Protein AF-0000000066938566 (afdb_homodimer)

Foldseek 3Di:
DDDPDDPPDDDPDPDPPDPPPPPPPPPPPPPPPFPDWDLFAAEAELDAQPDAAPDDFFQDHPDFLLNVLLLQLVQCLLLNHAEYEYFAQADAQEQGDSCLQPADLQHRQPWDDNPNDPDSGHSGGDPVSLLVSLVSCVVSNHFYAHADNQFFHHDAPDKDKFKWFFADQLARVHTPDDIDIFIARWWHQCPGCPQPLHNDTTDLQFFQWAQAGPVVRDGGIIGTDDPQHDHHAAPQADCGSHAQLDDHHTTGDLVRPSSLVVVLSSLQVVCASSVHQAYEYEPRNNHHLLSVLVSLQSCLPRHPCRLRRAAEYEPQDQQLVVVVVSCVSSVNSYAYEWNVLLLLQLCCQVVVAQFQLCSCPSTNLVVPLQRYEYENDENQQDDPHPNHRDHDQLSSVVRLLQQQQEPSNHHYYYYNCQAAWDDDPDTDGHGPNQLSSLSSSCSQAASITDKDWASDGRFKTKMKHQADCVGQNRKIKIKMFGQAQAKDKDKDANDQVQAQFWKDFLQCPDVDIWHQHNRRITIGIDHHSHMTMMIGCPGQCSVLSSQDGRFHRGHCRDSPPPVNRHD/DDDPDDDPDDDDDDDPPPPPPPPPPPPPPPPPDFPDWDLFAAEAELDADPDAQPDDFFQDHPDFLLNVLLLQLVQCLLLNHAEYEYFAQADAQEQGDSCLQPADLQHRQPWDDNPNDPDSGHSRGDPVSLLVSLVSCVVSNHFYAHADNQFFHHDAPDKDKFKWFFADQLARVHTPDDIDIFIARWWHQPVGCPQPLHNDTTDLQFFQWAQAGPVVRDGGIIGTDDPQHDHHAAPQADCGSHAQLDDHHTTGDLVRPSSLVVVLSSLQVVCASSVHQAYEYEPRNNHHLLSVLVSLQSCLPRHPCRLRRAAEYEPQDQQLVVVVVSCVSSVNSYAYEWNVLLLLQLCCQVVVAQFQLCSCPSTNLVVPLQRYEYENDENQQDPPHPNHRDHDQLSSVVRLLQQQQEPSNHHYYYYNCQAAWDDDPDTDGHGPNQLSSLSSSCSQAASITDKDWASDGRFKTKMKHQADCVGQNRKIKIKMFGQAQAKDKDKDANDQVQAQFWKDFLQCPDVDIWHQHNRRITIGIDHHSHMTMMIGCPGQCSVLSSQDGRFHRGHPRDSPPPVSRRD

InterPro domains:
  IPR006047 Glycosyl hydrolase family 13, catalytic domain [PF00128] (69-425)
  IPR006047 Glycosyl hydrolase family 13, catalytic domain [SM00642] (41-443)
  IPR013776 Alpha-amylase, thermostable [PIRSF001021] (37-538)
  IPR013780 Glycosyl hydrolase, all-beta [G3DSA:2.60.40.1180] (449-536)
  IPR017853 Glycoside hydrolase superfamily [SSF51445] (43-425)

Radius of gyration: 36.12 Å; Cα contacts (8 Å, |Δi|>4): 2593; chains: 2; bounding box: 96×89×131 Å

Structure (mmCIF, N/CA/C/O backbone):
data_AF-0000000066938566-model_v1
#
loop_
_entity.id
_entity.type
_entity.pdbx_description
1 polymer 'Glycosyl hydrolase family 13 catalytic domain-containing protein'
#
loop_
_atom_site.group_PDB
_atom_site.id
_atom_site.type_symbol
_atom_site.label_atom_id
_atom_site.label_alt_id
_atom_site.label_comp_id
_atom_site.label_asym_id
_atom_site.label_entity_id
_atom_site.label_seq_id
_atom_site.pdbx_PDB_ins_code
_atom_site.Cartn_x
_atom_site.Cartn_y
_atom_site.Cartn_z
_atom_site.occupancy
_atom_site.B_iso_or_equiv
_atom_site.auth_seq_id
_atom_site.auth_comp_id
_atom_site.auth_asym_id
_atom_site.auth_atom_id
_atom_site.pdbx_PDB_model_num
ATOM 1 N N . MET A 1 1 ? -19.016 15.695 -62.781 1 18.14 1 MET A N 1
ATOM 2 C CA . MET A 1 1 ? -20.406 16.094 -62.531 1 18.14 1 MET A CA 1
ATOM 3 C C . MET A 1 1 ? -21.359 14.922 -62.75 1 18.14 1 MET A C 1
ATOM 5 O O . MET A 1 1 ? -22.562 15.047 -62.531 1 18.14 1 MET A O 1
ATOM 9 N N . GLN A 1 2 ? -20.906 13.992 -63.562 1 16.19 2 GLN A N 1
ATOM 10 C CA . GLN A 1 2 ? -21.812 13.352 -64.5 1 16.19 2 GLN A CA 1
ATOM 11 C C . GLN A 1 2 ? -22.828 12.453 -63.781 1 16.19 2 GLN A C 1
ATOM 13 O O . GLN A 1 2 ? -24.031 12.594 -63.969 1 16.19 2 GLN A O 1
ATOM 18 N N . ARG A 1 3 ? -22.781 11.133 -63.938 1 15.5 3 ARG A N 1
ATOM 19 C CA . ARG A 1 3 ? -23.719 10.227 -64.562 1 15.5 3 ARG A CA 1
ATOM 20 C C . ARG A 1 3 ? -24.562 9.477 -63.562 1 15.5 3 ARG A C 1
ATOM 22 O O . ARG A 1 3 ? -25.312 8.562 -63.906 1 15.5 3 ARG A O 1
ATOM 29 N N . LEU A 1 4 ? -24.156 9.523 -62.25 1 18.33 4 LEU A N 1
ATOM 30 C CA . LEU A 1 4 ? -24.5 8.328 -61.5 1 18.33 4 LEU A CA 1
ATOM 31 C C . LEU A 1 4 ? -26.016 8.172 -61.344 1 18.33 4 LEU A C 1
ATOM 33 O O . LEU A 1 4 ? -26.703 9.094 -60.906 1 18.33 4 LEU A O 1
ATOM 37 N N . SER A 1 5 ? -26.609 7.133 -62.031 1 17.62 5 SER A N 1
ATOM 38 C CA . SER A 1 5 ? -27.844 6.492 -62.469 1 17.62 5 SER A CA 1
ATOM 39 C C . SER A 1 5 ? -28.75 6.168 -61.281 1 17.62 5 SER A C 1
ATOM 41 O O . SER A 1 5 ? -28.266 5.742 -60.219 1 17.62 5 SER A O 1
ATOM 43 N N . SER A 1 6 ? -30.078 6.516 -61.188 1 19.22 6 SER A N 1
ATOM 44 C CA . SER A 1 6 ? -31.25 7.062 -60.5 1 19.22 6 SER A CA 1
ATOM 45 C C . SER A 1 6 ? -32.156 5.953 -60 1 19.22 6 SER A C 1
ATOM 47 O O . SER A 1 6 ? -33.25 6.215 -59.5 1 19.22 6 SER A O 1
ATOM 49 N N . LEU A 1 7 ? -31.781 4.578 -60.062 1 17.12 7 LEU A N 1
ATOM 50 C CA . LEU A 1 7 ? -32.844 3.645 -60.438 1 17.12 7 LEU A CA 1
ATOM 51 C C . LEU A 1 7 ? -33.812 3.414 -59.25 1 17.12 7 LEU A C 1
ATOM 53 O O . LEU A 1 7 ? -33.5 2.621 -58.375 1 17.12 7 LEU A O 1
ATOM 57 N N . VAL A 1 8 ? -34.25 4.348 -58.438 1 17.52 8 VAL A N 1
ATOM 58 C CA . VAL A 1 8 ? -34.875 4.117 -57.156 1 17.52 8 VAL A CA 1
ATOM 59 C C . VAL A 1 8 ? -36.281 3.543 -57.344 1 17.52 8 VAL A C 1
ATOM 61 O O . VAL A 1 8 ? -37.062 3.461 -56.375 1 17.52 8 VAL A O 1
ATOM 64 N N . ARG A 1 9 ? -36.594 3.115 -58.625 1 17.05 9 ARG A N 1
ATOM 65 C CA . ARG A 1 9 ? -38.031 3.42 -58.812 1 17.05 9 ARG A CA 1
ATOM 66 C C . ARG A 1 9 ? -38.875 2.65 -57.812 1 17.05 9 ARG A C 1
ATOM 68 O O . ARG A 1 9 ? -39.688 3.24 -57.094 1 17.05 9 ARG A O 1
ATOM 75 N N . THR A 1 10 ? -39.281 1.421 -58.188 1 16.59 10 THR A N 1
ATOM 76 C CA . THR A 1 10 ? -40.688 1.116 -58.469 1 16.59 10 THR A CA 1
ATOM 77 C C . THR A 1 10 ? -41.406 0.528 -57.281 1 16.59 10 THR A C 1
ATOM 79 O O . THR A 1 10 ? -42.531 0.926 -56.938 1 16.59 10 THR A O 1
ATOM 82 N N . ILE A 1 11 ? -41.125 -0.726 -56.688 1 18.97 11 ILE A N 1
ATOM 83 C CA . ILE A 1 11 ? -42.094 -1.8 -56.812 1 18.97 11 ILE A CA 1
ATOM 84 C C . ILE A 1 11 ? -43.031 -1.816 -55.625 1 18.97 11 ILE A C 1
ATOM 86 O O . ILE A 1 11 ? -42.594 -2.088 -54.5 1 18.97 11 ILE A O 1
ATOM 90 N N . SER A 1 12 ? -44.062 -0.906 -55.531 1 19.44 12 SER A N 1
ATOM 91 C CA . SER A 1 12 ? -45 -0.622 -54.438 1 19.44 12 SER A CA 1
ATOM 92 C C . SER A 1 12 ? -45.969 -1.78 -54.219 1 19.44 12 SER A C 1
ATOM 94 O O . SER A 1 12 ? -46.906 -1.669 -53.438 1 19.44 12 SER A O 1
ATOM 96 N N . GLY A 1 13 ? -45.844 -2.918 -54.969 1 20.23 13 GLY A N 1
ATOM 97 C CA . GLY A 1 13 ? -47.125 -3.578 -55.125 1 20.23 13 GLY A CA 1
ATOM 98 C C . GLY A 1 13 ? -47.719 -4.035 -53.812 1 20.23 13 GLY A C 1
ATOM 99 O O . GLY A 1 13 ? -46.969 -4.379 -52.875 1 20.23 13 GLY A O 1
ATOM 100 N N . GLY A 1 14 ? -49 -3.66 -53.5 1 21.72 14 GLY A N 1
ATOM 101 C CA . GLY A 1 14 ? -49.906 -3.627 -52.344 1 21.72 14 GLY A CA 1
ATOM 102 C C . GLY A 1 14 ? -50.344 -5.008 -51.906 1 21.72 14 GLY A C 1
ATOM 103 O O . GLY A 1 14 ? -51.219 -5.141 -51.031 1 21.72 14 GLY A O 1
ATOM 104 N N . GLY A 1 15 ? -49.844 -6.105 -52.625 1 21.19 15 GLY A N 1
ATOM 105 C CA . GLY A 1 15 ? -50.781 -7.211 -52.562 1 21.19 15 GLY A CA 1
ATOM 106 C C . GLY A 1 15 ? -51.094 -7.68 -51.156 1 21.19 15 GLY A C 1
ATOM 107 O O . GLY A 1 15 ? -50.312 -7.48 -50.25 1 21.19 15 GLY A O 1
ATOM 108 N N . SER A 1 16 ? -52.438 -7.875 -50.969 1 23.16 16 SER A N 1
ATOM 109 C CA . SER A 1 16 ? -53.25 -8.195 -49.812 1 23.16 16 SER A CA 1
ATOM 110 C C . SER A 1 16 ? -52.812 -9.508 -49.156 1 23.16 16 SER A C 1
ATOM 112 O O . SER A 1 16 ? -52.938 -10.57 -49.781 1 23.16 16 SER A O 1
ATOM 114 N N . ILE A 1 17 ? -51.562 -9.711 -48.875 1 22.05 17 ILE A N 1
ATOM 115 C CA . ILE A 1 17 ? -51.188 -11.086 -48.562 1 22.05 17 ILE A CA 1
ATOM 116 C C . ILE A 1 17 ? -52.062 -11.633 -47.438 1 22.05 17 ILE A C 1
ATOM 118 O O . ILE A 1 17 ? -52.25 -10.953 -46.438 1 22.05 17 ILE A O 1
ATOM 122 N N . THR A 1 18 ? -52.906 -12.586 -47.875 1 23.67 18 THR A N 1
ATOM 123 C CA . THR A 1 18 ? -53.812 -13.492 -47.188 1 23.67 18 THR A CA 1
ATOM 124 C C . THR A 1 18 ? -53.219 -13.992 -45.875 1 23.67 18 THR A C 1
ATOM 126 O O . THR A 1 18 ? -52 -14.156 -45.781 1 23.67 18 THR A O 1
ATOM 129 N N . GLY A 1 19 ? -54 -13.859 -44.812 1 21.31 19 GLY A N 1
ATOM 130 C CA . GLY A 1 19 ? -53.812 -14.047 -43.406 1 21.31 19 GLY A CA 1
ATOM 131 C C . GLY A 1 19 ? -53.312 -15.43 -43.031 1 21.31 19 GLY A C 1
ATOM 132 O O . GLY A 1 19 ? -54.094 -16.391 -43.031 1 21.31 19 GLY A O 1
ATOM 133 N N . LEU A 1 20 ? -52.281 -15.945 -43.844 1 22.27 20 LEU A N 1
ATOM 134 C CA . LEU A 1 20 ? -52.031 -17.328 -43.5 1 22.27 20 LEU A CA 1
ATOM 135 C C . LEU A 1 20 ? -51.844 -17.484 -42 1 22.27 20 LEU A C 1
ATOM 137 O O . LEU A 1 20 ? -50.969 -16.844 -41.406 1 22.27 20 LEU A O 1
ATOM 141 N N . GLU A 1 21 ? -52.906 -17.891 -41.406 1 24.05 21 GLU A N 1
ATOM 142 C CA . GLU A 1 21 ? -52.938 -18.297 -40 1 24.05 21 GLU A CA 1
ATOM 143 C C . GLU A 1 21 ? -51.781 -19.234 -39.656 1 24.05 21 GLU A C 1
ATOM 145 O O . GLU A 1 21 ? -51.688 -20.344 -40.219 1 24.05 21 GLU A O 1
ATOM 150 N N . VAL A 1 22 ? -50.562 -18.703 -39.688 1 22.67 22 VAL A N 1
ATOM 151 C CA . VAL A 1 22 ? -49.5 -19.641 -39.312 1 22.67 22 VAL A CA 1
ATOM 152 C C . VAL A 1 22 ? -49.906 -20.344 -38 1 22.67 22 VAL A C 1
ATOM 154 O O . VAL A 1 22 ? -50.094 -19.672 -36.969 1 22.67 22 VAL A O 1
ATOM 157 N N . ILE A 1 23 ? -50.625 -21.344 -38.156 1 25.53 23 ILE A N 1
ATOM 158 C CA . ILE A 1 23 ? -50.844 -22.25 -37.031 1 25.53 23 ILE A CA 1
ATOM 159 C C . ILE A 1 23 ? -49.5 -22.547 -36.344 1 25.53 23 ILE A C 1
ATOM 161 O O . ILE A 1 23 ? -48.625 -23.188 -36.938 1 25.53 23 ILE A O 1
ATOM 165 N N . LEU A 1 24 ? -49 -21.578 -35.656 1 23.98 24 LEU A N 1
ATOM 166 C CA . LEU A 1 24 ? -47.812 -21.859 -34.812 1 23.98 24 LEU A CA 1
ATOM 167 C C . LEU A 1 24 ? -48.031 -23.125 -34 1 23.98 24 LEU A C 1
ATOM 169 O O . LEU A 1 24 ? -48.906 -23.188 -33.156 1 23.98 24 LEU A O 1
ATOM 173 N N . SER A 1 25 ? -47.938 -24.234 -34.688 1 27.81 25 SER A N 1
ATOM 174 C CA . SER A 1 25 ? -47.844 -25.5 -33.938 1 27.81 25 SER A CA 1
ATOM 175 C C . SER A 1 25 ? -47 -25.344 -32.688 1 27.81 25 SER A C 1
ATOM 177 O O . SER A 1 25 ? -46.031 -24.562 -32.656 1 27.81 25 SER A O 1
ATOM 179 N N . GLY A 1 26 ? -47.531 -25.562 -31.5 1 28.38 26 GLY A N 1
ATOM 180 C CA . GLY A 1 26 ? -47.062 -25.641 -30.125 1 28.38 26 GLY A CA 1
ATOM 181 C C . GLY A 1 26 ? -45.75 -26.391 -30 1 28.38 26 GLY A C 1
ATOM 182 O O . GLY A 1 26 ? -45.75 -27.609 -29.828 1 28.38 26 GLY A O 1
ATOM 183 N N . SER A 1 27 ? -44.812 -26.25 -30.953 1 29.88 27 SER A N 1
ATOM 184 C CA . SER A 1 27 ? -43.594 -27.016 -30.734 1 29.88 27 SER A CA 1
ATOM 185 C C . SER A 1 27 ? -43.094 -26.844 -29.297 1 29.88 27 SER A C 1
ATOM 187 O O . SER A 1 27 ? -43.062 -25.734 -28.766 1 29.88 27 SER A O 1
ATOM 189 N N . THR A 1 28 ? -43.188 -27.859 -28.516 1 32.84 28 THR A N 1
ATOM 190 C CA . THR A 1 28 ? -42.594 -28.062 -27.203 1 32.84 28 THR A CA 1
ATOM 191 C C . THR A 1 28 ? -41.188 -27.5 -27.156 1 32.84 28 THR A C 1
ATOM 193 O O . THR A 1 28 ? -40.344 -27.891 -27.969 1 32.84 28 THR A O 1
ATOM 196 N N . SER A 1 29 ? -41.031 -26.25 -27.031 1 32.94 29 SER A N 1
ATOM 197 C CA . SER A 1 29 ? -39.75 -25.578 -26.859 1 32.94 29 SER A CA 1
ATOM 198 C C . SER A 1 29 ? -38.781 -26.453 -26.078 1 32.94 29 SER A C 1
ATOM 200 O O . SER A 1 29 ? -39.094 -26.891 -24.953 1 32.94 29 SER A O 1
ATOM 202 N N . LEU A 1 30 ? -38.125 -27.375 -26.719 1 33.88 30 LEU A N 1
ATOM 203 C CA . LEU A 1 30 ? -36.969 -28.078 -26.109 1 33.88 30 LEU A CA 1
ATOM 204 C C . LEU A 1 30 ? -36.219 -27.156 -25.156 1 33.88 30 LEU A C 1
ATOM 206 O O . LEU A 1 30 ? -35.75 -26.094 -25.547 1 33.88 30 LEU A O 1
ATOM 210 N N . GLN A 1 31 ? -36.719 -26.984 -23.969 1 36.09 31 GLN A N 1
ATOM 211 C CA . GLN A 1 31 ? -35.906 -26.359 -22.938 1 36.09 31 GLN A CA 1
ATOM 212 C C . GLN A 1 31 ? -34.438 -26.656 -23.172 1 36.09 31 GLN A C 1
ATOM 214 O O . GLN A 1 31 ? -34.062 -27.812 -23.391 1 36.09 31 GLN A O 1
ATOM 219 N N . PRO A 1 32 ? -33.688 -25.781 -23.75 1 41.12 32 PRO A N 1
ATOM 220 C CA . PRO A 1 32 ? -32.25 -26.094 -23.922 1 41.12 32 PRO A CA 1
ATOM 221 C C . PRO A 1 32 ? -31.719 -27 -22.812 1 41.12 32 PRO A C 1
ATOM 223 O O . PRO A 1 32 ? -32.188 -26.922 -21.672 1 41.12 32 PRO A O 1
ATOM 226 N N . LYS A 1 33 ? -31.391 -28.234 -23.047 1 43.91 33 LYS A N 1
ATOM 227 C CA . LYS A 1 33 ? -30.719 -29.203 -22.172 1 43.91 33 LYS A CA 1
ATOM 228 C C . LYS A 1 33 ? -29.719 -28.5 -21.25 1 43.91 33 LYS A C 1
ATOM 230 O O . LYS A 1 33 ? -28.938 -27.656 -21.703 1 43.91 33 LYS A O 1
ATOM 235 N N . ASP A 1 34 ? -30 -28.453 -19.953 1 49.94 34 ASP A N 1
ATOM 236 C CA . ASP A 1 34 ? -29.062 -27.922 -18.984 1 49.94 34 ASP A CA 1
ATOM 237 C C . ASP A 1 34 ? -27.641 -28.391 -19.266 1 49.94 34 ASP A C 1
ATOM 239 O O . ASP A 1 34 ? -27.406 -29.594 -19.484 1 49.94 34 ASP A O 1
ATOM 243 N N . PRO A 1 35 ? -26.734 -27.531 -19.734 1 55.84 35 PRO A N 1
ATOM 244 C CA . PRO A 1 35 ? -25.344 -27.969 -19.906 1 55.84 35 PRO A CA 1
ATOM 245 C C . PRO A 1 35 ? -24.828 -28.797 -18.75 1 55.84 35 PRO A C 1
ATOM 247 O O . PRO A 1 35 ? -25.375 -28.734 -17.641 1 55.84 35 PRO A O 1
ATOM 250 N N . LYS A 1 36 ? -24.078 -29.906 -19.016 1 60.06 36 LYS A N 1
ATOM 251 C CA . LYS A 1 36 ? -23.422 -30.719 -18.016 1 60.06 36 LYS A CA 1
ATOM 252 C C . LYS A 1 36 ? -22.828 -29.859 -16.891 1 60.06 36 LYS A C 1
ATOM 254 O O . LYS A 1 36 ? -22.328 -28.766 -17.141 1 60.06 36 LYS A O 1
ATOM 259 N N . PRO A 1 37 ? -23.156 -30.281 -15.664 1 65.06 37 PRO A N 1
ATOM 260 C CA . PRO A 1 37 ? -22.578 -29.531 -14.555 1 65.06 37 PRO A CA 1
ATOM 261 C C . PRO A 1 37 ? -21.062 -29.359 -14.68 1 65.06 37 PRO A C 1
ATOM 263 O O . PRO A 1 37 ? -20.375 -30.25 -15.188 1 65.06 37 PRO A O 1
ATOM 266 N N . GLU A 1 38 ? -20.641 -28.156 -14.469 1 72.5 38 GLU A N 1
ATOM 267 C CA . GLU A 1 38 ? -19.219 -27.828 -14.531 1 72.5 38 GLU A CA 1
ATOM 268 C C . GLU A 1 38 ? -18.453 -28.422 -13.344 1 72.5 38 GLU A C 1
ATOM 270 O O . GLU A 1 38 ? -19.016 -28.562 -12.258 1 72.5 38 GLU A O 1
ATOM 275 N N . ASP A 1 39 ? -17.344 -29.078 -13.633 1 83.38 39 ASP A N 1
ATOM 276 C CA . ASP A 1 39 ? -16.406 -29.422 -12.562 1 83.38 39 ASP A CA 1
ATOM 277 C C . ASP A 1 39 ? -15.516 -28.234 -12.203 1 83.38 39 ASP A C 1
ATOM 279 O O . ASP A 1 39 ? -14.469 -28.031 -12.82 1 83.38 39 ASP A O 1
ATOM 283 N N . ASN A 1 40 ? -15.961 -27.469 -11.242 1 91.88 40 ASN A N 1
ATOM 284 C CA . ASN A 1 40 ? -15.227 -26.281 -10.828 1 91.88 40 ASN A CA 1
ATOM 285 C C . ASN A 1 40 ? -13.969 -26.641 -10.055 1 91.88 40 ASN A C 1
ATOM 287 O O . ASN A 1 40 ? -14 -26.766 -8.828 1 91.88 40 ASN A O 1
ATOM 291 N N . ARG A 1 41 ? -12.883 -26.859 -10.82 1 95.56 41 ARG A N 1
ATOM 292 C CA . ARG A 1 41 ? -11.586 -27.062 -10.18 1 95.56 41 ARG A CA 1
ATOM 293 C C . ARG A 1 41 ? -11.125 -25.797 -9.461 1 95.56 41 ARG A C 1
ATOM 295 O O . ARG A 1 41 ? -11.273 -24.703 -9.984 1 95.56 41 ARG A O 1
ATOM 302 N N . THR A 1 42 ? -10.68 -25.953 -8.25 1 98.31 42 THR A N 1
ATOM 303 C CA . THR A 1 42 ? -10.109 -24.859 -7.477 1 98.31 42 THR A CA 1
ATOM 304 C C . THR A 1 42 ? -8.773 -25.266 -6.863 1 98.31 42 THR A C 1
ATOM 306 O O . THR A 1 42 ? -8.688 -26.281 -6.16 1 98.31 42 THR A O 1
ATOM 309 N N . LEU A 1 43 ? -7.723 -24.531 -7.199 1 98.81 43 LEU A N 1
ATOM 310 C CA . LEU A 1 43 ? -6.391 -24.781 -6.664 1 98.81 43 LEU A CA 1
ATOM 311 C C . LEU A 1 43 ? -6.16 -23.984 -5.379 1 98.81 43 LEU A C 1
ATOM 313 O O . LEU A 1 43 ? -6.734 -22.906 -5.203 1 98.81 43 LEU A O 1
ATOM 317 N N . PHE A 1 44 ? -5.383 -24.547 -4.484 1 98.62 44 PHE A N 1
ATOM 318 C CA . PHE A 1 44 ? -4.895 -23.859 -3.293 1 98.62 44 PHE A CA 1
ATOM 319 C C . PHE A 1 44 ? -3.371 -23.875 -3.246 1 98.62 44 PHE A C 1
ATOM 321 O O . PHE A 1 44 ? -2.758 -24.938 -3.195 1 98.62 44 PHE A O 1
ATOM 328 N N . GLN A 1 45 ? -2.762 -22.75 -3.416 1 98.75 45 GLN A N 1
ATOM 329 C CA . GLN A 1 45 ? -1.333 -22.656 -3.137 1 98.75 45 GLN A CA 1
ATOM 330 C C . GLN A 1 45 ? -1.061 -22.719 -1.636 1 98.75 45 GLN A C 1
ATOM 332 O O . GLN A 1 45 ? -1.394 -21.781 -0.906 1 98.75 45 GLN A O 1
ATOM 337 N N . ALA A 1 46 ? -0.316 -23.656 -1.195 1 98.06 46 ALA A N 1
ATOM 338 C CA . ALA A 1 46 ? -0.323 -24.016 0.221 1 98.06 46 ALA A CA 1
ATOM 339 C C . ALA A 1 46 ? 0.903 -23.453 0.935 1 98.06 46 ALA A C 1
ATOM 341 O O . ALA A 1 46 ? 1.419 -24.062 1.871 1 98.06 46 ALA A O 1
ATOM 342 N N . PHE A 1 47 ? 1.438 -22.312 0.464 1 96.81 47 PHE A N 1
ATOM 343 C CA . PHE A 1 47 ? 2.561 -21.656 1.123 1 96.81 47 PHE A CA 1
ATOM 344 C C . PHE A 1 47 ? 2.689 -20.219 0.659 1 96.81 47 PHE A C 1
ATOM 346 O O . PHE A 1 47 ? 2.08 -19.812 -0.337 1 96.81 47 PHE A O 1
ATOM 353 N N . GLU A 1 48 ? 3.336 -19.438 1.363 1 95.38 48 GLU A N 1
ATOM 354 C CA . GLU A 1 48 ? 3.795 -18.109 0.975 1 95.38 48 GLU A CA 1
ATOM 355 C C . GLU A 1 48 ? 5.281 -17.938 1.276 1 95.38 48 GLU A C 1
ATOM 357 O O . GLU A 1 48 ? 5.883 -18.75 1.972 1 95.38 48 GLU A O 1
ATOM 362 N N . TRP A 1 49 ? 5.902 -17.016 0.75 1 94.75 49 TRP A N 1
ATOM 363 C CA . TRP A 1 49 ? 7.355 -16.938 0.641 1 94.75 49 TRP A CA 1
ATOM 364 C C . TRP A 1 49 ? 8 -16.844 2.02 1 94.75 49 TRP A C 1
ATOM 366 O O . TRP A 1 49 ? 9.047 -17.453 2.262 1 94.75 49 TRP A O 1
ATOM 376 N N . TYR A 1 50 ? 7.426 -16.125 2.967 1 92.5 50 TYR A N 1
ATOM 377 C CA . TYR A 1 50 ? 8.07 -15.797 4.234 1 92.5 50 TYR A CA 1
ATOM 378 C C . TYR A 1 50 ? 7.555 -16.703 5.352 1 92.5 50 TYR A C 1
ATOM 380 O O . TYR A 1 50 ? 7.75 -16.406 6.531 1 92.5 50 TYR A O 1
ATOM 388 N N . LEU A 1 51 ? 6.879 -17.703 4.965 1 91.06 51 LEU A N 1
ATOM 389 C CA . LEU A 1 51 ? 6.383 -18.641 5.969 1 91.06 51 LEU A CA 1
ATOM 390 C C . LEU A 1 51 ? 7.535 -19.234 6.766 1 91.06 51 LEU A C 1
ATOM 392 O O . LEU A 1 51 ? 8.469 -19.797 6.191 1 91.06 51 LEU A O 1
ATOM 396 N N . PRO A 1 52 ? 7.512 -19.062 8.086 1 85.12 52 PRO A N 1
ATOM 397 C CA . PRO A 1 52 ? 8.594 -19.656 8.875 1 85.12 52 PRO A CA 1
ATOM 398 C C . PRO A 1 52 ? 8.547 -21.188 8.906 1 85.12 52 PRO A C 1
ATOM 400 O O . PRO A 1 52 ? 7.473 -21.766 8.742 1 85.12 52 PRO A O 1
ATOM 403 N N . PRO A 1 53 ? 9.734 -21.688 9.031 1 76.12 53 PRO A N 1
ATOM 404 C CA . PRO A 1 53 ? 9.734 -23.156 9.18 1 76.12 53 PRO A CA 1
ATOM 405 C C . PRO A 1 53 ? 9.031 -23.609 10.453 1 76.12 53 PRO A C 1
ATOM 407 O O . PRO A 1 53 ? 8.953 -22.859 11.43 1 76.12 53 PRO A O 1
ATOM 410 N N . SER A 1 54 ? 7.969 -24.359 10.562 1 61.34 54 SER A N 1
ATOM 411 C CA . SER A 1 54 ? 7.094 -24.797 11.648 1 61.34 54 SER A CA 1
ATOM 412 C C . SER A 1 54 ? 7.871 -24.969 12.953 1 61.34 54 SER A C 1
ATOM 414 O O . SER A 1 54 ? 7.34 -25.484 13.93 1 61.34 54 SER A O 1
ATOM 416 N N . SER A 1 55 ? 8.977 -24.484 13.211 1 47.88 55 SER A N 1
ATOM 417 C CA . SER A 1 55 ? 9.445 -24.859 14.539 1 47.88 55 SER A CA 1
ATOM 418 C C . SER A 1 55 ? 8.492 -24.359 15.625 1 47.88 55 SER A C 1
ATOM 420 O O . SER A 1 55 ? 8.18 -25.094 16.562 1 47.88 55 SER A O 1
ATOM 422 N N . SER A 1 56 ? 8.273 -23 15.805 1 41.62 56 SER A N 1
ATOM 423 C CA . SER A 1 56 ? 7.996 -22.391 17.109 1 41.62 56 SER A CA 1
ATOM 424 C C . SER A 1 56 ? 6.496 -22.266 17.344 1 41.62 56 SER A C 1
ATOM 426 O O . SER A 1 56 ? 6.027 -22.438 18.469 1 41.62 56 SER A O 1
ATOM 428 N N . ASP A 1 57 ? 5.637 -21.719 16.453 1 40.91 57 ASP A N 1
ATOM 429 C CA . ASP A 1 57 ? 4.324 -21.266 16.891 1 40.91 57 ASP A CA 1
ATOM 430 C C . ASP A 1 57 ? 3.246 -22.281 16.562 1 40.91 57 ASP A C 1
ATOM 432 O O . ASP A 1 57 ? 2.055 -21.969 16.562 1 40.91 57 ASP A O 1
ATOM 436 N N . SER A 1 58 ? 3.607 -23.375 15.93 1 42.16 58 SER A N 1
ATOM 437 C CA . SER A 1 58 ? 2.543 -24.344 15.68 1 42.16 58 SER A CA 1
ATOM 438 C C . SER A 1 58 ? 2.018 -24.938 16.984 1 42.16 58 SER A C 1
ATOM 440 O O . SER A 1 58 ? 2.758 -25.047 17.953 1 42.16 58 SER A O 1
ATOM 442 N N . ALA A 1 59 ? 0.842 -24.984 17.094 1 42.53 59 ALA A N 1
ATOM 443 C CA . ALA A 1 59 ? 0.165 -25.672 18.188 1 42.53 59 ALA A CA 1
ATOM 444 C C . ALA A 1 59 ? 0.746 -27.062 18.422 1 42.53 59 ALA A C 1
ATOM 446 O O . ALA A 1 59 ? 0.49 -27.688 19.453 1 42.53 59 ALA A O 1
ATOM 447 N N . LEU A 1 60 ? 1.271 -27.547 17.469 1 45.28 60 LEU A N 1
ATOM 448 C CA . LEU A 1 60 ? 1.89 -28.859 17.656 1 45.28 60 LEU A CA 1
ATOM 449 C C . LEU A 1 60 ? 3.404 -28.719 17.766 1 45.28 60 LEU A C 1
ATOM 451 O O . LEU A 1 60 ? 4.07 -28.312 16.812 1 45.28 60 LEU A O 1
ATOM 455 N N . PRO A 1 61 ? 3.873 -28.734 18.953 1 50.91 61 PRO A N 1
ATOM 456 C CA . PRO A 1 61 ? 5.328 -28.797 19.125 1 50.91 61 PRO A CA 1
ATOM 457 C C . PRO A 1 61 ? 6.004 -29.672 18.062 1 50.91 61 PRO A C 1
ATOM 459 O O . PRO A 1 61 ? 5.523 -30.766 17.766 1 50.91 61 PRO A O 1
ATOM 462 N N . ASN A 1 62 ? 6.879 -29.25 17.281 1 58.25 62 ASN A N 1
ATOM 463 C CA . ASN A 1 62 ? 7.719 -29.969 16.328 1 58.25 62 ASN A CA 1
ATOM 464 C C . ASN A 1 62 ? 6.953 -30.297 15.047 1 58.25 62 ASN A C 1
ATOM 466 O O . ASN A 1 62 ? 7.34 -31.219 14.312 1 58.25 62 ASN A O 1
ATOM 470 N N . ALA A 1 63 ? 5.82 -29.609 14.836 1 77.31 63 ALA A N 1
ATOM 471 C CA . ALA A 1 63 ? 5.039 -29.938 13.648 1 77.31 63 ALA A CA 1
ATOM 472 C C . ALA A 1 63 ? 5.625 -29.281 12.406 1 77.31 63 ALA A C 1
ATOM 474 O O . ALA A 1 63 ? 6.043 -28.125 12.445 1 77.31 63 ALA A O 1
ATOM 475 N N . SER A 1 64 ? 5.762 -30.188 11.375 1 88.5 64 SER A N 1
ATOM 476 C CA . SER A 1 64 ? 6.23 -29.719 10.078 1 88.5 64 SER A CA 1
ATOM 477 C C . SER A 1 64 ? 5.113 -29.031 9.312 1 88.5 64 SER A C 1
ATOM 479 O O . SER A 1 64 ? 3.951 -29.062 9.719 1 88.5 64 SER A O 1
ATOM 481 N N . HIS A 1 65 ? 5.449 -28.344 8.312 1 93.56 65 HIS A N 1
ATOM 482 C CA . HIS A 1 65 ? 4.445 -27.734 7.449 1 93.56 65 HIS A CA 1
ATOM 483 C C . HIS A 1 65 ? 3.525 -28.781 6.84 1 93.56 65 HIS A C 1
ATOM 485 O O . HIS A 1 65 ? 2.322 -28.547 6.691 1 93.56 65 HIS A O 1
ATOM 491 N N . TYR A 1 66 ? 4.031 -29.969 6.52 1 95.44 66 TYR A N 1
ATOM 492 C CA . TYR A 1 66 ? 3.223 -31.047 5.977 1 95.44 66 TYR A CA 1
ATOM 493 C C . TYR A 1 66 ? 2.184 -31.516 6.988 1 95.44 66 TYR A C 1
ATOM 495 O O . TYR A 1 66 ? 1.057 -31.859 6.621 1 95.44 66 TYR A O 1
ATOM 503 N N . ASP A 1 67 ? 2.588 -31.516 8.242 1 92.88 67 ASP A N 1
ATOM 504 C CA . ASP A 1 67 ? 1.628 -31.844 9.289 1 92.88 67 ASP A CA 1
ATOM 505 C C . ASP A 1 67 ? 0.486 -30.828 9.328 1 92.88 67 ASP A C 1
ATOM 507 O O . ASP A 1 67 ? -0.681 -31.203 9.453 1 92.88 67 ASP A O 1
ATOM 511 N N . THR A 1 68 ? 0.891 -29.609 9.211 1 91.88 68 THR A N 1
ATOM 512 C CA . THR A 1 68 ? -0.106 -28.547 9.188 1 91.88 68 THR A CA 1
ATOM 513 C C . THR A 1 68 ? -1.072 -28.734 8.016 1 91.88 68 THR A C 1
ATOM 515 O O . THR A 1 68 ? -2.287 -28.594 8.188 1 91.88 68 THR A O 1
ATOM 518 N N . LEU A 1 69 ? -0.57 -29.062 6.906 1 95.75 69 LEU A N 1
ATOM 519 C CA . LEU A 1 69 ? -1.41 -29.281 5.734 1 95.75 69 LEU A CA 1
ATOM 520 C C . LEU A 1 69 ? -2.35 -30.453 5.945 1 95.75 69 LEU A C 1
ATOM 522 O O . LEU A 1 69 ? -3.514 -30.422 5.539 1 95.75 69 LEU A O 1
ATOM 526 N N . THR A 1 70 ? -1.807 -31.453 6.562 1 95.38 70 THR A N 1
ATOM 527 C CA . THR A 1 70 ? -2.619 -32.656 6.828 1 95.38 70 THR A CA 1
ATOM 528 C C . THR A 1 70 ? -3.838 -32.281 7.672 1 95.38 70 THR A C 1
ATOM 530 O O . THR A 1 70 ? -4.949 -32.719 7.391 1 95.38 70 THR A O 1
ATOM 533 N N . VAL A 1 71 ? -3.602 -31.422 8.602 1 91.62 71 VAL A N 1
ATOM 534 C CA . VAL A 1 71 ? -4.66 -31.016 9.516 1 91.62 71 VAL A CA 1
ATOM 535 C C . VAL A 1 71 ? -5.691 -30.172 8.773 1 91.62 71 VAL A C 1
ATOM 537 O O . VAL A 1 71 ? -6.883 -30.219 9.078 1 91.62 71 VAL A O 1
ATOM 540 N N . LEU A 1 72 ? -5.309 -29.516 7.734 1 93.38 72 LEU A N 1
ATOM 541 C CA . LEU A 1 72 ? -6.168 -28.594 7.012 1 93.38 72 LEU A CA 1
ATOM 542 C C . LEU A 1 72 ? -7.012 -29.328 5.969 1 93.38 72 LEU A C 1
ATOM 544 O O . LEU A 1 72 ? -7.996 -28.781 5.465 1 93.38 72 LEU A O 1
ATOM 548 N N . LEU A 1 73 ? -6.684 -30.562 5.625 1 96.19 73 LEU A N 1
ATOM 549 C CA . LEU A 1 73 ? -7.234 -31.266 4.469 1 96.19 73 LEU A CA 1
ATOM 550 C C . LEU A 1 73 ? -8.75 -31.375 4.574 1 96.19 73 LEU A C 1
ATOM 552 O O . LEU A 1 73 ? -9.469 -31.109 3.609 1 96.19 73 LEU A O 1
ATOM 556 N N . PRO A 1 74 ? -9.305 -31.734 5.742 1 94.25 74 PRO A N 1
ATOM 557 C CA . PRO A 1 74 ? -10.766 -31.844 5.809 1 94.25 74 PRO A CA 1
ATOM 558 C C . PRO A 1 74 ? -11.461 -30.516 5.5 1 94.25 74 PRO A C 1
ATOM 560 O O . PRO A 1 74 ? -12.492 -30.516 4.816 1 94.25 74 PRO A O 1
ATOM 563 N N . HIS A 1 75 ? -10.891 -29.469 5.949 1 92 75 HIS A N 1
ATOM 564 C CA . HIS A 1 75 ? -11.469 -28.141 5.711 1 92 75 HIS A CA 1
ATOM 565 C C . HIS A 1 75 ? -11.375 -27.766 4.234 1 92 75 HIS A C 1
ATOM 567 O O . HIS A 1 75 ? -12.352 -27.281 3.656 1 92 75 HIS A O 1
ATOM 573 N N . LEU A 1 76 ? -10.242 -28 3.682 1 95.38 76 LEU A N 1
ATOM 574 C CA . LEU A 1 76 ? -10.031 -27.672 2.273 1 95.38 76 LEU A CA 1
ATOM 575 C C . LEU A 1 76 ? -10.961 -28.5 1.385 1 95.38 76 LEU A C 1
ATOM 577 O O . LEU A 1 76 ? -11.539 -27.969 0.432 1 95.38 76 LEU A O 1
ATOM 581 N N . SER A 1 77 ? -11.07 -29.734 1.712 1 94.94 77 SER A N 1
ATOM 582 C CA . SER A 1 77 ? -11.977 -30.609 0.972 1 94.94 77 SER A CA 1
ATOM 583 C C . SER A 1 77 ? -13.414 -30.125 1.073 1 94.94 77 SER A C 1
ATOM 585 O O . SER A 1 77 ? -14.125 -30.062 0.069 1 94.94 77 SER A O 1
ATOM 587 N N . ALA A 1 78 ? -13.812 -29.719 2.238 1 92.38 78 ALA A N 1
ATOM 588 C CA . ALA A 1 78 ? -15.172 -29.234 2.473 1 92.38 78 ALA A CA 1
ATOM 589 C C . ALA A 1 78 ? -15.461 -27.969 1.668 1 92.38 78 ALA A C 1
ATOM 591 O O . ALA A 1 78 ? -16.594 -27.75 1.228 1 92.38 78 ALA A O 1
ATOM 592 N N . LEU A 1 79 ? -14.477 -27.219 1.399 1 93.88 79 LEU A N 1
ATOM 593 C CA . LEU A 1 79 ? -14.633 -25.969 0.683 1 93.88 79 LEU A CA 1
ATOM 594 C C . LEU A 1 79 ? -14.602 -26.188 -0.825 1 93.88 79 LEU A C 1
ATOM 596 O O . LEU A 1 79 ? -14.898 -25.281 -1.599 1 93.88 79 LEU A O 1
ATOM 600 N N . GLY A 1 80 ? -14.211 -27.375 -1.246 1 94.06 80 GLY A N 1
ATOM 601 C CA . GLY A 1 80 ? -14.227 -27.672 -2.668 1 94.06 80 GLY A CA 1
ATOM 602 C C . GLY A 1 80 ? -12.875 -27.531 -3.33 1 94.06 80 GLY A C 1
ATOM 603 O O . GLY A 1 80 ? -12.773 -27.484 -4.559 1 94.06 80 GLY A O 1
ATOM 604 N N . ILE A 1 81 ? -11.844 -27.469 -2.559 1 97.44 81 ILE A N 1
ATOM 605 C CA . ILE A 1 81 ? -10.5 -27.453 -3.125 1 97.44 81 ILE A CA 1
ATOM 606 C C . ILE A 1 81 ? -10.211 -28.797 -3.793 1 97.44 81 ILE A C 1
ATOM 608 O O . ILE A 1 81 ? -10.359 -29.859 -3.17 1 97.44 81 ILE A O 1
ATOM 612 N N . SER A 1 82 ? -9.812 -28.703 -5.039 1 97.75 82 SER A N 1
ATOM 613 C CA . SER A 1 82 ? -9.586 -29.922 -5.797 1 97.75 82 SER A CA 1
ATOM 614 C C . SER A 1 82 ? -8.102 -30.266 -5.867 1 97.75 82 SER A C 1
ATOM 616 O O . SER A 1 82 ? -7.73 -31.438 -5.992 1 97.75 82 SER A O 1
ATOM 618 N N . HIS A 1 83 ? -7.273 -29.25 -5.898 1 98.5 83 HIS A N 1
ATOM 619 C CA . HIS A 1 83 ? -5.828 -29.422 -6.004 1 98.5 83 HIS A CA 1
ATOM 620 C C . HIS A 1 83 ? -5.102 -28.562 -4.969 1 98.5 83 HIS A C 1
ATOM 622 O O . HIS A 1 83 ? -5.504 -27.438 -4.695 1 98.5 83 HIS A O 1
ATOM 628 N N . ILE A 1 84 ? -4.039 -29.125 -4.414 1 98.81 84 ILE A N 1
ATOM 629 C CA . ILE A 1 84 ? -3.162 -28.375 -3.514 1 98.81 84 ILE A CA 1
ATOM 630 C C . ILE A 1 84 ? -1.759 -28.297 -4.109 1 98.81 84 ILE A C 1
ATOM 632 O O . ILE A 1 84 ? -1.129 -29.328 -4.367 1 98.81 84 ILE A O 1
ATOM 636 N N . TRP A 1 85 ? -1.314 -27.125 -4.375 1 98.88 85 TRP A N 1
ATOM 637 C CA . TRP A 1 85 ? 0.044 -26.844 -4.832 1 98.88 85 TRP A CA 1
ATOM 638 C C . TRP A 1 85 ? 0.986 -26.656 -3.648 1 98.88 85 TRP A C 1
ATOM 640 O O . TRP A 1 85 ? 0.907 -25.641 -2.943 1 98.88 85 TRP A O 1
ATOM 650 N N . ILE A 1 86 ? 1.879 -27.594 -3.416 1 98.62 86 ILE A N 1
ATOM 651 C CA . ILE A 1 86 ? 2.793 -27.516 -2.279 1 98.62 86 ILE A CA 1
ATOM 652 C C . ILE A 1 86 ? 4.121 -26.906 -2.725 1 98.62 86 ILE A C 1
ATOM 654 O O . ILE A 1 86 ? 4.422 -26.875 -3.92 1 98.62 86 ILE A O 1
ATOM 658 N N . PRO A 1 87 ? 4.852 -26.406 -1.797 1 97.88 87 PRO A N 1
ATOM 659 C CA . PRO A 1 87 ? 6.156 -25.844 -2.172 1 97.88 87 PRO A CA 1
ATOM 660 C C . PRO A 1 87 ? 7.148 -26.922 -2.611 1 97.88 87 PRO A C 1
ATOM 662 O O . PRO A 1 87 ? 6.902 -28.109 -2.406 1 97.88 87 PRO A O 1
ATOM 665 N N . PRO A 1 88 ? 8.25 -26.5 -3.271 1 98.19 88 PRO A N 1
ATOM 666 C CA . PRO A 1 88 ? 9.25 -27.516 -3.629 1 98.19 88 PRO A CA 1
ATOM 667 C C . PRO A 1 88 ? 9.75 -28.312 -2.42 1 98.19 88 PRO A C 1
ATOM 669 O O . PRO A 1 88 ? 10.25 -27.719 -1.458 1 98.19 88 PRO A O 1
ATOM 672 N N . GLY A 1 89 ? 9.672 -29.594 -2.525 1 96.69 89 GLY A N 1
ATOM 673 C CA . GLY A 1 89 ? 9.938 -30.422 -1.359 1 96.69 89 GLY A CA 1
ATOM 674 C C . GLY A 1 89 ? 11.242 -31.188 -1.452 1 96.69 89 GLY A C 1
ATOM 675 O O . GLY A 1 89 ? 11.555 -32 -0.59 1 96.69 89 GLY A O 1
ATOM 676 N N . CYS A 1 90 ? 11.984 -30.953 -2.473 1 96.75 90 CYS A N 1
ATOM 677 C CA . CYS A 1 90 ? 13.289 -31.594 -2.609 1 96.75 90 CYS A CA 1
ATOM 678 C C . CYS A 1 90 ? 14.359 -30.812 -1.854 1 96.75 90 CYS A C 1
ATOM 680 O O . CYS A 1 90 ? 14.188 -29.641 -1.562 1 96.75 90 CYS A O 1
ATOM 682 N N . LYS A 1 91 ? 15.477 -31.531 -1.603 1 95.12 91 LYS A N 1
ATOM 683 C CA . LYS A 1 91 ? 16.578 -30.922 -0.87 1 95.12 91 LYS A CA 1
ATOM 684 C C . LYS A 1 91 ? 17.125 -29.703 -1.602 1 95.12 91 LYS A C 1
ATOM 686 O O . LYS A 1 91 ? 17.422 -29.766 -2.797 1 95.12 91 LYS A O 1
ATOM 691 N N . ALA A 1 92 ? 17.141 -28.578 -0.822 1 94.56 92 ALA A N 1
ATOM 692 C CA . ALA A 1 92 ? 17.609 -27.297 -1.369 1 94.56 92 ALA A CA 1
ATOM 693 C C . ALA A 1 92 ? 18.938 -26.891 -0.765 1 94.56 92 ALA A C 1
ATOM 695 O O . ALA A 1 92 ? 19.719 -27.75 -0.327 1 94.56 92 ALA A O 1
ATOM 696 N N . THR A 1 93 ? 19.281 -25.578 -0.804 1 93.31 93 THR A N 1
ATOM 697 C CA . THR A 1 93 ? 20.594 -25.078 -0.363 1 93.31 93 THR A CA 1
ATOM 698 C C . THR A 1 93 ? 20.719 -25.203 1.153 1 93.31 93 THR A C 1
ATOM 700 O O . THR A 1 93 ? 21.828 -25.344 1.674 1 93.31 93 THR A O 1
ATOM 703 N N . SER A 1 94 ? 19.625 -25 1.835 1 88.31 94 SER A N 1
ATOM 704 C CA . SER A 1 94 ? 19.594 -25.078 3.291 1 88.31 94 SER A CA 1
ATOM 705 C C . SER A 1 94 ? 18.188 -25.344 3.803 1 88.31 94 SER A C 1
ATOM 707 O O . SER A 1 94 ? 17.234 -25.375 3.021 1 88.31 94 SER A O 1
ATOM 709 N N . MET A 1 95 ? 18.062 -25.531 5.043 1 85.94 95 MET A N 1
ATOM 710 C CA . MET A 1 95 ? 16.766 -25.781 5.672 1 85.94 95 MET A CA 1
ATOM 711 C C . MET A 1 95 ? 15.922 -24.5 5.691 1 85.94 95 MET A C 1
ATOM 713 O O . MET A 1 95 ? 14.742 -24.547 6.023 1 85.94 95 MET A O 1
ATOM 717 N N . HIS A 1 96 ? 16.469 -23.375 5.316 1 86.56 96 HIS A N 1
ATOM 718 C CA . HIS A 1 96 ? 15.75 -22.109 5.297 1 86.56 96 HIS A CA 1
ATOM 719 C C . HIS A 1 96 ? 15.328 -21.75 3.881 1 86.56 96 HIS A C 1
ATOM 721 O O . HIS A 1 96 ? 14.57 -20.781 3.682 1 86.56 96 HIS A O 1
ATOM 727 N N . ASP A 1 97 ? 15.82 -22.547 2.984 1 92.12 97 ASP A N 1
ATOM 728 C CA . ASP A 1 97 ? 15.523 -22.312 1.576 1 92.12 97 ASP A CA 1
ATOM 729 C C . ASP A 1 97 ? 14.117 -22.797 1.229 1 92.12 97 ASP A C 1
ATOM 731 O O . ASP A 1 97 ? 13.719 -23.891 1.612 1 92.12 97 ASP A O 1
ATOM 735 N N . ASN A 1 98 ? 13.367 -22.016 0.514 1 95.19 98 ASN A N 1
ATOM 736 C CA . ASN A 1 98 ? 11.992 -22.359 0.14 1 95.19 98 ASN A CA 1
ATOM 737 C C . ASN A 1 98 ? 11.961 -23.5 -0.874 1 95.19 98 ASN A C 1
ATOM 739 O O . ASN A 1 98 ? 10.891 -24 -1.218 1 95.19 98 ASN A O 1
ATOM 743 N N . GLY A 1 99 ? 13.031 -23.906 -1.331 1 96.56 99 GLY A N 1
ATOM 744 C CA . GLY A 1 99 ? 13.102 -25.078 -2.201 1 96.56 99 GLY A CA 1
ATOM 745 C C . GLY A 1 99 ? 13.516 -24.734 -3.621 1 96.56 99 GLY A C 1
ATOM 746 O O . GLY A 1 99 ? 13.812 -25.625 -4.418 1 96.56 99 GLY A O 1
ATOM 747 N N . TYR A 1 100 ? 13.688 -23.469 -3.898 1 97.12 100 TYR A N 1
ATOM 748 C CA . TYR A 1 100 ? 13.945 -23.062 -5.277 1 97.12 100 TYR A CA 1
ATOM 749 C C . TYR A 1 100 ? 15.438 -23.062 -5.582 1 97.12 100 TYR A C 1
ATOM 751 O O . TYR A 1 100 ? 15.844 -23.031 -6.746 1 97.12 100 TYR A O 1
ATOM 759 N N . GLY A 1 101 ? 16.234 -23.062 -4.551 1 97.06 101 GLY A N 1
ATOM 760 C CA . GLY A 1 101 ? 17.641 -23.438 -4.723 1 97.06 101 GLY A CA 1
ATOM 761 C C . GLY A 1 101 ? 17.859 -24.938 -4.711 1 97.06 101 GLY A C 1
ATOM 762 O O . GLY A 1 101 ? 18.5 -25.469 -3.799 1 97.06 101 GLY A O 1
ATOM 763 N N . ILE A 1 102 ? 17.484 -25.547 -5.734 1 97.31 102 ILE A N 1
ATOM 764 C CA . ILE A 1 102 ? 17.359 -27 -5.773 1 97.31 102 ILE A CA 1
ATOM 765 C C . ILE A 1 102 ? 18.734 -27.641 -5.855 1 97.31 102 ILE A C 1
ATOM 767 O O . ILE A 1 102 ? 19.516 -27.328 -6.754 1 97.31 102 ILE A O 1
ATOM 771 N N . TYR A 1 103 ? 19.047 -28.5 -4.91 1 96.5 103 TYR A N 1
ATOM 772 C CA . TYR A 1 103 ? 20.297 -29.25 -4.863 1 96.5 103 TYR A CA 1
ATOM 773 C C . TYR A 1 103 ? 20.109 -30.656 -5.441 1 96.5 103 TYR A C 1
ATOM 775 O O . TYR A 1 103 ? 20.75 -31 -6.441 1 96.5 103 TYR A O 1
ATOM 783 N N . ASP A 1 104 ? 19.188 -31.375 -4.902 1 97.06 104 ASP A N 1
ATOM 784 C CA . ASP A 1 104 ? 19 -32.781 -5.262 1 97.06 104 ASP A CA 1
ATOM 785 C C . ASP A 1 104 ? 17.516 -33.125 -5.434 1 97.06 104 ASP A C 1
ATOM 787 O O . ASP A 1 104 ? 16.781 -33.219 -4.453 1 97.06 104 ASP A O 1
ATOM 791 N N . LEU A 1 105 ? 17.094 -33.438 -6.68 1 97.94 105 LEU A N 1
ATOM 792 C CA . LEU A 1 105 ? 15.711 -33.75 -7 1 97.94 105 LEU A CA 1
ATOM 793 C C . LEU A 1 105 ? 15.273 -35.031 -6.32 1 97.94 105 LEU A C 1
ATOM 795 O O . LEU A 1 105 ? 14.086 -35.219 -6.035 1 97.94 105 LEU A O 1
ATOM 799 N N . TRP A 1 106 ? 16.188 -35.875 -6.039 1 97.94 106 TRP A N 1
ATOM 800 C CA . TRP A 1 106 ? 15.875 -37.219 -5.586 1 97.94 106 TRP A CA 1
ATOM 801 C C . TRP A 1 106 ? 15.844 -37.281 -4.062 1 97.94 106 TRP A C 1
ATOM 803 O O . TRP A 1 106 ? 15.617 -38.375 -3.488 1 97.94 106 TRP A O 1
ATOM 813 N N . ASP A 1 107 ? 16.078 -36.188 -3.408 1 96.56 107 ASP A N 1
ATOM 814 C CA . ASP A 1 107 ? 16.125 -36.156 -1.948 1 96.56 107 ASP A CA 1
ATOM 815 C C . ASP A 1 107 ? 14.953 -35.344 -1.392 1 96.56 107 ASP A C 1
ATOM 817 O O . ASP A 1 107 ? 14.914 -34.125 -1.549 1 96.56 107 ASP A O 1
ATOM 821 N N . LEU A 1 108 ? 14.109 -36.031 -0.692 1 96.5 108 LEU A N 1
ATOM 822 C CA . LEU A 1 108 ? 12.945 -35.375 -0.093 1 96.5 108 LEU A CA 1
ATOM 823 C C . LEU A 1 108 ? 13.188 -35.094 1.385 1 96.5 108 LEU A C 1
ATOM 825 O O . LEU A 1 108 ? 12.242 -35.062 2.178 1 96.5 108 LEU A O 1
ATOM 829 N N . GLY A 1 109 ? 14.422 -34.938 1.723 1 91.81 109 GLY A N 1
ATOM 830 C CA . GLY A 1 109 ? 14.805 -34.656 3.1 1 91.81 109 GLY A CA 1
ATOM 831 C C . GLY A 1 109 ? 15.211 -35.906 3.859 1 91.81 109 GLY A C 1
ATOM 832 O O . GLY A 1 109 ? 15.211 -35.906 5.09 1 91.81 109 GLY A O 1
ATOM 833 N N . GLU A 1 110 ? 15.578 -36.906 3.154 1 92.44 110 GLU A N 1
ATOM 834 C CA . GLU A 1 110 ? 15.906 -38.219 3.76 1 92.44 110 GLU A CA 1
ATOM 835 C C . GLU A 1 110 ? 17.375 -38.281 4.141 1 92.44 110 GLU A C 1
ATOM 837 O O . GLU A 1 110 ? 17.75 -39 5.074 1 92.44 110 GLU A O 1
ATOM 842 N N . PHE A 1 111 ? 18.156 -37.562 3.467 1 91.75 111 PHE A N 1
ATOM 843 C CA . PHE A 1 111 ? 19.594 -37.75 3.598 1 91.75 111 PHE A CA 1
ATOM 844 C C . PHE A 1 111 ? 20.25 -36.531 4.195 1 91.75 111 PHE A C 1
ATOM 846 O O . PHE A 1 111 ? 19.797 -35.406 3.969 1 91.75 111 PHE A O 1
ATOM 853 N N . ASP A 1 112 ? 21.297 -36.719 4.961 1 83.88 112 ASP A N 1
ATOM 854 C CA . ASP A 1 112 ? 22.062 -35.625 5.531 1 83.88 112 ASP A CA 1
ATOM 855 C C . ASP A 1 112 ? 23.016 -35.031 4.492 1 83.88 112 ASP A C 1
ATOM 857 O O . ASP A 1 112 ? 24.078 -35.594 4.207 1 83.88 112 ASP A O 1
ATOM 861 N N . ALA A 1 113 ? 22.453 -34.125 3.912 1 76.5 113 ALA A N 1
ATOM 862 C CA . ALA A 1 113 ? 23.25 -33.406 2.924 1 76.5 113 ALA A CA 1
ATOM 863 C C . ALA A 1 113 ? 23.438 -31.938 3.334 1 76.5 113 ALA A C 1
ATOM 865 O O . ALA A 1 113 ? 22.625 -31.391 4.086 1 76.5 113 ALA A O 1
ATOM 866 N N . LYS A 1 114 ? 24.719 -31.219 2.971 1 68.38 114 LYS A N 1
ATOM 867 C CA . LYS A 1 114 ? 24.969 -29.781 3.047 1 68.38 114 LYS A CA 1
ATOM 868 C C . LYS A 1 114 ? 25.078 -29.328 4.496 1 68.38 114 LYS A C 1
ATOM 870 O O . LYS A 1 114 ? 24.938 -28.125 4.781 1 68.38 114 LYS A O 1
ATOM 875 N N . LYS A 1 115 ? 25.516 -30.219 5.32 1 57.88 115 LYS A N 1
ATOM 876 C CA . LYS A 1 115 ? 25.844 -29.969 6.723 1 57.88 115 LYS A CA 1
ATOM 877 C C . LYS A 1 115 ? 24.719 -29.188 7.41 1 57.88 115 LYS A C 1
ATOM 879 O O . LYS A 1 115 ? 24.984 -28.281 8.195 1 57.88 115 LYS A O 1
ATOM 884 N N . ASN A 1 116 ? 23.672 -29.141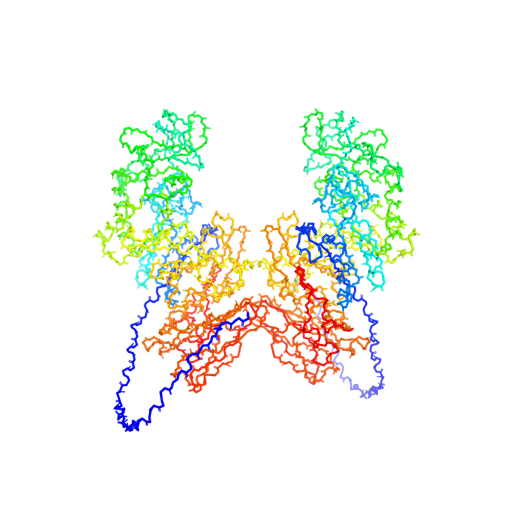 6.809 1 54.97 116 ASN A N 1
ATOM 885 C CA . ASN A 1 116 ? 22.641 -28.312 7.414 1 54.97 116 ASN A CA 1
ATOM 886 C C . ASN A 1 116 ? 22.234 -28.844 8.789 1 54.97 116 ASN A C 1
ATOM 888 O O . ASN A 1 116 ? 21.328 -28.297 9.422 1 54.97 116 ASN A O 1
ATOM 892 N N . GLY A 1 117 ? 23.266 -29.812 9.328 1 53.03 117 GLY A N 1
ATOM 893 C CA . GLY A 1 117 ? 23.016 -30.328 10.664 1 53.03 117 GLY A CA 1
ATOM 894 C C . GLY A 1 117 ? 21.781 -31.219 10.742 1 53.03 117 GLY A C 1
ATOM 895 O O . GLY A 1 117 ? 21.047 -31.328 9.773 1 53.03 117 GLY A O 1
ATOM 896 N N . LYS A 1 118 ? 21.609 -32.125 11.758 1 55.25 118 LYS A N 1
ATOM 897 C CA . LYS A 1 118 ? 20.406 -32.875 12.148 1 55.25 118 LYS A CA 1
ATOM 898 C C . LYS A 1 118 ? 19.281 -31.922 12.555 1 55.25 118 LYS A C 1
ATOM 900 O O . LYS A 1 118 ? 19.531 -30.906 13.211 1 55.25 118 LYS A O 1
ATOM 905 N N . PRO A 1 119 ? 18.141 -32.062 11.875 1 60.16 119 PRO A N 1
ATOM 906 C CA . PRO A 1 119 ? 17.469 -33.094 11.07 1 60.16 119 PRO A CA 1
ATOM 907 C C . PRO A 1 119 ? 17.656 -32.875 9.57 1 60.16 119 PRO A C 1
ATOM 909 O O . PRO A 1 119 ? 17.844 -31.734 9.117 1 60.16 119 PRO A O 1
ATOM 912 N N . SER A 1 120 ? 17.641 -34.031 8.742 1 81.19 120 SER A N 1
ATOM 913 C CA . SER A 1 120 ? 17.844 -34.125 7.305 1 81.19 120 SER A CA 1
ATOM 914 C C . SER A 1 120 ? 16.641 -33.594 6.531 1 81.19 120 SER A C 1
ATOM 916 O O . SER A 1 120 ? 16.625 -33.656 5.301 1 81.19 120 SER A O 1
ATOM 918 N N . ARG A 1 121 ? 15.812 -32.969 7.184 1 87 121 ARG A N 1
ATOM 919 C CA . ARG A 1 121 ? 14.539 -32.562 6.582 1 87 121 ARG A CA 1
ATOM 920 C C . ARG A 1 121 ? 14.703 -31.328 5.719 1 87 121 ARG A C 1
ATOM 922 O O . ARG A 1 121 ? 15.727 -30.641 5.781 1 87 121 ARG A O 1
ATOM 929 N N . THR A 1 122 ? 13.727 -31.125 4.871 1 92.75 122 THR A N 1
ATOM 930 C CA . THR A 1 122 ? 13.641 -29.859 4.145 1 92.75 122 THR A CA 1
ATOM 931 C C . THR A 1 122 ? 12.984 -28.781 5 1 92.75 122 THR A C 1
ATOM 933 O O . THR A 1 122 ? 12.578 -29.047 6.133 1 92.75 122 THR A O 1
ATOM 936 N N . LYS A 1 123 ? 12.883 -27.578 4.473 1 91.56 123 LYS A N 1
ATOM 937 C CA . LYS A 1 123 ? 12.211 -26.484 5.184 1 91.56 123 LYS A CA 1
ATOM 938 C C . LYS A 1 123 ? 10.797 -26.891 5.586 1 91.56 123 LYS A C 1
ATOM 940 O O . LYS A 1 123 ? 10.297 -26.453 6.633 1 91.56 123 LYS A O 1
ATOM 945 N N . TRP A 1 124 ? 10.227 -27.781 4.875 1 94.62 124 TRP A N 1
ATOM 946 C CA . TRP A 1 124 ? 8.781 -28 4.957 1 94.62 124 TRP A CA 1
ATOM 947 C C . TRP A 1 124 ? 8.469 -29.25 5.773 1 94.62 124 TRP A C 1
ATOM 949 O O . TRP A 1 124 ? 7.328 -29.453 6.195 1 94.62 124 TRP A O 1
ATOM 959 N N . GLY A 1 125 ? 9.492 -30.109 5.953 1 92.06 125 GLY A N 1
ATOM 960 C CA . GLY A 1 125 ? 9.258 -31.281 6.797 1 92.06 125 GLY A CA 1
ATOM 961 C C . GLY A 1 125 ? 10.008 -32.5 6.332 1 92.06 125 GLY A C 1
ATOM 962 O O . GLY A 1 125 ? 10.859 -32.438 5.445 1 92.06 125 GLY A O 1
ATOM 963 N N . HIS A 1 126 ? 9.68 -33.625 7.035 1 91.12 126 HIS A N 1
ATOM 964 C CA . HIS A 1 126 ? 10.281 -34.938 6.734 1 91.12 126 HIS A CA 1
ATOM 965 C C . HIS A 1 126 ? 9.547 -35.625 5.605 1 91.12 126 HIS A C 1
ATOM 967 O O . HIS A 1 126 ? 8.367 -35.344 5.355 1 91.12 126 HIS A O 1
ATOM 973 N N . LYS A 1 127 ? 10.297 -36.562 4.961 1 95.12 127 LYS A N 1
ATOM 974 C CA . LYS A 1 127 ? 9.703 -37.375 3.898 1 95.12 127 LYS A CA 1
ATOM 975 C C . LYS A 1 127 ? 8.469 -38.094 4.398 1 95.12 127 LYS A C 1
ATOM 977 O O . LYS A 1 127 ? 7.461 -38.188 3.695 1 95.12 127 LYS A O 1
ATOM 982 N N . GLU A 1 128 ? 8.492 -38.562 5.602 1 95.31 128 GLU A N 1
ATOM 983 C CA . GLU A 1 128 ? 7.391 -39.344 6.152 1 95.31 128 GLU A CA 1
ATOM 984 C C . GLU A 1 128 ? 6.129 -38.5 6.293 1 95.31 128 GLU A C 1
ATOM 986 O O . GLU A 1 128 ? 5.027 -38.969 6.008 1 95.31 128 GLU A O 1
ATOM 991 N N . ASP A 1 129 ? 6.348 -37.281 6.754 1 94.81 129 ASP A N 1
ATOM 992 C CA . ASP A 1 129 ? 5.215 -36.375 6.879 1 94.81 129 ASP A CA 1
ATOM 993 C C . ASP A 1 129 ? 4.617 -36.031 5.512 1 94.81 129 ASP A C 1
ATOM 995 O O . ASP A 1 129 ? 3.398 -35.938 5.371 1 94.81 129 ASP A O 1
ATOM 999 N N . LEU A 1 130 ? 5.477 -35.875 4.598 1 97.69 130 LEU A N 1
ATOM 1000 C CA . LEU A 1 130 ? 5.047 -35.625 3.23 1 97.69 130 LEU A CA 1
ATOM 1001 C C . LEU A 1 130 ? 4.223 -36.781 2.68 1 97.69 130 LEU A C 1
ATOM 1003 O O . LEU A 1 130 ? 3.148 -36.562 2.113 1 97.69 130 LEU A O 1
ATOM 1007 N N . GLU A 1 131 ? 4.703 -37.969 2.85 1 98.12 131 GLU A N 1
ATOM 1008 C CA . GLU A 1 131 ? 3.996 -39.156 2.377 1 98.12 131 GLU A CA 1
ATOM 1009 C C . GLU A 1 131 ? 2.637 -39.281 3.055 1 98.12 131 GLU A C 1
ATOM 1011 O O . GLU A 1 131 ? 1.645 -39.625 2.404 1 98.12 131 GLU A O 1
ATOM 1016 N N . ALA A 1 132 ? 2.621 -39.031 4.316 1 97.69 132 ALA A N 1
ATOM 1017 C CA . ALA A 1 132 ? 1.37 -39.094 5.062 1 97.69 132 ALA A CA 1
ATOM 1018 C C . ALA A 1 132 ? 0.371 -38.062 4.562 1 97.69 132 ALA A C 1
ATOM 1020 O O . ALA A 1 132 ? -0.816 -38.344 4.406 1 97.69 132 ALA A O 1
ATOM 1021 N N . PHE A 1 133 ? 0.838 -36.906 4.375 1 97.75 133 PHE A N 1
ATOM 1022 C CA . PHE A 1 133 ? 0.003 -35.844 3.84 1 97.75 133 PHE A CA 1
ATOM 1023 C C . PHE A 1 133 ? -0.594 -36.25 2.496 1 97.75 133 PHE A C 1
ATOM 1025 O O . PHE A 1 133 ? -1.804 -36.125 2.289 1 97.75 133 PHE A O 1
ATOM 1032 N N . CYS A 1 134 ? 0.228 -36.719 1.563 1 98.62 134 CYS A N 1
ATOM 1033 C CA . CYS A 1 134 ? -0.222 -37.094 0.225 1 98.62 134 CYS A CA 1
ATOM 1034 C C . CYS A 1 134 ? -1.232 -38.219 0.28 1 98.62 134 CYS A C 1
ATOM 1036 O O . CYS A 1 134 ? -2.213 -38.219 -0.465 1 98.62 134 CYS A O 1
ATOM 1038 N N . ALA A 1 135 ? -0.969 -39.156 1.114 1 98.38 135 ALA A N 1
ATOM 1039 C CA . ALA A 1 135 ? -1.896 -40.281 1.263 1 98.38 135 ALA A CA 1
ATOM 1040 C C . ALA A 1 135 ? -3.266 -39.781 1.73 1 98.38 135 ALA A C 1
ATOM 1042 O O . ALA A 1 135 ? -4.293 -40.188 1.183 1 98.38 135 ALA A O 1
ATOM 1043 N N . LYS A 1 136 ? -3.25 -38.969 2.695 1 98.25 136 LYS A N 1
ATOM 1044 C CA . LYS A 1 136 ? -4.512 -38.438 3.209 1 98.25 136 LYS A CA 1
ATOM 1045 C C . LYS A 1 136 ? -5.227 -37.594 2.16 1 98.25 136 LYS A C 1
ATOM 1047 O O . LYS A 1 136 ? -6.453 -37.625 2.041 1 98.25 136 LYS A O 1
ATOM 1052 N N . ALA A 1 137 ? -4.477 -36.75 1.478 1 98.62 137 ALA A N 1
ATOM 1053 C CA . ALA A 1 137 ? -5.059 -35.969 0.4 1 98.62 137 ALA A CA 1
ATOM 1054 C C . ALA A 1 137 ? -5.766 -36.844 -0.62 1 98.62 137 ALA A C 1
ATOM 1056 O O . ALA A 1 137 ? -6.891 -36.562 -1.03 1 98.62 137 ALA A O 1
ATOM 1057 N N . LYS A 1 138 ? -5.098 -37.938 -0.985 1 97.44 138 LYS A N 1
ATOM 1058 C CA . LYS A 1 138 ? -5.676 -38.906 -1.924 1 97.44 138 LYS A CA 1
ATOM 1059 C C . LYS A 1 138 ? -6.984 -39.469 -1.391 1 97.44 138 LYS A C 1
ATOM 1061 O O . LYS A 1 138 ? -7.98 -39.531 -2.115 1 97.44 138 LYS A O 1
ATOM 1066 N N . ASP A 1 139 ? -6.996 -39.781 -0.197 1 97.44 139 ASP A N 1
ATOM 1067 C CA . ASP A 1 139 ? -8.18 -40.344 0.434 1 97.44 139 ASP A CA 1
ATOM 1068 C C . ASP A 1 139 ? -9.344 -39.344 0.406 1 97.44 139 ASP A C 1
ATOM 1070 O O . ASP A 1 139 ? -10.508 -39.75 0.347 1 97.44 139 ASP A O 1
ATOM 1074 N N . MET A 1 140 ? -8.977 -38.156 0.419 1 96.69 140 MET A N 1
ATOM 1075 C CA . MET A 1 140 ? -10.008 -37.125 0.486 1 96.69 140 MET A CA 1
ATOM 1076 C C . MET A 1 140 ? -10.328 -36.562 -0.904 1 96.69 140 MET A C 1
ATOM 1078 O O . MET A 1 140 ? -11.086 -35.625 -1.043 1 96.69 140 MET A O 1
ATOM 1082 N N . GLY A 1 141 ? -9.711 -37.094 -1.869 1 95.56 141 GLY A N 1
ATOM 1083 C CA . GLY A 1 141 ? -9.992 -36.75 -3.248 1 95.56 141 GLY A CA 1
ATOM 1084 C C . GLY A 1 141 ? -9.344 -35.438 -3.672 1 95.56 141 GLY A C 1
ATOM 1085 O O . GLY A 1 141 ? -9.844 -34.75 -4.562 1 95.56 141 GLY A O 1
ATOM 1086 N N . ILE A 1 142 ? -8.359 -35 -3 1 98.06 142 ILE A N 1
ATOM 1087 C CA . ILE A 1 142 ? -7.613 -33.812 -3.357 1 98.06 142 ILE A CA 1
ATOM 1088 C C . ILE A 1 142 ? -6.305 -34.188 -4.039 1 98.06 142 ILE A C 1
ATOM 1090 O O . ILE A 1 142 ? -5.547 -35.031 -3.521 1 98.06 142 ILE A O 1
ATOM 1094 N N . ASP A 1 143 ? -6.082 -33.688 -5.164 1 98.25 143 ASP A N 1
ATOM 1095 C CA . ASP A 1 143 ? -4.844 -33.938 -5.895 1 98.25 143 ASP A CA 1
ATOM 1096 C C . ASP A 1 143 ? -3.73 -33 -5.422 1 98.25 143 ASP A C 1
ATOM 1098 O O . ASP A 1 143 ? -3.967 -31.828 -5.172 1 98.25 143 ASP A O 1
ATOM 1102 N N . VAL A 1 144 ? -2.543 -33.531 -5.297 1 98.81 144 VAL A N 1
ATOM 1103 C CA . VAL A 1 144 ? -1.393 -32.719 -4.883 1 98.81 144 VAL A CA 1
ATOM 1104 C C . VAL A 1 144 ? -0.553 -32.344 -6.105 1 98.81 144 VAL A C 1
ATOM 1106 O O . VAL A 1 144 ? -0.232 -33.219 -6.93 1 98.81 144 VAL A O 1
ATOM 1109 N N . LEU A 1 145 ? -0.267 -31.109 -6.27 1 98.88 145 LEU A N 1
ATOM 1110 C CA . LEU A 1 145 ? 0.629 -30.625 -7.309 1 98.88 145 LEU A CA 1
ATOM 1111 C C . LEU A 1 145 ? 2.031 -30.391 -6.754 1 98.88 145 LEU A C 1
ATOM 1113 O O . LEU A 1 145 ? 2.209 -29.656 -5.789 1 98.88 145 LEU A O 1
ATOM 1117 N N . TRP A 1 146 ? 3.018 -31.031 -7.391 1 98.81 146 TRP A N 1
ATOM 1118 C CA . TRP A 1 146 ? 4.418 -30.891 -7.008 1 98.81 146 TRP A CA 1
ATOM 1119 C C . TRP A 1 146 ? 5.043 -29.672 -7.676 1 98.81 146 TRP A C 1
ATOM 1121 O O . TRP A 1 146 ? 4.898 -29.469 -8.883 1 98.81 146 TRP A O 1
ATOM 1131 N N . ASP A 1 147 ? 5.633 -28.859 -6.902 1 98.81 147 ASP A N 1
ATOM 1132 C CA . ASP A 1 147 ? 6.371 -27.734 -7.457 1 98.81 147 ASP A CA 1
ATOM 1133 C C . ASP A 1 147 ? 7.73 -28.172 -7.996 1 98.81 147 ASP A C 1
ATOM 1135 O O . ASP A 1 147 ? 8.672 -28.375 -7.23 1 98.81 147 ASP A O 1
ATOM 1139 N N . ALA A 1 148 ? 7.891 -28.281 -9.25 1 98.81 148 ALA A N 1
ATOM 1140 C CA . ALA A 1 148 ? 9.078 -28.828 -9.891 1 98.81 148 ALA A CA 1
ATOM 1141 C C . ALA A 1 148 ? 10.023 -27.719 -10.352 1 98.81 148 ALA A C 1
ATOM 1143 O O . ALA A 1 148 ? 9.656 -26.891 -11.188 1 98.81 148 ALA A O 1
ATOM 1144 N N . VAL A 1 149 ? 11.18 -27.719 -9.789 1 98.69 149 VAL A N 1
ATOM 1145 C CA . VAL A 1 149 ? 12.25 -26.812 -10.195 1 98.69 149 VAL A CA 1
ATOM 1146 C C . VAL A 1 149 ? 13.258 -27.562 -11.07 1 98.69 149 VAL A C 1
ATOM 1148 O O . VAL A 1 149 ? 14.102 -28.297 -10.57 1 98.69 149 VAL A O 1
ATOM 1151 N N . LEU A 1 150 ? 13.172 -27.312 -12.367 1 98.69 150 LEU A N 1
ATOM 1152 C CA . LEU A 1 150 ? 13.906 -28.172 -13.281 1 98.69 150 LEU A CA 1
ATOM 1153 C C . LEU A 1 150 ? 14.898 -27.375 -14.117 1 98.69 150 LEU A C 1
ATOM 1155 O O . LEU A 1 150 ? 15.578 -27.938 -14.984 1 98.69 150 LEU A O 1
ATOM 1159 N N . ASN A 1 151 ? 15.016 -26.094 -13.844 1 98.19 151 ASN A N 1
ATOM 1160 C CA . ASN A 1 151 ? 15.859 -25.25 -14.672 1 98.19 151 ASN A CA 1
ATOM 1161 C C . ASN A 1 151 ? 17.328 -25.312 -14.25 1 98.19 151 ASN A C 1
ATOM 1163 O O . ASN A 1 151 ? 18.219 -25.25 -15.094 1 98.19 151 ASN A O 1
ATOM 1167 N N . HIS A 1 152 ? 17.531 -25.438 -12.992 1 98.5 152 HIS A N 1
ATOM 1168 C CA . HIS A 1 152 ? 18.891 -25.266 -12.484 1 98.5 152 HIS A CA 1
ATOM 1169 C C . HIS A 1 152 ? 19.141 -26.156 -11.266 1 98.5 152 HIS A C 1
ATOM 1171 O O . HIS A 1 152 ? 18.219 -26.797 -10.766 1 98.5 152 HIS A O 1
ATOM 1177 N N . LYS A 1 153 ? 20.391 -26.203 -10.898 1 98.19 153 LYS A N 1
ATOM 1178 C CA . LYS A 1 153 ? 20.828 -26.812 -9.641 1 98.19 153 LYS A CA 1
ATOM 1179 C C . LYS A 1 153 ? 21.656 -25.812 -8.828 1 98.19 153 LYS A C 1
ATOM 1181 O O . LYS A 1 153 ? 22.391 -25.016 -9.391 1 98.19 153 LYS A O 1
ATOM 1186 N N . ALA A 1 154 ? 21.5 -25.906 -7.531 1 97.44 154 ALA A N 1
ATOM 1187 C CA . ALA A 1 154 ? 22.188 -25.016 -6.609 1 97.44 154 ALA A CA 1
ATOM 1188 C C . ALA A 1 154 ? 23 -25.797 -5.578 1 97.44 154 ALA A C 1
ATOM 1190 O O . ALA A 1 154 ? 22.812 -27 -5.422 1 97.44 154 ALA A O 1
ATOM 1191 N N . SER A 1 155 ? 23.969 -25.094 -4.938 1 95.44 155 SER A N 1
ATOM 1192 C CA . SER A 1 155 ? 24.781 -25.625 -3.848 1 95.44 155 SER A CA 1
ATOM 1193 C C . SER A 1 155 ? 25.594 -26.844 -4.301 1 95.44 155 SER A C 1
ATOM 1195 O O . SER A 1 155 ? 25.531 -27.906 -3.688 1 95.44 155 SER A O 1
ATOM 1197 N N . PRO A 1 156 ? 26.422 -26.656 -5.258 1 96.88 156 PRO A N 1
ATOM 1198 C CA . PRO A 1 156 ? 27.25 -27.75 -5.773 1 96.88 156 PRO A CA 1
ATOM 1199 C C . PRO A 1 156 ? 28.203 -28.328 -4.715 1 96.88 156 PRO A C 1
ATOM 1201 O O . PRO A 1 156 ? 28.484 -27.656 -3.711 1 96.88 156 PRO A O 1
ATOM 1204 N N . ASP A 1 157 ? 28.703 -29.562 -4.984 1 96.12 157 ASP A N 1
ATOM 1205 C CA . ASP A 1 157 ? 29.562 -30.281 -4.051 1 96.12 157 ASP A CA 1
ATOM 1206 C C . ASP A 1 157 ? 31.031 -29.906 -4.277 1 96.12 157 ASP A C 1
ATOM 1208 O O . ASP A 1 157 ? 31.891 -30.188 -3.43 1 96.12 157 ASP A O 1
ATOM 1212 N N . GLY A 1 158 ? 31.297 -29.25 -5.406 1 96.88 158 GLY A N 1
ATOM 1213 C CA . GLY A 1 158 ? 32.688 -28.859 -5.672 1 96.88 158 GLY A CA 1
ATOM 1214 C C . GLY A 1 158 ? 32.812 -28.062 -6.953 1 96.88 158 GLY A C 1
ATOM 1215 O O . GLY A 1 158 ? 31.859 -27.891 -7.699 1 96.88 158 GLY A O 1
ATOM 1216 N N . LYS A 1 159 ? 34.094 -27.609 -7.164 1 97.62 159 LYS A N 1
ATOM 1217 C CA . LYS A 1 159 ? 34.469 -26.906 -8.383 1 97.62 159 LYS A CA 1
ATOM 1218 C C . LYS A 1 159 ? 35.188 -27.828 -9.359 1 97.62 159 LYS A C 1
ATOM 1220 O O . LYS A 1 159 ? 35.688 -28.891 -8.961 1 97.62 159 LYS A O 1
ATOM 1225 N N . GLU A 1 160 ? 35.25 -27.406 -10.586 1 97.75 160 GLU A N 1
ATOM 1226 C CA . GLU A 1 160 ? 36 -28.109 -11.617 1 97.75 160 GLU A CA 1
ATOM 1227 C C . GLU A 1 160 ? 36.375 -27.172 -12.766 1 97.75 160 GLU A C 1
ATOM 1229 O O . GLU A 1 160 ? 35.812 -26.094 -12.898 1 97.75 160 GLU A O 1
ATOM 1234 N N . VAL A 1 161 ? 37.344 -27.641 -13.469 1 97.25 161 VAL A N 1
ATOM 1235 C CA . VAL A 1 161 ? 37.75 -26.906 -14.664 1 97.25 161 VAL A CA 1
ATOM 1236 C C . VAL A 1 161 ? 36.688 -27.094 -15.758 1 97.25 161 VAL A C 1
ATOM 1238 O O . VAL A 1 161 ? 36.219 -28.219 -15.992 1 97.25 161 VAL A O 1
ATOM 1241 N N . SER A 1 162 ? 36.281 -25.984 -16.344 1 96.06 162 SER A N 1
ATOM 1242 C CA . SER A 1 162 ? 35.281 -25.969 -17.422 1 96.06 162 SER A CA 1
ATOM 1243 C C . SER A 1 162 ? 35.719 -25 -18.531 1 96.06 162 SER A C 1
ATOM 1245 O O . SER A 1 162 ? 36.812 -24.453 -18.484 1 96.06 162 SER A O 1
ATOM 1247 N N . ARG A 1 163 ? 34.906 -24.969 -19.531 1 95.69 163 ARG A N 1
ATOM 1248 C CA . ARG A 1 163 ? 35.188 -24.062 -20.641 1 95.69 163 ARG A CA 1
ATOM 1249 C C . ARG A 1 163 ? 33.938 -23.266 -21.016 1 95.69 163 ARG A C 1
ATOM 1251 O O . ARG A 1 163 ? 32.844 -23.828 -21.078 1 95.69 163 ARG A O 1
ATOM 1258 N N . GLY A 1 164 ? 34.219 -21.984 -21.219 1 96 164 GLY A N 1
ATOM 1259 C CA . GLY A 1 164 ? 33.031 -21.203 -21.531 1 96 164 GLY A CA 1
ATOM 1260 C C . GLY A 1 164 ? 33.344 -19.875 -22.172 1 96 164 GLY A C 1
ATOM 1261 O O . GLY A 1 164 ? 34.5 -19.594 -22.5 1 96 164 GLY A O 1
ATOM 1262 N N . VAL A 1 165 ? 32.344 -19.141 -22.5 1 97 165 VAL A N 1
ATOM 1263 C CA . VAL A 1 165 ? 32.375 -17.812 -23.094 1 97 165 VAL A CA 1
ATOM 1264 C C . VAL A 1 165 ? 31.562 -16.828 -22.234 1 97 165 VAL A C 1
ATOM 1266 O O . VAL A 1 165 ? 30.422 -17.125 -21.875 1 97 165 VAL A O 1
ATOM 1269 N N . LYS A 1 166 ? 32.219 -15.75 -21.875 1 97.62 166 LYS A N 1
ATOM 1270 C CA . LYS A 1 166 ? 31.438 -14.703 -21.219 1 97.62 166 LYS A CA 1
ATOM 1271 C C . LYS A 1 166 ? 30.516 -13.992 -22.203 1 97.62 166 LYS A C 1
ATOM 1273 O O . LYS A 1 166 ? 30.922 -13.664 -23.312 1 97.62 166 LYS A O 1
ATOM 1278 N N . VAL A 1 167 ? 29.297 -13.781 -21.828 1 97.88 167 VAL A N 1
ATOM 1279 C CA . VAL A 1 167 ? 28.328 -13.188 -22.75 1 97.88 167 VAL A CA 1
ATOM 1280 C C . VAL A 1 167 ? 27.781 -11.891 -22.156 1 97.88 167 VAL A C 1
ATOM 1282 O O . VAL A 1 167 ? 27.938 -11.633 -20.969 1 97.88 167 VAL A O 1
ATOM 1285 N N . ASP A 1 168 ? 27.109 -11.062 -22.984 1 97.44 168 ASP A N 1
ATOM 1286 C CA . ASP A 1 168 ? 26.484 -9.812 -22.578 1 97.44 168 ASP A CA 1
ATOM 1287 C C . ASP A 1 168 ? 25.203 -10.062 -21.781 1 97.44 168 ASP A C 1
ATOM 1289 O O . ASP A 1 168 ? 24.266 -10.695 -22.281 1 97.44 168 ASP A O 1
ATOM 1293 N N . PRO A 1 169 ? 25.188 -9.578 -20.578 1 95.56 169 PRO A N 1
ATOM 1294 C CA . PRO A 1 169 ? 24 -9.836 -19.75 1 95.56 169 PRO A CA 1
ATOM 1295 C C . PRO A 1 169 ? 22.734 -9.203 -20.328 1 95.56 169 PRO A C 1
ATOM 1297 O O . PRO A 1 169 ? 21.625 -9.617 -19.969 1 95.56 169 PRO A O 1
ATOM 1300 N N . HIS A 1 170 ? 22.812 -8.203 -21.188 1 95.44 170 HIS A N 1
ATOM 1301 C CA . HIS A 1 170 ? 21.656 -7.508 -21.75 1 95.44 170 HIS A CA 1
ATOM 1302 C C . HIS A 1 170 ? 21.297 -8.062 -23.125 1 95.44 170 HIS A C 1
ATOM 1304 O O . HIS A 1 170 ? 20.25 -7.711 -23.672 1 95.44 170 HIS A O 1
ATOM 1310 N N . ASP A 1 171 ? 22.078 -8.828 -23.672 1 97.25 171 ASP A N 1
ATOM 1311 C CA . ASP A 1 171 ? 21.875 -9.609 -24.891 1 97.25 171 ASP A CA 1
ATOM 1312 C C . ASP A 1 171 ? 22.766 -10.844 -24.922 1 97.25 171 ASP A C 1
ATOM 1314 O O . ASP A 1 171 ? 23.859 -10.812 -25.484 1 97.25 171 ASP A O 1
ATOM 1318 N N . ARG A 1 172 ? 22.281 -11.93 -24.5 1 96.25 172 ARG A N 1
ATOM 1319 C CA . ARG A 1 172 ? 23.094 -13.102 -24.188 1 96.25 172 ARG A CA 1
ATOM 1320 C C . ARG A 1 172 ? 23.484 -13.859 -25.453 1 96.25 172 ARG A C 1
ATOM 1322 O O . ARG A 1 172 ? 24.219 -14.844 -25.375 1 96.25 172 ARG A O 1
ATOM 1329 N N . THR A 1 173 ? 23.078 -13.383 -26.578 1 95.81 173 THR A N 1
ATOM 1330 C CA . THR A 1 173 ? 23.531 -13.961 -27.844 1 95.81 173 THR A CA 1
ATOM 1331 C C . THR A 1 173 ? 24.891 -13.383 -28.25 1 95.81 173 THR A C 1
ATOM 1333 O O . THR A 1 173 ? 25.547 -13.906 -29.141 1 95.81 173 THR A O 1
ATOM 1336 N N . LYS A 1 174 ? 25.25 -12.312 -27.547 1 97.06 174 LYS A N 1
ATOM 1337 C CA . LYS A 1 174 ? 26.5 -11.633 -27.875 1 97.06 174 LYS A CA 1
ATOM 1338 C C . LYS A 1 174 ? 27.625 -12.086 -26.969 1 97.06 174 LYS A C 1
ATOM 1340 O O . LYS A 1 174 ? 27.578 -11.875 -25.75 1 97.06 174 LYS A O 1
ATOM 1345 N N . ALA A 1 175 ? 28.703 -12.555 -27.625 1 96.38 175 ALA A N 1
ATOM 1346 C CA . ALA A 1 175 ? 29.875 -12.977 -26.891 1 96.38 175 ALA A CA 1
ATOM 1347 C C . ALA A 1 175 ? 30.797 -11.789 -26.594 1 96.38 175 ALA A C 1
ATOM 1349 O O . ALA A 1 175 ? 31.016 -10.93 -27.453 1 96.38 175 ALA A O 1
ATOM 1350 N N . LEU A 1 176 ? 31.266 -11.797 -25.406 1 97.19 176 LEU A N 1
ATOM 1351 C CA . LEU A 1 176 ? 32.188 -10.75 -25.016 1 97.19 176 LEU A CA 1
ATOM 1352 C C . LEU A 1 176 ? 33.625 -11.25 -25.062 1 97.19 176 LEU A C 1
ATOM 1354 O O . LEU A 1 176 ? 34.562 -10.461 -25.078 1 97.19 176 LEU A O 1
ATOM 1358 N N . THR A 1 177 ? 33.812 -12.578 -25.016 1 96.75 177 THR A N 1
ATOM 1359 C CA . THR A 1 177 ? 35.125 -13.203 -25.047 1 96.75 177 THR A CA 1
ATOM 1360 C C . THR A 1 177 ? 35.125 -14.383 -26.016 1 96.75 177 THR A C 1
ATOM 1362 O O . THR A 1 177 ? 34.062 -14.852 -26.438 1 96.75 177 THR A O 1
ATOM 1365 N N . LYS A 1 178 ? 36.344 -14.805 -26.375 1 95.56 178 LYS A N 1
ATOM 1366 C CA . LYS A 1 178 ? 36.5 -16.141 -26.953 1 95.56 178 LYS A CA 1
ATOM 1367 C C . LYS A 1 178 ? 36.406 -17.219 -25.875 1 95.56 178 LYS A C 1
ATOM 1369 O O . LYS A 1 178 ? 36.438 -16.922 -24.672 1 95.56 178 LYS A O 1
ATOM 1374 N N . PRO A 1 179 ? 36.188 -18.453 -26.359 1 95.56 179 PRO A N 1
ATOM 1375 C CA . PRO A 1 179 ? 36.188 -19.531 -25.359 1 95.56 179 PRO A CA 1
ATOM 1376 C C . PRO A 1 179 ? 37.469 -19.609 -24.562 1 95.56 179 PRO A C 1
ATOM 1378 O O . PRO A 1 179 ? 38.562 -19.438 -25.141 1 95.56 179 PRO A O 1
ATOM 1381 N N . TYR A 1 180 ? 37.312 -19.766 -23.25 1 96.25 180 TYR A N 1
ATOM 1382 C CA . TYR A 1 180 ? 38.5 -19.891 -22.391 1 96.25 180 TYR A CA 1
ATOM 1383 C C . TYR A 1 180 ? 38.188 -20.781 -21.188 1 96.25 180 TYR A C 1
ATOM 1385 O O . TYR A 1 180 ? 37.031 -21.188 -21 1 96.25 180 TYR A O 1
ATOM 1393 N N . GLU A 1 181 ? 39.281 -21.141 -20.484 1 96.75 181 GLU A N 1
ATOM 1394 C CA . GLU A 1 181 ? 39.156 -22.031 -19.344 1 96.75 181 GLU A CA 1
ATOM 1395 C C . GLU A 1 181 ? 38.625 -21.281 -18.109 1 96.75 181 GLU A C 1
ATOM 1397 O O . GLU A 1 181 ? 39.094 -20.188 -17.797 1 96.75 181 GLU A O 1
ATOM 1402 N N . LEU A 1 182 ? 37.594 -21.906 -17.547 1 97.12 182 LEU A N 1
ATOM 1403 C CA . LEU A 1 182 ? 37 -21.422 -16.312 1 97.12 182 LEU A CA 1
ATOM 1404 C C . LEU A 1 182 ? 37.188 -22.406 -15.172 1 97.12 182 LEU A C 1
ATOM 1406 O O . LEU A 1 182 ? 37.688 -23.516 -15.383 1 97.12 182 LEU A O 1
ATOM 1410 N N . GLU A 1 183 ? 36.906 -21.906 -14.016 1 98.19 183 GLU A N 1
ATOM 1411 C CA . GLU A 1 183 ? 36.656 -22.766 -12.867 1 98.19 183 GLU A CA 1
ATOM 1412 C C . GLU A 1 183 ? 35.25 -22.516 -12.297 1 98.19 183 GLU A C 1
ATOM 1414 O O . GLU A 1 183 ? 34.938 -21.406 -11.852 1 98.19 183 GLU A O 1
ATOM 1419 N N . THR A 1 184 ? 34.438 -23.578 -12.398 1 97.94 184 THR A N 1
ATOM 1420 C CA . THR A 1 184 ? 33.031 -23.328 -12.094 1 97.94 184 THR A CA 1
ATOM 1421 C C . THR A 1 184 ? 32.531 -24.297 -11.023 1 97.94 184 THR A C 1
ATOM 1423 O O . THR A 1 184 ? 33.062 -25.406 -10.883 1 97.94 184 THR A O 1
ATOM 1426 N N . TRP A 1 185 ? 31.609 -23.844 -10.227 1 97.44 185 TRP A N 1
ATOM 1427 C CA . TRP A 1 185 ? 30.922 -24.656 -9.242 1 97.44 185 TRP A CA 1
ATOM 1428 C C . TRP A 1 185 ? 29.828 -25.5 -9.898 1 97.44 185 TRP A C 1
ATOM 1430 O O . TRP A 1 185 ? 28.641 -25.141 -9.859 1 97.44 185 TRP A O 1
ATOM 1440 N N . THR A 1 186 ? 30.172 -26.641 -10.531 1 98 186 THR A N 1
ATOM 1441 C CA . THR A 1 186 ? 29.234 -27.406 -11.344 1 98 186 THR A CA 1
ATOM 1442 C C . THR A 1 186 ? 29.344 -28.891 -11.039 1 98 186 THR A C 1
ATOM 1444 O O . THR A 1 186 ? 28.781 -29.734 -11.75 1 98 186 THR A O 1
ATOM 1447 N N . LYS A 1 187 ? 30.062 -29.219 -9.961 1 98.06 187 LYS A N 1
ATOM 1448 C CA . LYS A 1 187 ? 30.203 -30.625 -9.586 1 98.06 187 LYS A CA 1
ATOM 1449 C C . LYS A 1 187 ? 29.156 -31.031 -8.562 1 98.06 187 LYS A C 1
ATOM 1451 O O . LYS A 1 187 ? 29.109 -30.484 -7.453 1 98.06 187 LYS A O 1
ATOM 1456 N N . PHE A 1 188 ? 28.281 -32 -8.914 1 98.06 188 PHE A N 1
ATOM 1457 C CA . PHE A 1 188 ? 27.281 -32.594 -8.031 1 98.06 188 PHE A CA 1
ATOM 1458 C C . PHE A 1 188 ? 27.484 -34.094 -7.902 1 98.06 188 PHE A C 1
ATOM 1460 O O . PHE A 1 188 ? 27.25 -34.844 -8.859 1 98.06 188 PHE A O 1
ATOM 1467 N N . THR A 1 189 ? 27.844 -34.5 -6.664 1 97.12 189 THR A N 1
ATOM 1468 C CA . THR A 1 189 ? 28.172 -35.906 -6.441 1 97.12 189 THR A CA 1
ATOM 1469 C C . THR A 1 189 ? 27.188 -36.531 -5.457 1 97.12 189 THR A C 1
ATOM 1471 O O . THR A 1 189 ? 27.172 -37.75 -5.281 1 97.12 189 THR A O 1
ATOM 1474 N N . PHE A 1 190 ? 26.453 -35.812 -4.785 1 96.19 190 PHE A N 1
ATOM 1475 C CA . PHE A 1 190 ? 25.391 -36.25 -3.879 1 96.19 190 PHE A CA 1
ATOM 1476 C C . PHE A 1 190 ? 25.906 -37.25 -2.867 1 96.19 190 PHE A C 1
ATOM 1478 O O . PHE A 1 190 ? 25.359 -38.344 -2.734 1 96.19 190 PHE A O 1
ATOM 1485 N N . PRO A 1 191 ? 26.828 -36.812 -2.055 1 93.44 191 PRO A N 1
ATOM 1486 C CA . PRO A 1 191 ? 27.438 -37.781 -1.138 1 93.44 191 PRO A CA 1
ATOM 1487 C C . PRO A 1 191 ? 26.453 -38.344 -0.11 1 93.44 191 PRO A C 1
ATOM 1489 O O . PRO A 1 191 ? 26.625 -39.469 0.375 1 93.44 191 PRO A O 1
ATOM 1492 N N . GLY A 1 192 ? 25.484 -37.656 0.266 1 90.44 192 GLY A N 1
ATOM 1493 C CA . GLY A 1 192 ? 24.5 -38.125 1.232 1 90.44 192 GLY A CA 1
ATOM 1494 C C . GLY A 1 192 ? 23.672 -39.281 0.739 1 90.44 192 GLY A C 1
ATOM 1495 O O . GLY A 1 192 ? 23.609 -40.344 1.392 1 90.44 192 GLY A O 1
ATOM 1496 N N . ARG A 1 193 ? 23.172 -39.188 -0.432 1 93.19 193 ARG A N 1
ATOM 1497 C CA . ARG A 1 193 ? 22.281 -40.188 -0.973 1 93.19 193 ARG A CA 1
ATOM 1498 C C . ARG A 1 193 ? 23.062 -41.312 -1.686 1 93.19 193 ARG A C 1
ATOM 1500 O O . ARG A 1 193 ? 22.578 -42.438 -1.824 1 93.19 193 ARG A O 1
ATOM 1507 N N . GLY A 1 194 ? 24.234 -40.938 -2.102 1 93.94 194 GLY A N 1
ATOM 1508 C CA . GLY A 1 194 ? 24.984 -41.875 -2.914 1 93.94 194 GLY A CA 1
ATOM 1509 C C . GLY A 1 194 ? 24.328 -42.188 -4.242 1 93.94 194 GLY A C 1
ATOM 1510 O O . GLY A 1 194 ? 24.156 -41.281 -5.078 1 93.94 194 GLY A O 1
ATOM 1511 N N . THR A 1 195 ? 23.891 -43.406 -4.445 1 96.12 195 THR A N 1
ATOM 1512 C CA . THR A 1 195 ? 23.266 -43.812 -5.703 1 96.12 195 THR A CA 1
ATOM 1513 C C . THR A 1 195 ? 21.812 -44.219 -5.484 1 96.12 195 THR A C 1
ATOM 1515 O O . THR A 1 195 ? 21.188 -44.812 -6.371 1 96.12 195 THR A O 1
ATOM 1518 N N . LYS A 1 196 ? 21.453 -43.969 -4.289 1 96.19 196 LYS A N 1
ATOM 1519 C CA . LYS A 1 196 ? 20.047 -44.312 -4.016 1 96.19 196 LYS A CA 1
ATOM 1520 C C . LYS A 1 196 ? 19.109 -43.562 -4.945 1 96.19 196 LYS A C 1
ATOM 1522 O O . LYS A 1 196 ? 19.266 -42.344 -5.164 1 96.19 196 LYS A O 1
ATOM 1527 N N . TYR A 1 197 ? 18.094 -44.156 -5.578 1 97.19 197 TYR A N 1
ATOM 1528 C CA . TYR A 1 197 ? 17.047 -43.719 -6.477 1 97.19 197 TYR A CA 1
ATOM 1529 C C . TYR A 1 197 ? 17.609 -43.375 -7.852 1 97.19 197 TYR A C 1
ATOM 1531 O O . TYR A 1 197 ? 16.938 -43.562 -8.867 1 97.19 197 TYR A O 1
ATOM 1539 N N . SER A 1 198 ? 18.844 -42.781 -7.844 1 97.81 198 SER A N 1
ATOM 1540 C CA . SER A 1 198 ? 19.5 -42.406 -9.094 1 97.81 198 SER A CA 1
ATOM 1541 C C . SER A 1 198 ? 21.016 -42.469 -8.961 1 97.81 198 SER A C 1
ATOM 1543 O O . SER A 1 198 ? 21.562 -41.969 -7.969 1 97.81 198 SER A O 1
ATOM 1545 N N . ASP A 1 199 ? 21.672 -42.938 -10 1 97.12 199 ASP A N 1
ATOM 1546 C CA . ASP A 1 199 ? 23.125 -42.969 -10.016 1 97.12 199 ASP A CA 1
ATOM 1547 C C . ASP A 1 199 ? 23.703 -41.75 -10.703 1 97.12 199 ASP A C 1
ATOM 1549 O O . ASP A 1 199 ? 24.922 -41.594 -10.805 1 97.12 199 ASP A O 1
ATOM 1553 N N . MET A 1 200 ? 22.875 -40.844 -11.125 1 97.88 200 MET A N 1
ATOM 1554 C CA . MET A 1 200 ? 23.297 -39.688 -11.891 1 97.88 200 MET A CA 1
ATOM 1555 C C . MET A 1 200 ? 24.188 -38.781 -11.055 1 97.88 200 MET A C 1
ATOM 1557 O O . MET A 1 200 ? 23.891 -38.5 -9.891 1 97.88 200 MET A O 1
ATOM 1561 N N . LYS A 1 201 ? 25.328 -38.406 -11.594 1 97.94 201 LYS A N 1
ATOM 1562 C CA . LYS A 1 201 ? 26.172 -37.312 -11.141 1 97.94 201 LYS A CA 1
ATOM 1563 C C . LYS A 1 201 ? 26.281 -36.219 -12.195 1 97.94 201 LYS A C 1
ATOM 1565 O O . LYS A 1 201 ? 26.078 -36.469 -13.383 1 97.94 201 LYS A O 1
ATOM 1570 N N . TYR A 1 202 ? 26.484 -35 -11.734 1 98 202 TYR A N 1
ATOM 1571 C CA . TYR A 1 202 ? 26.547 -33.906 -12.695 1 98 202 TYR A CA 1
ATOM 1572 C C . TYR A 1 202 ? 27.938 -33.281 -12.703 1 98 202 TYR A C 1
ATOM 1574 O O . TYR A 1 202 ? 28.594 -33.188 -11.664 1 98 202 TYR A O 1
ATOM 1582 N N . ASN A 1 203 ? 28.344 -32.906 -13.828 1 96.81 203 ASN A N 1
ATOM 1583 C CA . ASN A 1 203 ? 29.531 -32.094 -14.062 1 96.81 203 ASN A CA 1
ATOM 1584 C C . ASN A 1 203 ? 29.266 -30.969 -15.047 1 96.81 203 ASN A C 1
ATOM 1586 O O . ASN A 1 203 ? 28.141 -30.812 -15.516 1 96.81 203 ASN A O 1
ATOM 1590 N N . TRP A 1 204 ? 30.266 -30.219 -15.391 1 96.12 204 TRP A N 1
ATOM 1591 C CA . TRP A 1 204 ? 30.078 -28.969 -16.125 1 96.12 204 TRP A CA 1
ATOM 1592 C C . TRP A 1 204 ? 29.438 -29.234 -17.484 1 96.12 204 TRP A C 1
ATOM 1594 O O . TRP A 1 204 ? 28.734 -28.375 -18.016 1 96.12 204 TRP A O 1
ATOM 1604 N N . LYS A 1 205 ? 29.547 -30.406 -18 1 96 205 LYS A N 1
ATOM 1605 C CA . LYS A 1 205 ? 29.031 -30.719 -19.328 1 96 205 LYS A CA 1
ATOM 1606 C C . LYS A 1 205 ? 27.5 -30.812 -19.312 1 96 205 LYS A C 1
ATOM 1608 O O . LYS A 1 205 ? 26.859 -30.781 -20.359 1 96 205 LYS A O 1
ATOM 1613 N N . HIS A 1 206 ? 27 -30.953 -18.172 1 97.25 206 HIS A N 1
ATOM 1614 C CA . HIS A 1 206 ? 25.562 -31.125 -18.016 1 97.25 206 HIS A CA 1
ATOM 1615 C C . HIS A 1 206 ? 24.859 -29.781 -17.875 1 97.25 206 HIS A C 1
ATOM 1617 O O . HIS A 1 206 ? 23.641 -29.734 -17.688 1 97.25 206 HIS A O 1
ATOM 1623 N N . PHE A 1 207 ? 25.594 -28.703 -17.938 1 97.5 207 PHE A N 1
ATOM 1624 C CA . PHE A 1 207 ? 25.031 -27.375 -17.703 1 97.5 207 PHE A CA 1
ATOM 1625 C C . PHE A 1 207 ? 25.25 -26.469 -18.906 1 97.5 207 PHE A C 1
ATOM 1627 O O . PHE A 1 207 ? 26.219 -26.625 -19.641 1 97.5 207 PHE A O 1
ATOM 1634 N N . SER A 1 208 ? 24.297 -25.484 -19.094 1 96.81 208 SER A N 1
ATOM 1635 C CA . SER A 1 208 ? 24.375 -24.547 -20.203 1 96.81 208 SER A CA 1
ATOM 1636 C C . SER A 1 208 ? 25.156 -23.297 -19.812 1 96.81 208 SER A C 1
ATOM 1638 O O . SER A 1 208 ? 25.828 -22.688 -20.656 1 96.81 208 SER A O 1
ATOM 1640 N N . GLY A 1 209 ? 25.016 -22.969 -18.531 1 97 209 GLY A N 1
ATOM 1641 C CA . GLY A 1 209 ? 25.703 -21.734 -18.125 1 97 209 GLY A CA 1
ATOM 1642 C C . GLY A 1 209 ? 25.797 -21.578 -16.625 1 97 209 GLY A C 1
ATOM 1643 O O . GLY A 1 209 ? 25.141 -22.312 -15.867 1 97 209 GLY A O 1
ATOM 1644 N N . VAL A 1 210 ? 26.703 -20.641 -16.234 1 97.81 210 VAL A N 1
ATOM 1645 C CA . VAL A 1 210 ? 26.922 -20.266 -14.836 1 97.81 210 VAL A CA 1
ATOM 1646 C C . VAL A 1 210 ? 27.094 -18.75 -14.727 1 97.81 210 VAL A C 1
ATOM 1648 O O . VAL A 1 210 ? 27.125 -18.047 -15.742 1 97.81 210 VAL A O 1
ATOM 1651 N N . ASP A 1 211 ? 27.234 -18.219 -13.422 1 97.62 211 ASP A N 1
ATOM 1652 C CA . ASP A 1 211 ? 27.297 -16.781 -13.266 1 97.62 211 ASP A CA 1
ATOM 1653 C C . ASP A 1 211 ? 28.578 -16.359 -12.539 1 97.62 211 ASP A C 1
ATOM 1655 O O . ASP A 1 211 ? 28.688 -15.211 -12.102 1 97.62 211 ASP A O 1
ATOM 1659 N N . TYR A 1 212 ? 29.438 -17.328 -12.391 1 97.44 212 TYR A N 1
ATOM 1660 C CA . TYR A 1 212 ? 30.656 -16.984 -11.648 1 97.44 212 TYR A CA 1
ATOM 1661 C C . TYR A 1 212 ? 31.828 -17.844 -12.117 1 97.44 212 TYR A C 1
ATOM 1663 O O . TYR A 1 212 ? 31.688 -19.047 -12.305 1 97.44 212 TYR A O 1
ATOM 1671 N N . ASP A 1 213 ? 32.906 -17.188 -12.336 1 97.56 213 ASP A N 1
ATOM 1672 C CA . ASP A 1 213 ? 34.219 -17.828 -12.586 1 97.56 213 ASP A CA 1
ATOM 1673 C C . ASP A 1 213 ? 35.125 -17.703 -11.375 1 97.56 213 ASP A C 1
ATOM 1675 O O . ASP A 1 213 ? 35.688 -16.625 -11.109 1 97.56 213 ASP A O 1
ATOM 1679 N N . SER A 1 214 ? 35.281 -18.797 -10.789 1 96.75 214 SER A N 1
ATOM 1680 C CA . SER A 1 214 ? 36.062 -18.797 -9.562 1 96.75 214 SER A CA 1
ATOM 1681 C C . SER A 1 214 ? 37.531 -18.531 -9.836 1 96.75 214 SER A C 1
ATOM 1683 O O . SER A 1 214 ? 38.281 -18.062 -8.961 1 96.75 214 SER A O 1
ATOM 1685 N N . ARG A 1 215 ? 38 -18.875 -10.953 1 95.44 215 ARG A N 1
ATOM 1686 C CA . ARG A 1 215 ? 39.406 -18.703 -11.328 1 95.44 215 ARG A CA 1
ATOM 1687 C C . ARG A 1 215 ? 39.781 -17.219 -11.344 1 95.44 215 ARG A C 1
ATOM 1689 O O . ARG A 1 215 ? 40.781 -16.828 -10.781 1 95.44 215 ARG A O 1
ATOM 1696 N N . THR A 1 216 ? 39 -16.453 -11.945 1 95.44 216 THR A N 1
ATOM 1697 C CA . THR A 1 216 ? 39.281 -15.023 -12.086 1 95.44 216 THR A CA 1
ATOM 1698 C C . THR A 1 216 ? 38.438 -14.203 -11.109 1 95.44 216 THR A C 1
ATOM 1700 O O . THR A 1 216 ? 38.5 -12.977 -11.109 1 95.44 216 THR A O 1
ATOM 1703 N N . LYS A 1 217 ? 37.625 -14.938 -10.312 1 95.56 217 LYS A N 1
ATOM 1704 C CA . LYS A 1 217 ? 36.719 -14.289 -9.359 1 95.56 217 LYS A CA 1
ATOM 1705 C C . LYS A 1 217 ? 35.844 -13.258 -10.062 1 95.56 217 LYS A C 1
ATOM 1707 O O . LYS A 1 217 ? 35.688 -12.125 -9.586 1 95.56 217 LYS A O 1
ATOM 1712 N N . ASP A 1 218 ? 35.344 -13.625 -11.156 1 95.31 218 ASP A N 1
ATOM 1713 C CA . ASP A 1 218 ? 34.594 -12.75 -12.031 1 95.31 218 ASP A CA 1
ATOM 1714 C C . ASP A 1 218 ? 33.094 -13.133 -12.016 1 95.31 218 ASP A C 1
ATOM 1716 O O . ASP A 1 218 ? 32.75 -14.289 -12.266 1 95.31 218 ASP A O 1
ATOM 1720 N N . HIS A 1 219 ? 32.312 -12.086 -11.68 1 96.06 219 HIS A N 1
ATOM 1721 C CA . HIS A 1 219 ? 30.875 -12.266 -11.836 1 96.06 219 HIS A CA 1
ATOM 1722 C C . HIS A 1 219 ? 30.422 -11.938 -13.258 1 96.06 219 HIS A C 1
ATOM 1724 O O . HIS A 1 219 ? 30.953 -11.016 -13.883 1 96.06 219 HIS A O 1
ATOM 1730 N N . GLY A 1 220 ? 29.453 -12.641 -13.75 1 96.62 220 GLY A N 1
ATOM 1731 C CA . GLY A 1 220 ? 28.906 -12.492 -15.086 1 96.62 220 GLY A CA 1
ATOM 1732 C C . GLY A 1 220 ? 28.078 -13.688 -15.531 1 96.62 220 GLY A C 1
ATOM 1733 O O . GLY A 1 220 ? 27.766 -14.57 -14.734 1 96.62 220 GLY A O 1
ATOM 1734 N N . ILE A 1 221 ? 27.688 -13.688 -16.828 1 97.75 221 ILE A N 1
ATOM 1735 C CA . ILE A 1 221 ? 27.031 -14.852 -17.422 1 97.75 221 ILE A CA 1
ATOM 1736 C C . ILE A 1 221 ? 28 -15.578 -18.344 1 97.75 221 ILE A C 1
ATOM 1738 O O . ILE A 1 221 ? 28.516 -14.977 -19.297 1 97.75 221 ILE A O 1
ATOM 1742 N N . PHE A 1 222 ? 28.234 -16.812 -18.031 1 98 222 PHE A N 1
ATOM 1743 C CA . PHE A 1 222 ? 29.172 -17.625 -18.797 1 98 222 PHE A CA 1
ATOM 1744 C C . PHE A 1 222 ? 28.453 -18.812 -19.453 1 98 222 PHE A C 1
ATOM 1746 O O . PHE A 1 222 ? 27.922 -19.688 -18.766 1 98 222 PHE A O 1
ATOM 1753 N N . LYS A 1 223 ? 28.438 -18.812 -20.781 1 97.75 223 LYS A N 1
ATOM 1754 C CA . LYS A 1 223 ? 27.922 -19.953 -21.531 1 97.75 223 LYS A CA 1
ATOM 1755 C C . LYS A 1 223 ? 28.984 -21.047 -21.625 1 97.75 223 LYS A C 1
ATOM 1757 O O . LYS A 1 223 ? 30.078 -20.812 -22.125 1 97.75 223 LYS A O 1
ATOM 1762 N N . LEU A 1 224 ? 28.656 -22.188 -21.172 1 96.94 224 LEU A N 1
ATOM 1763 C CA . LEU A 1 224 ? 29.594 -23.297 -21.203 1 96.94 224 LEU A CA 1
ATOM 1764 C C . LEU A 1 224 ? 29.641 -23.953 -22.578 1 96.94 224 LEU A C 1
ATOM 1766 O O . LEU A 1 224 ? 28.594 -24.188 -23.188 1 96.94 224 LEU A O 1
ATOM 1770 N N . VAL A 1 225 ? 30.859 -24.156 -23.047 1 94.88 225 VAL A N 1
ATOM 1771 C CA . VAL A 1 225 ? 31.047 -24.703 -24.375 1 94.88 225 VAL A CA 1
ATOM 1772 C C . VAL A 1 225 ? 32.094 -25.797 -24.344 1 94.88 225 VAL A C 1
ATOM 1774 O O . VAL A 1 225 ? 32.906 -25.859 -23.438 1 94.88 225 VAL A O 1
ATOM 1777 N N . GLY A 1 226 ? 31.984 -26.703 -25.375 1 88.5 226 GLY A N 1
ATOM 1778 C CA . GLY A 1 226 ? 33 -27.734 -25.469 1 88.5 226 GLY A CA 1
ATOM 1779 C C . GLY A 1 226 ? 32.469 -29.047 -26 1 88.5 226 GLY A C 1
ATOM 1780 O O . GLY A 1 226 ? 31.297 -29.125 -26.406 1 88.5 226 GLY A O 1
ATOM 1781 N N . GLU A 1 227 ? 33.375 -29.984 -25.984 1 81.06 227 GLU A N 1
ATOM 1782 C CA . GLU A 1 227 ? 33.031 -31.297 -26.531 1 81.06 227 GLU A CA 1
ATOM 1783 C C . GLU A 1 227 ? 31.953 -31.969 -25.703 1 81.06 227 GLU A C 1
ATOM 1785 O O . GLU A 1 227 ? 32 -31.938 -24.469 1 81.06 227 GLU A O 1
ATOM 1790 N N . GLY A 1 228 ? 31.016 -32.5 -26.375 1 77.25 228 GLY A N 1
ATOM 1791 C CA . GLY A 1 228 ? 29.953 -33.188 -25.688 1 77.25 228 GLY A CA 1
ATOM 1792 C C . GLY A 1 228 ? 28.781 -32.312 -25.312 1 77.25 228 GLY A C 1
ATOM 1793 O O . GLY A 1 228 ? 27.828 -32.781 -24.672 1 77.25 228 GLY A O 1
ATOM 1794 N N . LYS A 1 229 ? 28.969 -31.078 -25.703 1 82.62 229 LYS A N 1
ATOM 1795 C CA . LYS A 1 229 ? 27.906 -30.141 -25.359 1 82.62 229 LYS A CA 1
ATOM 1796 C C . LYS A 1 229 ? 27.25 -29.562 -26.609 1 82.62 229 LYS A C 1
ATOM 1798 O O . LYS A 1 229 ? 27.797 -29.672 -27.703 1 82.62 229 LYS A O 1
ATOM 1803 N N . ARG A 1 230 ? 26.109 -29 -26.312 1 77 230 ARG A N 1
ATOM 1804 C CA . ARG A 1 230 ? 25.5 -28.188 -27.375 1 77 230 ARG A CA 1
ATOM 1805 C C . ARG A 1 230 ? 26.344 -26.953 -27.672 1 77 230 ARG A C 1
ATOM 1807 O O . ARG A 1 230 ? 27.031 -26.438 -26.797 1 77 230 ARG A O 1
ATOM 1814 N N . SER A 1 231 ? 26.188 -26.562 -28.828 1 71.88 231 SER A N 1
ATOM 1815 C CA . SER A 1 231 ? 27.047 -25.484 -29.297 1 71.88 231 SER A CA 1
ATOM 1816 C C . SER A 1 231 ? 26.594 -24.141 -28.766 1 71.88 231 SER A C 1
ATOM 1818 O O . SER A 1 231 ? 27.391 -23.203 -28.625 1 71.88 231 SER A O 1
ATOM 1820 N N . ASP A 1 232 ? 25.234 -24.109 -28.516 1 89 232 ASP A N 1
ATOM 1821 C CA . ASP A 1 232 ? 24.703 -22.781 -28.156 1 89 232 ASP A CA 1
ATOM 1822 C C . ASP A 1 232 ? 23.531 -22.906 -27.188 1 89 232 ASP A C 1
ATOM 1824 O O . ASP A 1 232 ? 23.156 -24.016 -26.797 1 89 232 ASP A O 1
ATOM 1828 N N . TRP A 1 233 ? 23.062 -21.672 -26.766 1 94.88 233 TRP A N 1
ATOM 1829 C CA . TRP A 1 233 ? 21.859 -21.609 -25.953 1 94.88 233 TRP A CA 1
ATOM 1830 C C . TRP A 1 233 ? 20.719 -22.375 -26.625 1 94.88 233 TRP A C 1
ATOM 1832 O O . TRP A 1 233 ? 20.688 -22.516 -27.844 1 94.88 233 TRP A O 1
ATOM 1842 N N . ALA A 1 234 ? 19.828 -22.906 -25.797 1 95.88 234 ALA A N 1
ATOM 1843 C CA . ALA A 1 234 ? 18.594 -23.422 -26.375 1 95.88 234 ALA A CA 1
ATOM 1844 C C . ALA A 1 234 ? 17.859 -22.328 -27.156 1 95.88 234 ALA A C 1
ATOM 1846 O O . ALA A 1 234 ? 17.797 -21.188 -26.719 1 95.88 234 ALA A O 1
ATOM 1847 N N . HIS A 1 235 ? 17.25 -22.688 -28.297 1 94.5 235 HIS A N 1
ATOM 1848 C CA . HIS A 1 235 ? 16.656 -21.688 -29.156 1 94.5 235 HIS A CA 1
ATOM 1849 C C . HIS A 1 235 ? 15.172 -21.484 -28.844 1 94.5 235 HIS A C 1
ATOM 1851 O O . HIS A 1 235 ? 14.562 -20.5 -29.281 1 94.5 235 HIS A O 1
ATOM 1857 N N . ASP A 1 236 ? 14.547 -22.438 -28.188 1 96.44 236 ASP A N 1
ATOM 1858 C CA . ASP A 1 236 ? 13.109 -22.391 -27.922 1 96.44 236 ASP A CA 1
ATOM 1859 C C . ASP A 1 236 ? 12.828 -22 -26.484 1 96.44 236 ASP A C 1
ATOM 1861 O O . ASP A 1 236 ? 12.031 -22.641 -25.797 1 96.44 236 ASP A O 1
ATOM 1865 N N . VAL A 1 237 ? 13.547 -20.969 -26.031 1 97.19 237 VAL A N 1
ATOM 1866 C CA . VAL A 1 237 ? 13.312 -20.297 -24.75 1 97.19 237 VAL A CA 1
ATOM 1867 C C . VAL A 1 237 ? 12.844 -18.875 -25 1 97.19 237 VAL A C 1
ATOM 1869 O O . VAL A 1 237 ? 12.656 -18.469 -26.156 1 97.19 237 VAL A O 1
ATOM 1872 N N . SER A 1 238 ? 12.539 -18.125 -23.953 1 97.06 238 SER A N 1
ATOM 1873 C CA . SER A 1 238 ? 12.164 -16.719 -24.094 1 97.06 238 SER A CA 1
ATOM 1874 C C . SER A 1 238 ? 13.266 -15.914 -24.766 1 97.06 238 SER A C 1
ATOM 1876 O O . SER A 1 238 ? 14.453 -16.125 -24.5 1 97.06 238 SER A O 1
ATOM 1878 N N . LYS A 1 239 ? 12.883 -14.914 -25.531 1 95.62 239 LYS A N 1
ATOM 1879 C CA . LYS A 1 239 ? 13.828 -14.078 -26.266 1 95.62 239 LYS A CA 1
ATOM 1880 C C . LYS A 1 239 ? 14.242 -12.859 -25.438 1 95.62 239 LYS A C 1
ATOM 1882 O O . LYS A 1 239 ? 15.047 -12.047 -25.891 1 95.62 239 LYS A O 1
ATOM 1887 N N . GLU A 1 240 ? 13.688 -12.703 -24.266 1 94.56 240 GLU A N 1
ATOM 1888 C CA . GLU A 1 240 ? 14.148 -11.641 -23.375 1 94.56 240 GLU A CA 1
ATOM 1889 C C . GLU A 1 240 ? 15.664 -11.68 -23.203 1 94.56 240 GLU A C 1
ATOM 1891 O O . GLU A 1 240 ? 16.25 -12.758 -23.109 1 94.56 240 GLU A O 1
ATOM 1896 N N . LEU A 1 241 ? 16.281 -10.438 -23.234 1 95.06 241 LEU A N 1
ATOM 1897 C CA . LEU A 1 241 ? 17.719 -10.289 -23.109 1 95.06 241 LEU A CA 1
ATOM 1898 C C . LEU A 1 241 ? 18.438 -11.023 -24.234 1 95.06 241 LEU A C 1
ATOM 1900 O O . LEU A 1 241 ? 19.531 -11.562 -24.031 1 95.06 241 LEU A O 1
ATOM 1904 N N . GLY A 1 242 ? 17.703 -11.164 -25.344 1 95.94 242 GLY A N 1
ATOM 1905 C CA . GLY A 1 242 ? 18.188 -11.922 -26.484 1 95.94 242 GLY A CA 1
ATOM 1906 C C . GLY A 1 242 ? 17.859 -13.391 -26.422 1 95.94 242 GLY A C 1
ATOM 1907 O O . GLY A 1 242 ? 17.188 -13.922 -27.312 1 95.94 242 GLY A O 1
ATOM 1908 N N . ASN A 1 243 ? 18.297 -14.047 -25.422 1 96.88 243 ASN A N 1
ATOM 1909 C CA . ASN A 1 243 ? 18.047 -15.445 -25.078 1 96.88 243 ASN A CA 1
ATOM 1910 C C . ASN A 1 243 ? 18.047 -15.664 -23.562 1 96.88 243 ASN A C 1
ATOM 1912 O O . ASN A 1 243 ? 19.016 -15.305 -22.891 1 96.88 243 ASN A O 1
ATOM 1916 N N . TYR A 1 244 ? 17.047 -16.312 -23.078 1 97.38 244 TYR A N 1
ATOM 1917 C CA . TYR A 1 244 ? 16.938 -16.391 -21.625 1 97.38 244 TYR A CA 1
ATOM 1918 C C . TYR A 1 244 ? 17.156 -17.812 -21.141 1 97.38 244 TYR A C 1
ATOM 1920 O O . TYR A 1 244 ? 16.516 -18.25 -20.188 1 97.38 244 TYR A O 1
ATOM 1928 N N . ASP A 1 245 ? 18.031 -18.594 -21.734 1 97.12 245 ASP A N 1
ATOM 1929 C CA . ASP A 1 245 ? 18.359 -19.984 -21.391 1 97.12 245 ASP A CA 1
ATOM 1930 C C . ASP A 1 245 ? 19.156 -20.047 -20.078 1 97.12 245 ASP A C 1
ATOM 1932 O O . ASP A 1 245 ? 19.422 -21.125 -19.562 1 97.12 245 ASP A O 1
ATOM 1936 N N . TYR A 1 246 ? 19.578 -18.953 -19.594 1 97.19 246 TYR A N 1
ATOM 1937 C CA . TYR A 1 246 ? 20.234 -18.891 -18.297 1 97.19 246 TYR A CA 1
ATOM 1938 C C . TYR A 1 246 ? 19.453 -18 -17.328 1 97.19 246 TYR A C 1
ATOM 1940 O O . TYR A 1 246 ? 19.203 -16.828 -17.625 1 97.19 246 TYR A O 1
ATOM 1948 N N . LEU A 1 247 ? 19.234 -18.516 -16.156 1 96.25 247 LEU A N 1
ATOM 1949 C CA . LEU A 1 247 ? 18.531 -17.75 -15.133 1 96.25 247 LEU A CA 1
ATOM 1950 C C . LEU A 1 247 ? 19.422 -17.5 -13.93 1 96.25 247 LEU A C 1
ATOM 1952 O O . LEU A 1 247 ? 19.719 -16.344 -13.602 1 96.25 247 LEU A O 1
ATOM 1956 N N . MET A 1 248 ? 19.906 -18.625 -13.289 1 96.38 248 MET A N 1
ATOM 1957 C CA . MET A 1 248 ? 20.703 -18.469 -12.07 1 96.38 248 MET A CA 1
ATOM 1958 C C . MET A 1 248 ? 21.406 -19.781 -11.734 1 96.38 248 MET A C 1
ATOM 1960 O O . MET A 1 248 ? 21.094 -20.828 -12.289 1 96.38 248 MET A O 1
ATOM 1964 N N . PHE A 1 249 ? 22.359 -19.719 -10.883 1 97.25 249 PHE A N 1
ATOM 1965 C CA . PHE A 1 249 ? 23.109 -20.875 -10.406 1 97.25 249 PHE A CA 1
ATOM 1966 C C . PHE A 1 249 ? 23.75 -21.625 -11.57 1 97.25 249 PHE A C 1
ATOM 1968 O O . PHE A 1 249 ? 24.391 -21.016 -12.422 1 97.25 249 PHE A O 1
ATOM 1975 N N . ALA A 1 250 ? 23.703 -22.953 -11.508 1 98.06 250 ALA A N 1
ATOM 1976 C CA . ALA A 1 250 ? 24.109 -23.766 -12.656 1 98.06 250 ALA A CA 1
ATOM 1977 C C . ALA A 1 250 ? 22.906 -24.219 -13.469 1 98.06 250 ALA A C 1
ATOM 1979 O O . ALA A 1 250 ? 22.141 -25.078 -13.016 1 98.06 250 ALA A O 1
ATOM 1980 N N . ASP A 1 251 ? 22.781 -23.672 -14.633 1 98.06 251 ASP A N 1
ATOM 1981 C CA . ASP A 1 251 ? 21.609 -23.984 -15.461 1 98.06 251 ASP A CA 1
ATOM 1982 C C . ASP A 1 251 ? 21.812 -25.281 -16.234 1 98.06 251 ASP A C 1
ATOM 1984 O O . ASP A 1 251 ? 22.859 -25.484 -16.844 1 98.06 251 ASP A O 1
ATOM 1988 N N . LEU A 1 252 ? 20.844 -26.047 -16.25 1 97.88 252 LEU A N 1
ATOM 1989 C CA . LEU A 1 252 ? 20.938 -27.375 -16.875 1 97.88 252 LEU A CA 1
ATOM 1990 C C . LEU A 1 252 ? 20.875 -27.266 -18.391 1 97.88 252 LEU A C 1
ATOM 1992 O O . LEU A 1 252 ? 20.156 -26.438 -18.938 1 97.88 252 LEU A O 1
ATOM 1996 N N . ASP A 1 253 ? 21.641 -28.125 -19.016 1 97.12 253 ASP A N 1
ATOM 1997 C CA . ASP A 1 253 ? 21.531 -28.328 -20.453 1 97.12 253 ASP A CA 1
ATOM 1998 C C . ASP A 1 253 ? 20.531 -29.422 -20.781 1 97.12 253 ASP A C 1
ATOM 2000 O O . ASP A 1 253 ? 20.875 -30.609 -20.781 1 97.12 253 ASP A O 1
ATOM 2004 N N . HIS A 1 254 ? 19.375 -29.078 -21.188 1 97.06 254 HIS A N 1
ATOM 2005 C CA . HIS A 1 254 ? 18.266 -30.016 -21.375 1 97.06 254 HIS A CA 1
ATOM 2006 C C . HIS A 1 254 ? 18.406 -30.766 -22.703 1 97.06 254 HIS A C 1
ATOM 2008 O O . HIS A 1 254 ? 17.594 -31.641 -23.016 1 97.06 254 HIS A O 1
ATOM 2014 N N . SER A 1 255 ? 19.344 -30.391 -23.438 1 95.81 255 SER A N 1
ATOM 2015 C CA . SER A 1 255 ? 19.609 -31.141 -24.656 1 95.81 255 SER A CA 1
ATOM 2016 C C . SER A 1 255 ? 20.469 -32.375 -24.359 1 95.81 255 SER A C 1
ATOM 2018 O O . SER A 1 255 ? 20.562 -33.281 -25.203 1 95.81 255 SER A O 1
ATOM 2020 N N . HIS A 1 256 ? 21.172 -32.375 -23.25 1 95.94 256 HIS A N 1
ATOM 2021 C CA . HIS A 1 256 ? 22.016 -33.5 -22.891 1 95.94 256 HIS A CA 1
ATOM 2022 C C . HIS A 1 256 ? 21.188 -34.719 -22.547 1 95.94 256 HIS A C 1
ATOM 2024 O O . HIS A 1 256 ? 20.312 -34.688 -21.688 1 95.94 256 HIS A O 1
ATOM 2030 N N . ALA A 1 257 ? 21.531 -35.844 -23.062 1 96.56 257 ALA A N 1
ATOM 2031 C CA . ALA A 1 257 ? 20.719 -37.031 -22.953 1 96.56 257 ALA A CA 1
ATOM 2032 C C . ALA A 1 257 ? 20.656 -37.531 -21.5 1 96.56 257 ALA A C 1
ATOM 2034 O O . ALA A 1 257 ? 19.578 -37.906 -21.016 1 96.56 257 ALA A O 1
ATOM 2035 N N . ALA A 1 258 ? 21.734 -37.5 -20.812 1 97.19 258 ALA A N 1
ATOM 2036 C CA . ALA A 1 258 ? 21.766 -37.969 -19.422 1 97.19 258 ALA A CA 1
ATOM 2037 C C . ALA A 1 258 ? 20.906 -37.094 -18.531 1 97.19 258 ALA A C 1
ATOM 2039 O O . ALA A 1 258 ? 20.25 -37.594 -17.609 1 97.19 258 ALA A O 1
ATOM 2040 N N . VAL A 1 259 ? 20.969 -35.781 -18.812 1 97.69 259 VAL A N 1
ATOM 2041 C CA . VAL A 1 259 ? 20.156 -34.844 -18.047 1 97.69 259 VAL A CA 1
ATOM 2042 C C . VAL A 1 259 ? 18.672 -35.125 -18.281 1 97.69 259 VAL A C 1
ATOM 2044 O O . VAL A 1 259 ? 17.906 -35.219 -17.328 1 97.69 259 VAL A O 1
ATOM 2047 N N . ARG A 1 260 ? 18.266 -35.281 -19.484 1 97.88 260 ARG A N 1
ATOM 2048 C CA . ARG A 1 260 ? 16.891 -35.594 -19.828 1 97.88 260 ARG A CA 1
ATOM 2049 C C . ARG A 1 260 ? 16.422 -36.875 -19.156 1 97.88 260 ARG A C 1
ATOM 2051 O O . ARG A 1 260 ? 15.359 -36.906 -18.516 1 97.88 260 ARG A O 1
ATOM 2058 N N . GLU A 1 261 ? 17.219 -37.875 -19.266 1 98.31 261 GLU A N 1
ATOM 2059 C CA . GLU A 1 261 ? 16.844 -39.156 -18.703 1 98.31 261 GLU A CA 1
ATOM 2060 C C . GLU A 1 261 ? 16.672 -39.094 -17.203 1 98.31 261 GLU A C 1
ATOM 2062 O O . GLU A 1 261 ? 15.711 -39.625 -16.656 1 98.31 261 GLU A O 1
ATOM 2067 N N . ASP A 1 262 ? 17.562 -38.438 -16.578 1 98.62 262 ASP A N 1
ATOM 2068 C CA . ASP A 1 262 ? 17.484 -38.312 -15.125 1 98.62 262 ASP A CA 1
ATOM 2069 C C . ASP A 1 262 ? 16.203 -37.594 -14.703 1 98.62 262 ASP A C 1
ATOM 2071 O O . ASP A 1 262 ? 15.508 -38.031 -13.789 1 98.62 262 ASP A O 1
ATOM 2075 N N . ILE A 1 263 ? 15.898 -36.5 -15.359 1 98.75 263 ILE A N 1
ATOM 2076 C CA . ILE A 1 263 ? 14.727 -35.688 -15.016 1 98.75 263 ILE A CA 1
ATOM 2077 C C . ILE A 1 263 ? 13.453 -36.469 -15.32 1 98.75 263 ILE A C 1
ATOM 2079 O O . ILE A 1 263 ? 12.508 -36.469 -14.531 1 98.75 263 ILE A O 1
ATOM 2083 N N . PHE A 1 264 ? 13.391 -37.188 -16.469 1 98.75 264 PHE A N 1
ATOM 2084 C CA . PHE A 1 264 ? 12.227 -38 -16.828 1 98.75 264 PHE A CA 1
ATOM 2085 C C . PHE A 1 264 ? 11.992 -39.094 -15.805 1 98.75 264 PHE A C 1
ATOM 2087 O O . PHE A 1 264 ? 10.867 -39.281 -15.328 1 98.75 264 PHE A O 1
ATOM 2094 N N . ASN A 1 265 ? 13.094 -39.75 -15.445 1 98.69 265 ASN A N 1
ATOM 2095 C CA . ASN A 1 265 ? 12.977 -40.781 -14.438 1 98.69 265 ASN A CA 1
ATOM 2096 C C . ASN A 1 265 ? 12.523 -40.219 -13.094 1 98.69 265 ASN A C 1
ATOM 2098 O O . ASN A 1 265 ? 11.711 -40.844 -12.406 1 98.69 265 ASN A O 1
ATOM 2102 N N . TRP A 1 266 ? 13.094 -39.156 -12.734 1 98.81 266 TRP A N 1
ATOM 2103 C CA . TRP A 1 266 ? 12.688 -38.5 -11.492 1 98.81 266 TRP A CA 1
ATOM 2104 C C . TRP A 1 266 ? 11.188 -38.188 -11.484 1 98.81 266 TRP A C 1
ATOM 2106 O O . TRP A 1 266 ? 10.5 -38.469 -10.508 1 98.81 266 TRP A O 1
ATOM 2116 N N . GLY A 1 267 ? 10.664 -37.625 -12.562 1 98.75 267 GLY A N 1
ATOM 2117 C CA . GLY A 1 267 ? 9.25 -37.312 -12.656 1 98.75 267 GLY A CA 1
ATOM 2118 C C . GLY A 1 267 ? 8.352 -38.531 -12.438 1 98.75 267 GLY A C 1
ATOM 2119 O O . GLY A 1 267 ? 7.355 -38.438 -11.727 1 98.75 267 GLY A O 1
ATOM 2120 N N . THR A 1 268 ? 8.719 -39.594 -13.07 1 98.56 268 THR A N 1
ATOM 2121 C CA . THR A 1 268 ? 7.961 -40.812 -12.914 1 98.56 268 THR A CA 1
ATOM 2122 C C . THR A 1 268 ? 8.039 -41.312 -11.477 1 98.56 268 THR A C 1
ATOM 2124 O O . THR A 1 268 ? 7.02 -41.719 -10.891 1 98.56 268 THR A O 1
ATOM 2127 N N . TRP A 1 269 ? 9.25 -41.281 -10.953 1 98.5 269 TRP A N 1
ATOM 2128 C CA . TRP A 1 269 ? 9.492 -41.781 -9.594 1 98.5 269 TRP A CA 1
ATOM 2129 C C . TRP A 1 269 ? 8.664 -41 -8.578 1 98.5 269 TRP A C 1
ATOM 2131 O O . TRP A 1 269 ? 7.922 -41.594 -7.793 1 98.5 269 TRP A O 1
ATOM 2141 N N . ILE A 1 270 ? 8.711 -39.688 -8.602 1 98.62 270 ILE A N 1
ATOM 2142 C CA . ILE A 1 270 ? 8.086 -38.875 -7.562 1 98.62 270 ILE A CA 1
ATOM 2143 C C . ILE A 1 270 ? 6.562 -38.938 -7.703 1 98.62 270 ILE A C 1
ATOM 2145 O O . ILE A 1 270 ? 5.84 -38.938 -6.707 1 98.62 270 ILE A O 1
ATOM 2149 N N . THR A 1 271 ? 6.062 -38.969 -8.945 1 98.56 271 THR A N 1
ATOM 2150 C CA . THR A 1 271 ? 4.629 -39.094 -9.18 1 98.56 271 THR A CA 1
ATOM 2151 C C . THR A 1 271 ? 4.086 -40.375 -8.602 1 98.56 271 THR A C 1
ATOM 2153 O O . THR A 1 271 ? 3.039 -40.406 -7.953 1 98.56 271 THR A O 1
ATOM 2156 N N . SER A 1 272 ? 4.809 -41.375 -8.812 1 97.75 272 SER A N 1
ATOM 2157 C CA . SER A 1 272 ? 4.391 -42.688 -8.312 1 97.75 272 SER A CA 1
ATOM 2158 C C . SER A 1 272 ? 4.512 -42.75 -6.793 1 97.75 272 SER A C 1
ATOM 2160 O O . SER A 1 272 ? 3.604 -43.25 -6.121 1 97.75 272 SER A O 1
ATOM 2162 N N . LEU A 1 273 ? 5.633 -42.344 -6.297 1 97.69 273 LEU A N 1
ATOM 2163 C CA . LEU A 1 273 ? 5.902 -42.406 -4.867 1 97.69 273 LEU A CA 1
ATOM 2164 C C . LEU A 1 273 ? 4.832 -41.688 -4.066 1 97.69 273 LEU A C 1
ATOM 2166 O O . LEU A 1 273 ? 4.367 -42.188 -3.041 1 97.69 273 LEU A O 1
ATOM 2170 N N . LEU A 1 274 ? 4.391 -40.5 -4.512 1 98.25 274 LEU A N 1
ATOM 2171 C CA . LEU A 1 274 ? 3.529 -39.656 -3.719 1 98.25 274 LEU A CA 1
ATOM 2172 C C . LEU A 1 274 ? 2.111 -39.625 -4.281 1 98.25 274 LEU A C 1
ATOM 2174 O O . LEU A 1 274 ? 1.244 -38.906 -3.76 1 98.25 274 LEU A O 1
ATOM 2178 N N . ASN A 1 275 ? 1.88 -40.344 -5.355 1 97.19 275 ASN A N 1
ATOM 2179 C CA . ASN A 1 275 ? 0.589 -40.344 -6.035 1 97.19 275 ASN A CA 1
ATOM 2180 C C . ASN A 1 275 ? 0.159 -38.938 -6.402 1 97.19 275 ASN A C 1
ATOM 2182 O O . ASN A 1 275 ? -0.954 -38.5 -6.078 1 97.19 275 ASN A O 1
ATOM 2186 N N . LEU A 1 276 ? 0.989 -38.25 -7.09 1 98.5 276 LEU A N 1
ATOM 2187 C CA . LEU A 1 276 ? 0.763 -36.844 -7.418 1 98.5 276 LEU A CA 1
ATOM 2188 C C . LEU A 1 276 ? -0.37 -36.719 -8.43 1 98.5 276 LEU A C 1
ATOM 2190 O O . LEU A 1 276 ? -0.603 -37.625 -9.242 1 98.5 276 LEU A O 1
ATOM 2194 N N . GLY A 1 277 ? -1.061 -35.5 -8.344 1 98.44 277 GLY A N 1
ATOM 2195 C CA . GLY A 1 277 ? -2.086 -35.156 -9.312 1 98.44 277 GLY A CA 1
ATOM 2196 C C . GLY A 1 277 ? -1.577 -34.25 -10.422 1 98.44 277 GLY A C 1
ATOM 2197 O O . GLY A 1 277 ? -2.312 -33.938 -11.359 1 98.44 277 GLY A O 1
ATOM 2198 N N . GLY A 1 278 ? -0.347 -33.844 -10.32 1 98.56 278 GLY A N 1
ATOM 2199 C CA . GLY A 1 278 ? 0.227 -33 -11.344 1 98.56 278 GLY A CA 1
ATOM 2200 C C . GLY A 1 278 ? 1.427 -32.219 -10.859 1 98.56 278 GLY A C 1
ATOM 2201 O O . GLY A 1 278 ? 2.066 -32.594 -9.875 1 98.56 278 GLY A O 1
ATOM 2202 N N . PHE A 1 279 ? 1.761 -31.109 -11.672 1 98.81 279 PHE A N 1
ATOM 2203 C CA . PHE A 1 279 ? 2.965 -30.344 -11.391 1 98.81 279 PHE A CA 1
ATOM 2204 C C . PHE A 1 279 ? 2.729 -28.859 -11.641 1 98.81 279 PHE A C 1
ATOM 2206 O O . PHE A 1 279 ? 2.039 -28.484 -12.586 1 98.81 279 PHE A O 1
ATOM 2213 N N . ARG A 1 280 ? 3.189 -28.062 -10.727 1 98.88 280 ARG A N 1
ATOM 2214 C CA . ARG A 1 280 ? 3.574 -26.703 -11.07 1 98.88 280 ARG A CA 1
ATOM 2215 C C . ARG A 1 280 ? 5.02 -26.641 -11.555 1 98.88 280 ARG A C 1
ATOM 2217 O O . ARG A 1 280 ? 5.93 -27.078 -10.852 1 98.88 280 ARG A O 1
ATOM 2224 N N . LEU A 1 281 ? 5.242 -26.156 -12.766 1 98.81 281 LEU A N 1
ATOM 2225 C CA . LEU A 1 281 ? 6.559 -26.156 -13.398 1 98.81 281 LEU A CA 1
ATOM 2226 C C . LEU A 1 281 ? 7.188 -24.766 -13.32 1 98.81 281 LEU A C 1
ATOM 2228 O O . LEU A 1 281 ? 6.715 -23.828 -13.969 1 98.81 281 LEU A O 1
ATOM 2232 N N . ASP A 1 282 ? 8.219 -24.672 -12.562 1 98.19 282 ASP A N 1
ATOM 2233 C CA . ASP A 1 282 ? 8.883 -23.406 -12.234 1 98.19 282 ASP A CA 1
ATOM 2234 C C . ASP A 1 282 ? 9.719 -22.906 -13.406 1 98.19 282 ASP A C 1
ATOM 2236 O O . ASP A 1 282 ? 10.352 -23.703 -14.109 1 98.19 282 ASP A O 1
ATOM 2240 N N . ALA A 1 283 ? 9.719 -21.656 -13.727 1 97.5 283 ALA A N 1
ATOM 2241 C CA . ALA A 1 283 ? 10.648 -20.906 -14.578 1 97.5 283 ALA A CA 1
ATOM 2242 C C . ALA A 1 283 ? 10.727 -21.531 -15.969 1 97.5 283 ALA A C 1
ATOM 2244 O O . ALA A 1 283 ? 11.82 -21.719 -16.5 1 97.5 283 ALA A O 1
ATOM 2245 N N . ILE A 1 284 ? 9.648 -21.781 -16.594 1 98.31 284 ILE A N 1
ATOM 2246 C CA . ILE A 1 284 ? 9.672 -22.578 -17.812 1 98.31 284 ILE A CA 1
ATOM 2247 C C . ILE A 1 284 ? 10.055 -21.703 -19 1 98.31 284 ILE A C 1
ATOM 2249 O O . ILE A 1 284 ? 10.336 -22.203 -20.094 1 98.31 284 ILE A O 1
ATOM 2253 N N . LYS A 1 285 ? 10.078 -20.406 -18.797 1 97.31 285 LYS A N 1
ATOM 2254 C CA . LYS A 1 285 ? 10.484 -19.578 -19.922 1 97.31 285 LYS A CA 1
ATOM 2255 C C . LYS A 1 285 ? 12 -19.609 -20.109 1 97.31 285 LYS A C 1
ATOM 2257 O O . LYS A 1 285 ? 12.516 -19.109 -21.109 1 97.31 285 LYS A O 1
ATOM 2262 N N . HIS A 1 286 ? 12.719 -20.312 -19.188 1 97.38 286 HIS A N 1
ATOM 2263 C CA . HIS A 1 286 ? 14.172 -20.281 -19.172 1 97.38 286 HIS A CA 1
ATOM 2264 C C . HIS A 1 286 ? 14.758 -21.594 -19.641 1 97.38 286 HIS A C 1
ATOM 2266 O O . HIS A 1 286 ? 15.977 -21.781 -19.641 1 97.38 286 HIS A O 1
ATOM 2272 N N . TYR A 1 287 ? 13.984 -22.609 -20.016 1 95.94 287 TYR A N 1
ATOM 2273 C CA . TYR A 1 287 ? 14.555 -23.812 -20.594 1 95.94 287 TYR A CA 1
ATOM 2274 C C . TYR A 1 287 ? 13.711 -24.312 -21.766 1 95.94 287 TYR A C 1
ATOM 2276 O O . TYR A 1 287 ? 12.617 -23.781 -22 1 95.94 287 TYR A O 1
ATOM 2284 N N . SER A 1 288 ? 14.18 -25.25 -22.5 1 97.38 288 SER A N 1
ATOM 2285 C CA . SER A 1 288 ? 13.648 -25.672 -23.781 1 97.38 288 SER A CA 1
ATOM 2286 C C . SER A 1 288 ? 12.203 -26.125 -23.672 1 97.38 288 SER A C 1
ATOM 2288 O O . SER A 1 288 ? 11.891 -27.047 -22.922 1 97.38 288 SER A O 1
ATOM 2290 N N . LEU A 1 289 ? 11.344 -25.5 -24.516 1 97.94 289 LEU A N 1
ATOM 2291 C CA . LEU A 1 289 ? 9.93 -25.875 -24.547 1 97.94 289 LEU A CA 1
ATOM 2292 C C . LEU A 1 289 ? 9.75 -27.25 -25.156 1 97.94 289 LEU A C 1
ATOM 2294 O O . LEU A 1 289 ? 8.812 -27.969 -24.812 1 97.94 289 LEU A O 1
ATOM 2298 N N . SER A 1 290 ? 10.641 -27.625 -26.031 1 97.56 290 SER A N 1
ATOM 2299 C CA . SER A 1 290 ? 10.594 -28.984 -26.562 1 97.56 290 SER A CA 1
ATOM 2300 C C . SER A 1 290 ? 10.898 -30.016 -25.5 1 97.56 290 SER A C 1
ATOM 2302 O O . SER A 1 290 ? 10.266 -31.078 -25.438 1 97.56 290 SER A O 1
ATOM 2304 N N . PHE A 1 291 ? 11.898 -29.75 -24.75 1 97.75 291 PHE A N 1
ATOM 2305 C CA . PHE A 1 291 ? 12.164 -30.609 -23.609 1 97.75 291 PHE A CA 1
ATOM 2306 C C . PHE A 1 291 ? 10.922 -30.75 -22.734 1 97.75 291 PHE A C 1
ATOM 2308 O O . PHE A 1 291 ? 10.562 -31.859 -22.328 1 97.75 291 PHE A O 1
ATOM 2315 N N . LEU A 1 292 ? 10.32 -29.594 -22.438 1 98.69 292 LEU A N 1
ATOM 2316 C CA . LEU A 1 292 ? 9.141 -29.578 -21.578 1 98.69 292 LEU A CA 1
ATOM 2317 C C . LEU A 1 292 ? 8.023 -30.438 -22.172 1 98.69 292 LEU A C 1
ATOM 2319 O O . LEU A 1 292 ? 7.406 -31.234 -21.484 1 98.69 292 LEU A O 1
ATOM 2323 N N . ALA A 1 293 ? 7.75 -30.281 -23.422 1 98.5 293 ALA A N 1
ATOM 2324 C CA . ALA A 1 293 ? 6.727 -31.062 -24.109 1 98.5 293 ALA A CA 1
ATOM 2325 C C . ALA A 1 293 ? 7.016 -32.562 -24 1 98.5 293 ALA A C 1
ATOM 2327 O O . ALA A 1 293 ? 6.109 -33.375 -23.734 1 98.5 293 ALA A O 1
ATOM 2328 N N . ASP A 1 294 ? 8.273 -32.906 -24.156 1 98.62 294 ASP A N 1
ATOM 2329 C CA . ASP A 1 294 ? 8.672 -34.312 -24.047 1 98.62 294 ASP A CA 1
ATOM 2330 C C . ASP A 1 294 ? 8.469 -34.812 -22.641 1 98.62 294 ASP A C 1
ATOM 2332 O O . ASP A 1 294 ? 8.031 -35.969 -22.453 1 98.62 294 ASP A O 1
ATOM 2336 N N . PHE A 1 295 ? 8.828 -34.031 -21.734 1 98.62 295 PHE A N 1
ATOM 2337 C CA . PHE A 1 295 ? 8.68 -34.406 -20.344 1 98.62 295 PHE A CA 1
ATOM 2338 C C . PHE A 1 295 ? 7.223 -34.688 -20 1 98.62 295 PHE A C 1
ATOM 2340 O O . PHE A 1 295 ? 6.902 -35.719 -19.375 1 98.62 295 PHE A O 1
ATOM 2347 N N . LEU A 1 296 ? 6.297 -33.75 -20.406 1 98.69 296 LEU A N 1
ATOM 2348 C CA . LEU A 1 296 ? 4.867 -33.938 -20.172 1 98.69 296 LEU A CA 1
ATOM 2349 C C . LEU A 1 296 ? 4.355 -35.188 -20.828 1 98.69 296 LEU A C 1
ATOM 2351 O O . LEU A 1 296 ? 3.615 -35.969 -20.219 1 98.69 296 LEU A O 1
ATOM 2355 N N . ALA A 1 297 ? 4.793 -35.406 -22.016 1 98.25 297 ALA A N 1
ATOM 2356 C CA . ALA A 1 297 ? 4.387 -36.625 -22.734 1 98.25 297 ALA A CA 1
ATOM 2357 C C . ALA A 1 297 ? 4.875 -37.875 -22.031 1 98.25 297 ALA A C 1
ATOM 2359 O O . ALA A 1 297 ? 4.152 -38.875 -21.969 1 98.25 297 ALA A O 1
ATOM 2360 N N . HIS A 1 298 ? 6.086 -37.812 -21.578 1 98.5 298 HIS A N 1
ATOM 2361 C CA . HIS A 1 298 ? 6.648 -38.938 -20.828 1 98.5 298 HIS A CA 1
ATOM 2362 C C . HIS A 1 298 ? 5.793 -39.281 -19.609 1 98.5 298 HIS A C 1
ATOM 2364 O O . HIS A 1 298 ? 5.465 -40.438 -19.391 1 98.5 298 HIS A O 1
ATOM 2370 N N . LEU A 1 299 ? 5.426 -38.281 -18.844 1 98.5 299 LEU A N 1
ATOM 2371 C CA . LEU A 1 299 ? 4.621 -38.531 -17.656 1 98.5 299 LEU A CA 1
ATOM 2372 C C . LEU A 1 299 ? 3.238 -39.031 -18.016 1 98.5 299 LEU A C 1
ATOM 2374 O O . LEU A 1 299 ? 2.689 -39.906 -17.328 1 98.5 299 LEU A O 1
ATOM 2378 N N . ASP A 1 300 ? 2.65 -38.594 -19.094 1 97.62 300 ASP A N 1
ATOM 2379 C CA . ASP A 1 300 ? 1.35 -39.031 -19.578 1 97.62 300 ASP A CA 1
ATOM 2380 C C . ASP A 1 300 ? 1.374 -40.531 -19.875 1 97.62 300 ASP A C 1
ATOM 2382 O O . ASP A 1 300 ? 0.363 -41.219 -19.703 1 97.62 300 ASP A O 1
ATOM 2386 N N . THR A 1 301 ? 2.48 -41 -20.203 1 97.62 301 THR A N 1
ATOM 2387 C CA . THR A 1 301 ? 2.57 -42.375 -20.672 1 97.62 301 THR A CA 1
ATOM 2388 C C . THR A 1 301 ? 3.092 -43.281 -19.578 1 97.62 301 THR A C 1
ATOM 2390 O O . THR A 1 301 ? 2.713 -44.469 -19.5 1 97.62 301 THR A O 1
ATOM 2393 N N . LYS A 1 302 ? 3.916 -42.781 -18.75 1 97.44 302 LYS A N 1
ATOM 2394 C CA . LYS A 1 302 ? 4.676 -43.656 -17.859 1 97.44 302 LYS A CA 1
ATOM 2395 C C . LYS A 1 302 ? 4.086 -43.656 -16.453 1 97.44 302 LYS A C 1
ATOM 2397 O O . LYS A 1 302 ? 4.492 -44.469 -15.617 1 97.44 302 LYS A O 1
ATOM 2402 N N . THR A 1 303 ? 3.182 -42.812 -16.203 1 96.75 303 THR A N 1
ATOM 2403 C CA . THR A 1 303 ? 2.586 -42.781 -14.875 1 96.75 303 THR A CA 1
ATOM 2404 C C . THR A 1 303 ? 1.168 -43.344 -14.906 1 96.75 303 THR A C 1
ATOM 2406 O O . THR A 1 303 ? 0.506 -43.312 -15.945 1 96.75 303 THR A O 1
ATOM 2409 N N . LEU A 1 304 ? 0.645 -43.75 -13.805 1 93.19 304 LEU A N 1
ATOM 2410 C CA . LEU A 1 304 ? -0.671 -44.375 -13.688 1 93.19 304 LEU A CA 1
ATOM 2411 C C . LEU A 1 304 ? -1.775 -43.375 -13.977 1 93.19 304 LEU A C 1
ATOM 2413 O O . LEU A 1 304 ? -2.793 -43.719 -14.578 1 93.19 304 LEU A O 1
ATOM 2417 N N . ARG A 1 305 ? -1.593 -42.188 -13.586 1 92.88 305 ARG A N 1
ATOM 2418 C CA . ARG A 1 305 ? -2.609 -41.156 -13.766 1 92.88 305 ARG A CA 1
ATOM 2419 C C . ARG A 1 305 ? -2.67 -40.688 -15.227 1 92.88 305 ARG A C 1
ATOM 2421 O O . ARG A 1 305 ? -3.699 -40.188 -15.68 1 92.88 305 ARG A O 1
ATOM 2428 N N . GLY A 1 306 ? -1.591 -40.75 -15.82 1 93 306 GLY A N 1
ATOM 2429 C CA . GLY A 1 306 ? -1.512 -40.438 -17.234 1 93 306 GLY A CA 1
ATOM 2430 C C . GLY A 1 306 ? -2.027 -39.031 -17.578 1 93 306 GLY A C 1
ATOM 2431 O O . GLY A 1 306 ? -1.612 -38.062 -16.969 1 93 306 GLY A O 1
ATOM 2432 N N . LYS A 1 307 ? -3.037 -39.062 -18.438 1 90.19 307 LYS A N 1
ATOM 2433 C CA . LYS A 1 307 ? -3.523 -37.812 -19 1 90.19 307 LYS A CA 1
ATOM 2434 C C . LYS A 1 307 ? -4.395 -37.062 -18 1 90.19 307 LYS A C 1
ATOM 2436 O O . LYS A 1 307 ? -4.836 -35.938 -18.266 1 90.19 307 LYS A O 1
ATOM 2441 N N . LYS A 1 308 ? -4.539 -37.562 -16.828 1 93.94 308 LYS A N 1
ATOM 2442 C CA . LYS A 1 308 ? -5.309 -36.875 -15.781 1 93.94 308 LYS A CA 1
ATOM 2443 C C . LYS A 1 308 ? -4.426 -35.938 -14.969 1 93.94 308 LYS A C 1
ATOM 2445 O O . LYS A 1 308 ? -4.93 -35.125 -14.195 1 93.94 308 LYS A O 1
ATOM 2450 N N . LEU A 1 309 ? -3.146 -36.031 -15.203 1 98 309 LEU A N 1
ATOM 2451 C CA . LEU A 1 309 ? -2.234 -35.125 -14.508 1 98 309 LEU A CA 1
ATOM 2452 C C . LEU A 1 309 ? -2.477 -33.688 -14.922 1 98 309 LEU A C 1
ATOM 2454 O O . LEU A 1 309 ? -2.691 -33.406 -16.109 1 98 309 LEU A O 1
ATOM 2458 N N . PHE A 1 310 ? -2.537 -32.812 -13.953 1 98.31 310 PHE A N 1
ATOM 2459 C CA . PHE A 1 310 ? -2.688 -31.359 -14.172 1 98.31 310 PHE A CA 1
ATOM 2460 C C . PHE A 1 310 ? -1.329 -30.672 -14.195 1 98.31 310 PHE A C 1
ATOM 2462 O O . PHE A 1 310 ? -0.543 -30.812 -13.25 1 98.31 310 PHE A O 1
ATOM 2469 N N . PHE A 1 311 ? -1.016 -29.938 -15.312 1 98.81 311 PHE A N 1
ATOM 2470 C CA . PHE A 1 311 ? 0.248 -29.219 -15.414 1 98.81 311 PHE A CA 1
ATOM 2471 C C . PHE A 1 311 ? 0.009 -27.719 -15.516 1 98.81 311 PHE A C 1
ATOM 2473 O O . PHE A 1 311 ? -0.807 -27.266 -16.328 1 98.81 311 PHE A O 1
ATOM 2480 N N . VAL A 1 312 ? 0.645 -26.984 -14.68 1 98.88 312 VAL A N 1
ATOM 2481 C CA . VAL A 1 312 ? 0.643 -25.531 -14.828 1 98.88 312 VAL A CA 1
ATOM 2482 C C . VAL A 1 312 ? 2.078 -25.016 -14.836 1 98.88 312 VAL A C 1
ATOM 2484 O O . VAL A 1 312 ? 2.889 -25.391 -13.984 1 98.88 312 VAL A O 1
ATOM 2487 N N . GLY A 1 313 ? 2.422 -24.219 -15.828 1 98.75 313 GLY A N 1
ATOM 2488 C CA . GLY A 1 313 ? 3.764 -23.672 -15.969 1 98.75 313 GLY A CA 1
ATOM 2489 C C . GLY A 1 313 ? 3.85 -22.203 -15.633 1 98.75 313 GLY A C 1
ATOM 2490 O O . GLY A 1 313 ? 2.926 -21.438 -15.922 1 98.75 313 GLY A O 1
ATOM 2491 N N . GLU A 1 314 ? 4.926 -21.844 -15.023 1 98 314 GLU A N 1
ATOM 2492 C CA . GLU A 1 314 ? 5.219 -20.438 -14.805 1 98 314 GLU A CA 1
ATOM 2493 C C . GLU A 1 314 ? 5.996 -19.844 -15.984 1 98 314 GLU A C 1
ATOM 2495 O O . GLU A 1 314 ? 7.227 -19.859 -15.984 1 98 314 GLU A O 1
ATOM 2500 N N . TYR A 1 315 ? 5.352 -19.453 -16.953 1 98.25 315 TYR A N 1
ATOM 2501 C CA . TYR A 1 315 ? 5.891 -18.625 -18.016 1 98.25 315 TYR A CA 1
ATOM 2502 C C . TYR A 1 315 ? 5.5 -17.172 -17.828 1 98.25 315 TYR A C 1
ATOM 2504 O O . TYR A 1 315 ? 4.469 -16.719 -18.344 1 98.25 315 TYR A O 1
ATOM 2512 N N . TRP A 1 316 ? 6.352 -16.438 -17.188 1 97 316 TRP A N 1
ATOM 2513 C CA . TRP A 1 316 ? 5.973 -15.094 -16.766 1 97 316 TRP A CA 1
ATOM 2514 C C . TRP A 1 316 ? 6.043 -14.117 -17.938 1 97 316 TRP A C 1
ATOM 2516 O O . TRP A 1 316 ? 7.113 -13.602 -18.266 1 97 316 TRP A O 1
ATOM 2526 N N . ASP A 1 317 ? 5.039 -13.898 -18.547 1 96.94 317 ASP A N 1
ATOM 2527 C CA . ASP A 1 317 ? 4.863 -12.992 -19.672 1 96.94 317 ASP A CA 1
ATOM 2528 C C . ASP A 1 317 ? 3.428 -12.484 -19.75 1 96.94 317 ASP A C 1
ATOM 2530 O O . ASP A 1 317 ? 2.479 -13.266 -19.641 1 96.94 317 ASP A O 1
ATOM 2534 N N . SER A 1 318 ? 3.246 -11.211 -19.891 1 96.5 318 SER A N 1
ATOM 2535 C CA . SER A 1 318 ? 1.912 -10.625 -19.922 1 96.5 318 SER A CA 1
ATOM 2536 C C . SER A 1 318 ? 1.318 -10.672 -21.328 1 96.5 318 SER A C 1
ATOM 2538 O O . SER A 1 318 ? 0.124 -10.43 -21.5 1 96.5 318 SER A O 1
ATOM 2540 N N . ASP A 1 319 ? 2.094 -11.016 -22.312 1 97.25 319 ASP A N 1
ATOM 2541 C CA . ASP A 1 319 ? 1.61 -11.078 -23.688 1 97.25 319 ASP A CA 1
ATOM 2542 C C . ASP A 1 319 ? 0.845 -12.375 -23.938 1 97.25 319 ASP A C 1
ATOM 2544 O O . ASP A 1 319 ? 1.438 -13.453 -23.984 1 97.25 319 ASP A O 1
ATOM 2548 N N . VAL A 1 320 ? -0.388 -12.297 -24.25 1 97.62 320 VAL A N 1
ATOM 2549 C CA . VAL A 1 320 ? -1.284 -13.438 -24.344 1 97.62 320 VAL A CA 1
ATOM 2550 C C . VAL A 1 320 ? -0.933 -14.258 -25.594 1 97.62 320 VAL A C 1
ATOM 2552 O O . VAL A 1 320 ? -1.068 -15.484 -25.594 1 97.62 320 VAL A O 1
ATOM 2555 N N . ASP A 1 321 ? -0.476 -13.633 -26.594 1 97.75 321 ASP A N 1
ATOM 2556 C CA . ASP A 1 321 ? -0.101 -14.375 -27.797 1 97.75 321 ASP A CA 1
ATOM 2557 C C . ASP A 1 321 ? 1.105 -15.273 -27.531 1 97.75 321 ASP A C 1
ATOM 2559 O O . ASP A 1 321 ? 1.17 -16.406 -28.031 1 97.75 321 ASP A O 1
ATOM 2563 N N . THR A 1 322 ? 2.021 -14.734 -26.781 1 97.88 322 THR A N 1
ATOM 2564 C CA . THR A 1 322 ? 3.158 -15.547 -26.359 1 97.88 322 THR A CA 1
ATOM 2565 C C . THR A 1 322 ? 2.693 -16.75 -25.562 1 97.88 322 THR A C 1
ATOM 2567 O O . THR A 1 322 ? 3.1 -17.891 -25.844 1 97.88 322 THR A O 1
ATOM 2570 N N . LEU A 1 323 ? 1.841 -16.578 -24.656 1 98.56 323 LEU A N 1
ATOM 2571 C CA . LEU A 1 323 ? 1.342 -17.656 -23.828 1 98.56 323 LEU A CA 1
ATOM 2572 C C . LEU A 1 323 ? 0.588 -18.688 -24.672 1 98.56 323 LEU A C 1
ATOM 2574 O O . LEU A 1 323 ? 0.756 -19.891 -24.484 1 98.56 323 LEU A O 1
ATOM 2578 N N . SER A 1 324 ? -0.201 -18.203 -25.594 1 98.06 324 SER A N 1
ATOM 2579 C CA . SER A 1 324 ? -0.934 -19.094 -26.469 1 98.06 324 SER A CA 1
ATOM 2580 C C . SER A 1 324 ? 0.017 -19.969 -27.281 1 98.06 324 SER A C 1
ATOM 2582 O O . SER A 1 324 ? -0.248 -21.156 -27.5 1 98.06 324 SER A O 1
ATOM 2584 N N . SER A 1 325 ? 1.059 -19.344 -27.703 1 97.94 325 SER A N 1
ATOM 2585 C CA . SER A 1 325 ? 2.055 -20.094 -28.469 1 97.94 325 SER A CA 1
ATOM 2586 C C . SER A 1 325 ? 2.689 -21.188 -27.609 1 97.94 325 SER A C 1
ATOM 2588 O O . SER A 1 325 ? 2.93 -22.297 -28.094 1 97.94 325 SER A O 1
ATOM 2590 N N . VAL A 1 326 ? 2.979 -20.922 -26.391 1 98.44 326 VAL A N 1
ATOM 2591 C CA . VAL A 1 326 ? 3.572 -21.891 -25.469 1 98.44 326 VAL A CA 1
ATOM 2592 C C . VAL A 1 326 ? 2.607 -23.062 -25.25 1 98.44 326 VAL A C 1
ATOM 2594 O O . VAL A 1 326 ? 3.012 -24.219 -25.297 1 98.44 326 VAL A O 1
ATOM 2597 N N . ILE A 1 327 ? 1.328 -22.781 -25.062 1 98.62 327 ILE A N 1
ATOM 2598 C CA . ILE A 1 327 ? 0.307 -23.812 -24.875 1 98.62 327 ILE A CA 1
ATOM 2599 C C . ILE A 1 327 ? 0.243 -24.719 -26.109 1 98.62 327 ILE A C 1
ATOM 2601 O O . ILE A 1 327 ? 0.203 -25.938 -25.984 1 98.62 327 ILE A O 1
ATOM 2605 N N . ARG A 1 328 ? 0.295 -24.141 -27.281 1 97.94 328 ARG A N 1
ATOM 2606 C CA . ARG A 1 328 ? 0.262 -24.891 -28.531 1 97.94 328 ARG A CA 1
ATOM 2607 C C . ARG A 1 328 ? 1.492 -25.781 -28.656 1 97.94 328 ARG A C 1
ATOM 2609 O O . ARG A 1 328 ? 1.39 -26.938 -29.094 1 97.94 328 ARG A O 1
ATOM 2616 N N . ARG A 1 329 ? 2.582 -25.25 -28.266 1 97.19 329 ARG A N 1
ATOM 2617 C CA . ARG A 1 329 ? 3.83 -26 -28.359 1 97.19 329 ARG A CA 1
ATOM 2618 C C . ARG A 1 329 ? 3.795 -27.234 -27.484 1 97.19 329 ARG A C 1
ATOM 2620 O O . ARG A 1 329 ? 4.426 -28.25 -27.797 1 97.19 329 ARG A O 1
ATOM 2627 N N . CYS A 1 330 ? 3.055 -27.172 -26.438 1 97.56 330 CYS A N 1
ATOM 2628 C CA . CYS A 1 330 ? 2.908 -28.312 -25.547 1 97.56 330 CYS A CA 1
ATOM 2629 C C . CYS A 1 330 ? 1.641 -29.094 -25.859 1 97.56 330 CYS A C 1
ATOM 2631 O O . CYS A 1 330 ? 1.119 -29.828 -25.016 1 97.56 330 CYS A O 1
ATOM 2633 N N . HIS A 1 331 ? 1 -28.875 -26.984 1 96.31 331 HIS A N 1
ATOM 2634 C CA . HIS A 1 331 ? -0.125 -29.609 -27.547 1 96.31 331 HIS A CA 1
ATOM 2635 C C . HIS A 1 331 ? -1.355 -29.5 -26.656 1 96.31 331 HIS A C 1
ATOM 2637 O O . HIS A 1 331 ? -2.098 -30.484 -26.484 1 96.31 331 HIS A O 1
ATOM 2643 N N . GLY A 1 332 ? -1.472 -28.406 -25.984 1 97.06 332 GLY A N 1
ATOM 2644 C CA . GLY A 1 332 ? -2.646 -28.141 -25.172 1 97.06 332 GLY A CA 1
ATOM 2645 C C . GLY A 1 332 ? -2.611 -28.859 -23.828 1 97.06 332 GLY A C 1
ATOM 2646 O O . GLY A 1 332 ? -3.613 -28.906 -23.109 1 97.06 332 GLY A O 1
ATOM 2647 N N . ARG A 1 333 ? -1.454 -29.391 -23.469 1 97.44 333 ARG A N 1
ATOM 2648 C CA . ARG A 1 333 ? -1.338 -30.188 -22.25 1 97.44 333 ARG A CA 1
ATOM 2649 C C . ARG A 1 333 ? -0.949 -29.312 -21.062 1 97.44 333 ARG A C 1
ATOM 2651 O O . ARG A 1 333 ? -1.134 -29.703 -19.906 1 97.44 333 ARG A O 1
ATOM 2658 N N . LEU A 1 334 ? -0.529 -28.125 -21.406 1 98.44 334 LEU A N 1
ATOM 2659 C CA . LEU A 1 334 ? 0.018 -27.234 -20.391 1 98.44 334 LEU A CA 1
ATOM 2660 C C . LEU A 1 334 ? -0.938 -26.078 -20.125 1 98.44 334 LEU A C 1
ATOM 2662 O O . LEU A 1 334 ? -1.458 -25.453 -21.047 1 98.44 334 LEU A O 1
ATOM 2666 N N . ASN A 1 335 ? -1.31 -25.859 -18.812 1 98.69 335 ASN A N 1
ATOM 2667 C CA . ASN A 1 335 ? -1.95 -24.625 -18.391 1 98.69 335 ASN A CA 1
ATOM 2668 C C . ASN A 1 335 ? -0.922 -23.578 -17.969 1 98.69 335 ASN A C 1
ATOM 2670 O O . ASN A 1 335 ? 0.221 -23.922 -17.656 1 98.69 335 ASN A O 1
ATOM 2674 N N . LEU A 1 336 ? -1.332 -22.297 -18.078 1 98.88 336 LEU A N 1
ATOM 2675 C CA . LEU A 1 336 ? -0.411 -21.234 -17.719 1 98.88 336 LEU A CA 1
ATOM 2676 C C . LEU A 1 336 ? -1.076 -20.25 -16.75 1 98.88 336 LEU A C 1
ATOM 2678 O O . LEU A 1 336 ? -2.289 -20.047 -16.812 1 98.88 336 LEU A O 1
ATOM 2682 N N . PHE A 1 337 ? -0.259 -19.672 -15.875 1 98.69 337 PHE A N 1
ATOM 2683 C CA . PHE A 1 337 ? -0.739 -18.594 -15.023 1 98.69 337 PHE A CA 1
ATOM 2684 C C . PHE A 1 337 ? -1.092 -17.375 -15.852 1 98.69 337 PHE A C 1
ATOM 2686 O O . PHE A 1 337 ? -0.371 -17.016 -16.781 1 98.69 337 PHE A O 1
ATOM 2693 N N . ASP A 1 338 ? -2.148 -16.75 -15.523 1 98.62 338 ASP A N 1
ATOM 2694 C CA . ASP A 1 338 ? -2.582 -15.531 -16.219 1 98.62 338 ASP A CA 1
ATOM 2695 C C . ASP A 1 338 ? -1.875 -14.297 -15.664 1 98.62 338 ASP A C 1
ATOM 2697 O O . ASP A 1 338 ? -2.414 -13.602 -14.797 1 98.62 338 ASP A O 1
ATOM 2701 N N . VAL A 1 339 ? -0.761 -13.961 -16.234 1 98.12 339 VAL A N 1
ATOM 2702 C CA . VAL A 1 339 ? 0.132 -12.914 -15.742 1 98.12 339 VAL A CA 1
ATOM 2703 C C . VAL A 1 339 ? -0.513 -11.547 -15.945 1 98.12 339 VAL A C 1
ATOM 2705 O O . VAL A 1 339 ? -0.547 -10.727 -15.016 1 98.12 339 VAL A O 1
ATOM 2708 N N . GLN A 1 340 ? -1.076 -11.344 -17.062 1 98.38 340 GLN A N 1
ATOM 2709 C CA . GLN A 1 340 ? -1.694 -10.047 -17.344 1 98.38 340 GLN A CA 1
ATOM 2710 C C . GLN A 1 340 ? -2.852 -9.773 -16.391 1 98.38 340 GLN A C 1
ATOM 2712 O O . GLN A 1 340 ? -3.066 -8.625 -15.984 1 98.38 340 GLN A O 1
ATOM 2717 N N . LEU A 1 341 ? -3.598 -10.734 -16.031 1 98.62 341 LEU A N 1
ATOM 2718 C CA . LEU A 1 341 ? -4.746 -10.547 -15.148 1 98.62 341 LEU A CA 1
ATOM 2719 C C . LEU A 1 341 ? -4.312 -10.016 -13.789 1 98.62 341 LEU A C 1
ATOM 2721 O O . LEU A 1 341 ? -4.922 -9.086 -13.258 1 98.62 341 LEU A O 1
ATOM 2725 N N . VAL A 1 342 ? -3.248 -10.562 -13.203 1 98.06 342 VAL A N 1
ATOM 2726 C CA . VAL A 1 342 ? -2.826 -10.125 -11.875 1 98.06 342 VAL A CA 1
ATOM 2727 C C . VAL A 1 342 ? -2.303 -8.695 -11.945 1 98.06 342 VAL A C 1
ATOM 2729 O O . VAL A 1 342 ? -2.529 -7.902 -11.031 1 98.06 342 VAL A O 1
ATOM 2732 N N . TYR A 1 343 ? -1.609 -8.352 -13.031 1 97.69 343 TYR A N 1
ATOM 2733 C CA . TYR A 1 343 ? -1.189 -6.965 -13.211 1 97.69 343 TYR A CA 1
ATOM 2734 C C . TYR A 1 343 ? -2.396 -6.039 -13.312 1 97.69 343 TYR A C 1
ATOM 2736 O O . TYR A 1 343 ? -2.389 -4.934 -12.766 1 97.69 343 TYR A O 1
ATOM 2744 N N . THR A 1 344 ? -3.371 -6.527 -14.016 1 98.31 344 THR A N 1
ATOM 2745 C CA . THR A 1 344 ? -4.594 -5.746 -14.156 1 98.31 344 THR A CA 1
ATOM 2746 C C . THR A 1 344 ? -5.258 -5.523 -12.805 1 98.31 344 THR A C 1
ATOM 2748 O O . THR A 1 344 ? -5.68 -4.41 -12.492 1 98.31 344 THR A O 1
ATOM 2751 N N . PHE A 1 345 ? -5.328 -6.551 -11.984 1 98.44 345 PHE A N 1
ATOM 2752 C CA . PHE A 1 345 ? -5.883 -6.414 -10.641 1 98.44 345 PHE A CA 1
ATOM 2753 C C . PHE A 1 345 ? -5.098 -5.387 -9.836 1 98.44 345 PHE A C 1
ATOM 2755 O O . PHE A 1 345 ? -5.684 -4.531 -9.172 1 98.44 345 PHE A O 1
ATOM 2762 N N . SER A 1 346 ? -3.789 -5.508 -9.93 1 96.75 346 SER A N 1
ATOM 2763 C CA . SER A 1 346 ? -2.936 -4.551 -9.234 1 96.75 346 SER A CA 1
ATOM 2764 C C . SER A 1 346 ? -3.209 -3.125 -9.695 1 96.75 346 SER A C 1
ATOM 2766 O O . SER A 1 346 ? -3.375 -2.221 -8.875 1 96.75 346 SER A O 1
ATOM 2768 N N . ASP A 1 347 ? -3.316 -2.947 -10.992 1 95.94 347 ASP A N 1
ATOM 2769 C CA . ASP A 1 347 ? -3.525 -1.622 -11.562 1 95.94 347 ASP A CA 1
ATOM 2770 C C . ASP A 1 347 ? -4.867 -1.039 -11.125 1 95.94 347 ASP A C 1
ATOM 2772 O O . ASP A 1 347 ? -4.953 0.142 -10.781 1 95.94 347 ASP A O 1
ATOM 2776 N N . PHE A 1 348 ? -5.875 -1.811 -11.156 1 96.75 348 PHE A N 1
ATOM 2777 C CA . PHE A 1 348 ? -7.184 -1.334 -10.719 1 96.75 348 PHE A CA 1
ATOM 2778 C C . PHE A 1 348 ? -7.16 -0.99 -9.234 1 96.75 348 PHE A C 1
ATOM 2780 O O . PHE A 1 348 ? -7.664 0.057 -8.82 1 96.75 348 PHE A O 1
ATOM 2787 N N . SER A 1 349 ? -6.543 -1.825 -8.469 1 95.62 349 SER A N 1
ATOM 2788 C CA . SER A 1 349 ? -6.539 -1.633 -7.02 1 95.62 349 SER A CA 1
ATOM 2789 C C . SER A 1 349 ? -5.789 -0.364 -6.633 1 95.62 349 SER A C 1
ATOM 2791 O O . SER A 1 349 ? -6.109 0.273 -5.629 1 95.62 349 SER A O 1
ATOM 2793 N N . LYS A 1 350 ? -4.848 0.046 -7.453 1 90.75 350 LYS A N 1
ATOM 2794 C CA . LYS A 1 350 ? -3.998 1.194 -7.148 1 90.75 350 LYS A CA 1
ATOM 2795 C C . LYS A 1 350 ? -4.457 2.434 -7.914 1 90.75 350 LYS A C 1
ATOM 2797 O O . LYS A 1 350 ? -3.799 3.477 -7.867 1 90.75 350 LYS A O 1
ATOM 2802 N N . GLY A 1 351 ? -5.465 2.273 -8.727 1 89.31 351 GLY A N 1
ATOM 2803 C CA . GLY A 1 351 ? -6.059 3.418 -9.398 1 89.31 351 GLY A CA 1
ATOM 2804 C C . GLY A 1 351 ? -5.391 3.75 -10.719 1 89.31 351 GLY A C 1
ATOM 2805 O O . GLY A 1 351 ? -5.566 4.848 -11.25 1 89.31 351 GLY A O 1
ATOM 2806 N N . ARG A 1 352 ? -4.59 2.926 -11.203 1 91 352 ARG A N 1
ATOM 2807 C CA . ARG A 1 352 ? -3.947 3.139 -12.5 1 91 352 ARG A CA 1
ATOM 2808 C C . ARG A 1 352 ? -4.895 2.799 -13.641 1 91 352 ARG A C 1
ATOM 2810 O O . ARG A 1 352 ? -4.695 3.244 -14.773 1 91 352 ARG A O 1
ATOM 2817 N N . LYS A 1 353 ? -5.832 1.911 -13.406 1 93.94 353 LYS A N 1
ATOM 2818 C CA . LYS A 1 353 ? -6.969 1.608 -14.273 1 93.94 353 LYS A CA 1
ATOM 2819 C C . LYS A 1 353 ? -8.289 1.808 -13.539 1 93.94 353 LYS A C 1
ATOM 2821 O O . LYS A 1 353 ? -8.359 1.63 -12.32 1 93.94 353 LYS A O 1
ATOM 2826 N N . HIS A 1 354 ? -9.359 2.17 -14.336 1 93.81 354 HIS A N 1
ATOM 2827 C CA . HIS A 1 354 ? -10.586 2.52 -13.625 1 93.81 354 HIS A CA 1
ATOM 2828 C C . HIS A 1 354 ? -11.805 1.918 -14.312 1 93.81 354 HIS A C 1
ATOM 2830 O O . HIS A 1 354 ? -12.852 1.735 -13.68 1 93.81 354 HIS A O 1
ATOM 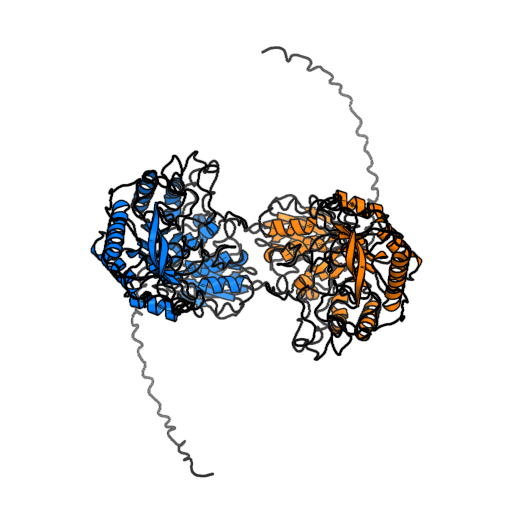2836 N N . ASP A 1 355 ? -11.727 1.671 -15.609 1 98 355 ASP A N 1
ATOM 2837 C CA . ASP A 1 355 ? -12.891 1.195 -16.359 1 98 355 ASP A CA 1
ATOM 2838 C C . ASP A 1 355 ? -13.102 -0.303 -16.156 1 98 355 ASP A C 1
ATOM 2840 O O . ASP A 1 355 ? -12.508 -1.121 -16.859 1 98 355 ASP A O 1
ATOM 2844 N N . LEU A 1 356 ? -13.992 -0.687 -15.25 1 98.5 356 LEU A N 1
ATOM 2845 C CA . LEU A 1 356 ? -14.227 -2.078 -14.875 1 98.5 356 LEU A CA 1
ATOM 2846 C C . LEU A 1 356 ? -14.688 -2.893 -16.078 1 98.5 356 LEU A C 1
ATOM 2848 O O . LEU A 1 356 ? -14.57 -4.121 -16.094 1 98.5 356 LEU A O 1
ATOM 2852 N N . ARG A 1 357 ? -15.305 -2.258 -17.156 1 97.88 357 ARG A N 1
ATOM 2853 C CA . ARG A 1 357 ? -15.758 -2.971 -18.344 1 97.88 357 ARG A CA 1
ATOM 2854 C C . ARG A 1 357 ? -14.594 -3.668 -19.031 1 97.88 357 ARG A C 1
ATOM 2856 O O . ARG A 1 357 ? -14.789 -4.637 -19.766 1 97.88 357 ARG A O 1
ATOM 2863 N N . THR A 1 358 ? -13.344 -3.254 -18.719 1 98.19 358 THR A N 1
ATOM 2864 C CA . THR A 1 358 ? -12.164 -3.725 -19.422 1 98.19 358 THR A CA 1
ATOM 2865 C C . THR A 1 358 ? -11.305 -4.617 -18.531 1 98.19 358 THR A C 1
ATOM 2867 O O . THR A 1 358 ? -10.156 -4.906 -18.859 1 98.19 358 THR A O 1
ATOM 2870 N N . ILE A 1 359 ? -11.844 -5.055 -17.453 1 98.06 359 ILE A N 1
ATOM 2871 C CA . ILE A 1 359 ? -11.039 -5.676 -16.406 1 98.06 359 ILE A CA 1
ATOM 2872 C C . ILE A 1 359 ? -10.477 -7 -16.922 1 98.06 359 ILE A C 1
ATOM 2874 O O . ILE A 1 359 ? -9.438 -7.461 -16.438 1 98.06 359 ILE A O 1
ATOM 2878 N N . LEU A 1 360 ? -11.047 -7.633 -17.891 1 98.31 360 LEU A N 1
ATOM 2879 C CA . LEU A 1 360 ? -10.57 -8.914 -18.406 1 98.31 360 LEU A CA 1
ATOM 2880 C C . LEU A 1 360 ? -9.852 -8.742 -19.734 1 98.31 360 LEU A C 1
ATOM 2882 O O . LEU A 1 360 ? -9.305 -9.703 -20.281 1 98.31 360 LEU A O 1
ATOM 2886 N N . ASP A 1 361 ? -9.773 -7.512 -20.25 1 97.69 361 ASP A N 1
ATOM 2887 C CA . ASP A 1 361 ? -9.211 -7.258 -21.578 1 97.69 361 ASP A CA 1
ATOM 2888 C C . ASP A 1 361 ? -7.734 -7.633 -21.625 1 97.69 361 ASP A C 1
ATOM 2890 O O . ASP A 1 361 ? -6.965 -7.258 -20.75 1 97.69 361 ASP A O 1
ATOM 2894 N N . GLY A 1 362 ? -7.414 -8.445 -22.625 1 98 362 GLY A N 1
ATOM 2895 C CA . GLY A 1 362 ? -6.016 -8.758 -22.891 1 98 362 GLY A CA 1
ATOM 2896 C C . GLY A 1 362 ? -5.477 -9.867 -22 1 98 362 GLY A C 1
ATOM 2897 O O . GLY A 1 362 ? -4.281 -10.156 -22.031 1 98 362 GLY A O 1
ATOM 2898 N N . THR A 1 363 ? -6.258 -10.516 -21.297 1 98.5 363 THR A N 1
ATOM 2899 C CA . THR A 1 363 ? -5.801 -11.555 -20.375 1 98.5 363 THR A CA 1
ATOM 2900 C C . THR A 1 363 ? -5.891 -12.93 -21.031 1 98.5 363 THR A C 1
ATOM 2902 O O . THR A 1 363 ? -6.59 -13.102 -22.031 1 98.5 363 THR A O 1
ATOM 2905 N N . LEU A 1 364 ? -5.16 -13.883 -20.484 1 98.75 364 LEU A N 1
ATOM 2906 C CA . LEU A 1 364 ? -5.227 -15.25 -20.984 1 98.75 364 LEU A CA 1
ATOM 2907 C C . LEU A 1 364 ? -6.617 -15.844 -20.766 1 98.75 364 LEU A C 1
ATOM 2909 O O . LEU A 1 364 ? -7.137 -16.547 -21.625 1 98.75 364 LEU A O 1
ATOM 2913 N N . VAL A 1 365 ? -7.203 -15.516 -19.672 1 98.69 365 VAL A N 1
ATOM 2914 C CA . VAL A 1 365 ? -8.492 -16.109 -19.312 1 98.69 365 VAL A CA 1
ATOM 2915 C C . VAL A 1 365 ? -9.562 -15.617 -20.281 1 98.69 365 VAL A C 1
ATOM 2917 O O . VAL A 1 365 ? -10.492 -16.359 -20.625 1 98.69 365 VAL A O 1
ATOM 2920 N N . GLN A 1 366 ? -9.461 -14.398 -20.703 1 98 366 GLN A N 1
ATOM 2921 C CA . GLN A 1 366 ? -10.398 -13.914 -21.703 1 98 366 GLN A CA 1
ATOM 2922 C C . GLN A 1 366 ? -10.227 -14.664 -23.016 1 98 366 GLN A C 1
ATOM 2924 O O . GLN A 1 366 ? -11.211 -15.062 -23.641 1 98 366 GLN A O 1
ATOM 2929 N N . LYS A 1 367 ? -9.031 -14.922 -23.438 1 97.88 367 LYS A N 1
ATOM 2930 C CA . LYS A 1 367 ? -8.719 -15.531 -24.719 1 97.88 367 LYS A CA 1
ATOM 2931 C C . LYS A 1 367 ? -8.883 -17.047 -24.672 1 97.88 367 LYS A C 1
ATOM 2933 O O . LYS A 1 367 ? -9.383 -17.656 -25.625 1 97.88 367 LYS A O 1
ATOM 2938 N N . ASP A 1 368 ? -8.422 -17.641 -23.594 1 98 368 ASP A N 1
ATOM 2939 C CA . ASP A 1 368 ? -8.383 -19.078 -23.422 1 98 368 ASP A CA 1
ATOM 2940 C C . ASP A 1 368 ? -8.562 -19.469 -21.953 1 98 368 ASP A C 1
ATOM 2942 O O . ASP A 1 368 ? -7.605 -19.875 -21.297 1 98 368 ASP A O 1
ATOM 2946 N N . HIS A 1 369 ? -9.828 -19.406 -21.531 1 96.44 369 HIS A N 1
ATOM 2947 C CA . HIS A 1 369 ? -10.086 -19.641 -20.109 1 96.44 369 HIS A CA 1
ATOM 2948 C C . HIS A 1 369 ? -9.836 -21.109 -19.75 1 96.44 369 HIS A C 1
ATOM 2950 O O . HIS A 1 369 ? -9.578 -21.422 -18.594 1 96.44 369 HIS A O 1
ATOM 2956 N N . THR A 1 370 ? -9.781 -22.047 -20.719 1 96.56 370 THR A N 1
ATOM 2957 C CA . THR A 1 370 ? -9.609 -23.469 -20.453 1 96.56 370 THR A CA 1
ATOM 2958 C C . THR A 1 370 ? -8.18 -23.766 -20 1 96.56 370 THR A C 1
ATOM 2960 O O . THR A 1 370 ? -7.949 -24.703 -19.25 1 96.56 370 THR A O 1
ATOM 2963 N N . HIS A 1 371 ? -7.238 -22.906 -20.438 1 98.44 371 HIS A N 1
ATOM 2964 C CA . HIS A 1 371 ? -5.836 -23.156 -20.109 1 98.44 371 HIS A CA 1
ATOM 2965 C C . HIS A 1 371 ? -5.297 -22.109 -19.156 1 98.44 371 HIS A C 1
ATOM 2967 O O . HIS A 1 371 ? -4.102 -22.078 -18.859 1 98.44 371 HIS A O 1
ATOM 2973 N N . ALA A 1 372 ? -6.176 -21.234 -18.641 1 98.75 372 ALA A N 1
ATOM 2974 C CA . ALA A 1 372 ? -5.738 -20.156 -17.766 1 98.75 372 ALA A CA 1
ATOM 2975 C C . ALA A 1 372 ? -5.84 -20.547 -16.297 1 98.75 372 ALA A C 1
ATOM 2977 O O . ALA A 1 372 ? -6.91 -20.938 -15.828 1 98.75 372 ALA A O 1
ATOM 2978 N N . VAL A 1 373 ? -4.742 -20.547 -15.633 1 98.81 373 VAL A N 1
ATOM 2979 C CA . VAL A 1 373 ? -4.766 -20.562 -14.18 1 98.81 373 VAL A CA 1
ATOM 2980 C C . VAL A 1 373 ? -4.762 -19.141 -13.641 1 98.81 373 VAL A C 1
ATOM 2982 O O . VAL A 1 373 ? -3.793 -18.391 -13.828 1 98.81 373 VAL A O 1
ATOM 2985 N N . THR A 1 374 ? -5.867 -18.75 -12.992 1 98.81 374 THR A N 1
ATOM 2986 C CA . THR A 1 374 ? -6.039 -17.375 -12.508 1 98.81 374 THR A CA 1
ATOM 2987 C C . THR A 1 374 ? -5.715 -17.281 -11.023 1 98.81 374 THR A C 1
ATOM 2989 O O . THR A 1 374 ? -5.898 -18.25 -10.273 1 98.81 374 THR A O 1
ATOM 2992 N N . PHE A 1 375 ? -5.129 -16.172 -10.602 1 98.69 375 PHE A N 1
ATOM 2993 C CA . PHE A 1 375 ? -4.766 -15.969 -9.203 1 98.69 375 PHE A CA 1
ATOM 2994 C C . PHE A 1 375 ? -4.762 -14.477 -8.867 1 98.69 375 PHE A C 1
ATOM 2996 O O . PHE A 1 375 ? -4.754 -13.633 -9.758 1 98.69 375 PHE A O 1
ATOM 3003 N N . VAL A 1 376 ? -4.887 -14.195 -7.59 1 98.5 376 VAL A N 1
ATOM 3004 C CA . VAL A 1 376 ? -4.879 -12.828 -7.094 1 98.5 376 VAL A CA 1
ATOM 3005 C C . VAL A 1 376 ? -3.486 -12.477 -6.57 1 98.5 376 VAL A C 1
ATOM 3007 O O . VAL A 1 376 ? -3.029 -11.336 -6.719 1 98.5 376 VAL A O 1
ATOM 3010 N N . ALA A 1 377 ? -2.9 -13.414 -5.977 1 97.19 377 ALA A N 1
ATOM 3011 C CA . ALA A 1 377 ? -1.53 -13.312 -5.484 1 97.19 377 ALA A CA 1
ATOM 3012 C C . ALA A 1 377 ? -0.877 -14.688 -5.375 1 97.19 377 ALA A C 1
ATOM 3014 O O . ALA A 1 377 ? -1.569 -15.703 -5.332 1 97.19 377 ALA A O 1
ATOM 3015 N N . ASN A 1 378 ? 0.356 -14.695 -5.418 1 97.31 378 ASN A N 1
ATOM 3016 C CA . ASN A 1 378 ? 1.16 -15.875 -5.113 1 97.31 378 ASN A CA 1
ATOM 3017 C C . ASN A 1 378 ? 2.5 -15.492 -4.492 1 97.31 378 ASN A C 1
ATOM 3019 O O . ASN A 1 378 ? 2.744 -14.32 -4.203 1 97.31 378 ASN A O 1
ATOM 3023 N N . HIS A 1 379 ? 3.338 -16.438 -4.227 1 96.19 379 HIS A N 1
ATOM 3024 C CA . HIS A 1 379 ? 4.586 -16.203 -3.51 1 96.19 379 HIS A CA 1
ATOM 3025 C C . HIS A 1 379 ? 5.543 -15.344 -4.336 1 96.19 379 HIS A C 1
ATOM 3027 O O . HIS A 1 379 ? 6.402 -14.656 -3.781 1 96.19 379 HIS A O 1
ATOM 3033 N N . ASP A 1 380 ? 5.367 -15.336 -5.66 1 94.38 380 ASP A N 1
ATOM 3034 C CA . ASP A 1 380 ? 6.242 -14.57 -6.539 1 94.38 380 ASP A CA 1
ATOM 3035 C C . ASP A 1 380 ? 5.812 -13.109 -6.602 1 94.38 380 ASP A C 1
ATOM 3037 O O . ASP A 1 380 ? 6.625 -12.227 -6.898 1 94.38 380 ASP A O 1
ATOM 3041 N N . THR A 1 381 ? 4.566 -12.859 -6.344 1 95.12 381 THR A N 1
ATOM 3042 C CA . THR A 1 381 ? 4.023 -11.531 -6.594 1 95.12 381 THR A CA 1
ATOM 3043 C C . THR A 1 381 ? 3.873 -10.758 -5.289 1 95.12 381 THR A C 1
ATOM 3045 O O . THR A 1 381 ? 3.416 -9.609 -5.293 1 95.12 381 THR A O 1
ATOM 3048 N N . GLN A 1 382 ? 4.223 -11.367 -4.117 1 90.56 382 GLN A N 1
ATOM 3049 C CA . GLN A 1 382 ? 4.203 -10.656 -2.842 1 90.56 382 GLN A CA 1
ATOM 3050 C C . GLN A 1 382 ? 5.059 -9.391 -2.904 1 90.56 382 GLN A C 1
ATOM 3052 O O . GLN A 1 382 ? 5.992 -9.305 -3.705 1 90.56 382 GLN A O 1
ATOM 3057 N N . GLU A 1 383 ? 4.746 -8.633 -1.865 1 83.94 383 GLU A N 1
ATOM 3058 C CA . GLU A 1 383 ? 5.449 -7.352 -1.825 1 83.94 383 GLU A CA 1
ATOM 3059 C C . GLU A 1 383 ? 6.941 -7.551 -1.586 1 83.94 383 GLU A C 1
ATOM 3061 O O . GLU A 1 383 ? 7.344 -8.414 -0.806 1 83.94 383 GLU A O 1
ATOM 3066 N N . THR A 1 384 ? 7.91 -7.16 -2.246 1 79.81 384 THR A N 1
ATOM 3067 C CA . THR A 1 384 ? 9.367 -7.141 -2.146 1 79.81 384 THR A CA 1
ATOM 3068 C C . THR A 1 384 ? 9.984 -8.203 -3.049 1 79.81 384 THR A C 1
ATOM 3070 O O . THR A 1 384 ? 11.203 -8.336 -3.115 1 79.81 384 THR A O 1
ATOM 3073 N N . GLN A 1 385 ? 9.047 -8.977 -3.631 1 84.12 385 GLN A N 1
ATOM 3074 C CA . GLN A 1 385 ? 9.562 -9.992 -4.535 1 84.12 385 GLN A CA 1
ATOM 3075 C C . GLN A 1 385 ? 9.852 -9.406 -5.914 1 84.12 385 GLN A C 1
ATOM 3077 O O . GLN A 1 385 ? 9.43 -8.297 -6.223 1 84.12 385 GLN A O 1
ATOM 3082 N N . SER A 1 386 ? 10.555 -10.172 -6.68 1 81.06 386 SER A N 1
ATOM 3083 C CA . SER A 1 386 ? 11.047 -9.695 -7.969 1 81.06 386 SER A CA 1
ATOM 3084 C C . SER A 1 386 ? 9.898 -9.445 -8.945 1 81.06 386 SER A C 1
ATOM 3086 O O . SER A 1 386 ? 9.969 -8.539 -9.781 1 81.06 386 SER A O 1
ATOM 3088 N N . LEU A 1 387 ? 8.812 -10.234 -8.805 1 88 387 LEU A N 1
ATOM 3089 C CA . LEU A 1 387 ? 7.664 -10.102 -9.695 1 88 387 LEU A CA 1
ATOM 3090 C C . LEU A 1 387 ? 6.484 -9.461 -8.961 1 88 387 LEU A C 1
ATOM 3092 O O . LEU A 1 387 ? 5.332 -9.805 -9.227 1 88 387 LEU A O 1
ATOM 3096 N N . ALA A 1 388 ? 6.824 -8.562 -8.086 1 88.62 388 ALA A N 1
ATOM 3097 C CA . ALA A 1 388 ? 5.832 -7.953 -7.203 1 88.62 388 ALA A CA 1
ATOM 3098 C C . ALA A 1 388 ? 4.695 -7.324 -8.008 1 88.62 388 ALA A C 1
ATOM 3100 O O . ALA A 1 388 ? 4.941 -6.555 -8.945 1 88.62 388 ALA A O 1
ATOM 3101 N N . ALA A 1 389 ? 3.484 -7.645 -7.68 1 93.69 389 ALA A N 1
ATOM 3102 C CA . ALA A 1 389 ? 2.234 -7.086 -8.188 1 93.69 389 ALA A CA 1
ATOM 3103 C C . ALA A 1 389 ? 1.161 -7.07 -7.098 1 93.69 389 ALA A C 1
ATOM 3105 O O . ALA A 1 389 ? 0.083 -7.641 -7.273 1 93.69 389 ALA A O 1
ATOM 3106 N N . PRO A 1 390 ? 1.473 -6.387 -6.078 1 92.12 390 PRO A N 1
ATOM 3107 C CA . PRO A 1 390 ? 0.543 -6.426 -4.945 1 92.12 390 PRO A CA 1
ATOM 3108 C C . PRO A 1 390 ? -0.831 -5.859 -5.289 1 92.12 390 PRO A C 1
ATOM 3110 O O . PRO A 1 390 ? -0.928 -4.875 -6.031 1 92.12 390 PRO A O 1
ATOM 3113 N N . VAL A 1 391 ? -1.854 -6.512 -4.824 1 95.88 391 VAL A N 1
ATOM 3114 C CA . VAL A 1 391 ? -3.234 -6.059 -4.93 1 95.88 391 VAL A CA 1
ATOM 3115 C C . VAL A 1 391 ? -3.689 -5.469 -3.598 1 95.88 391 VAL A C 1
ATOM 3117 O O . VAL A 1 391 ? -3.557 -6.109 -2.553 1 95.88 391 VAL A O 1
ATOM 3120 N N . GLU A 1 392 ? -4.199 -4.238 -3.668 1 93 392 GLU A N 1
ATOM 3121 C CA . GLU A 1 392 ? -4.637 -3.582 -2.439 1 93 392 GLU A CA 1
ATOM 3122 C C . GLU A 1 392 ? -5.789 -4.34 -1.792 1 93 392 GLU A C 1
ATOM 3124 O O . GLU A 1 392 ? -6.633 -4.91 -2.486 1 93 392 GLU A O 1
ATOM 3129 N N . GLU A 1 393 ? -5.875 -4.27 -0.508 1 92.56 393 GLU A N 1
ATOM 3130 C CA . GLU A 1 393 ? -6.766 -5.09 0.303 1 92.56 393 GLU A CA 1
ATOM 3131 C C . GLU A 1 393 ? -8.219 -4.93 -0.141 1 92.56 393 GLU A C 1
ATOM 3133 O O . GLU A 1 393 ? -8.961 -5.91 -0.208 1 92.56 393 GLU A O 1
ATOM 3138 N N . TRP A 1 394 ? -8.625 -3.725 -0.406 1 92.88 394 TRP A N 1
ATOM 3139 C CA . TRP A 1 394 ? -10.031 -3.469 -0.715 1 92.88 394 TRP A CA 1
ATOM 3140 C C . TRP A 1 394 ? -10.445 -4.184 -1.996 1 92.88 394 TRP A C 1
ATOM 3142 O O . TRP A 1 394 ? -11.625 -4.48 -2.195 1 92.88 394 TRP A O 1
ATOM 3152 N N . PHE A 1 395 ? -9.531 -4.492 -2.877 1 97.31 395 PHE A N 1
ATOM 3153 C CA . PHE A 1 395 ? -9.836 -5.047 -4.188 1 97.31 395 PHE A CA 1
ATOM 3154 C C . PHE A 1 395 ? -9.703 -6.566 -4.176 1 97.31 395 PHE A C 1
ATOM 3156 O O . PHE A 1 395 ? -10.148 -7.242 -5.102 1 97.31 395 PHE A O 1
ATOM 3163 N N . VAL A 1 396 ? -9.094 -7.145 -3.18 1 97.88 396 VAL A N 1
ATOM 3164 C CA . VAL A 1 396 ? -8.828 -8.578 -3.107 1 97.88 396 VAL A CA 1
ATOM 3165 C C . VAL A 1 396 ? -10.133 -9.352 -3.232 1 97.88 396 VAL A C 1
ATOM 3167 O O . VAL A 1 396 ? -10.242 -10.273 -4.051 1 97.88 396 VAL A O 1
ATOM 3170 N N . PRO A 1 397 ? -11.195 -9 -2.498 1 98 397 PRO A N 1
ATOM 3171 C CA . PRO A 1 397 ? -12.43 -9.766 -2.658 1 98 397 PRO A CA 1
ATOM 3172 C C . PRO A 1 397 ? -13.055 -9.594 -4.043 1 98 397 PRO A C 1
ATOM 3174 O O . PRO A 1 397 ? -13.688 -10.516 -4.555 1 98 397 PRO A O 1
ATOM 3177 N N . LEU A 1 398 ? -12.898 -8.422 -4.652 1 98.69 398 LEU A N 1
ATOM 3178 C CA . LEU A 1 398 ? -13.375 -8.219 -6.016 1 98.69 398 LEU A CA 1
ATOM 3179 C C . LEU A 1 398 ? -12.641 -9.133 -6.988 1 98.69 398 LEU A C 1
ATOM 3181 O O . LEU A 1 398 ? -13.266 -9.812 -7.809 1 98.69 398 LEU A O 1
ATOM 3185 N N . ALA A 1 399 ? -11.344 -9.141 -6.809 1 98.88 399 ALA A N 1
ATOM 3186 C CA . ALA A 1 399 ? -10.516 -9.984 -7.664 1 98.88 399 ALA A CA 1
ATOM 3187 C C . ALA A 1 399 ? -10.883 -11.453 -7.52 1 98.88 399 ALA A C 1
ATOM 3189 O O . ALA A 1 399 ? -11.031 -12.164 -8.516 1 98.88 399 ALA A O 1
ATOM 3190 N N . TYR A 1 400 ? -11.055 -11.906 -6.309 1 98.81 400 TYR A N 1
ATOM 3191 C CA . TYR A 1 400 ? -11.398 -13.305 -6.082 1 98.81 400 TYR A CA 1
ATOM 3192 C C . TYR A 1 400 ? -12.789 -13.625 -6.629 1 98.81 400 TYR A C 1
ATOM 3194 O O . TYR A 1 400 ? -13.023 -14.727 -7.125 1 98.81 400 TYR A O 1
ATOM 3202 N N . ALA A 1 401 ? -13.727 -12.695 -6.512 1 98.81 401 ALA A N 1
ATOM 3203 C CA . ALA A 1 401 ? -15.039 -12.938 -7.109 1 98.81 401 ALA A CA 1
ATOM 3204 C C . ALA A 1 401 ? -14.922 -13.172 -8.617 1 98.81 401 ALA A C 1
ATOM 3206 O O . ALA A 1 401 ? -15.594 -14.047 -9.164 1 98.81 401 ALA A O 1
ATOM 3207 N N . LEU A 1 402 ? -14.062 -12.445 -9.242 1 98.81 402 LEU A N 1
ATOM 3208 C CA . LEU A 1 402 ? -13.867 -12.531 -10.688 1 98.81 402 LEU A CA 1
ATOM 3209 C C . LEU A 1 402 ? -13.305 -13.891 -11.078 1 98.81 402 LEU A C 1
ATOM 3211 O O . LEU A 1 402 ? -13.703 -14.461 -12.102 1 98.81 402 LEU A O 1
ATOM 3215 N N . ILE A 1 403 ? -12.461 -14.445 -10.258 1 98.75 403 ILE A N 1
ATOM 3216 C CA . ILE A 1 403 ? -11.789 -15.656 -10.719 1 98.75 403 ILE A CA 1
ATOM 3217 C C . ILE A 1 403 ? -12.523 -16.891 -10.188 1 98.75 403 ILE A C 1
ATOM 3219 O O . ILE A 1 403 ? -12.492 -17.953 -10.805 1 98.75 403 ILE A O 1
ATOM 3223 N N . LEU A 1 404 ? -13.273 -16.781 -9.172 1 98.69 404 LEU A N 1
ATOM 3224 C CA . LEU A 1 404 ? -13.898 -17.938 -8.531 1 98.69 404 LEU A CA 1
ATOM 3225 C C . LEU A 1 404 ? -15.32 -18.141 -9.031 1 98.69 404 LEU A C 1
ATOM 3227 O O . LEU A 1 404 ? -15.82 -19.266 -9.094 1 98.69 404 LEU A O 1
ATOM 3231 N N . LEU A 1 405 ? -16.016 -17.031 -9.406 1 98.62 405 LEU A N 1
ATOM 3232 C CA . LEU A 1 405 ? -17.469 -17.156 -9.461 1 98.62 405 LEU A CA 1
ATOM 3233 C C . LEU A 1 405 ? -17.984 -17.016 -10.883 1 98.62 405 LEU A C 1
ATOM 3235 O O . LEU A 1 405 ? -19.188 -17 -11.117 1 98.62 405 LEU A O 1
ATOM 3239 N N . ARG A 1 406 ? -17.109 -16.875 -11.82 1 97.94 406 ARG A N 1
ATOM 3240 C CA . ARG A 1 406 ? -17.484 -16.812 -13.227 1 97.94 406 ARG A CA 1
ATOM 3241 C C . ARG A 1 406 ? -17.344 -18.188 -13.891 1 97.94 406 ARG A C 1
ATOM 3243 O O . ARG A 1 406 ? -16.531 -19 -13.461 1 97.94 406 ARG A O 1
ATOM 3250 N N . HIS A 1 407 ? -18.141 -18.406 -14.938 1 95.31 407 HIS A N 1
ATOM 3251 C CA . HIS A 1 407 ? -18.047 -19.625 -15.727 1 95.31 407 HIS A CA 1
ATOM 3252 C C . HIS A 1 407 ? -16.734 -19.688 -16.5 1 95.31 407 HIS A C 1
ATOM 3254 O O . HIS A 1 407 ? -16.109 -20.75 -16.594 1 95.31 407 HIS A O 1
ATOM 3260 N N . ASN A 1 408 ? -16.297 -18.609 -16.984 1 94.5 408 ASN A N 1
ATOM 3261 C CA . ASN A 1 408 ? -15.078 -18.484 -17.766 1 94.5 408 ASN A CA 1
ATOM 3262 C C . ASN A 1 408 ? -13.961 -17.844 -16.953 1 94.5 408 ASN A C 1
ATOM 3264 O O . ASN A 1 408 ? -13.188 -17.031 -17.469 1 94.5 408 ASN A O 1
ATOM 3268 N N . GLY A 1 409 ? -13.93 -18.234 -15.648 1 95.12 409 GLY A N 1
ATOM 3269 C CA . GLY A 1 409 ? -12.922 -17.656 -14.766 1 95.12 409 GLY A CA 1
ATOM 3270 C C . GLY A 1 409 ? -11.633 -18.453 -14.75 1 95.12 409 GLY A C 1
ATOM 3271 O O . GLY A 1 409 ? -10.727 -18.156 -13.961 1 95.12 409 GLY A O 1
ATOM 3272 N N . GLY A 1 410 ? -11.5 -19.438 -15.641 1 97.62 410 GLY A N 1
ATOM 3273 C CA . GLY A 1 410 ? -10.32 -20.281 -15.648 1 97.62 410 GLY A CA 1
ATOM 3274 C C . GLY A 1 410 ? -10.266 -21.234 -14.469 1 97.62 410 GLY A C 1
ATOM 3275 O O . GLY A 1 410 ? -11.305 -21.703 -13.984 1 97.62 410 GLY A O 1
ATOM 3276 N N . THR A 1 411 ? -9.062 -21.688 -14.133 1 98.38 411 THR A N 1
ATOM 3277 C CA . THR A 1 411 ? -8.82 -22.469 -12.922 1 98.38 411 THR A CA 1
ATOM 3278 C C . THR A 1 411 ? -8.195 -21.594 -11.828 1 98.38 411 THR A C 1
ATOM 3280 O O . THR A 1 411 ? -6.992 -21.359 -11.836 1 98.38 411 THR A O 1
ATOM 3283 N N . PRO A 1 412 ? -9.055 -21.172 -10.914 1 98.75 412 PRO A N 1
ATOM 3284 C CA . PRO A 1 412 ? -8.562 -20.234 -9.906 1 98.75 412 PRO A CA 1
ATOM 3285 C C . PRO A 1 412 ? -7.648 -20.891 -8.883 1 98.75 412 PRO A C 1
ATOM 3287 O O . PRO A 1 412 ? -7.867 -22.047 -8.508 1 98.75 412 PRO A O 1
ATOM 3290 N N . CYS A 1 413 ? -6.652 -20.172 -8.492 1 98.88 413 CYS A N 1
ATOM 3291 C CA . CYS A 1 413 ? -5.73 -20.578 -7.441 1 98.88 413 CYS A CA 1
ATOM 3292 C C . CYS A 1 413 ? -5.812 -19.641 -6.25 1 98.88 413 CYS A C 1
ATOM 3294 O O . CYS A 1 413 ? -5.461 -18.453 -6.355 1 98.88 413 CYS A O 1
ATOM 3296 N N . VAL A 1 414 ? -6.312 -20.172 -5.109 1 98.56 414 VAL A N 1
ATOM 3297 C CA . VAL A 1 414 ? -6.383 -19.422 -3.865 1 98.56 414 VAL A CA 1
ATOM 3298 C C . VAL A 1 414 ? -5.02 -19.422 -3.178 1 98.56 414 VAL A C 1
ATOM 3300 O O . VAL A 1 414 ? -4.363 -20.469 -3.098 1 98.56 414 VAL A O 1
ATOM 3303 N N . PHE A 1 415 ? -4.656 -18.328 -2.676 1 98.38 415 PHE A N 1
ATOM 3304 C CA . PHE A 1 415 ? -3.303 -18.141 -2.172 1 98.38 415 PHE A CA 1
ATOM 3305 C C . PHE A 1 415 ? -3.268 -18.266 -0.653 1 98.38 415 PHE A C 1
ATOM 3307 O O . PHE A 1 415 ? -4.066 -17.641 0.046 1 98.38 415 PHE A O 1
ATOM 3314 N N . TRP A 1 416 ? -2.324 -18.969 -0.138 1 97.25 416 TRP A N 1
ATOM 3315 C CA . TRP A 1 416 ? -2.125 -19.172 1.294 1 97.25 416 TRP A CA 1
ATOM 3316 C C . TRP A 1 416 ? -2.131 -17.844 2.037 1 97.25 416 TRP A C 1
ATOM 3318 O O . TRP A 1 416 ? -2.814 -17.703 3.051 1 97.25 416 TRP A O 1
ATOM 3328 N N . GLY A 1 417 ? -1.366 -16.906 1.498 1 95.62 417 GLY A N 1
ATOM 3329 C CA . GLY A 1 417 ? -1.218 -15.625 2.158 1 95.62 417 GLY A CA 1
ATOM 3330 C C . GLY A 1 417 ? -2.529 -14.875 2.307 1 95.62 417 GLY A C 1
ATOM 3331 O O . GLY A 1 417 ? -2.727 -14.148 3.281 1 95.62 417 GLY A O 1
ATOM 3332 N N . ASP A 1 418 ? -3.41 -15.016 1.387 1 96.62 418 ASP A N 1
ATOM 3333 C CA . ASP A 1 418 ? -4.715 -14.359 1.463 1 96.62 418 ASP A CA 1
ATOM 3334 C C . ASP A 1 418 ? -5.633 -15.086 2.443 1 96.62 418 ASP A C 1
ATOM 3336 O O . ASP A 1 418 ? -6.559 -14.484 2.996 1 96.62 418 ASP A O 1
ATOM 3340 N N . VAL A 1 419 ? -5.383 -16.344 2.666 1 95.94 419 VAL A N 1
ATOM 3341 C CA . VAL A 1 419 ? -6.223 -17.141 3.541 1 95.94 419 VAL A CA 1
ATOM 3342 C C . VAL A 1 419 ? -5.742 -17.016 4.984 1 95.94 419 VAL A C 1
ATOM 3344 O O . VAL A 1 419 ? -6.543 -16.828 5.898 1 95.94 419 VAL A O 1
ATOM 3347 N N . PHE A 1 420 ? -4.41 -17.062 5.184 1 93.62 420 PHE A N 1
ATOM 3348 C CA . PHE A 1 420 ? -3.883 -17.172 6.539 1 93.62 420 PHE A CA 1
ATOM 3349 C C . PHE A 1 420 ? -3.01 -15.969 6.879 1 93.62 420 PHE A C 1
ATOM 3351 O O . PHE A 1 420 ? -2.525 -15.852 8.008 1 93.62 420 PHE A O 1
ATOM 3358 N N . GLY A 1 421 ? -2.84 -15.117 5.953 1 91.81 421 GLY A N 1
ATOM 3359 C CA . GLY A 1 421 ? -1.975 -13.969 6.16 1 91.81 421 GLY A CA 1
ATOM 3360 C C . GLY A 1 421 ? -0.58 -14.156 5.598 1 91.81 421 GLY A C 1
ATOM 3361 O O . GLY A 1 421 ? -0.187 -15.281 5.266 1 91.81 421 GLY A O 1
ATOM 3362 N N . ASN A 1 422 ? 0.101 -13.086 5.355 1 91.31 422 ASN A N 1
ATOM 3363 C CA . ASN A 1 422 ? 1.489 -13.062 4.906 1 91.31 422 ASN A CA 1
ATOM 3364 C C . ASN A 1 422 ? 2.439 -12.688 6.039 1 91.31 422 ASN A C 1
ATOM 3366 O O . ASN A 1 422 ? 2.131 -11.805 6.844 1 91.31 422 ASN A O 1
ATOM 3370 N N . HIS A 1 423 ? 3.561 -13.336 6.09 1 88.44 423 HIS A N 1
ATOM 3371 C CA . HIS A 1 423 ? 4.641 -12.969 6.996 1 88.44 423 HIS A CA 1
ATOM 3372 C C . HIS A 1 423 ? 5.664 -12.07 6.301 1 88.44 423 HIS A C 1
ATOM 3374 O O . HIS A 1 423 ? 5.41 -11.57 5.203 1 88.44 423 HIS A O 1
ATOM 3380 N N . GLY A 1 424 ? 6.719 -11.711 7.062 1 83.81 424 GLY A N 1
ATOM 3381 C CA . GLY A 1 424 ? 7.812 -10.977 6.445 1 83.81 424 GLY A CA 1
ATOM 3382 C C . GLY A 1 424 ? 7.738 -9.484 6.695 1 83.81 424 GLY A C 1
ATOM 3383 O O . GLY A 1 424 ? 7.055 -9.031 7.621 1 83.81 424 GLY A O 1
ATOM 3384 N N . PRO A 1 425 ? 8.469 -8.703 5.883 1 81.81 425 PRO A N 1
ATOM 3385 C CA . PRO A 1 425 ? 8.617 -7.262 6.125 1 81.81 425 PRO A CA 1
ATOM 3386 C C . PRO A 1 425 ? 7.324 -6.484 5.891 1 81.81 425 PRO A C 1
ATOM 3388 O O . PRO A 1 425 ? 7.141 -5.398 6.449 1 81.81 425 PRO A O 1
ATOM 3391 N N . ARG A 1 426 ? 6.512 -7.039 5.125 1 82 426 ARG A N 1
ATOM 3392 C CA . ARG A 1 426 ? 5.215 -6.43 4.855 1 82 426 ARG A CA 1
ATOM 3393 C C . ARG A 1 426 ? 4.078 -7.391 5.172 1 82 426 ARG A C 1
ATOM 3395 O O . ARG A 1 426 ? 3.332 -7.797 4.281 1 82 426 ARG A O 1
ATOM 3402 N N . ALA A 1 427 ? 3.959 -7.648 6.391 1 86.38 427 ALA A N 1
ATOM 3403 C CA . ALA A 1 427 ? 2.973 -8.617 6.863 1 86.38 427 ALA A CA 1
ATOM 3404 C C . ALA A 1 427 ? 1.552 -8.117 6.621 1 86.38 427 ALA A C 1
ATOM 3406 O O . ALA A 1 427 ? 1.276 -6.918 6.754 1 86.38 427 ALA A O 1
ATOM 3407 N N . ARG A 1 428 ? 0.677 -8.969 6.242 1 87.62 428 ARG A N 1
ATOM 3408 C CA . ARG A 1 428 ? -0.736 -8.688 6.004 1 87.62 428 ARG A CA 1
ATOM 3409 C C . ARG A 1 428 ? -1.619 -9.727 6.691 1 87.62 428 ARG A C 1
ATOM 3411 O O . ARG A 1 428 ? -1.291 -10.914 6.715 1 87.62 428 ARG A O 1
ATOM 3418 N N . PRO A 1 429 ? -2.707 -9.289 7.191 1 87.06 429 PRO A N 1
ATOM 3419 C CA . PRO A 1 429 ? -3.678 -10.242 7.738 1 87.06 429 PRO A CA 1
ATOM 3420 C C . PRO A 1 429 ? -4.453 -10.984 6.652 1 87.06 429 PRO A C 1
ATOM 3422 O O . PRO A 1 429 ? -4.348 -10.648 5.469 1 87.06 429 PRO A O 1
ATOM 3425 N N . PRO A 1 430 ? -5.199 -12.039 7.066 1 92 430 PRO A N 1
ATOM 3426 C CA . PRO A 1 430 ? -6.047 -12.734 6.094 1 92 430 PRO A CA 1
ATOM 3427 C C . PRO A 1 430 ? -6.992 -11.797 5.355 1 92 430 PRO A C 1
ATOM 3429 O O . PRO A 1 430 ? -7.508 -10.844 5.945 1 92 430 PRO A O 1
ATOM 3432 N N . ALA A 1 431 ? -7.207 -12.094 4.164 1 92.56 431 ALA A N 1
ATOM 3433 C CA . ALA A 1 431 ? -7.996 -11.227 3.299 1 92.56 431 ALA A CA 1
ATOM 3434 C C . ALA A 1 431 ? -9.453 -11.18 3.75 1 92.56 431 ALA A C 1
ATOM 3436 O O . ALA A 1 431 ? -10.008 -12.188 4.199 1 92.56 431 ALA A O 1
ATOM 3437 N N . CYS A 1 432 ? -10.039 -9.984 3.623 1 92.5 432 CYS A N 1
ATOM 3438 C CA . CYS A 1 432 ? -11.445 -9.672 3.842 1 92.5 432 CYS A CA 1
ATOM 3439 C C . CYS A 1 432 ? -11.945 -10.289 5.141 1 92.5 432 CYS A C 1
ATOM 3441 O O . CYS A 1 432 ? -13.031 -10.867 5.18 1 92.5 432 CYS A O 1
ATOM 3443 N N . GLY A 1 433 ? -11.109 -10.344 6.109 1 89.19 433 GLY A N 1
ATOM 3444 C CA . GLY A 1 433 ? -11.492 -10.773 7.445 1 89.19 433 GLY A CA 1
ATOM 3445 C C . GLY A 1 433 ? -11.766 -12.266 7.535 1 89.19 433 GLY A C 1
ATOM 3446 O O . GLY A 1 433 ? -12.602 -12.703 8.328 1 89.19 433 GLY A O 1
ATOM 3447 N N . GLY A 1 434 ? -11.227 -13.031 6.641 1 92.19 434 GLY A N 1
ATOM 3448 C CA . GLY A 1 434 ? -11.438 -14.469 6.645 1 92.19 434 GLY A CA 1
ATOM 3449 C C . GLY A 1 434 ? -12.602 -14.906 5.781 1 92.19 434 GLY A C 1
ATOM 3450 O O . GLY A 1 434 ? -12.852 -16.109 5.625 1 92.19 434 GLY A O 1
ATOM 3451 N N . LYS A 1 435 ? -13.258 -14.047 5.148 1 94.12 435 LYS A N 1
ATOM 3452 C CA . LYS A 1 435 ? -14.484 -14.344 4.422 1 94.12 435 LYS A CA 1
ATOM 3453 C C . LYS A 1 435 ? -14.18 -14.914 3.041 1 94.12 435 LYS A C 1
ATOM 3455 O O . LYS A 1 435 ? -15.094 -15.289 2.303 1 94.12 435 LYS A O 1
ATOM 3460 N N . LEU A 1 436 ? -12.922 -14.969 2.68 1 96.19 436 LEU A N 1
ATOM 3461 C CA . LEU A 1 436 ? -12.547 -15.609 1.422 1 96.19 436 LEU A CA 1
ATOM 3462 C C . LEU A 1 436 ? -13.102 -17.016 1.338 1 96.19 436 LEU A C 1
ATOM 3464 O O . LEU A 1 436 ? -13.469 -17.484 0.256 1 96.19 436 LEU A O 1
ATOM 3468 N N . ALA A 1 437 ? -13.242 -17.688 2.486 1 95.56 437 ALA A N 1
ATOM 3469 C CA . ALA A 1 437 ? -13.805 -19.031 2.553 1 95.56 437 ALA A CA 1
ATOM 3470 C C . ALA A 1 437 ? -15.219 -19.062 1.975 1 95.56 437 ALA A C 1
ATOM 3472 O O . ALA A 1 437 ? -15.609 -20.047 1.33 1 95.56 437 ALA A O 1
ATOM 3473 N N . ARG A 1 438 ? -15.961 -18.016 2.16 1 96.69 438 ARG A N 1
ATOM 3474 C CA . ARG A 1 438 ? -17.344 -17.938 1.678 1 96.69 438 ARG A CA 1
ATOM 3475 C C . ARG A 1 438 ? -17.375 -17.891 0.155 1 96.69 438 ARG A C 1
ATOM 3477 O O . ARG A 1 438 ? -18.266 -18.484 -0.467 1 96.69 438 ARG A O 1
ATOM 3484 N N . LEU A 1 439 ? -16.438 -17.203 -0.421 1 97.88 439 LEU A N 1
ATOM 3485 C CA . LEU A 1 439 ? -16.344 -17.141 -1.876 1 97.88 439 LEU A CA 1
ATOM 3486 C C . LEU A 1 439 ? -15.961 -18.484 -2.469 1 97.88 439 LEU A C 1
ATOM 3488 O O . LEU A 1 439 ? -16.5 -18.906 -3.49 1 97.88 439 LEU A O 1
ATOM 3492 N N . VAL A 1 440 ? -15.031 -19.141 -1.805 1 97.44 440 VAL A N 1
ATOM 3493 C CA . VAL A 1 440 ? -14.609 -20.469 -2.27 1 97.44 440 VAL A CA 1
ATOM 3494 C C . VAL A 1 440 ? -15.781 -21.438 -2.176 1 97.44 440 VAL A C 1
ATOM 3496 O O . VAL A 1 440 ? -16.047 -22.188 -3.115 1 97.44 440 VAL A O 1
ATOM 3499 N N . ALA A 1 441 ? -16.484 -21.391 -1.098 1 95.69 441 ALA A N 1
ATOM 3500 C CA . ALA A 1 441 ? -17.656 -22.25 -0.918 1 95.69 441 ALA A CA 1
ATOM 3501 C C . ALA A 1 441 ? -18.719 -21.953 -1.958 1 95.69 441 ALA A C 1
ATOM 3503 O O . ALA A 1 441 ? -19.359 -22.859 -2.484 1 95.69 441 ALA A O 1
ATOM 3504 N N . ALA A 1 442 ? -18.938 -20.688 -2.178 1 97.06 442 ALA A N 1
ATOM 3505 C CA . ALA A 1 442 ? -19.938 -20.281 -3.156 1 97.06 442 ALA A CA 1
ATOM 3506 C C . ALA A 1 442 ? -19.609 -20.844 -4.539 1 97.06 442 ALA A C 1
ATOM 3508 O O . ALA A 1 442 ? -20.516 -21.172 -5.312 1 97.06 442 ALA A O 1
ATOM 3509 N N . ARG A 1 443 ? -18.344 -20.875 -4.914 1 97.31 443 ARG A N 1
ATOM 3510 C CA . ARG A 1 443 ? -17.953 -21.484 -6.188 1 97.31 443 ARG A CA 1
ATOM 3511 C C . ARG A 1 443 ? -18.406 -22.938 -6.266 1 97.31 443 ARG A C 1
ATOM 3513 O O . ARG A 1 443 ? -18.953 -23.375 -7.281 1 97.31 443 ARG A O 1
ATOM 3520 N N . LYS A 1 444 ? -18.141 -23.688 -5.207 1 95.06 444 LYS A N 1
ATOM 3521 C CA . LYS A 1 444 ? -18.469 -25.109 -5.152 1 95.06 444 LYS A CA 1
ATOM 3522 C C . LYS A 1 444 ? -19.984 -25.312 -5.25 1 95.06 444 LYS A C 1
ATOM 3524 O O . LYS A 1 444 ? -20.453 -26.203 -5.969 1 95.06 444 LYS A O 1
ATOM 3529 N N . LEU A 1 445 ? -20.766 -24.469 -4.68 1 95 445 LEU A N 1
ATOM 3530 C CA . LEU A 1 445 ? -22.172 -24.75 -4.461 1 95 445 LEU A CA 1
ATOM 3531 C C . LEU A 1 445 ? -23.031 -24.062 -5.508 1 95 445 LEU A C 1
ATOM 3533 O O . LEU A 1 445 ? -24 -24.641 -6.02 1 95 445 LEU A O 1
ATOM 3537 N N . TYR A 1 446 ? -22.703 -22.797 -5.793 1 96.31 446 TYR A N 1
ATOM 3538 C CA . TYR A 1 446 ? -23.719 -21.969 -6.43 1 96.31 446 TYR A CA 1
ATOM 3539 C C . TYR A 1 446 ? -23.25 -21.484 -7.797 1 96.31 446 TYR A C 1
ATOM 3541 O O . TYR A 1 446 ? -24.062 -21.047 -8.617 1 96.31 446 TYR A O 1
ATOM 3549 N N . ALA A 1 447 ? -21.969 -21.438 -8.086 1 97 447 ALA A N 1
ATOM 3550 C CA . ALA A 1 447 ? -21.453 -20.891 -9.336 1 97 447 ALA A CA 1
ATOM 3551 C C . ALA A 1 447 ? -21.594 -21.891 -10.484 1 97 447 ALA A C 1
ATOM 3553 O O . ALA A 1 447 ? -20.609 -22.312 -11.078 1 97 447 ALA A O 1
ATOM 3554 N N . HIS A 1 448 ? -22.828 -22.234 -10.812 1 96 448 HIS A N 1
ATOM 3555 C CA . HIS A 1 448 ? -23.172 -23.219 -11.844 1 96 448 HIS A CA 1
ATOM 3556 C C . HIS A 1 448 ? -24.25 -22.672 -12.781 1 96 448 HIS A C 1
ATOM 3558 O O . HIS A 1 448 ? -24.922 -21.703 -12.453 1 96 448 HIS A O 1
ATOM 3564 N N . GLY A 1 449 ? -24.344 -23.297 -14.023 1 95 449 GLY A N 1
ATOM 3565 C CA . GLY A 1 449 ? -25.375 -22.938 -14.977 1 95 449 GLY A CA 1
ATOM 3566 C C . GLY A 1 449 ? -24.984 -21.781 -15.883 1 95 449 GLY A C 1
ATOM 3567 O O . GLY A 1 449 ? -23.828 -21.359 -15.883 1 95 449 GLY A O 1
ATOM 3568 N N . LEU A 1 450 ? -25.906 -21.328 -16.625 1 95.5 450 LEU A N 1
ATOM 3569 C CA . LEU A 1 450 ? -25.672 -20.281 -17.625 1 95.5 450 LEU A CA 1
ATOM 3570 C C . LEU A 1 450 ? -25.25 -18.984 -16.938 1 95.5 450 LEU A C 1
ATOM 3572 O O . LEU A 1 450 ? -25.797 -18.609 -15.914 1 95.5 450 LEU A O 1
ATOM 3576 N N . GLN A 1 451 ? -24.266 -18.344 -17.531 1 97.12 451 GLN A N 1
ATOM 3577 C CA . GLN A 1 451 ? -23.781 -17.047 -17.062 1 97.12 451 GLN A CA 1
ATOM 3578 C C . GLN A 1 451 ? -24.375 -15.914 -17.891 1 97.12 451 GLN A C 1
ATOM 3580 O O . GLN A 1 451 ? -24.469 -16.016 -19.109 1 97.12 451 GLN A O 1
ATOM 3585 N N . ARG A 1 452 ? -24.781 -14.859 -17.234 1 98.12 452 ARG A N 1
ATOM 3586 C CA . ARG A 1 452 ? -25.125 -13.609 -17.891 1 98.12 452 ARG A CA 1
ATOM 3587 C C . ARG A 1 452 ? -24.25 -12.461 -17.391 1 98.12 452 ARG A C 1
ATOM 3589 O O . ARG A 1 452 ? -24.141 -12.242 -16.188 1 98.12 452 ARG A O 1
ATOM 3596 N N . ASP A 1 453 ? -23.672 -11.75 -18.359 1 98.06 453 ASP A N 1
ATOM 3597 C CA . ASP A 1 453 ? -22.734 -10.688 -18.031 1 98.06 453 ASP A CA 1
ATOM 3598 C C . ASP A 1 453 ? -23.406 -9.312 -18.094 1 98.06 453 ASP A C 1
ATOM 3600 O O . ASP A 1 453 ? -24.234 -9.062 -18.984 1 98.06 453 ASP A O 1
ATOM 3604 N N . TYR A 1 454 ? -23.141 -8.539 -17.172 1 98.5 454 TYR A N 1
ATOM 3605 C CA . TYR A 1 454 ? -23.531 -7.133 -17.109 1 98.5 454 TYR A CA 1
ATOM 3606 C C . TYR A 1 454 ? -22.312 -6.234 -16.953 1 98.5 454 TYR A C 1
ATOM 3608 O O . TYR A 1 454 ? -22.141 -5.566 -15.938 1 98.5 454 TYR A O 1
ATOM 3616 N N . LEU A 1 455 ? -21.438 -6.176 -17.953 1 97.06 455 LEU A N 1
ATOM 3617 C CA . LEU A 1 455 ? -20.25 -5.34 -18 1 97.06 455 LEU A CA 1
ATOM 3618 C C . LEU A 1 455 ? -20.516 -4.051 -18.766 1 97.06 455 LEU A C 1
ATOM 3620 O O . LEU A 1 455 ? -19.859 -3.773 -19.781 1 97.06 455 LEU A O 1
ATOM 3624 N N . ASP A 1 456 ? -21.406 -3.178 -18.25 1 95.75 456 ASP A N 1
ATOM 3625 C CA . ASP A 1 456 ? -22 -2.127 -19.062 1 95.75 456 ASP A CA 1
ATOM 3626 C C . ASP A 1 456 ? -21.672 -0.743 -18.5 1 95.75 456 ASP A C 1
ATOM 3628 O O . ASP A 1 456 ? -21.828 0.264 -19.203 1 95.75 456 ASP A O 1
ATOM 3632 N N . LEU A 1 457 ? -21.25 -0.664 -17.219 1 96.69 457 LEU A N 1
ATOM 3633 C CA . LEU A 1 457 ? -20.859 0.618 -16.641 1 96.69 457 LEU A CA 1
ATOM 3634 C C . LEU A 1 457 ? -19.375 0.622 -16.281 1 96.69 457 LEU A C 1
ATOM 3636 O O . LEU A 1 457 ? -18.828 -0.389 -15.82 1 96.69 457 LEU A O 1
ATOM 3640 N N . GLU A 1 458 ? -18.781 1.763 -16.391 1 97.19 458 GLU A N 1
ATOM 3641 C CA . GLU A 1 458 ? -17.359 1.905 -16.141 1 97.19 458 GLU A CA 1
ATOM 3642 C C . GLU A 1 458 ? -17.016 1.604 -14.688 1 97.19 458 GLU A C 1
ATOM 3644 O O . GLU A 1 458 ? -15.961 1.045 -14.391 1 97.19 458 GLU A O 1
ATOM 3649 N N . ASP A 1 459 ? -17.906 1.93 -13.773 1 97.31 459 ASP A N 1
ATOM 3650 C CA . ASP A 1 459 ? -17.531 1.831 -12.367 1 97.31 459 ASP A CA 1
ATOM 3651 C C . ASP A 1 459 ? -18.391 0.781 -11.648 1 97.31 459 ASP A C 1
ATOM 3653 O O . ASP A 1 459 ? -18.406 0.724 -10.422 1 97.31 459 ASP A O 1
ATOM 3657 N N . CYS A 1 460 ? -19.141 -0.004 -12.398 1 98.5 460 CYS A N 1
ATOM 3658 C CA . CYS A 1 460 ? -19.969 -1.018 -11.773 1 98.5 460 CYS A CA 1
ATOM 3659 C C . CYS A 1 460 ? -20.312 -2.135 -12.75 1 98.5 460 CYS A C 1
ATOM 3661 O O . CYS A 1 460 ? -20.969 -1.899 -13.766 1 98.5 460 CYS A O 1
ATOM 3663 N N . ILE A 1 461 ? -19.875 -3.283 -12.461 1 98.81 461 ILE A N 1
ATOM 3664 C CA . ILE A 1 461 ? -20.172 -4.434 -13.312 1 98.81 461 ILE A CA 1
ATOM 3665 C C . ILE A 1 461 ? -20.766 -5.559 -12.469 1 98.81 461 ILE A C 1
ATOM 3667 O O . ILE A 1 461 ? -20.828 -5.465 -11.242 1 98.81 461 ILE A O 1
ATOM 3671 N N . GLY A 1 462 ? -21.359 -6.566 -13.156 1 98.75 462 GLY A N 1
ATOM 3672 C CA . GLY A 1 462 ? -21.891 -7.75 -12.5 1 98.75 462 GLY A CA 1
ATOM 3673 C C . GLY A 1 462 ? -22.094 -8.914 -13.453 1 98.75 462 GLY A C 1
ATOM 3674 O O . GLY A 1 462 ? -21.812 -8.805 -14.641 1 98.75 462 GLY A O 1
ATOM 3675 N N . TRP A 1 463 ? -22.469 -10.016 -12.914 1 98.88 463 TRP A N 1
ATOM 3676 C CA . TRP A 1 463 ? -22.859 -11.203 -13.664 1 98.88 463 TRP A CA 1
ATOM 3677 C C . TRP A 1 463 ? -23.703 -12.141 -12.797 1 98.88 463 TRP A C 1
ATOM 3679 O O . TRP A 1 463 ? -23.75 -11.984 -11.57 1 98.88 463 TRP A O 1
ATOM 3689 N N . THR A 1 464 ? -24.406 -13 -13.461 1 98.75 464 THR A N 1
ATOM 3690 C CA . THR A 1 464 ? -25.203 -13.992 -12.758 1 98.75 464 THR A CA 1
ATOM 3691 C C . THR A 1 464 ? -24.875 -15.398 -13.258 1 98.75 464 THR A C 1
ATOM 3693 O O . THR A 1 464 ? -24.391 -15.57 -14.375 1 98.75 464 THR A O 1
ATOM 3696 N N . ARG A 1 465 ? -24.922 -16.359 -12.359 1 98 465 ARG A N 1
ATOM 3697 C CA . ARG A 1 465 ? -24.984 -17.781 -12.641 1 98 465 ARG A CA 1
ATOM 3698 C C . ARG A 1 465 ? -26.375 -18.344 -12.32 1 98 465 ARG A C 1
ATOM 3700 O O . ARG A 1 465 ? -26.812 -18.281 -11.172 1 98 465 ARG A O 1
ATOM 3707 N N . LEU A 1 466 ? -27.062 -18.953 -13.266 1 97 466 LEU A N 1
ATOM 3708 C CA . LEU A 1 466 ? -28.5 -19.203 -13.133 1 97 466 LEU A CA 1
ATOM 3709 C C . LEU A 1 466 ? -28.75 -20.484 -12.32 1 97 466 LEU A C 1
ATOM 3711 O O . LEU A 1 466 ? -29.875 -20.734 -11.891 1 97 466 LEU A O 1
ATOM 3715 N N . GLY A 1 467 ? -27.734 -21.266 -12.023 1 95.12 467 GLY A N 1
ATOM 3716 C CA . GLY A 1 467 ? -27.875 -22.516 -11.297 1 95.12 467 GLY A CA 1
ATOM 3717 C C . GLY A 1 467 ? -28.047 -23.719 -12.195 1 95.12 467 GLY A C 1
ATOM 3718 O O . GLY A 1 467 ? -28.391 -23.578 -13.375 1 95.12 467 GLY A O 1
ATOM 3719 N N . HIS A 1 468 ? -27.672 -24.812 -11.656 1 92.88 468 HIS A N 1
ATOM 3720 C CA . HIS A 1 468 ? -27.891 -26.094 -12.312 1 92.88 468 HIS A CA 1
ATOM 3721 C C . HIS A 1 468 ? -28.641 -27.062 -11.398 1 92.88 468 HIS A C 1
ATOM 3723 O O . HIS A 1 468 ? -28.344 -27.156 -10.211 1 92.88 468 HIS A O 1
ATOM 3729 N N . LYS A 1 469 ? -29.5 -27.781 -11.898 1 89.62 469 LYS A N 1
ATOM 3730 C CA . LYS A 1 469 ? -30.406 -28.625 -11.133 1 89.62 469 LYS A CA 1
ATOM 3731 C C . LYS A 1 469 ? -29.625 -29.656 -10.328 1 89.62 469 LYS A C 1
ATOM 3733 O O . LYS A 1 469 ? -30.047 -30.047 -9.234 1 89.62 469 LYS A O 1
ATOM 3738 N N . SER A 1 470 ? -28.516 -30.078 -10.82 1 90.56 470 SER A N 1
ATOM 3739 C CA . SER A 1 470 ? -27.75 -31.125 -10.164 1 90.56 470 SER A CA 1
ATOM 3740 C C . SER A 1 470 ? -26.859 -30.562 -9.07 1 90.56 470 SER A C 1
ATOM 3742 O O . SER A 1 470 ? -26.203 -31.312 -8.336 1 90.56 470 SER A O 1
ATOM 3744 N N . ARG A 1 471 ? -26.859 -29.25 -8.969 1 91.5 471 ARG A N 1
ATOM 3745 C CA . ARG A 1 471 ? -25.984 -28.609 -7.984 1 91.5 471 ARG A CA 1
ATOM 3746 C C . ARG A 1 471 ? -26.797 -27.734 -7.035 1 91.5 471 ARG A C 1
ATOM 3748 O O . ARG A 1 471 ? -27.5 -26.828 -7.473 1 91.5 471 ARG A O 1
ATOM 3755 N N . ALA A 1 472 ? -26.719 -28.047 -5.809 1 93 472 ALA A N 1
ATOM 3756 C CA . ALA A 1 472 ? -27.312 -27.25 -4.742 1 93 472 ALA A CA 1
ATOM 3757 C C . ALA A 1 472 ? -28.781 -26.953 -5.043 1 93 472 ALA A C 1
ATOM 3759 O O . ALA A 1 472 ? -29.219 -25.797 -4.949 1 93 472 ALA A O 1
ATOM 3760 N N . ASN A 1 473 ? -29.438 -27.875 -5.504 1 93.19 473 ASN A N 1
ATOM 3761 C CA . ASN A 1 473 ? -30.859 -27.781 -5.781 1 93.19 473 ASN A CA 1
ATOM 3762 C C . ASN A 1 473 ? -31.172 -26.641 -6.754 1 93.19 473 ASN A C 1
ATOM 3764 O O . ASN A 1 473 ? -32.188 -25.953 -6.602 1 93.19 473 ASN A O 1
ATOM 3768 N N . GLY A 1 474 ? -30.203 -26.344 -7.59 1 94.06 474 GLY A N 1
ATOM 3769 C CA . GLY A 1 474 ? -30.438 -25.359 -8.625 1 94.06 474 GLY A CA 1
ATOM 3770 C C . GLY A 1 474 ? -30.188 -23.938 -8.164 1 94.06 474 GLY A C 1
ATOM 3771 O O . GLY A 1 474 ? -30.516 -22.984 -8.867 1 94.06 474 GLY A O 1
ATOM 3772 N N . ALA A 1 475 ? -29.609 -23.766 -7.004 1 96.19 475 ALA A N 1
ATOM 3773 C CA . ALA A 1 475 ? -29.281 -22.422 -6.523 1 96.19 475 ALA A CA 1
ATOM 3774 C C . ALA A 1 475 ? -28.297 -21.734 -7.457 1 96.19 475 ALA A C 1
ATOM 3776 O O . ALA A 1 475 ? -27.406 -22.375 -8.016 1 96.19 475 ALA A O 1
ATOM 3777 N N . GLY A 1 476 ? -28.531 -20.469 -7.703 1 96.62 476 GLY A N 1
ATOM 3778 C CA . GLY A 1 476 ? -27.625 -19.625 -8.461 1 96.62 476 GLY A CA 1
ATOM 3779 C C . GLY A 1 476 ? -27.016 -18.5 -7.633 1 96.62 476 GLY A C 1
ATOM 3780 O O . GLY A 1 476 ? -27.094 -18.516 -6.402 1 96.62 476 GLY A O 1
ATOM 3781 N N . LEU A 1 477 ? -26.297 -17.609 -8.32 1 97.81 477 LEU A N 1
ATOM 3782 C CA . LEU A 1 477 ? -25.766 -16.453 -7.598 1 97.81 477 LEU A CA 1
ATOM 3783 C C . LEU A 1 477 ? -25.703 -15.227 -8.5 1 97.81 477 LEU A C 1
ATOM 3785 O O . LEU A 1 477 ? -25.828 -15.336 -9.719 1 97.81 477 LEU A O 1
ATOM 3789 N N . ALA A 1 478 ? -25.734 -14.117 -7.918 1 98.88 478 ALA A N 1
ATOM 3790 C CA . ALA A 1 478 ? -25.547 -12.805 -8.539 1 98.88 478 ALA A CA 1
ATOM 3791 C C . ALA A 1 478 ? -24.391 -12.055 -7.895 1 98.88 478 ALA A C 1
ATOM 3793 O O . ALA A 1 478 ? -24.297 -11.969 -6.668 1 98.88 478 ALA A O 1
ATOM 3794 N N . VAL A 1 479 ? -23.484 -11.594 -8.734 1 98.94 479 VAL A N 1
ATOM 3795 C CA . VAL A 1 479 ? -22.328 -10.828 -8.258 1 98.94 479 VAL A CA 1
ATOM 3796 C C . VAL A 1 479 ? -22.391 -9.406 -8.805 1 98.94 479 VAL A C 1
ATOM 3798 O O . VAL A 1 479 ? -22.688 -9.195 -9.984 1 98.94 479 VAL A O 1
ATOM 3801 N N . ILE A 1 480 ? -22.219 -8.453 -7.98 1 98.88 480 ILE A N 1
ATOM 3802 C CA . ILE A 1 480 ? -22.094 -7.051 -8.352 1 98.88 480 ILE A CA 1
ATOM 3803 C C . ILE A 1 480 ? -20.859 -6.441 -7.672 1 98.88 480 ILE A C 1
ATOM 3805 O O . ILE A 1 480 ? -20.578 -6.75 -6.516 1 98.88 480 ILE A O 1
ATOM 3809 N N . MET A 1 481 ? -20.109 -5.621 -8.383 1 98.69 481 MET A N 1
ATOM 3810 C CA . MET A 1 481 ? -18.938 -4.98 -7.777 1 98.69 481 MET A CA 1
ATOM 3811 C C . MET A 1 481 ? -18.766 -3.562 -8.312 1 98.69 481 MET A C 1
ATOM 3813 O O . MET A 1 481 ? -19.219 -3.248 -9.414 1 98.69 481 MET A O 1
ATOM 3817 N N . THR A 1 482 ? -18.156 -2.719 -7.57 1 98.38 482 THR A N 1
ATOM 3818 C CA . THR A 1 482 ? -17.891 -1.339 -7.969 1 98.38 482 THR A CA 1
ATOM 3819 C C . THR A 1 482 ? -16.562 -0.858 -7.414 1 98.38 482 THR A C 1
ATOM 3821 O O . THR A 1 482 ? -16.156 -1.243 -6.312 1 98.38 482 THR A O 1
ATOM 3824 N N . ASN A 1 483 ? -15.82 -0.115 -8.219 1 96.69 483 ASN A N 1
ATOM 3825 C CA . ASN A 1 483 ? -14.633 0.578 -7.723 1 96.69 483 ASN A CA 1
ATOM 3826 C C . ASN A 1 483 ? -14.922 2.045 -7.422 1 96.69 483 ASN A C 1
ATOM 3828 O O . ASN A 1 483 ? -14 2.83 -7.188 1 96.69 483 ASN A O 1
ATOM 3832 N N . SER A 1 484 ? -16.234 2.367 -7.418 1 95.19 484 SER A N 1
ATOM 3833 C CA . SER A 1 484 ? -16.656 3.723 -7.094 1 95.19 484 SER A CA 1
ATOM 3834 C C . SER A 1 484 ? -16.688 3.949 -5.586 1 95.19 484 SER A C 1
ATOM 3836 O O . SER A 1 484 ? -16.906 3.012 -4.816 1 95.19 484 SER A O 1
ATOM 3838 N N . TRP A 1 485 ? -16.484 5.207 -5.207 1 93.69 485 TRP A N 1
ATOM 3839 C CA . TRP A 1 485 ? -16.656 5.594 -3.811 1 93.69 485 TRP A CA 1
ATOM 3840 C C . TRP A 1 485 ? -18.141 5.801 -3.488 1 93.69 485 TRP A C 1
ATOM 3842 O O . TRP A 1 485 ? -18.484 6.09 -2.342 1 93.69 485 TRP A O 1
ATOM 3852 N N . ASP A 1 486 ? -18.953 5.57 -4.457 1 93.75 486 ASP A N 1
ATOM 3853 C CA . ASP A 1 486 ? -20.391 5.648 -4.25 1 93.75 486 ASP A CA 1
ATOM 3854 C C . ASP A 1 486 ? -21.031 4.262 -4.281 1 93.75 486 ASP A C 1
ATOM 3856 O O . ASP A 1 486 ? -20.531 3.361 -4.961 1 93.75 486 ASP A O 1
ATOM 3860 N N . ARG A 1 487 ? -22.094 4.125 -3.553 1 94.94 487 ARG A N 1
ATOM 3861 C CA . ARG A 1 487 ? -22.906 2.922 -3.688 1 94.94 487 ARG A CA 1
ATOM 3862 C C . ARG A 1 487 ? -23.453 2.791 -5.102 1 94.94 487 ARG A C 1
ATOM 3864 O O . ARG A 1 487 ? -23.688 3.795 -5.777 1 94.94 487 ARG A O 1
ATOM 3871 N N . ARG A 1 488 ? -23.594 1.589 -5.508 1 96.94 488 ARG A N 1
ATOM 3872 C CA . ARG A 1 488 ? -24.188 1.291 -6.812 1 96.94 488 ARG A CA 1
ATOM 3873 C C . ARG A 1 488 ? -25.219 0.174 -6.707 1 96.94 488 ARG A C 1
ATOM 3875 O O . ARG A 1 488 ? -25.391 -0.409 -5.637 1 96.94 488 ARG A O 1
ATOM 3882 N N . SER A 1 489 ? -25.984 0.002 -7.699 1 97.81 489 SER A N 1
ATOM 3883 C CA . SER A 1 489 ? -26.922 -1.116 -7.836 1 97.81 489 SER A CA 1
ATOM 3884 C C . SER A 1 489 ? -27.062 -1.532 -9.297 1 97.81 489 SER A C 1
ATOM 3886 O O . SER A 1 489 ? -26.781 -0.75 -10.203 1 97.81 489 SER A O 1
ATOM 3888 N N . LYS A 1 490 ? -27.438 -2.734 -9.516 1 98.25 490 LYS A N 1
ATOM 3889 C CA . LYS A 1 490 ? -27.688 -3.252 -10.859 1 98.25 490 LYS A CA 1
ATOM 3890 C C . LYS A 1 490 ? -28.875 -4.215 -10.867 1 98.25 490 LYS A C 1
ATOM 3892 O O . LYS A 1 490 ? -29 -5.055 -9.977 1 98.25 490 LYS A O 1
ATOM 3897 N N . ARG A 1 491 ? -29.719 -3.99 -11.836 1 98.62 491 ARG A N 1
ATOM 3898 C CA . ARG A 1 491 ? -30.781 -4.961 -12.109 1 98.62 491 ARG A CA 1
ATOM 3899 C C . ARG A 1 491 ? -30.266 -6.098 -12.984 1 98.62 491 ARG A C 1
ATOM 3901 O O . ARG A 1 491 ? -29.797 -5.863 -14.102 1 98.62 491 ARG A O 1
ATOM 3908 N N . MET A 1 492 ? -30.328 -7.34 -12.469 1 98.88 492 MET A N 1
ATOM 3909 C CA . MET A 1 492 ? -29.781 -8.477 -13.188 1 98.88 492 MET A CA 1
ATOM 3910 C C . MET A 1 492 ? -30.75 -9.656 -13.172 1 98.88 492 MET A C 1
ATOM 3912 O O . MET A 1 492 ? -31.484 -9.844 -12.211 1 98.88 492 MET A O 1
ATOM 3916 N N . PHE A 1 493 ? -30.719 -10.422 -14.227 1 98.75 493 PHE A N 1
ATOM 3917 C CA . PHE A 1 493 ? -31.562 -11.602 -14.391 1 98.75 493 PHE A CA 1
ATOM 3918 C C . PHE A 1 493 ? -30.938 -12.805 -13.703 1 98.75 493 PHE A C 1
ATOM 3920 O O . PHE A 1 493 ? -29.781 -13.148 -13.953 1 98.75 493 PHE A O 1
ATOM 3927 N N . VAL A 1 494 ? -31.734 -13.484 -12.852 1 98.56 494 VAL A N 1
ATOM 3928 C CA . VAL A 1 494 ? -31.188 -14.625 -12.125 1 98.56 494 VAL A CA 1
ATOM 3929 C C . VAL A 1 494 ? -31.938 -15.891 -12.516 1 98.56 494 VAL A C 1
ATOM 3931 O O . VAL A 1 494 ? -31.656 -16.984 -12.008 1 98.56 494 VAL A O 1
ATOM 3934 N N . GLY A 1 495 ? -32.938 -15.812 -13.391 1 97.12 495 GLY A N 1
ATOM 3935 C CA . GLY A 1 495 ? -33.688 -16.953 -13.852 1 97.12 495 GLY A CA 1
ATOM 3936 C C . GLY A 1 495 ? -35.125 -16.953 -13.367 1 97.12 495 GLY A C 1
ATOM 3937 O O . GLY A 1 495 ? -35.406 -16.562 -12.234 1 97.12 495 GLY A O 1
ATOM 3938 N N . HIS A 1 496 ? -36.031 -17.5 -14.133 1 96.62 496 HIS A N 1
ATOM 3939 C CA . HIS A 1 496 ? -37.438 -17.531 -13.805 1 96.62 496 HIS A CA 1
ATOM 3940 C C . HIS A 1 496 ? -37.719 -18.484 -12.656 1 96.62 496 HIS A C 1
ATOM 3942 O O . HIS A 1 496 ? -38.688 -18.297 -11.906 1 96.62 496 HIS A O 1
ATOM 3948 N N . ARG A 1 497 ? -36.906 -19.391 -12.5 1 95.12 497 ARG A N 1
ATOM 3949 C CA . ARG A 1 497 ? -37.094 -20.391 -11.445 1 95.12 497 ARG A CA 1
ATOM 3950 C C . ARG A 1 497 ? -36.969 -19.75 -10.062 1 95.12 497 ARG A C 1
ATOM 3952 O O . ARG A 1 497 ? -37.406 -20.328 -9.062 1 95.12 497 ARG A O 1
ATOM 3959 N N . HIS A 1 498 ? -36.375 -18.609 -10.055 1 97.5 498 HIS A N 1
ATOM 3960 C CA . HIS A 1 498 ? -36.094 -17.984 -8.766 1 97.5 498 HIS A CA 1
ATOM 3961 C C . HIS A 1 498 ? -37.094 -16.922 -8.414 1 97.5 498 HIS A C 1
ATOM 3963 O O . HIS A 1 498 ? -36.969 -16.203 -7.414 1 97.5 498 HIS A O 1
ATOM 3969 N N . ILE A 1 499 ? -38.125 -16.781 -9.195 1 97.94 499 ILE A N 1
ATOM 3970 C CA . ILE A 1 499 ? -39.156 -15.773 -9 1 97.94 499 ILE A CA 1
ATOM 3971 C C . ILE A 1 499 ? -39.719 -15.891 -7.582 1 97.94 499 ILE A C 1
ATOM 3973 O O . ILE A 1 499 ? -40.062 -16.984 -7.129 1 97.94 499 ILE A O 1
ATOM 3977 N N . GLY A 1 500 ? -39.719 -14.758 -6.859 1 98.19 500 GLY A N 1
ATOM 3978 C CA . GLY A 1 500 ? -40.312 -14.695 -5.531 1 98.19 500 GLY A CA 1
ATOM 3979 C C . GLY A 1 500 ? -39.312 -15.016 -4.422 1 98.19 500 GLY A C 1
ATOM 3980 O O . GLY A 1 500 ? -39.594 -14.758 -3.248 1 98.19 500 GLY A O 1
ATOM 3981 N N . GLU A 1 501 ? -38.188 -15.508 -4.762 1 98.12 501 GLU A N 1
ATOM 3982 C CA . GLU A 1 501 ? -37.188 -15.828 -3.764 1 98.12 501 GLU A CA 1
ATOM 3983 C C . GLU A 1 501 ? -36.594 -14.562 -3.145 1 98.12 501 GLU A C 1
ATOM 3985 O O . GLU A 1 501 ? -36.594 -13.5 -3.777 1 98.12 501 GLU A O 1
ATOM 3990 N N . ARG A 1 502 ? -36.156 -14.711 -1.91 1 98.38 502 ARG A N 1
ATOM 3991 C CA . ARG A 1 502 ? -35.406 -13.672 -1.217 1 98.38 502 ARG A CA 1
ATOM 3992 C C . ARG A 1 502 ? -33.906 -13.953 -1.261 1 98.38 502 ARG A C 1
ATOM 3994 O O . ARG A 1 502 ? -33.438 -15.016 -0.827 1 98.38 502 ARG A O 1
ATOM 4001 N N . TRP A 1 503 ? -33.219 -13.047 -1.784 1 98.62 503 TRP A N 1
ATOM 4002 C CA . TRP A 1 503 ? -31.766 -13.195 -1.938 1 98.62 503 TRP A CA 1
ATOM 4003 C C . TRP A 1 503 ? -31.016 -12.344 -0.924 1 98.62 503 TRP A C 1
ATOM 4005 O O . TRP A 1 503 ? -31.438 -11.219 -0.62 1 98.62 503 TRP A O 1
ATOM 4015 N N . ARG A 1 504 ? -29.922 -12.859 -0.384 1 98 504 ARG A N 1
ATOM 4016 C CA . ARG A 1 504 ? -29.062 -12.188 0.592 1 98 504 ARG A CA 1
ATOM 4017 C C . ARG A 1 504 ? -27.594 -12.273 0.191 1 98 504 ARG A C 1
ATOM 4019 O O . ARG A 1 504 ? -27.203 -13.164 -0.572 1 98 504 ARG A O 1
ATOM 4026 N N . ASP A 1 505 ? -26.859 -11.352 0.687 1 97.5 505 ASP A N 1
ATOM 4027 C CA . ASP A 1 505 ? -25.422 -11.289 0.42 1 97.5 505 ASP A CA 1
ATOM 4028 C C . ASP A 1 505 ? -24.656 -12.297 1.274 1 97.5 505 ASP A C 1
ATOM 4030 O O . ASP A 1 505 ? -24.688 -12.219 2.504 1 97.5 505 ASP A O 1
ATOM 4034 N N . ILE A 1 506 ? -23.922 -13.164 0.632 1 96.25 506 ILE A N 1
ATOM 4035 C CA . ILE A 1 506 ? -23.203 -14.227 1.326 1 96.25 506 ILE A CA 1
ATOM 4036 C C . ILE A 1 506 ? -22.094 -13.625 2.189 1 96.25 506 ILE A C 1
ATOM 4038 O O . ILE A 1 506 ? -21.719 -14.203 3.215 1 96.25 506 ILE A O 1
ATOM 4042 N N . LEU A 1 507 ? -21.594 -12.477 1.818 1 96.06 507 LEU A N 1
ATOM 4043 C CA . LEU A 1 507 ? -20.516 -11.836 2.557 1 96.06 507 LEU A CA 1
ATOM 4044 C C . LEU A 1 507 ? -21.047 -11.047 3.742 1 96.06 507 LEU A C 1
ATOM 4046 O O . LEU A 1 507 ? -20.297 -10.672 4.641 1 96.06 507 LEU A O 1
ATOM 4050 N N . GLY A 1 508 ? -22.297 -10.727 3.754 1 94.62 508 GLY A N 1
ATOM 4051 C CA . GLY A 1 508 ? -22.922 -9.992 4.836 1 94.62 508 GLY A CA 1
ATOM 4052 C C . GLY A 1 508 ? -22.594 -8.508 4.816 1 94.62 508 GLY A C 1
ATOM 4053 O O . GLY A 1 508 ? -22.781 -7.816 5.824 1 94.62 508 GLY A O 1
ATOM 4054 N N . TRP A 1 509 ? -22.078 -8.016 3.762 1 95.44 509 TRP A N 1
ATOM 4055 C CA . TRP A 1 509 ? -21.688 -6.613 3.678 1 95.44 509 TRP A CA 1
ATOM 4056 C C . TRP A 1 509 ? -22.875 -5.734 3.33 1 95.44 509 TRP A C 1
ATOM 4058 O O . TRP A 1 509 ? -22.891 -4.543 3.645 1 95.44 509 TRP A O 1
ATOM 4068 N N . GLU A 1 510 ? -23.828 -6.305 2.637 1 94.75 510 GLU A N 1
ATOM 4069 C CA . GLU A 1 510 ? -25.172 -5.746 2.512 1 94.75 510 GLU A CA 1
ATOM 4070 C C . GLU A 1 510 ? -26.172 -6.523 3.357 1 94.75 510 GLU A C 1
ATOM 4072 O O . GLU A 1 510 ? -26.312 -7.738 3.197 1 94.75 510 GLU A O 1
ATOM 4077 N N . ASP A 1 511 ? -26.828 -5.859 4.246 1 92.75 511 ASP A N 1
ATOM 4078 C CA . ASP A 1 511 ? -27.719 -6.574 5.156 1 92.75 511 ASP A CA 1
ATOM 4079 C C . ASP A 1 511 ? -29.156 -6.551 4.648 1 92.75 511 ASP A C 1
ATOM 4081 O O . ASP A 1 511 ? -30.062 -7.105 5.285 1 92.75 511 ASP A O 1
ATOM 4085 N N . ARG A 1 512 ? -29.469 -6.059 3.521 1 92.69 512 ARG A N 1
ATOM 4086 C CA . ARG A 1 512 ? -30.797 -6.051 2.918 1 92.69 512 ARG A CA 1
ATOM 4087 C C . ARG A 1 512 ? -31.078 -7.352 2.172 1 92.69 512 ARG A C 1
ATOM 4089 O O . ARG A 1 512 ? -30.141 -8.094 1.845 1 92.69 512 ARG A O 1
ATOM 4096 N N . GLU A 1 513 ? -32.344 -7.523 1.979 1 97 513 GLU A N 1
ATOM 4097 C CA . GLU A 1 513 ? -32.781 -8.617 1.122 1 97 513 GLU A CA 1
ATOM 4098 C C . GLU A 1 513 ? -33.281 -8.102 -0.224 1 97 513 GLU A C 1
ATOM 4100 O O . GLU A 1 513 ? -33.844 -7 -0.306 1 97 513 GLU A O 1
ATOM 4105 N N . VAL A 1 514 ? -33.031 -8.852 -1.227 1 98.44 514 VAL A N 1
ATOM 4106 C CA . VAL A 1 514 ? -33.531 -8.539 -2.562 1 98.44 514 VAL A CA 1
ATOM 4107 C C . VAL A 1 514 ? -34.562 -9.594 -2.988 1 98.44 514 VAL A C 1
ATOM 4109 O O . VAL A 1 514 ? -34.25 -10.789 -3.006 1 98.44 514 VAL A O 1
ATOM 4112 N N . VAL A 1 515 ? -35.719 -9.172 -3.322 1 98.69 515 VAL A N 1
ATOM 4113 C CA . VAL A 1 515 ? -36.75 -10.094 -3.807 1 98.69 515 VAL A CA 1
ATOM 4114 C C . VAL A 1 515 ? -36.719 -10.133 -5.332 1 98.69 515 VAL A C 1
ATOM 4116 O O . VAL A 1 515 ? -36.719 -9.094 -5.992 1 98.69 515 VAL A O 1
ATOM 4119 N N . ILE A 1 516 ? -36.719 -11.305 -5.84 1 98.75 516 ILE A N 1
ATOM 4120 C CA . ILE A 1 516 ? -36.719 -11.477 -7.289 1 98.75 516 ILE A CA 1
ATOM 4121 C C . ILE A 1 516 ? -38.125 -11.227 -7.836 1 98.75 516 ILE A C 1
ATOM 4123 O O . ILE A 1 516 ? -39.094 -11.805 -7.348 1 98.75 516 ILE A O 1
ATOM 4127 N N . ASP A 1 517 ? -38.188 -10.516 -8.883 1 98.5 517 ASP A N 1
ATOM 4128 C CA . ASP A 1 517 ? -39.5 -10.086 -9.375 1 98.5 517 ASP A CA 1
ATOM 4129 C C . ASP A 1 517 ? -40.094 -11.117 -10.32 1 98.5 517 ASP A C 1
ATOM 4131 O O . ASP A 1 517 ? -39.5 -12.18 -10.539 1 98.5 517 ASP A O 1
ATOM 4135 N N . SER A 1 518 ? -41.281 -10.805 -10.852 1 98.25 518 SER A N 1
ATOM 4136 C CA . SER A 1 518 ? -42.062 -11.758 -11.641 1 98.25 518 SER A CA 1
ATOM 4137 C C . SER A 1 518 ? -41.375 -12.047 -12.984 1 98.25 518 SER A C 1
ATOM 4139 O O . SER A 1 518 ? -41.75 -12.984 -13.68 1 98.25 518 SER A O 1
ATOM 4141 N N . LYS A 1 519 ? -40.406 -11.258 -13.344 1 98.12 519 LYS A N 1
ATOM 4142 C CA . LYS A 1 519 ? -39.688 -11.453 -14.602 1 98.12 519 LYS A CA 1
ATOM 4143 C C . LYS A 1 519 ? -38.344 -12.148 -14.367 1 98.12 519 LYS A C 1
ATOM 4145 O O . LYS A 1 519 ? -37.562 -12.328 -15.305 1 98.12 519 LYS A O 1
ATOM 4150 N N . GLY A 1 520 ? -38 -12.508 -13.125 1 98.38 520 GLY A N 1
ATOM 4151 C CA . GLY A 1 520 ? -36.781 -13.219 -12.812 1 98.38 520 GLY A CA 1
ATOM 4152 C C . GLY A 1 520 ? -35.594 -12.297 -12.555 1 98.38 520 GLY A C 1
ATOM 4153 O O . GLY A 1 520 ? -34.438 -12.719 -12.617 1 98.38 520 GLY A O 1
ATOM 4154 N N . PHE A 1 521 ? -35.875 -11 -12.359 1 98.75 521 PHE A N 1
ATOM 4155 C CA . PHE A 1 521 ? -34.844 -10.008 -12.141 1 98.75 521 PHE A CA 1
ATOM 4156 C C . PHE A 1 521 ? -34.812 -9.578 -10.68 1 98.75 521 PHE A C 1
ATOM 4158 O O . PHE A 1 521 ? -35.844 -9.539 -10.008 1 98.75 521 PHE A O 1
ATOM 4165 N N . GLY A 1 522 ? -33.594 -9.281 -10.148 1 98.69 522 GLY A N 1
ATOM 4166 C CA . GLY A 1 522 ? -33.344 -8.562 -8.906 1 98.69 522 GLY A CA 1
ATOM 4167 C C . GLY A 1 522 ? -32.5 -7.312 -9.086 1 98.69 522 GLY A C 1
ATOM 4168 O O . GLY A 1 522 ? -31.703 -7.238 -10.008 1 98.69 522 GLY A O 1
ATOM 4169 N N . THR A 1 523 ? -32.781 -6.328 -8.266 1 98.75 523 THR A N 1
ATOM 4170 C CA . THR A 1 523 ? -31.906 -5.168 -8.188 1 98.75 523 THR A CA 1
ATOM 4171 C C . THR A 1 523 ? -30.953 -5.285 -6.996 1 98.75 523 THR A C 1
ATOM 4173 O O . THR A 1 523 ? -31.375 -5.148 -5.848 1 98.75 523 THR A O 1
ATOM 4176 N N . PHE A 1 524 ? -29.75 -5.512 -7.27 1 98.75 524 PHE A N 1
ATOM 4177 C CA . PHE A 1 524 ? -28.766 -5.848 -6.242 1 98.75 524 PHE A CA 1
ATOM 4178 C C . PHE A 1 524 ? -27.891 -4.645 -5.914 1 98.75 524 PHE A C 1
ATOM 4180 O O . PHE A 1 524 ? -27.219 -4.098 -6.793 1 98.75 524 PHE A O 1
ATOM 4187 N N . PRO A 1 525 ? -27.891 -4.211 -4.652 1 97.94 525 PRO A N 1
ATOM 4188 C CA . PRO A 1 525 ? -27.031 -3.096 -4.234 1 97.94 525 PRO A CA 1
ATOM 4189 C C . PRO A 1 525 ? -25.625 -3.545 -3.832 1 97.94 525 PRO A C 1
ATOM 4191 O O . PRO A 1 525 ? -25.422 -4.719 -3.527 1 97.94 525 PRO A O 1
ATOM 4194 N N . VAL A 1 526 ? -24.688 -2.648 -3.861 1 97.88 526 VAL A N 1
ATOM 4195 C CA . VAL A 1 526 ? -23.328 -2.871 -3.393 1 97.88 526 VAL A CA 1
ATOM 4196 C C . VAL A 1 526 ? -22.766 -1.576 -2.814 1 97.88 526 VAL A C 1
ATOM 4198 O O . VAL A 1 526 ? -23.016 -0.49 -3.342 1 97.88 526 VAL A O 1
ATOM 4201 N N . GLY A 1 527 ? -22.141 -1.662 -1.652 1 95.81 527 GLY A N 1
ATOM 4202 C CA . GLY A 1 527 ? -21.484 -0.512 -1.055 1 95.81 527 GLY A CA 1
ATOM 4203 C C . GLY A 1 527 ? -20.297 -0.015 -1.864 1 95.81 527 GLY A C 1
ATOM 4204 O O . GLY A 1 527 ? -19.938 -0.625 -2.871 1 95.81 527 GLY A O 1
ATOM 4205 N N . HIS A 1 528 ? -19.734 1.125 -1.437 1 95.25 528 HIS A N 1
ATOM 4206 C CA . HIS A 1 528 ? -18.625 1.722 -2.162 1 95.25 528 HIS A CA 1
ATOM 4207 C C . HIS A 1 528 ? -17.391 0.826 -2.109 1 95.25 528 HIS A C 1
ATOM 4209 O O . HIS A 1 528 ? -17.125 0.187 -1.089 1 95.25 528 HIS A O 1
ATOM 4215 N N . ARG A 1 529 ? -16.625 0.775 -3.266 1 95.38 529 ARG A N 1
ATOM 4216 C CA . ARG A 1 529 ? -15.383 0.015 -3.385 1 95.38 529 ARG A CA 1
ATOM 4217 C C . ARG A 1 529 ? -15.547 -1.387 -2.805 1 95.38 529 ARG A C 1
ATOM 4219 O O . ARG A 1 529 ? -14.742 -1.815 -1.976 1 95.38 529 ARG A O 1
ATOM 4226 N N . SER A 1 530 ? -16.562 -2.068 -3.318 1 97.06 530 SER A N 1
ATOM 4227 C CA . SER A 1 530 ? -16.938 -3.332 -2.693 1 97.06 530 SER A CA 1
ATOM 4228 C C . SER A 1 530 ? -17.531 -4.301 -3.711 1 97.06 530 SER A C 1
ATOM 4230 O O . SER A 1 530 ? -17.609 -3.988 -4.902 1 97.06 530 SER A O 1
ATOM 4232 N N . VAL A 1 531 ? -17.797 -5.484 -3.213 1 98.5 531 VAL A N 1
ATOM 4233 C CA . VAL A 1 531 ? -18.438 -6.531 -4.012 1 98.5 531 VAL A CA 1
ATOM 4234 C C . VAL A 1 531 ? -19.578 -7.152 -3.225 1 98.5 531 VAL A C 1
ATOM 4236 O O . VAL A 1 531 ? -19.516 -7.266 -1.999 1 98.5 531 VAL A O 1
ATOM 4239 N N . GLY A 1 532 ? -20.688 -7.387 -3.873 1 98.44 532 GLY A N 1
ATOM 4240 C CA . GLY A 1 532 ? -21.781 -8.172 -3.35 1 98.44 532 GLY A CA 1
ATOM 4241 C C . GLY A 1 532 ? -21.953 -9.508 -4.047 1 98.44 532 GLY A C 1
ATOM 4242 O O . GLY A 1 532 ? -21.859 -9.594 -5.273 1 98.44 532 GLY A O 1
ATOM 4243 N N . VAL A 1 533 ? -22.078 -10.547 -3.283 1 98.75 533 VAL A N 1
ATOM 4244 C CA . VAL A 1 533 ? -22.328 -11.891 -3.789 1 98.75 533 VAL A CA 1
ATOM 4245 C C . VAL A 1 533 ? -23.625 -12.422 -3.209 1 98.75 533 VAL A C 1
ATOM 4247 O O . VAL A 1 533 ? -23.703 -12.742 -2.018 1 98.75 533 VAL A O 1
ATOM 4250 N N . TRP A 1 534 ? -24.625 -12.602 -4.055 1 98.62 534 TRP A N 1
ATOM 4251 C CA . TRP A 1 534 ? -25.984 -12.844 -3.615 1 98.62 534 TRP A CA 1
ATOM 4252 C C . TRP A 1 534 ? -26.453 -14.234 -4.031 1 98.62 534 TRP A C 1
ATOM 4254 O O . TRP A 1 534 ? -26.156 -14.695 -5.133 1 98.62 534 TRP A O 1
ATOM 4264 N N . THR A 1 535 ? -27.172 -14.883 -3.205 1 98.38 535 THR A N 1
ATOM 4265 C CA . THR A 1 535 ? -27.922 -16.094 -3.506 1 98.38 535 THR A CA 1
ATOM 4266 C C . THR A 1 535 ? -29.188 -16.156 -2.658 1 98.38 535 THR A C 1
ATOM 4268 O O . THR A 1 535 ? -29.422 -15.297 -1.811 1 98.38 535 THR A O 1
ATOM 4271 N N . HIS A 1 536 ? -30.094 -17.062 -3.043 1 97.19 536 HIS A N 1
ATOM 4272 C CA . HIS A 1 536 ? -31.344 -17.094 -2.289 1 97.19 536 HIS A CA 1
ATOM 4273 C C . HIS A 1 536 ? -31.125 -17.641 -0.881 1 97.19 536 HIS A C 1
ATOM 4275 O O . HIS A 1 536 ? -30.281 -18.516 -0.678 1 97.19 536 HIS A O 1
ATOM 4281 N N . ASP A 1 537 ? -31.828 -17.172 0.153 1 94.88 537 ASP A N 1
ATOM 4282 C CA . ASP A 1 537 ? -31.594 -17.391 1.575 1 94.88 537 ASP A CA 1
ATOM 4283 C C . ASP A 1 537 ? -31.906 -18.812 1.975 1 94.88 537 ASP A C 1
ATOM 4285 O O . ASP A 1 537 ? -31.547 -19.266 3.066 1 94.88 537 ASP A O 1
ATOM 4289 N N . LYS A 1 538 ? -32.562 -19.594 1.105 1 94.81 538 LYS A N 1
ATOM 4290 C CA . LYS A 1 538 ? -32.875 -20.984 1.396 1 94.81 538 LYS A CA 1
ATOM 4291 C C . LYS A 1 538 ? -32 -21.938 0.586 1 94.81 538 LYS A C 1
ATOM 4293 O O . LYS A 1 538 ? -32.281 -23.141 0.522 1 94.81 538 LYS A O 1
ATOM 4298 N N . ALA A 1 539 ? -31.031 -21.391 -0.067 1 95.62 539 ALA A N 1
ATOM 4299 C CA . ALA A 1 539 ? -30.109 -22.25 -0.803 1 95.62 539 ALA A CA 1
ATOM 4300 C C . ALA A 1 539 ? -29.438 -23.266 0.124 1 95.62 539 ALA A C 1
ATOM 4302 O O . ALA A 1 539 ? -29.156 -22.953 1.282 1 95.62 539 ALA A O 1
ATOM 4303 N N . PRO A 1 540 ? -29.219 -24.422 -0.415 1 93.38 540 PRO A N 1
ATOM 4304 C CA . PRO A 1 540 ? -28.516 -25.406 0.41 1 93.38 540 PRO A CA 1
ATOM 4305 C C . PRO A 1 540 ? -27.203 -24.891 0.987 1 93.38 540 PRO A C 1
ATOM 4307 O O . PRO A 1 540 ? -26.391 -24.312 0.259 1 93.38 540 PRO A O 1
ATOM 4310 N N . ASP A 1 541 ? -27.016 -24.984 2.34 1 91.25 541 ASP A N 1
ATOM 4311 C CA . ASP A 1 541 ? -25.797 -24.672 3.084 1 91.25 541 ASP A CA 1
ATOM 4312 C C . ASP A 1 541 ? -25.578 -23.172 3.16 1 91.25 541 ASP A C 1
ATOM 4314 O O . ASP A 1 541 ? -24.453 -22.719 3.404 1 91.25 541 ASP A O 1
ATOM 4318 N N . PHE A 1 542 ? -26.625 -22.422 2.859 1 91.56 542 PHE A N 1
ATOM 4319 C CA . PHE A 1 542 ? -26.484 -20.969 2.902 1 91.56 542 PHE A CA 1
ATOM 4320 C C . PHE A 1 542 ? -25.969 -20.516 4.262 1 91.56 542 PHE A C 1
ATOM 4322 O O . PHE A 1 542 ? -25 -19.766 4.34 1 91.56 542 PHE A O 1
ATOM 4329 N N . ASP A 1 543 ? -26.547 -20.938 5.309 1 87.81 543 ASP A N 1
ATOM 4330 C CA . ASP A 1 543 ? -26.156 -20.516 6.652 1 87.81 543 ASP A CA 1
ATOM 4331 C C . ASP A 1 543 ? -24.719 -20.922 6.965 1 87.81 543 ASP A C 1
ATOM 4333 O O . ASP A 1 543 ? -23.969 -20.141 7.555 1 87.81 543 ASP A O 1
ATOM 4337 N N . ARG A 1 544 ? -24.391 -22.047 6.598 1 84.5 544 ARG A N 1
ATOM 4338 C CA . ARG A 1 544 ? -23.016 -22.5 6.809 1 84.5 544 ARG A CA 1
ATOM 4339 C C . ARG A 1 544 ? -22.031 -21.688 5.988 1 84.5 544 ARG A C 1
ATOM 4341 O O . ARG A 1 544 ? -20.953 -21.328 6.477 1 84.5 544 ARG A O 1
ATOM 4348 N N . THR A 1 545 ? -22.453 -21.422 4.828 1 83.94 545 THR A N 1
ATOM 4349 C CA . THR A 1 545 ? -21.594 -20.641 3.934 1 83.94 545 THR A CA 1
ATOM 4350 C C . THR A 1 545 ? -21.359 -19.25 4.5 1 83.94 545 THR A C 1
ATOM 4352 O O . THR A 1 545 ? -20.219 -18.75 4.477 1 83.94 545 THR A O 1
ATOM 4355 N N . THR A 1 546 ? -22.328 -18.625 5.07 1 84.06 546 THR A N 1
ATOM 4356 C CA . THR A 1 546 ? -22.234 -17.25 5.559 1 84.06 546 THR A CA 1
ATOM 4357 C C . THR A 1 546 ? -21.438 -17.203 6.863 1 84.06 546 THR A C 1
ATOM 4359 O O . THR A 1 546 ? -21.094 -16.109 7.336 1 84.06 546 THR A O 1
ATOM 4362 N N . ARG A 1 547 ? -21.094 -18.328 7.414 1 80.75 547 ARG A N 1
ATOM 4363 C CA . ARG A 1 547 ? -20.312 -18.375 8.656 1 80.75 547 ARG A CA 1
ATOM 4364 C C . ARG A 1 547 ? -18.953 -19.016 8.414 1 80.75 547 ARG A C 1
ATOM 4366 O O . ARG A 1 547 ? -18.141 -19.125 9.344 1 80.75 547 ARG A O 1
ATOM 4373 N N . SER A 1 548 ? -18.734 -19.344 7.238 1 80.25 548 SER A N 1
ATOM 4374 C CA . SER A 1 548 ? -17.5 -20.078 6.914 1 80.25 548 SER A CA 1
ATOM 4375 C C . SER A 1 548 ? -16.281 -19.188 7.023 1 80.25 548 SER A C 1
ATOM 4377 O O . SER A 1 548 ? -16.297 -18.047 6.547 1 80.25 548 SER A O 1
ATOM 4379 N N . THR A 1 549 ? -15.297 -19.641 7.715 1 79.25 549 THR A N 1
ATOM 4380 C CA . THR A 1 549 ? -13.953 -19.062 7.797 1 79.25 549 THR A CA 1
ATOM 4381 C C . THR A 1 549 ? -12.891 -20.156 7.734 1 79.25 549 THR A C 1
ATOM 4383 O O . THR A 1 549 ? -13.188 -21.328 7.961 1 79.25 549 THR A O 1
ATOM 4386 N N . PHE A 1 550 ? -11.703 -19.797 7.258 1 76.5 550 PHE A N 1
ATOM 4387 C CA . PHE A 1 550 ? -10.602 -20.734 7.395 1 76.5 550 PHE A CA 1
ATOM 4388 C C . PHE A 1 550 ? -10.172 -20.859 8.852 1 76.5 550 PHE A C 1
ATOM 4390 O O . PHE A 1 550 ? -10.367 -19.922 9.641 1 76.5 550 PHE A O 1
ATOM 4397 N N . PRO A 1 551 ? -9.594 -21.969 9.195 1 72.31 551 PRO A N 1
ATOM 4398 C CA . PRO A 1 551 ? -9.125 -22.10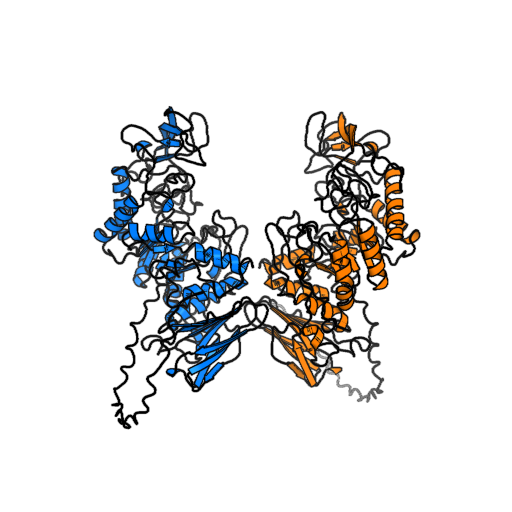9 10.57 1 72.31 551 PRO A CA 1
ATOM 4399 C C . PRO A 1 551 ? -7.98 -21.156 10.906 1 72.31 551 PRO A C 1
ATOM 4401 O O . PRO A 1 551 ? -7.254 -20.719 10.008 1 72.31 551 PRO A O 1
ATOM 4404 N N . ARG A 1 552 ? -7.891 -20.625 12.078 1 66.75 552 ARG A N 1
ATOM 4405 C CA . ARG A 1 552 ? -6.766 -19.812 12.523 1 66.75 552 ARG A CA 1
ATOM 4406 C C . ARG A 1 552 ? -5.531 -20.672 12.773 1 66.75 552 ARG A C 1
ATOM 4408 O O . ARG A 1 552 ? -5.629 -21.75 13.383 1 66.75 552 ARG A O 1
ATOM 4415 N N . LEU A 1 553 ? -4.363 -20.266 11.977 1 57.53 553 LEU A N 1
ATOM 4416 C CA . LEU A 1 553 ? -3.086 -20.953 12.141 1 57.53 553 LEU A CA 1
ATOM 4417 C C . LEU A 1 553 ? -2.355 -20.438 13.383 1 57.53 553 LEU A C 1
ATOM 4419 O O . LEU A 1 553 ? -2.35 -19.234 13.656 1 57.53 553 LEU A O 1
ATOM 4423 N N . GLY A 1 554 ? -2.178 -21.156 14.656 1 47.41 554 GLY A N 1
ATOM 4424 C CA . GLY A 1 554 ? -1.503 -20.922 15.922 1 47.41 554 GLY A CA 1
ATOM 4425 C C . GLY A 1 554 ? -1.979 -21.828 17.031 1 47.41 554 GLY A C 1
ATOM 4426 O O . GLY A 1 554 ? -2.566 -22.891 16.781 1 47.41 554 GLY A O 1
ATOM 4427 N N . HIS A 1 555 ? -2.297 -21.141 18.422 1 38.91 555 HIS A N 1
ATOM 4428 C CA . HIS A 1 555 ? -2.439 -21.984 19.609 1 38.91 555 HIS A CA 1
ATOM 4429 C C . HIS A 1 555 ? -3.418 -23.125 19.344 1 38.91 555 HIS A C 1
ATOM 4431 O O . HIS A 1 555 ? -3.012 -24.219 18.953 1 38.91 555 HIS A O 1
ATOM 4437 N N . SER A 1 556 ? -4.508 -23.391 20.453 1 30.91 556 SER A N 1
ATOM 4438 C CA . SER A 1 556 ? -5.449 -24.5 20.531 1 30.91 556 SER A CA 1
ATOM 4439 C C . SER A 1 556 ? -6.332 -24.562 19.297 1 30.91 556 SER A C 1
ATOM 4441 O O . SER A 1 556 ? -7.285 -23.781 19.156 1 30.91 556 SER A O 1
ATOM 4443 N N . ALA A 1 557 ? -5.773 -24.656 18.234 1 33.69 557 ALA A N 1
ATOM 4444 C CA . ALA A 1 557 ? -6.688 -24.859 17.109 1 33.69 557 ALA A CA 1
ATOM 4445 C C . ALA A 1 557 ? -7.715 -25.938 17.422 1 33.69 557 ALA A C 1
ATOM 4447 O O . ALA A 1 557 ? -7.379 -27.125 17.484 1 33.69 557 ALA A O 1
ATOM 4448 N N . ALA A 1 558 ? -8.672 -25.609 18 1 34.5 558 ALA A N 1
ATOM 4449 C CA . ALA A 1 558 ? -9.781 -26.562 18.094 1 34.5 558 ALA A CA 1
ATOM 4450 C C . ALA A 1 558 ? -10.242 -27 16.703 1 34.5 558 ALA A C 1
ATOM 4452 O O . ALA A 1 558 ? -10.234 -26.219 15.758 1 34.5 558 ALA A O 1
ATOM 4453 N N . ALA A 1 559 ? -10.086 -28.297 16.422 1 35.75 559 ALA A N 1
ATOM 4454 C CA . ALA A 1 559 ? -10.719 -28.922 15.266 1 35.75 559 ALA A CA 1
ATOM 4455 C C . ALA A 1 559 ? -11.898 -28.078 14.781 1 35.75 559 ALA A C 1
ATOM 4457 O O . ALA A 1 559 ? -12.672 -27.562 15.586 1 35.75 559 ALA A O 1
ATOM 4458 N N . PRO A 1 560 ? -11.727 -27.531 13.516 1 39.69 560 PRO A N 1
ATOM 4459 C CA . PRO A 1 560 ? -12.93 -26.812 13.094 1 39.69 560 PRO A CA 1
ATOM 4460 C C . PRO A 1 560 ? -14.219 -27.469 13.586 1 39.69 560 PRO A C 1
ATOM 4462 O O . PRO A 1 560 ? -14.266 -28.688 13.758 1 39.69 560 PRO A O 1
ATOM 4465 N N . ASP A 1 561 ? -15.023 -26.734 14.164 1 40.28 561 ASP A N 1
ATOM 4466 C CA . ASP A 1 561 ? -16.375 -27.203 14.461 1 40.28 561 ASP A CA 1
ATOM 4467 C C . ASP A 1 561 ? -17.047 -27.766 13.219 1 40.28 561 ASP A C 1
ATOM 4469 O O . ASP A 1 561 ? -17.297 -27.047 12.25 1 40.28 561 ASP A O 1
ATOM 4473 N N . PRO A 1 562 ? -16.891 -29.047 13.133 1 40 562 PRO A N 1
ATOM 4474 C CA . PRO A 1 562 ? -17.562 -29.625 11.961 1 40 562 PRO A CA 1
ATOM 4475 C C . PRO A 1 562 ? -18.891 -28.938 11.648 1 40 562 PRO A C 1
ATOM 4477 O O . PRO A 1 562 ? -19.453 -29.141 10.57 1 40 562 PRO A O 1
ATOM 4480 N N . ARG A 1 563 ? -19.297 -28.188 12.656 1 47.47 563 ARG A N 1
ATOM 4481 C CA . ARG A 1 563 ? -20.609 -27.594 12.492 1 47.47 563 ARG A CA 1
ATOM 4482 C C . ARG A 1 563 ? -20.547 -26.391 11.547 1 47.47 563 ARG A C 1
ATOM 4484 O O . ARG A 1 563 ? -21.594 -25.859 11.141 1 47.47 563 ARG A O 1
ATOM 4491 N N . VAL A 1 564 ? -19.422 -25.938 11.133 1 44.22 564 VAL A N 1
ATOM 4492 C CA . VAL A 1 564 ? -19.328 -24.719 10.336 1 44.22 564 VAL A CA 1
ATOM 4493 C C . VAL A 1 564 ? -18.781 -25.047 8.945 1 44.22 564 VAL A C 1
ATOM 4495 O O . VAL A 1 564 ? -18.484 -24.156 8.164 1 44.22 564 VAL A O 1
ATOM 4498 N N . LEU A 1 565 ? -18.438 -26.172 8.562 1 42.16 565 LEU A N 1
ATOM 4499 C CA . LEU A 1 565 ? -17.984 -26.609 7.242 1 42.16 565 LEU A CA 1
ATOM 4500 C C . LEU A 1 565 ? -19.172 -26.953 6.344 1 42.16 565 LEU A C 1
ATOM 4502 O O . LEU A 1 565 ? -20.141 -27.547 6.801 1 42.16 565 LEU A O 1
ATOM 4506 N N . PRO A 1 566 ? -19.188 -26.438 5.168 1 37.12 566 PRO A N 1
ATOM 4507 C CA . PRO A 1 566 ? -20.281 -26.859 4.285 1 37.12 566 PRO A CA 1
ATOM 4508 C C . PRO A 1 566 ? -20.281 -28.375 4.031 1 37.12 566 PRO A C 1
ATOM 4510 O O . PRO A 1 566 ? -19.219 -29 4.082 1 37.12 566 PRO A O 1
ATOM 4513 N N . ALA A 1 567 ? -21.547 -29.125 4.074 1 39.97 567 ALA A N 1
ATOM 4514 C CA . ALA A 1 567 ? -21.719 -30.547 3.814 1 39.97 567 ALA A CA 1
ATOM 4515 C C . ALA A 1 567 ? -21.453 -30.875 2.348 1 39.97 567 ALA A C 1
ATOM 4517 O O . ALA A 1 567 ? -21.734 -30.062 1.463 1 39.97 567 ALA A O 1
ATOM 4518 N N . MET B 1 1 ? -6.348 -25.219 57.906 1 17.69 1 MET B N 1
ATOM 4519 C CA . MET B 1 1 ? -7.633 -25.547 58.5 1 17.69 1 MET B CA 1
ATOM 4520 C C . MET B 1 1 ? -8.219 -24.344 59.25 1 17.69 1 MET B C 1
ATOM 4522 O O . MET B 1 1 ? -9.438 -24.188 59.312 1 17.69 1 MET B O 1
ATOM 4526 N N . GLN B 1 2 ? -7.289 -23.641 59.938 1 15.49 2 GLN B N 1
ATOM 4527 C CA . GLN B 1 2 ? -7.723 -23.188 61.25 1 15.49 2 GLN B CA 1
ATOM 4528 C C . GLN B 1 2 ? -8.672 -22 61.125 1 15.49 2 GLN B C 1
ATOM 4530 O O . GLN B 1 2 ? -9.758 -22.016 61.719 1 15.49 2 GLN B O 1
ATOM 4535 N 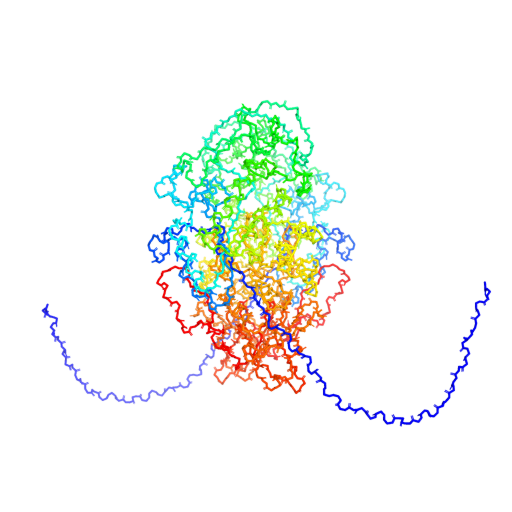N . ARG B 1 3 ? -8.203 -20.766 61.156 1 14.8 3 ARG B N 1
ATOM 4536 C CA . ARG B 1 3 ? -8.422 -19.859 62.281 1 14.8 3 ARG B CA 1
ATOM 4537 C C . ARG B 1 3 ? -9.555 -18.891 62 1 14.8 3 ARG B C 1
ATOM 4539 O O . ARG B 1 3 ? -9.742 -17.906 62.719 1 14.8 3 ARG B O 1
ATOM 4546 N N . LEU B 1 4 ? -10.039 -18.906 60.719 1 16.72 4 LEU B N 1
ATOM 4547 C CA . LEU B 1 4 ? -10.562 -17.609 60.344 1 16.72 4 LEU B CA 1
ATOM 4548 C C . LEU B 1 4 ? -11.859 -17.297 61.062 1 16.72 4 LEU B C 1
ATOM 4550 O O . LEU B 1 4 ? -12.922 -17.797 60.688 1 16.72 4 LEU B O 1
ATOM 4554 N N . SER B 1 5 ? -11.773 -17.031 62.281 1 16.27 5 SER B N 1
ATOM 4555 C CA . SER B 1 5 ? -12.82 -17.094 63.312 1 16.27 5 SER B CA 1
ATOM 4556 C C . SER B 1 5 ? -13.891 -16.031 63.062 1 16.27 5 SER B C 1
ATOM 4558 O O . SER B 1 5 ? -15.07 -16.359 62.938 1 16.27 5 SER B O 1
ATOM 4560 N N . SER B 1 6 ? -13.922 -14.852 63.719 1 16.33 6 SER B N 1
ATOM 4561 C CA . SER B 1 6 ? -14.898 -14.609 64.812 1 16.33 6 SER B CA 1
ATOM 4562 C C . SER B 1 6 ? -16.016 -13.703 64.312 1 16.33 6 SER B C 1
ATOM 4564 O O . SER B 1 6 ? -17.203 -14.023 64.5 1 16.33 6 SER B O 1
ATOM 4566 N N . LEU B 1 7 ? -15.984 -12.227 64.375 1 15.65 7 LEU B N 1
ATOM 4567 C CA . LEU B 1 7 ? -16.781 -11.398 65.25 1 15.65 7 LEU B CA 1
ATOM 4568 C C . LEU B 1 7 ? -17.953 -10.773 64.5 1 15.65 7 LEU B C 1
ATOM 4570 O O . LEU B 1 7 ? -17.75 -9.938 63.625 1 15.65 7 LEU B O 1
ATOM 4574 N N . VAL B 1 8 ? -19.062 -11.398 64.188 1 16.75 8 VAL B N 1
ATOM 4575 C CA . VAL B 1 8 ? -20.219 -10.992 63.375 1 16.75 8 VAL B CA 1
ATOM 4576 C C . VAL B 1 8 ? -21.062 -9.992 64.125 1 16.75 8 VAL B C 1
ATOM 4578 O O . VAL B 1 8 ? -22.25 -9.812 63.875 1 16.75 8 VAL B O 1
ATOM 4581 N N . ARG B 1 9 ? -20.406 -9.109 65 1 16.25 9 ARG B N 1
ATOM 4582 C CA . ARG B 1 9 ? -21.328 -8.656 66.062 1 16.25 9 ARG B CA 1
ATOM 4583 C C . ARG B 1 9 ? -22.562 -8 65.438 1 16.25 9 ARG B C 1
ATOM 4585 O O . ARG B 1 9 ? -22.531 -7.582 64.25 1 16.25 9 ARG B O 1
ATOM 4592 N N . THR B 1 10 ? -23.297 -7.07 66.188 1 16.36 10 THR B N 1
ATOM 4593 C CA . THR B 1 10 ? -24.609 -6.824 66.75 1 16.36 10 THR B CA 1
ATOM 4594 C C . THR B 1 10 ? -25.375 -5.777 66 1 16.36 10 THR B C 1
ATOM 4596 O O . THR B 1 10 ? -26.562 -5.957 65.688 1 16.36 10 THR B O 1
ATOM 4599 N N . ILE B 1 11 ? -25.031 -4.398 65.812 1 18.5 11 ILE B N 1
ATOM 4600 C CA . ILE B 1 11 ? -25.906 -3.463 66.562 1 18.5 11 ILE B CA 1
ATOM 4601 C C . ILE B 1 11 ? -27.078 -3.074 65.688 1 18.5 11 ILE B C 1
ATOM 4603 O O . ILE B 1 11 ? -26.906 -2.65 64.5 1 18.5 11 ILE B O 1
ATOM 4607 N N . SER B 1 12 ? -28.375 -3.369 66 1 18.42 12 SER B N 1
ATOM 4608 C CA . SER B 1 12 ? -29.75 -3.439 65.5 1 18.42 12 SER B CA 1
ATOM 4609 C C . SER B 1 12 ? -30.359 -2.051 65.375 1 18.42 12 SER B C 1
ATOM 4611 O O . SER B 1 12 ? -31.484 -1.905 64.875 1 18.42 12 SER B O 1
ATOM 4613 N N . GLY B 1 13 ? -29.812 -0.911 65.938 1 19.61 13 GLY B N 1
ATOM 4614 C CA . GLY B 1 13 ? -30.812 -0.024 66.5 1 19.61 13 GLY B CA 1
ATOM 4615 C C . GLY B 1 13 ? -31.719 0.587 65.438 1 19.61 13 GLY B C 1
ATOM 4616 O O . GLY B 1 13 ? -31.359 0.706 64.312 1 19.61 13 GLY B O 1
ATOM 4617 N N . GLY B 1 14 ? -33.094 0.79 65.75 1 20.41 14 GLY B N 1
ATOM 4618 C CA . GLY B 1 14 ? -34.438 0.99 65.188 1 20.41 14 GLY B CA 1
ATOM 4619 C C . GLY B 1 14 ? -34.625 2.389 64.625 1 20.41 14 GLY B C 1
ATOM 4620 O O . GLY B 1 14 ? -35.688 2.701 64.062 1 20.41 14 GLY B O 1
ATOM 4621 N N . GLY B 1 15 ? -33.781 3.406 64.938 1 20.81 15 GLY B N 1
ATOM 4622 C CA . GLY B 1 15 ? -34.438 4.688 65.125 1 20.81 15 GLY B CA 1
ATOM 4623 C C . GLY B 1 15 ? -35.156 5.18 63.875 1 20.81 15 GLY B C 1
ATOM 4624 O O . GLY B 1 15 ? -34.75 4.848 62.75 1 20.81 15 GLY B O 1
ATOM 4625 N N . SER B 1 16 ? -36.406 5.555 64.062 1 22.05 16 SER B N 1
ATOM 4626 C CA . SER B 1 16 ? -37.5 5.945 63.188 1 22.05 16 SER B CA 1
ATOM 4627 C C . SER B 1 16 ? -37.156 7.203 62.375 1 22.05 16 SER B C 1
ATOM 4629 O O . SER B 1 16 ? -36.969 8.273 62.969 1 22.05 16 SER B O 1
ATOM 4631 N N . ILE B 1 17 ? -36.125 7.258 61.625 1 21.61 17 ILE B N 1
ATOM 4632 C CA . ILE B 1 17 ? -35.719 8.562 61.094 1 21.61 17 ILE B CA 1
ATOM 4633 C C . ILE B 1 17 ? -36.875 9.156 60.281 1 21.61 17 ILE B C 1
ATOM 4635 O O . ILE B 1 17 ? -37.469 8.492 59.438 1 21.61 17 ILE B O 1
ATOM 4639 N N . THR B 1 18 ? -37.562 10.141 60.938 1 23.81 18 THR B N 1
ATOM 4640 C CA . THR B 1 18 ? -38.594 11.078 60.531 1 23.81 18 THR B CA 1
ATOM 4641 C C . THR B 1 18 ? -38.375 11.578 59.125 1 23.81 18 THR B C 1
ATOM 4643 O O . THR B 1 18 ? -37.219 11.781 58.719 1 23.81 18 THR B O 1
ATOM 4646 N N . GLY B 1 19 ? -39.344 11.383 58.281 1 21.05 19 GLY B N 1
ATOM 4647 C CA . GLY B 1 19 ? -39.531 11.555 56.844 1 21.05 19 GLY B CA 1
ATOM 4648 C C . GLY B 1 19 ? -39.312 12.984 56.406 1 21.05 19 GLY B C 1
ATOM 4649 O O . GLY B 1 19 ? -40.125 13.859 56.625 1 21.05 19 GLY B O 1
ATOM 4650 N N . LEU B 1 20 ? -38.125 13.617 56.844 1 22.55 20 LEU B N 1
ATOM 4651 C CA . LEU B 1 20 ? -38.031 15.016 56.438 1 22.55 20 LEU B CA 1
ATOM 4652 C C . LEU B 1 20 ? -38.281 15.164 54.938 1 22.55 20 LEU B C 1
ATOM 4654 O O . LEU B 1 20 ? -37.625 14.555 54.125 1 22.55 20 LEU B O 1
ATOM 4658 N N . GLU B 1 21 ? -39.5 15.531 54.656 1 23.97 21 GLU B N 1
ATOM 4659 C CA . GLU B 1 21 ? -39.969 15.938 53.344 1 23.97 21 GLU B CA 1
ATOM 4660 C C . GLU B 1 21 ? -39.031 16.953 52.719 1 23.97 21 GLU B C 1
ATOM 4662 O O . GLU B 1 21 ? -38.875 18.062 53.219 1 23.97 21 GLU B O 1
ATOM 4667 N N . VAL B 1 22 ? -37.812 16.531 52.344 1 22.75 22 VAL B N 1
ATOM 4668 C CA . VAL B 1 22 ? -37 17.547 51.688 1 22.75 22 VAL B CA 1
ATOM 4669 C C . VAL B 1 22 ? -37.75 18.156 50.531 1 22.75 22 VAL B C 1
ATOM 4671 O O . VAL B 1 22 ? -38.156 17.438 49.594 1 22.75 22 VAL B O 1
ATOM 4674 N N . ILE B 1 23 ? -38.5 19.188 50.75 1 25.98 23 ILE B N 1
ATOM 4675 C CA . ILE B 1 23 ? -39.094 20.047 49.75 1 25.98 23 ILE B CA 1
ATOM 4676 C C . ILE B 1 23 ? -38.031 20.406 48.719 1 25.98 23 ILE B C 1
ATOM 4678 O O . ILE B 1 23 ? -37.031 21.094 49.031 1 25.98 23 ILE B O 1
ATOM 4682 N N . LEU B 1 24 ? -37.719 19.5 47.781 1 24.11 24 LEU B N 1
ATOM 4683 C CA . LEU B 1 24 ? -36.812 19.797 46.656 1 24.11 24 LEU B CA 1
ATOM 4684 C C . LEU B 1 24 ? -37.281 21.062 45.938 1 24.11 24 LEU B C 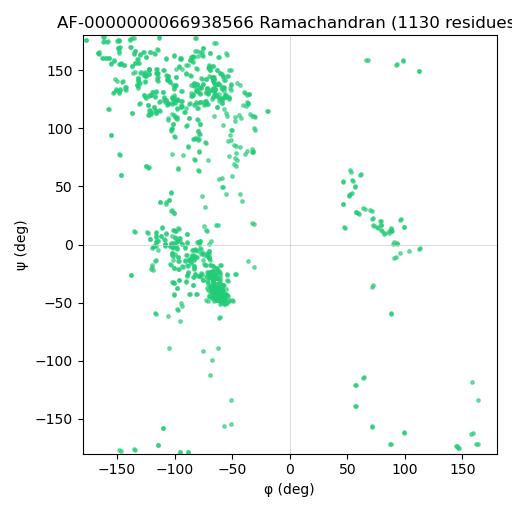1
ATOM 4686 O O . LEU B 1 24 ? -38.375 21.094 45.375 1 24.11 24 LEU B O 1
ATOM 4690 N N . SER B 1 25 ? -37.031 22.203 46.531 1 28.61 25 SER B N 1
ATOM 4691 C CA . SER B 1 25 ? -37.219 23.438 45.781 1 28.61 25 SER B CA 1
ATOM 4692 C C . SER B 1 25 ? -36.719 23.297 44.344 1 28.61 25 SER B C 1
ATOM 4694 O O . SER B 1 25 ? -35.75 22.594 44.094 1 28.61 25 SER B O 1
ATOM 4696 N N . GLY B 1 26 ? -37.562 23.469 43.375 1 28.67 26 GLY B N 1
ATOM 4697 C CA . GLY B 1 26 ? -37.469 23.516 41.906 1 28.67 26 GLY B CA 1
ATOM 4698 C C . GLY B 1 26 ? -36.281 24.328 41.438 1 28.67 26 GLY B C 1
ATOM 4699 O O . GLY B 1 26 ? -36.375 25.547 41.312 1 28.67 26 GLY B O 1
ATOM 4700 N N . SER B 1 27 ? -35.094 24.188 42.031 1 30.03 27 SER B N 1
ATOM 4701 C CA . SER B 1 27 ? -34 24.984 41.469 1 30.03 27 SER B CA 1
ATOM 4702 C C . SER B 1 27 ? -33.969 24.859 39.938 1 30.03 27 SER B C 1
ATOM 4704 O O . SER B 1 27 ? -34.094 23.766 39.406 1 30.03 27 SER B O 1
ATOM 4706 N N . THR B 1 28 ? -34.375 25.891 39.25 1 33.12 28 THR B N 1
ATOM 4707 C CA . THR B 1 28 ? -34.188 26.125 37.812 1 33.12 28 THR B CA 1
ATOM 4708 C C . THR B 1 28 ? -32.812 25.609 37.375 1 33.12 28 THR B C 1
ATOM 4710 O O . THR B 1 28 ? -31.781 26 37.938 1 33.12 28 THR B O 1
ATOM 4713 N N . SER B 1 29 ? -32.688 24.359 37.156 1 32.75 29 SER B N 1
ATOM 4714 C CA . SER B 1 29 ? -31.484 23.766 36.562 1 32.75 29 SER B CA 1
ATOM 4715 C C . SER B 1 29 ? -30.812 24.703 35.562 1 32.75 29 SER B C 1
ATOM 4717 O O . SER B 1 29 ? -31.453 25.156 34.625 1 32.75 29 SER B O 1
ATOM 4719 N N . LEU B 1 30 ? -30.062 25.656 36.031 1 34 30 LEU B N 1
ATOM 4720 C CA . LEU B 1 30 ? -29.172 26.406 35.156 1 34 30 LEU B CA 1
ATOM 4721 C C . LEU B 1 30 ? -28.672 25.531 34.031 1 34 30 LEU B C 1
ATOM 4723 O O . LEU B 1 30 ? -28.047 24.5 34.25 1 34 30 LEU B O 1
ATOM 4727 N N . GLN B 1 31 ? -29.469 25.344 33 1 35.84 31 GLN B N 1
ATOM 4728 C CA . GLN B 1 31 ? -28.938 24.766 31.781 1 35.84 31 GLN B CA 1
ATOM 4729 C C . GLN B 1 31 ? -27.469 25.156 31.594 1 35.84 31 GLN B C 1
ATOM 4731 O O . GLN B 1 31 ? -27.109 26.312 31.719 1 35.84 31 GLN B O 1
ATOM 4736 N N . PRO B 1 32 ? -26.547 24.344 31.891 1 41 32 PRO B N 1
ATOM 4737 C CA . PRO B 1 32 ? -25.156 24.719 31.656 1 41 32 PRO B CA 1
ATOM 4738 C C . PRO B 1 32 ? -25 25.656 30.453 1 41 32 PRO B C 1
ATOM 4740 O O . PRO B 1 32 ? -25.703 25.516 29.453 1 41 32 PRO B O 1
ATOM 4743 N N . LYS B 1 33 ? -24.656 26.906 30.594 1 43.97 33 LYS B N 1
ATOM 4744 C CA . LYS B 1 33 ? -24.297 27.891 29.578 1 43.97 33 LYS B CA 1
ATOM 4745 C C . LYS B 1 33 ? -23.562 27.234 28.422 1 43.97 33 LYS B C 1
ATOM 4747 O O . LYS B 1 33 ? -22.656 26.422 28.625 1 43.97 33 LYS B O 1
ATOM 4752 N N . ASP B 1 34 ? -24.172 27.188 27.234 1 49.72 34 ASP B N 1
ATOM 4753 C CA . ASP B 1 34 ? -23.531 26.688 26.031 1 49.72 34 ASP B CA 1
ATOM 4754 C C . ASP B 1 34 ? -22.109 27.234 25.922 1 49.72 34 ASP B C 1
ATOM 4756 O O . ASP B 1 34 ? -21.875 28.422 26.062 1 49.72 34 ASP B O 1
ATOM 4760 N N . PRO B 1 35 ? -21.078 26.406 26.062 1 56.06 35 PRO B N 1
ATOM 4761 C CA . PRO B 1 35 ? -19.719 26.906 25.844 1 56.06 35 PRO B CA 1
ATOM 4762 C C . PRO B 1 35 ? -19.578 27.75 24.594 1 56.06 35 PRO B C 1
ATOM 4764 O O . PRO B 1 35 ? -20.406 27.656 23.688 1 56.06 35 PRO B O 1
ATOM 4767 N N . LYS B 1 36 ? -18.812 28.875 24.641 1 60.19 36 LYS B N 1
ATOM 4768 C CA . LYS B 1 36 ? -18.5 29.703 23.484 1 60.19 36 LYS B CA 1
ATOM 4769 C C . LYS B 1 36 ? -18.219 28.859 22.25 1 60.19 36 LYS B C 1
ATOM 4771 O O . LYS B 1 36 ? -17.625 27.797 22.344 1 60.19 36 LYS B O 1
ATOM 4776 N N . PRO B 1 37 ? -18.891 29.281 21.172 1 64.62 37 PRO B N 1
ATOM 4777 C CA . PRO B 1 37 ? -18.625 28.531 19.938 1 64.62 37 PRO B CA 1
ATOM 4778 C C . PRO B 1 37 ? -17.125 28.422 19.641 1 64.62 37 PRO B C 1
ATOM 4780 O O . PRO B 1 37 ? -16.359 29.328 19.938 1 64.62 37 PRO B O 1
ATOM 4783 N N . GLU B 1 38 ? -16.75 27.219 19.297 1 72.56 38 GLU B N 1
ATOM 4784 C CA . GLU B 1 38 ? -15.352 26.953 18.953 1 72.56 38 GLU B CA 1
ATOM 4785 C C . GLU B 1 38 ? -14.984 27.562 17.609 1 72.56 38 GLU B C 1
ATOM 4787 O O . GLU B 1 38 ? -15.836 27.688 16.719 1 72.56 38 GLU B O 1
ATOM 4792 N N . ASP B 1 39 ? -13.844 28.234 17.562 1 83.69 39 ASP B N 1
ATOM 4793 C CA . ASP B 1 39 ? -13.266 28.609 16.281 1 83.69 39 ASP B CA 1
ATOM 4794 C C . ASP B 1 39 ? -12.469 27.453 15.672 1 83.69 39 ASP B C 1
ATOM 4796 O O . ASP B 1 39 ? -11.281 27.297 15.977 1 83.69 39 ASP B O 1
ATOM 4800 N N . ASN B 1 40 ? -13.141 26.672 14.867 1 91.94 40 ASN B N 1
ATOM 4801 C CA . ASN B 1 40 ? -12.516 25.5 14.266 1 91.94 40 ASN B CA 1
ATOM 4802 C C . ASN B 1 40 ? -11.531 25.906 13.164 1 91.94 40 ASN B C 1
ATOM 4804 O O . ASN B 1 40 ? -11.906 26.031 12 1 91.94 40 ASN B O 1
ATOM 4808 N N . ARG B 1 41 ? -10.273 26.156 13.602 1 95.56 41 ARG B N 1
ATOM 4809 C CA . ARG B 1 41 ? -9.219 26.406 12.625 1 95.56 41 ARG B CA 1
ATOM 4810 C C . ARG B 1 41 ? -8.93 25.156 11.797 1 95.56 41 ARG B C 1
ATOM 4812 O O . ARG B 1 41 ? -8.898 24.047 12.336 1 95.56 41 ARG B O 1
ATOM 4819 N N . THR B 1 42 ? -8.852 25.312 10.516 1 98.25 42 THR B N 1
ATOM 4820 C CA . THR B 1 42 ? -8.484 24.234 9.609 1 98.25 42 THR B CA 1
ATOM 4821 C C . THR B 1 42 ? -7.383 24.688 8.648 1 98.25 42 THR B C 1
ATOM 4823 O O . THR B 1 42 ? -7.531 25.688 7.957 1 98.25 42 THR B O 1
ATOM 4826 N N . LEU B 1 43 ? -6.254 23.984 8.672 1 98.81 43 LEU B N 1
ATOM 4827 C CA . LEU B 1 43 ? -5.133 24.266 7.789 1 98.81 43 LEU B CA 1
ATOM 4828 C C . LEU B 1 43 ? -5.246 23.484 6.488 1 98.81 43 LEU B C 1
ATOM 4830 O O . LEU B 1 43 ? -5.809 22.375 6.477 1 98.81 43 LEU B O 1
ATOM 4834 N N . PHE B 1 44 ? -4.777 24.062 5.418 1 98.62 44 PHE B N 1
ATOM 4835 C CA . PHE B 1 44 ? -4.613 23.391 4.137 1 98.62 44 PHE B CA 1
ATOM 4836 C C . PHE B 1 44 ? -3.164 23.453 3.67 1 98.62 44 PHE B C 1
ATOM 4838 O O . PHE B 1 44 ? -2.623 24.531 3.455 1 98.62 44 PHE B O 1
ATOM 4845 N N . GLN B 1 45 ? -2.502 22.344 3.65 1 98.75 45 GLN B N 1
ATOM 4846 C CA . GLN B 1 45 ? -1.203 22.297 2.986 1 98.75 45 GLN B CA 1
ATOM 4847 C C . GLN B 1 45 ? -1.36 22.359 1.469 1 98.75 45 GLN B C 1
ATOM 4849 O O . GLN B 1 45 ? -1.855 21.406 0.857 1 98.75 45 GLN B O 1
ATOM 4854 N N . ALA B 1 46 ? -0.791 23.312 0.847 1 98.06 46 ALA B N 1
ATOM 4855 C CA . ALA B 1 46 ? -1.201 23.672 -0.511 1 98.06 46 ALA B CA 1
ATOM 4856 C C . ALA B 1 46 ? -0.205 23.141 -1.539 1 98.06 46 ALA B C 1
ATOM 4858 O O . ALA B 1 46 ? 0.009 23.766 -2.582 1 98.06 46 ALA B O 1
ATOM 4859 N N . PHE B 1 47 ? 0.476 22.031 -1.238 1 96.81 47 PHE B N 1
ATOM 4860 C CA . PHE B 1 47 ? 1.392 21.406 -2.186 1 96.81 47 PHE B CA 1
ATOM 4861 C C . PHE B 1 47 ? 1.691 19.969 -1.781 1 96.81 47 PHE B C 1
ATOM 4863 O O . PHE B 1 47 ? 1.392 19.547 -0.657 1 96.81 47 PHE B O 1
ATOM 4870 N N . GLU B 1 48 ? 2.139 19.203 -2.648 1 95.44 48 GLU B N 1
ATOM 4871 C CA . GLU B 1 48 ? 2.73 17.891 -2.412 1 95.44 48 GLU B CA 1
ATOM 4872 C C . GLU B 1 48 ? 4.074 17.766 -3.119 1 95.44 48 GLU B C 1
ATOM 4874 O O . GLU B 1 48 ? 4.438 18.594 -3.945 1 95.44 48 GLU B O 1
ATOM 4879 N N . TRP B 1 49 ? 4.84 16.875 -2.793 1 94.88 49 TRP B N 1
ATOM 4880 C CA . TRP B 1 49 ? 6.266 16.828 -3.094 1 94.88 49 TRP B CA 1
ATOM 4881 C C . TRP B 1 49 ? 6.5 16.75 -4.598 1 94.88 49 TRP B C 1
ATOM 4883 O O . TRP B 1 49 ? 7.422 17.391 -5.121 1 94.88 49 TRP B O 1
ATOM 4893 N N . TYR B 1 50 ? 5.715 16 -5.344 1 92.5 50 TYR B N 1
ATOM 4894 C CA . TYR B 1 50 ? 5.992 15.695 -6.746 1 92.5 50 TYR B CA 1
ATOM 4895 C C . TYR B 1 50 ? 5.16 16.578 -7.668 1 92.5 50 TYR B C 1
ATOM 4897 O O . TYR B 1 50 ? 5.023 16.297 -8.859 1 92.5 50 TYR B O 1
ATOM 4905 N N . LEU B 1 51 ? 4.586 17.562 -7.105 1 91.06 51 LEU B N 1
ATOM 4906 C CA . LEU B 1 51 ? 3.805 18.484 -7.922 1 91.06 51 LEU B CA 1
ATOM 4907 C C . LEU B 1 51 ? 4.668 19.109 -9.008 1 91.06 51 LEU B C 1
ATOM 4909 O O . LEU B 1 51 ? 5.707 19.703 -8.711 1 91.06 51 LEU B O 1
ATOM 4913 N N . PRO B 1 52 ? 4.293 18.938 -10.273 1 85 52 PRO B N 1
ATOM 4914 C CA . PRO B 1 52 ? 5.098 19.547 -11.328 1 85 52 PRO B CA 1
ATOM 4915 C C . PRO B 1 52 ? 4.996 21.078 -11.344 1 85 52 PRO B C 1
ATOM 4917 O O . PRO B 1 52 ? 3.996 21.641 -10.891 1 85 52 PRO B O 1
ATOM 4920 N N . PRO B 1 53 ? 6.098 21.609 -11.789 1 75.88 53 PRO B N 1
ATOM 4921 C CA . PRO B 1 53 ? 6.02 23.062 -11.93 1 75.88 53 PRO B CA 1
ATOM 4922 C C . PRO B 1 53 ? 4.977 23.516 -12.953 1 75.88 53 PRO B C 1
ATOM 4924 O O . PRO B 1 53 ? 4.652 22.75 -13.875 1 75.88 53 PRO B O 1
ATOM 4927 N N . SER B 1 54 ? 3.914 24.25 -12.773 1 61.19 54 SER B N 1
ATOM 4928 C CA . SER B 1 54 ? 2.758 24.672 -13.562 1 61.19 54 SER B CA 1
ATOM 4929 C C . SER B 1 54 ? 3.117 24.797 -15.039 1 61.19 54 SER B C 1
ATOM 4931 O O . SER B 1 54 ? 2.33 25.328 -15.836 1 61.19 54 SER B O 1
ATOM 4933 N N . SER B 1 55 ? 4.102 24.312 -15.609 1 47.78 55 SER B N 1
ATOM 4934 C CA . SER B 1 55 ? 4.125 24.672 -17.031 1 47.78 55 SER B CA 1
ATOM 4935 C C . SER B 1 55 ? 2.896 24.125 -17.75 1 47.78 55 SER B C 1
ATOM 4937 O O . SER B 1 55 ? 2.297 24.812 -18.578 1 47.78 55 SER B O 1
ATOM 4939 N N . SER B 1 56 ? 2.664 22.766 -17.844 1 41.25 56 SER B N 1
ATOM 4940 C CA . SER B 1 56 ? 2.018 22.125 -18.984 1 41.25 56 SER B CA 1
ATOM 4941 C C . SER B 1 56 ? 0.517 21.969 -18.75 1 41.25 56 SER B C 1
ATOM 4943 O O . SER B 1 56 ? -0.275 22.141 -19.688 1 41.25 56 SER B O 1
ATOM 4945 N N . ASP B 1 57 ? -0.014 21.375 -17.641 1 40.69 57 ASP B N 1
ATOM 4946 C CA . ASP B 1 57 ? -1.387 20.875 -17.688 1 40.69 57 ASP B CA 1
ATOM 4947 C C . ASP B 1 57 ? -2.35 21.875 -17.047 1 40.69 57 ASP B C 1
ATOM 4949 O O . ASP B 1 57 ? -3.479 21.531 -16.703 1 40.69 57 ASP B O 1
ATOM 4953 N N . SER B 1 58 ? -1.858 22.984 -16.562 1 41.56 58 SER B N 1
ATOM 4954 C CA . SER B 1 58 ? -2.842 23.922 -16 1 41.56 58 SER B CA 1
ATOM 4955 C C . SER B 1 58 ? -3.746 24.484 -17.094 1 41.56 58 SER B C 1
ATOM 4957 O O . SER B 1 58 ? -3.332 24.594 -18.25 1 41.56 58 SER B O 1
ATOM 4959 N N . ALA B 1 59 ? -4.891 24.516 -16.859 1 42.31 59 ALA B N 1
ATOM 4960 C CA . ALA B 1 59 ? -5.883 25.156 -17.703 1 42.31 59 ALA B CA 1
ATOM 4961 C C . ALA B 1 59 ? -5.426 26.562 -18.109 1 42.31 59 ALA B C 1
ATOM 4963 O O . ALA B 1 59 ? -6 27.172 -19.016 1 42.31 59 ALA B O 1
ATOM 4964 N N . LEU B 1 60 ? -4.652 27.078 -17.359 1 44.44 60 LEU B N 1
ATOM 4965 C CA . LEU B 1 60 ? -4.141 28.391 -17.734 1 44.44 60 LEU B CA 1
ATOM 4966 C C . LEU B 1 60 ? -2.717 28.281 -18.281 1 44.44 60 LEU B C 1
ATOM 4968 O O . LEU B 1 60 ? -1.794 27.938 -17.547 1 44.44 60 LEU B O 1
ATOM 4972 N N . PRO B 1 61 ? -2.607 28.25 -19.531 1 50.28 61 PRO B N 1
ATOM 4973 C CA . PRO B 1 61 ? -1.267 28.328 -20.125 1 50.28 61 PRO B CA 1
ATOM 4974 C C . PRO B 1 61 ? -0.337 29.25 -19.344 1 50.28 61 PRO B C 1
ATOM 4976 O O . PRO B 1 61 ? -0.743 30.344 -18.938 1 50.28 61 PRO B O 1
ATOM 4979 N N . ASN B 1 62 ? 0.735 28.906 -18.844 1 57.28 62 ASN B N 1
ATOM 4980 C CA . ASN B 1 62 ? 1.794 29.672 -18.203 1 57.28 62 ASN B CA 1
ATOM 4981 C C . ASN B 1 62 ? 1.429 30.031 -16.766 1 57.28 62 ASN B C 1
ATOM 4983 O O . ASN B 1 62 ? 1.987 30.969 -16.188 1 57.28 62 ASN B O 1
ATOM 4987 N N . ALA B 1 63 ? 0.414 29.312 -16.219 1 76.25 63 ALA B N 1
ATOM 4988 C CA . ALA B 1 63 ? 0.009 29.688 -14.867 1 76.25 63 ALA B CA 1
ATOM 4989 C C . ALA B 1 63 ? 0.933 29.062 -13.828 1 76.25 63 ALA B C 1
ATOM 4991 O O . ALA B 1 63 ? 1.322 27.891 -13.953 1 76.25 63 ALA B O 1
ATOM 4992 N N . SER B 1 64 ? 1.351 29.984 -12.898 1 88.25 64 SER B N 1
ATOM 4993 C CA . SER B 1 64 ? 2.176 29.531 -11.781 1 88.25 64 SER B CA 1
ATOM 4994 C C . SER B 1 64 ? 1.338 28.812 -10.727 1 88.25 64 SER B C 1
ATOM 4996 O O . SER B 1 64 ? 0.107 28.812 -10.797 1 88.25 64 SER B O 1
ATOM 4998 N N . HIS B 1 65 ? 1.955 28.141 -9.875 1 93.44 65 HIS B N 1
ATOM 4999 C CA . HIS B 1 65 ? 1.255 27.5 -8.766 1 93.44 65 HIS B CA 1
ATOM 5000 C C . HIS B 1 65 ? 0.509 28.531 -7.922 1 93.44 65 HIS B C 1
ATOM 5002 O O . HIS B 1 65 ? -0.597 28.266 -7.445 1 93.44 65 HIS B O 1
ATOM 5008 N N . TYR B 1 66 ? 1.049 29.734 -7.746 1 95.38 66 TYR B N 1
ATOM 5009 C CA . TYR B 1 66 ? 0.388 30.797 -6.992 1 95.38 66 TYR B CA 1
ATOM 5010 C C . TYR B 1 66 ? -0.905 31.219 -7.672 1 95.38 66 TYR B C 1
ATOM 5012 O O . TYR B 1 66 ? -1.896 31.531 -7.004 1 95.38 66 TYR B O 1
ATOM 5020 N N . ASP B 1 67 ? -0.868 31.219 -8.992 1 92.69 67 ASP B N 1
ATOM 5021 C CA . ASP B 1 67 ? -2.092 31.5 -9.734 1 92.69 67 ASP B CA 1
ATOM 5022 C C . ASP B 1 67 ? -3.166 30.453 -9.453 1 92.69 67 ASP B C 1
ATOM 5024 O O . ASP B 1 67 ? -4.336 30.797 -9.258 1 92.69 67 ASP B O 1
ATOM 5028 N N . THR B 1 68 ? -2.707 29.266 -9.461 1 91.75 68 THR B N 1
ATOM 5029 C CA . THR B 1 68 ? -3.625 28.156 -9.164 1 91.75 68 THR B CA 1
ATOM 5030 C C . THR B 1 68 ? -4.234 28.328 -7.777 1 91.75 68 THR B C 1
ATOM 5032 O O . THR B 1 68 ? -5.441 28.156 -7.598 1 91.75 68 THR B O 1
ATOM 5035 N N . LEU B 1 69 ? -3.453 28.688 -6.84 1 95.62 69 LEU B N 1
ATOM 5036 C CA . LEU B 1 69 ? -3.939 28.875 -5.48 1 95.62 69 LEU B CA 1
ATOM 5037 C C . LEU B 1 69 ? -4.941 30.031 -5.418 1 95.62 69 LEU B C 1
ATOM 5039 O O . LEU B 1 69 ? -5.941 29.938 -4.703 1 95.62 69 LEU B O 1
ATOM 5043 N N . THR B 1 70 ? -4.621 31.031 -6.156 1 95.25 70 THR B N 1
ATOM 5044 C CA . THR B 1 70 ? -5.512 32.188 -6.18 1 95.25 70 THR B CA 1
ATOM 5045 C C . THR B 1 70 ? -6.902 31.781 -6.656 1 95.25 70 THR B C 1
ATOM 5047 O O . THR B 1 70 ? -7.906 32.188 -6.07 1 95.25 70 THR B O 1
ATOM 5050 N N . VAL B 1 71 ? -6.914 30.938 -7.617 1 91.62 71 VAL B N 1
ATOM 5051 C CA . VAL B 1 71 ? -8.172 30.484 -8.203 1 91.62 71 VAL B CA 1
ATOM 5052 C C . VAL B 1 71 ? -8.93 29.609 -7.207 1 91.62 71 VAL B C 1
ATOM 5054 O O . VAL B 1 71 ? -10.156 29.625 -7.172 1 91.62 71 VAL B O 1
ATOM 5057 N N . LEU B 1 72 ? -8.25 28.969 -6.316 1 93.38 72 LEU B N 1
ATOM 5058 C CA . LEU B 1 72 ? -8.844 28.016 -5.387 1 93.38 72 LEU B CA 1
ATOM 5059 C C . LEU B 1 72 ? -9.391 28.734 -4.152 1 93.38 72 LEU B C 1
ATOM 5061 O O . LEU B 1 72 ? -10.18 28.156 -3.396 1 93.38 72 LEU B O 1
ATOM 5065 N N . LEU B 1 73 ? -9.016 29.984 -3.902 1 96.12 73 LEU B N 1
ATOM 5066 C CA . LEU B 1 73 ? -9.242 30.672 -2.635 1 96.12 73 LEU B CA 1
ATOM 5067 C C . LEU B 1 73 ? -10.734 30.75 -2.316 1 96.12 73 LEU B C 1
ATOM 5069 O O . LEU B 1 73 ? -11.148 30.453 -1.188 1 96.12 73 LEU B O 1
ATOM 5073 N N . PRO B 1 74 ? -11.609 31.078 -3.277 1 94.12 74 PRO B N 1
ATOM 5074 C CA . PRO B 1 74 ? -13.031 31.125 -2.936 1 94.12 74 PRO B CA 1
ATOM 5075 C C . PRO B 1 74 ? -13.57 29.781 -2.449 1 94.12 74 PRO B C 1
ATOM 5077 O O . PRO B 1 74 ? -14.367 29.75 -1.505 1 94.12 74 PRO B O 1
ATOM 5080 N N . HIS B 1 75 ? -13.117 28.75 -3.053 1 92 75 HIS B N 1
ATOM 5081 C CA . HIS B 1 75 ? -13.555 27.422 -2.666 1 92 75 HIS B CA 1
ATOM 5082 C C . HIS B 1 75 ? -13.047 27.047 -1.276 1 92 75 HIS B C 1
ATOM 5084 O O . HIS B 1 75 ? -13.805 26.531 -0.452 1 92 75 HIS B O 1
ATOM 5090 N N . LEU B 1 76 ? -11.812 27.312 -1.058 1 95.38 76 LEU B N 1
ATOM 5091 C CA . LEU B 1 76 ? -11.211 27.016 0.235 1 95.38 76 LEU B CA 1
ATOM 5092 C C . LEU B 1 76 ? -11.883 27.812 1.35 1 95.38 76 LEU B C 1
ATOM 5094 O O . LEU B 1 76 ? -12.156 27.266 2.426 1 95.38 76 LEU B O 1
ATOM 5098 N N . SER B 1 77 ? -12.109 29.031 1.068 1 94.88 77 SER B N 1
ATOM 5099 C CA . SER B 1 77 ? -12.797 29.891 2.037 1 94.88 77 SER B CA 1
ATOM 5100 C C . SER B 1 77 ? -14.195 29.359 2.338 1 94.88 77 SER B C 1
ATOM 5102 O O . SER B 1 77 ? -14.594 29.266 3.502 1 94.88 77 SER B O 1
ATOM 5104 N N . ALA B 1 78 ? -14.891 28.922 1.326 1 92.38 78 ALA B N 1
ATOM 5105 C CA . ALA B 1 78 ? -16.25 28.406 1.478 1 92.38 78 ALA B CA 1
ATOM 5106 C C . ALA B 1 78 ? -16.25 27.125 2.324 1 92.38 78 ALA B C 1
ATOM 5108 O O . ALA B 1 78 ? -17.203 26.875 3.062 1 92.38 78 ALA B O 1
ATOM 5109 N N . LEU B 1 79 ? -15.219 26.422 2.309 1 93.88 79 LEU B N 1
ATOM 5110 C CA . LEU B 1 79 ? -15.125 25.156 3.033 1 93.88 79 LEU B CA 1
ATOM 5111 C C . LEU B 1 79 ? -14.688 25.391 4.473 1 93.88 79 LEU B C 1
ATOM 5113 O O . LEU B 1 79 ? -14.727 24.469 5.293 1 93.88 79 LEU B O 1
ATOM 5117 N N . GLY B 1 80 ? -14.227 26.578 4.777 1 94.06 80 GLY B N 1
ATOM 5118 C CA . GLY B 1 80 ? -13.859 26.891 6.148 1 94.06 80 GLY B CA 1
ATOM 5119 C C . GLY B 1 80 ? -12.367 26.797 6.406 1 94.06 80 GLY B C 1
ATOM 5120 O O . GLY B 1 80 ? -11.93 26.766 7.559 1 94.06 80 GLY B O 1
ATOM 5121 N N . ILE B 1 81 ? -11.602 26.766 5.383 1 97.44 81 ILE B N 1
ATOM 5122 C CA . ILE B 1 81 ? -10.148 26.797 5.555 1 97.44 81 ILE B CA 1
ATOM 5123 C C . ILE B 1 81 ? -9.727 28.156 6.121 1 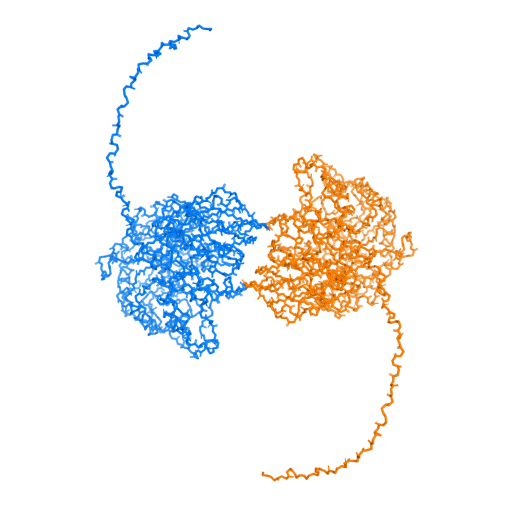97.44 81 ILE B C 1
ATOM 5125 O O . ILE B 1 81 ? -10.078 29.203 5.574 1 97.44 81 ILE B O 1
ATOM 5129 N N . SER B 1 82 ? -9 28.078 7.199 1 97.75 82 SER B N 1
ATOM 5130 C CA . SER B 1 82 ? -8.609 29.312 7.871 1 97.75 82 SER B CA 1
ATOM 5131 C C . SER B 1 82 ? -7.172 29.703 7.531 1 97.75 82 SER B C 1
ATOM 5133 O O . SER B 1 82 ? -6.816 30.875 7.562 1 97.75 82 SER B O 1
ATOM 5135 N N . HIS B 1 83 ? -6.34 28.719 7.328 1 98.5 83 HIS B N 1
ATOM 5136 C CA . HIS B 1 83 ? -4.926 28.922 7.031 1 98.5 83 HIS B CA 1
ATOM 5137 C C . HIS B 1 83 ? -4.484 28.094 5.832 1 98.5 83 HIS B C 1
ATOM 5139 O O . HIS B 1 83 ? -4.914 26.953 5.672 1 98.5 83 HIS B O 1
ATOM 5145 N N . ILE B 1 84 ? -3.639 28.672 5.004 1 98.81 84 ILE B N 1
ATOM 5146 C CA . ILE B 1 84 ? -3.023 27.953 3.893 1 98.81 84 ILE B CA 1
ATOM 5147 C C . ILE B 1 84 ? -1.507 27.922 4.074 1 98.81 84 ILE B C 1
ATOM 5149 O O . ILE B 1 84 ? -0.863 28.984 4.152 1 98.81 84 ILE B O 1
ATOM 5153 N N . TRP B 1 85 ? -0.971 26.766 4.191 1 98.88 85 TRP B N 1
ATOM 5154 C CA . TRP B 1 85 ? 0.469 26.531 4.25 1 98.88 85 TRP B CA 1
ATOM 5155 C C . TRP B 1 85 ? 1.051 26.375 2.852 1 98.88 85 TRP B C 1
ATOM 5157 O O . TRP B 1 85 ? 0.813 25.359 2.193 1 98.88 85 TRP B O 1
ATOM 5167 N N . ILE B 1 86 ? 1.81 27.344 2.385 1 98.62 86 ILE B N 1
ATOM 5168 C CA . ILE B 1 86 ? 2.373 27.297 1.04 1 98.62 86 ILE B CA 1
ATOM 5169 C C . ILE B 1 86 ? 3.789 26.719 1.095 1 98.62 86 ILE B C 1
ATOM 5171 O O . ILE B 1 86 ? 4.414 26.688 2.158 1 98.62 86 ILE B O 1
ATOM 5175 N N . PRO B 1 87 ? 4.258 26.234 -0.006 1 97.81 87 PRO B N 1
ATOM 5176 C CA . PRO B 1 87 ? 5.629 25.719 -0.013 1 97.81 87 PRO B CA 1
ATOM 5177 C C . PRO B 1 87 ? 6.672 26.828 0.14 1 97.81 87 PRO B C 1
ATOM 5179 O O . PRO B 1 87 ? 6.344 28.016 0.018 1 97.81 87 PRO B O 1
ATOM 5182 N N . PRO B 1 88 ? 7.926 26.453 0.459 1 98.19 88 PRO B N 1
ATOM 5183 C CA . PRO B 1 88 ? 8.953 27.5 0.532 1 98.19 88 PRO B CA 1
ATOM 5184 C C . PRO B 1 88 ? 9.07 28.297 -0.762 1 98.19 88 PRO B C 1
ATOM 5186 O O . PRO B 1 88 ? 9.305 27.719 -1.829 1 98.19 88 PRO B O 1
ATOM 5189 N N . GLY B 1 89 ? 8.984 29.594 -0.624 1 96.62 89 GLY B N 1
ATOM 5190 C CA . GLY B 1 89 ? 8.891 30.422 -1.81 1 96.62 89 GLY B CA 1
ATOM 5191 C C . GLY B 1 89 ? 10.156 31.219 -2.086 1 96.62 89 GLY B C 1
ATOM 5192 O O . GLY B 1 89 ? 10.195 32.031 -3.01 1 96.62 89 GLY B O 1
ATOM 5193 N N . CYS B 1 90 ? 11.156 31.016 -1.304 1 96.69 90 CYS B N 1
ATOM 5194 C CA . CYS B 1 90 ? 12.43 31.688 -1.533 1 96.69 90 CYS B CA 1
ATOM 5195 C C . CYS B 1 90 ? 13.266 30.938 -2.564 1 96.69 90 CYS B C 1
ATOM 5197 O O . CYS B 1 90 ? 13.047 29.75 -2.805 1 96.69 90 CYS B O 1
ATOM 5199 N N . LYS B 1 91 ? 14.25 31.688 -3.115 1 95 91 LYS B N 1
ATOM 5200 C CA . LYS B 1 91 ? 15.125 31.109 -4.133 1 95 91 LYS B CA 1
ATOM 5201 C C . LYS B 1 91 ? 15.883 29.906 -3.586 1 95 91 LYS B C 1
ATOM 5203 O O . LYS B 1 91 ? 16.5 29.984 -2.52 1 95 91 LYS B O 1
ATOM 5208 N N . ALA B 1 92 ? 15.727 28.781 -4.355 1 94.5 92 ALA B N 1
ATOM 5209 C CA . ALA B 1 92 ? 16.359 27.516 -3.965 1 94.5 92 ALA B CA 1
ATOM 5210 C C . ALA B 1 92 ? 17.484 27.156 -4.922 1 94.5 92 ALA B C 1
ATOM 5212 O O . ALA B 1 92 ? 18.094 28.031 -5.539 1 94.5 92 ALA B O 1
ATOM 5213 N N . THR B 1 93 ? 17.859 25.844 -4.992 1 93.19 93 THR B N 1
ATOM 5214 C CA . THR B 1 93 ? 19.016 25.406 -5.781 1 93.19 93 THR B CA 1
ATOM 5215 C C . THR B 1 93 ? 18.703 25.516 -7.273 1 93.19 93 THR B C 1
ATOM 5217 O O . THR B 1 93 ? 19.625 25.688 -8.086 1 93.19 93 THR B O 1
ATOM 5220 N N . SER B 1 94 ? 17.469 25.281 -7.625 1 88.12 94 SER B N 1
ATOM 5221 C CA . SER B 1 94 ? 17.031 25.344 -9.016 1 88.12 94 SER B CA 1
ATOM 5222 C C . SER B 1 94 ? 15.523 25.547 -9.109 1 88.12 94 SER B C 1
ATOM 5224 O O . SER B 1 94 ? 14.82 25.562 -8.094 1 88.12 94 SER B O 1
ATOM 5226 N N . MET B 1 95 ? 15.055 25.734 -10.273 1 85.62 95 MET B N 1
ATOM 5227 C CA . MET B 1 95 ? 13.625 25.922 -10.516 1 85.62 95 MET B CA 1
ATOM 5228 C C . MET B 1 95 ? 12.852 24.625 -10.297 1 85.62 95 MET B C 1
ATOM 5230 O O . MET B 1 95 ? 11.625 24.625 -10.273 1 85.62 95 MET B O 1
ATOM 5234 N N . HIS B 1 96 ? 13.523 23.531 -10.094 1 86.44 96 HIS B N 1
ATOM 5235 C CA . HIS B 1 96 ? 12.867 22.234 -9.875 1 86.44 96 HIS B CA 1
ATOM 5236 C C . HIS B 1 96 ? 12.875 21.875 -8.398 1 86.44 96 HIS B C 1
ATOM 5238 O O . HIS B 1 96 ? 12.234 20.891 -8 1 86.44 96 HIS B O 1
ATOM 5244 N N . ASP B 1 97 ? 13.578 22.688 -7.672 1 92.12 97 ASP B N 1
ATOM 5245 C CA . ASP B 1 97 ? 13.688 22.453 -6.234 1 92.12 97 ASP B CA 1
ATOM 5246 C C . ASP B 1 97 ? 12.422 22.891 -5.504 1 92.12 97 ASP B C 1
ATOM 5248 O O . ASP B 1 97 ? 11.906 23.984 -5.754 1 92.12 97 ASP B O 1
ATOM 5252 N N . ASN B 1 98 ? 11.922 22.109 -4.613 1 95.19 98 ASN B N 1
ATOM 5253 C CA . ASN B 1 98 ? 10.703 22.406 -3.871 1 95.19 98 ASN B CA 1
ATOM 5254 C C . ASN B 1 98 ? 10.914 23.547 -2.881 1 95.19 98 ASN B C 1
ATOM 5256 O O . ASN B 1 98 ? 9.969 24.016 -2.246 1 95.19 98 ASN B O 1
ATOM 5260 N N . GLY B 1 99 ? 12.062 24 -2.744 1 96.5 99 GLY B N 1
ATOM 5261 C CA . GLY B 1 99 ? 12.336 25.156 -1.922 1 96.5 99 GLY B CA 1
ATOM 5262 C C . GLY B 1 99 ? 13.141 24.844 -0.677 1 96.5 99 GLY B C 1
ATOM 5263 O O . GLY B 1 99 ? 13.625 25.75 0.011 1 96.5 99 GLY B O 1
ATOM 5264 N N . TYR B 1 100 ? 13.422 23.578 -0.459 1 97.19 100 TYR B N 1
ATOM 5265 C CA . TYR B 1 100 ? 14.062 23.172 0.789 1 97.19 100 TYR B CA 1
ATOM 5266 C C . TYR B 1 100 ? 15.578 23.234 0.662 1 97.19 100 TYR B C 1
ATOM 5268 O O . TYR B 1 100 ? 16.297 23.203 1.666 1 97.19 100 TYR B O 1
ATOM 5276 N N . GLY B 1 101 ? 16.062 23.25 -0.555 1 97.12 101 GLY B N 1
ATOM 5277 C CA . GLY B 1 101 ? 17.438 23.672 -0.782 1 97.12 101 GLY B CA 1
ATOM 5278 C C . GLY B 1 101 ? 17.609 25.172 -0.843 1 97.12 101 GLY B C 1
ATOM 5279 O O . GLY B 1 101 ? 17.938 25.719 -1.894 1 97.12 101 GLY B O 1
ATOM 5280 N N . ILE B 1 102 ? 17.5 25.766 0.256 1 97.31 102 ILE B N 1
ATOM 5281 C CA . ILE B 1 102 ? 17.344 27.219 0.342 1 97.31 102 ILE B CA 1
ATOM 5282 C C . ILE B 1 102 ? 18.672 27.906 0.035 1 97.31 102 ILE B C 1
ATOM 5284 O O . ILE B 1 102 ? 19.688 27.609 0.677 1 97.31 102 ILE B O 1
ATOM 5288 N N . TYR B 1 103 ? 18.688 28.781 -0.951 1 96.5 103 TYR B N 1
ATOM 5289 C CA . TYR B 1 103 ? 19.859 29.562 -1.343 1 96.5 103 TYR B CA 1
ATOM 5290 C C . TYR B 1 103 ? 19.797 30.969 -0.733 1 96.5 103 TYR B C 1
ATOM 5292 O O . TYR B 1 103 ? 20.672 31.344 0.053 1 96.5 103 TYR B O 1
ATOM 5300 N N . ASP B 1 104 ? 18.734 31.656 -0.99 1 97 104 ASP B N 1
ATOM 5301 C CA . ASP B 1 104 ? 18.609 33.062 -0.587 1 97 104 ASP B CA 1
ATOM 5302 C C . ASP B 1 104 ? 17.219 33.344 -0.006 1 97 104 ASP B C 1
ATOM 5304 O O . ASP B 1 104 ? 16.234 33.406 -0.744 1 97 104 ASP B O 1
ATOM 5308 N N . LEU B 1 105 ? 17.156 33.656 1.31 1 97.94 105 LEU B N 1
ATOM 5309 C CA . LEU B 1 105 ? 15.906 33.938 2.006 1 97.94 105 LEU B CA 1
ATOM 5310 C C . LEU B 1 105 ? 15.258 35.188 1.483 1 97.94 105 LEU B C 1
ATOM 5312 O O . LEU B 1 105 ? 14.031 35.344 1.549 1 97.94 105 LEU B O 1
ATOM 5316 N N . TRP B 1 106 ? 16.031 36.062 0.955 1 97.88 106 TRP B N 1
ATOM 5317 C CA . TRP B 1 106 ? 15.562 37.406 0.612 1 97.88 106 TRP B CA 1
ATOM 5318 C C . TRP B 1 106 ? 15.109 37.469 -0.842 1 97.88 106 TRP B C 1
ATOM 5320 O O . TRP B 1 106 ? 14.703 38.531 -1.327 1 97.88 106 TRP B O 1
ATOM 5330 N N . ASP B 1 107 ? 15.195 36.375 -1.546 1 96.44 107 ASP B N 1
ATOM 5331 C CA . ASP B 1 107 ? 14.82 36.344 -2.957 1 96.44 107 ASP B CA 1
ATOM 5332 C C . ASP B 1 107 ? 13.578 35.469 -3.172 1 96.44 107 ASP B C 1
ATOM 5334 O O . ASP B 1 107 ? 13.625 34.25 -3.018 1 96.44 107 ASP B O 1
ATOM 5338 N N . LEU B 1 108 ? 12.547 36.125 -3.605 1 96.38 108 LEU B N 1
ATOM 5339 C CA . LEU B 1 108 ? 11.281 35.438 -3.859 1 96.38 108 LEU B CA 1
ATOM 5340 C C . LEU B 1 108 ? 11.109 35.156 -5.348 1 96.38 108 LEU B C 1
ATOM 5342 O O . LEU B 1 108 ? 9.984 35.094 -5.844 1 96.38 108 LEU B O 1
ATOM 5346 N N . GLY B 1 109 ? 12.211 35.031 -6.016 1 91.69 109 GLY B N 1
ATOM 5347 C CA . GLY B 1 109 ? 12.203 34.781 -7.445 1 91.69 109 GLY B CA 1
ATOM 5348 C C . GLY B 1 109 ? 12.344 36.031 -8.281 1 91.69 109 GLY B C 1
ATOM 5349 O O . GLY B 1 109 ? 12 36.031 -9.469 1 91.69 109 GLY B O 1
ATOM 5350 N N . GLU B 1 110 ? 12.867 37.062 -7.707 1 92.19 110 GLU B N 1
ATOM 5351 C CA . GLU B 1 110 ? 12.969 38.344 -8.375 1 92.19 110 GLU B CA 1
ATOM 5352 C C . GLU B 1 110 ? 14.281 38.469 -9.148 1 92.19 110 GLU B C 1
ATOM 5354 O O . GLU B 1 110 ? 14.352 39.188 -10.148 1 92.19 110 GLU B O 1
ATOM 5359 N N . PHE B 1 111 ? 15.234 37.781 -8.719 1 91.56 111 PHE B N 1
ATOM 5360 C CA . PHE B 1 111 ? 16.578 38.031 -9.242 1 91.56 111 PHE B CA 1
ATOM 5361 C C . PHE B 1 111 ? 17.078 36.812 -10.008 1 91.56 111 PHE B C 1
ATOM 5363 O O . PHE B 1 111 ? 16.734 35.656 -9.672 1 91.56 111 PHE B O 1
ATOM 5370 N N . ASP B 1 112 ? 17.875 37.062 -11.031 1 83.44 112 ASP B N 1
ATOM 5371 C CA . ASP B 1 112 ? 18.484 35.969 -11.805 1 83.44 112 ASP B CA 1
ATOM 5372 C C . ASP B 1 112 ? 19.703 35.406 -11.078 1 83.44 112 ASP B C 1
ATOM 5374 O O . ASP B 1 112 ? 20.781 36 -11.102 1 83.44 112 ASP B O 1
ATOM 5378 N N . ALA B 1 113 ? 19.359 34.5 -10.352 1 76.06 113 ALA B N 1
ATOM 5379 C CA . ALA B 1 113 ? 20.422 33.781 -9.625 1 76.06 113 ALA B CA 1
ATOM 5380 C C . ALA B 1 113 ? 20.531 32.344 -10.094 1 76.06 113 ALA B C 1
ATOM 5382 O O . ALA B 1 113 ? 19.562 31.766 -10.602 1 76.06 113 ALA B O 1
ATOM 5383 N N . LYS B 1 114 ? 21.875 31.672 -10.086 1 68.06 114 LYS B N 1
ATOM 5384 C CA . LYS B 1 114 ? 22.156 30.234 -10.242 1 68.06 114 LYS B CA 1
ATOM 5385 C C . LYS B 1 114 ? 21.875 29.766 -11.664 1 68.06 114 LYS B C 1
ATOM 5387 O O . LYS B 1 114 ? 21.703 28.578 -11.906 1 68.06 114 LYS B O 1
ATOM 5392 N N . LYS B 1 115 ? 22.047 30.688 -12.602 1 57.41 115 LYS B N 1
ATOM 5393 C CA . LYS B 1 115 ? 21.969 30.422 -14.039 1 57.41 115 LYS B CA 1
ATOM 5394 C C . LYS B 1 115 ? 20.734 29.609 -14.391 1 57.41 115 LYS B C 1
ATOM 5396 O O . LYS B 1 115 ? 20.781 28.703 -15.219 1 57.41 115 LYS B O 1
ATOM 5401 N N . ASN B 1 116 ? 19.875 29.562 -13.523 1 54.44 116 ASN B N 1
ATOM 5402 C CA . ASN B 1 116 ? 18.734 28.688 -13.805 1 54.44 116 ASN B CA 1
ATOM 5403 C C . ASN B 1 116 ? 17.938 29.188 -15.008 1 54.44 116 ASN B C 1
ATOM 5405 O O . ASN B 1 116 ? 16.906 28.609 -15.344 1 54.44 116 ASN B O 1
ATOM 5409 N N . GLY B 1 117 ? 18.734 30.156 -15.812 1 51.5 117 GLY B N 1
ATOM 5410 C CA . GLY B 1 117 ? 18.094 30.641 -17.031 1 51.5 117 GLY B CA 1
ATOM 5411 C C . GLY B 1 117 ? 16.891 31.516 -16.75 1 51.5 117 GLY B C 1
ATOM 5412 O O . GLY B 1 117 ? 16.453 31.625 -15.609 1 51.5 117 GLY B O 1
ATOM 5413 N N . LYS B 1 118 ? 16.438 32.406 -17.719 1 55.75 118 LYS B N 1
ATOM 5414 C CA . LYS B 1 118 ? 15.156 33.125 -17.781 1 55.75 118 LYS B CA 1
ATOM 5415 C C . LYS B 1 118 ? 13.992 32.125 -17.781 1 55.75 118 LYS B C 1
ATOM 5417 O O . LYS B 1 118 ? 14.039 31.109 -18.469 1 55.75 118 LYS B O 1
ATOM 5422 N N . PRO B 1 119 ? 13.039 32.281 -16.844 1 59.22 119 PRO B N 1
ATOM 5423 C CA . PRO B 1 119 ? 12.578 33.281 -15.867 1 59.22 119 PRO B CA 1
ATOM 5424 C C . PRO B 1 119 ? 13.195 33.062 -14.484 1 59.22 119 PRO B C 1
ATOM 5426 O O . PRO B 1 119 ? 13.539 31.938 -14.109 1 59.22 119 PRO B O 1
ATOM 5429 N N . SER B 1 120 ? 13.367 34.188 -13.68 1 80.75 120 SER B N 1
ATOM 5430 C CA . SER B 1 120 ? 13.953 34.312 -12.352 1 80.75 120 SER B CA 1
ATOM 5431 C C . SER B 1 120 ? 13.016 33.781 -11.281 1 80.75 120 SER B C 1
ATOM 5433 O O . SER B 1 120 ? 13.312 33.875 -10.086 1 80.75 120 SER B O 1
ATOM 5435 N N . ARG B 1 121 ? 12.078 33.062 -11.664 1 86.94 121 ARG B N 1
ATOM 5436 C CA . ARG B 1 121 ? 11.031 32.656 -10.734 1 86.94 121 ARG B CA 1
ATOM 5437 C C . ARG B 1 121 ? 11.461 31.422 -9.953 1 86.94 121 ARG B C 1
ATOM 5439 O O . ARG B 1 121 ? 12.453 30.766 -10.305 1 86.94 121 ARG B O 1
ATOM 5446 N N . THR B 1 122 ? 10.781 31.188 -8.859 1 92.69 122 THR B N 1
ATOM 5447 C CA . THR B 1 122 ? 10.945 29.938 -8.141 1 92.69 122 THR B CA 1
ATOM 5448 C C . THR B 1 122 ? 10.102 28.828 -8.781 1 92.69 122 THR B C 1
ATOM 5450 O O . THR B 1 122 ? 9.383 29.078 -9.758 1 92.69 122 THR B O 1
ATOM 5453 N N . LYS B 1 123 ? 10.188 27.625 -8.258 1 91.44 123 LYS B N 1
ATOM 5454 C CA . LYS B 1 123 ? 9.375 26.516 -8.758 1 91.44 123 LYS B CA 1
ATOM 5455 C C . LYS B 1 123 ? 7.895 26.859 -8.742 1 91.44 123 LYS B C 1
ATOM 5457 O O . LYS B 1 123 ? 7.137 26.422 -9.609 1 91.44 123 LYS B O 1
ATOM 5462 N N . TRP B 1 124 ? 7.512 27.75 -7.902 1 94.62 124 TRP B N 1
ATOM 5463 C CA . TRP B 1 124 ? 6.102 27.922 -7.574 1 94.62 124 TRP B CA 1
ATOM 5464 C C . TRP B 1 124 ? 5.535 29.156 -8.266 1 94.62 124 TRP B C 1
ATOM 5466 O O . TRP B 1 124 ? 4.316 29.328 -8.352 1 94.62 124 TRP B O 1
ATOM 5476 N N . GLY B 1 125 ? 6.441 30.047 -8.734 1 92 125 GLY B N 1
ATOM 5477 C CA . GLY B 1 125 ? 5.945 31.203 -9.469 1 92 125 GLY B CA 1
ATOM 5478 C C . GLY B 1 125 ? 6.758 32.469 -9.227 1 92 125 GLY B C 1
ATOM 5479 O O . GLY B 1 125 ? 7.824 32.406 -8.609 1 92 125 GLY B O 1
ATOM 5480 N N . HIS B 1 126 ? 6.215 33.562 -9.797 1 90.94 126 HIS B N 1
ATOM 5481 C CA . HIS B 1 126 ? 6.84 34.875 -9.672 1 90.94 126 HIS B CA 1
ATOM 5482 C C . HIS B 1 126 ? 6.418 35.562 -8.375 1 90.94 126 HIS B C 1
ATOM 5484 O O . HIS B 1 126 ? 5.371 35.25 -7.812 1 90.94 126 HIS B O 1
ATOM 5490 N N . LYS B 1 127 ? 7.305 36.531 -7.965 1 95 127 LYS B N 1
ATOM 5491 C CA . LYS B 1 127 ? 7.004 37.312 -6.777 1 95 127 LYS B CA 1
ATOM 5492 C C . LYS B 1 127 ? 5.656 38.031 -6.906 1 95 127 LYS B C 1
ATOM 5494 O O . LYS B 1 127 ? 4.883 38.094 -5.949 1 95 127 LYS B O 1
ATOM 5499 N N . GLU B 1 128 ? 5.316 38.469 -8.078 1 95.25 128 GLU B N 1
ATOM 5500 C CA . GLU B 1 128 ? 4.078 39.219 -8.297 1 95.25 128 GLU B CA 1
ATOM 5501 C C . GLU B 1 128 ? 2.855 38.344 -8.078 1 95.25 128 GLU B C 1
ATOM 5503 O O . GLU B 1 128 ? 1.861 38.781 -7.492 1 95.25 128 GLU B O 1
ATOM 5508 N N . ASP B 1 129 ? 2.977 37.094 -8.586 1 94.69 129 ASP B N 1
ATOM 5509 C CA . ASP B 1 129 ? 1.886 36.156 -8.398 1 94.69 129 ASP B CA 1
ATOM 5510 C C . ASP B 1 129 ? 1.704 35.812 -6.918 1 94.69 129 ASP B C 1
ATOM 5512 O O . ASP B 1 129 ? 0.576 35.688 -6.445 1 94.69 129 ASP B O 1
ATOM 5516 N N . LEU B 1 130 ? 2.793 35.688 -6.273 1 97.62 130 LEU B N 1
ATOM 5517 C CA . LEU B 1 130 ? 2.771 35.438 -4.84 1 97.62 130 LEU B CA 1
ATOM 5518 C C . LEU B 1 130 ? 2.096 36.562 -4.078 1 97.62 130 LEU B C 1
ATOM 5520 O O . LEU B 1 130 ? 1.234 36.312 -3.23 1 97.62 130 LEU B O 1
ATOM 5524 N N . GLU B 1 131 ? 2.475 37.75 -4.375 1 98.06 131 GLU B N 1
ATOM 5525 C CA . GLU B 1 131 ? 1.889 38.938 -3.717 1 98.06 131 GLU B CA 1
ATOM 5526 C C . GLU B 1 131 ? 0.389 39.031 -3.988 1 98.06 131 GLU B C 1
ATOM 5528 O O . GLU B 1 131 ? -0.392 39.344 -3.088 1 98.06 131 GLU B O 1
ATOM 5533 N N . ALA B 1 132 ? 0.024 38.75 -5.195 1 97.62 132 ALA B N 1
ATOM 5534 C CA . ALA B 1 132 ? -1.39 38.781 -5.566 1 97.62 132 ALA B CA 1
ATOM 5535 C C . ALA B 1 132 ? -2.174 37.688 -4.812 1 97.62 132 ALA B C 1
ATOM 5537 O O . ALA B 1 132 ? -3.279 37.969 -4.328 1 97.62 132 ALA B O 1
ATOM 5538 N N . PHE B 1 133 ? -1.642 36.562 -4.766 1 97.69 133 PHE B N 1
ATOM 5539 C CA . PHE B 1 133 ? -2.258 35.469 -4.02 1 97.69 133 PHE B CA 1
ATOM 5540 C C . PHE B 1 133 ? -2.469 35.875 -2.562 1 97.69 133 PHE B C 1
ATOM 5542 O O . PHE B 1 133 ? -3.568 35.719 -2.027 1 97.69 133 PHE B O 1
ATOM 5549 N N . CYS B 1 134 ? -1.435 36.375 -1.894 1 98.62 134 CYS B N 1
ATOM 5550 C CA . CYS B 1 134 ? -1.503 36.75 -0.48 1 98.62 134 CYS B CA 1
ATOM 5551 C C . CYS B 1 134 ? -2.525 37.844 -0.246 1 98.62 134 CYS B C 1
ATOM 5553 O O . CYS B 1 134 ? -3.258 37.812 0.744 1 98.62 134 CYS B O 1
ATOM 5555 N N . ALA B 1 135 ? -2.541 38.781 -1.114 1 98.38 135 ALA B N 1
ATOM 5556 C CA . ALA B 1 135 ? -3.508 39.875 -0.994 1 98.38 135 ALA B CA 1
ATOM 5557 C C . ALA B 1 135 ? -4.938 39.344 -1.062 1 98.38 135 ALA B C 1
ATOM 5559 O O . ALA B 1 135 ? -5.789 39.719 -0.253 1 98.38 135 ALA B O 1
ATOM 5560 N N . LYS B 1 136 ? -5.164 38.5 -1.993 1 98.31 136 LYS B N 1
ATOM 5561 C CA . LYS B 1 136 ? -6.504 37.938 -2.139 1 98.31 136 LYS B CA 1
ATOM 5562 C C . LYS B 1 136 ? -6.867 37.062 -0.935 1 98.31 136 LYS B C 1
ATOM 5564 O O . LYS B 1 136 ? -8.016 37.062 -0.478 1 98.31 136 LYS B O 1
ATOM 5569 N N . ALA B 1 137 ? -5.934 36.281 -0.491 1 98.62 137 ALA B N 1
ATOM 5570 C CA . ALA B 1 137 ? -6.164 35.469 0.701 1 98.62 137 ALA B CA 1
ATOM 5571 C C . ALA B 1 137 ? -6.582 36.312 1.883 1 98.62 137 ALA B C 1
ATOM 5573 O O . ALA B 1 137 ? -7.543 36 2.588 1 98.62 137 ALA B O 1
ATOM 5574 N N . LYS B 1 138 ? -5.871 37.438 2.051 1 97.44 138 LYS B N 1
ATOM 5575 C CA . LYS B 1 138 ? -6.195 38.375 3.119 1 97.44 138 LYS B CA 1
ATOM 5576 C C . LYS B 1 138 ? -7.617 38.906 2.977 1 97.44 138 LYS B C 1
ATOM 5578 O O . LYS B 1 138 ? -8.367 38.969 3.951 1 97.44 138 LYS B O 1
ATOM 5583 N N . ASP B 1 139 ? -7.969 39.219 1.829 1 97.44 139 ASP B N 1
ATOM 5584 C CA . ASP B 1 139 ? -9.305 39.75 1.558 1 97.44 139 ASP B CA 1
ATOM 5585 C C . ASP B 1 139 ? -10.383 38.719 1.9 1 97.44 139 ASP B C 1
ATOM 5587 O O . ASP B 1 139 ? -11.492 39.094 2.285 1 97.44 139 ASP B O 1
ATOM 5591 N N . MET B 1 140 ? -10 37.531 1.791 1 96.69 140 MET B N 1
ATOM 5592 C CA . MET B 1 140 ? -10.977 36.469 2.008 1 96.69 140 MET B CA 1
ATOM 5593 C C . MET B 1 140 ? -10.883 35.906 3.43 1 96.69 140 MET B C 1
ATOM 5595 O O . MET B 1 140 ? -11.547 34.938 3.771 1 96.69 140 MET B O 1
ATOM 5599 N N . GLY B 1 141 ? -10.039 36.469 4.18 1 95.5 141 GLY B N 1
ATOM 5600 C CA . GLY B 1 141 ? -9.914 36.094 5.586 1 95.5 141 GLY B CA 1
ATOM 5601 C C . GLY B 1 141 ? -9.133 34.812 5.805 1 95.5 141 GLY B C 1
ATOM 5602 O O . GLY B 1 141 ? -9.344 34.125 6.797 1 95.5 141 GLY B O 1
ATOM 5603 N N . ILE B 1 142 ? -8.359 34.406 4.883 1 98.06 142 ILE B N 1
ATOM 5604 C CA . ILE B 1 142 ? -7.5 33.25 5.008 1 98.06 142 ILE B CA 1
ATOM 5605 C C . ILE B 1 142 ? -6.066 33.688 5.301 1 98.06 142 ILE B C 1
ATOM 5607 O O . ILE B 1 142 ? -5.512 34.531 4.594 1 98.06 142 ILE B O 1
ATOM 5611 N N . ASP B 1 143 ? -5.527 33.188 6.32 1 98.25 143 ASP B N 1
ATOM 5612 C CA . ASP B 1 143 ? -4.141 33.469 6.676 1 98.25 143 ASP B CA 1
ATOM 5613 C C . ASP B 1 143 ? -3.176 32.562 5.902 1 98.25 143 ASP B C 1
ATOM 5615 O O . ASP B 1 143 ? -3.439 31.391 5.719 1 98.25 143 ASP B O 1
ATOM 5619 N N . VAL B 1 144 ? -2.09 33.125 5.453 1 98.81 144 VAL B N 1
ATOM 5620 C CA . VAL B 1 144 ? -1.075 32.375 4.73 1 98.81 144 VAL B CA 1
ATOM 5621 C C . VAL B 1 144 ? 0.082 32.031 5.668 1 98.81 144 VAL B C 1
ATOM 5623 O O . VAL B 1 144 ? 0.592 32.906 6.371 1 98.81 144 VAL B O 1
ATOM 5626 N N . LEU B 1 145 ? 0.447 30.797 5.742 1 98.88 145 LEU B N 1
ATOM 5627 C CA . LEU B 1 145 ? 1.611 30.344 6.488 1 98.88 145 LEU B CA 1
ATOM 5628 C C . LEU B 1 145 ? 2.811 30.156 5.566 1 98.88 145 LEU B C 1
ATOM 5630 O O . LEU B 1 145 ? 2.734 29.422 4.582 1 98.88 145 LEU B O 1
ATOM 5634 N N . TRP B 1 146 ? 3.92 30.828 5.902 1 98.81 146 TRP B N 1
ATOM 5635 C CA . TRP B 1 146 ? 5.16 30.719 5.145 1 98.81 146 TRP B CA 1
ATOM 5636 C C . TRP B 1 146 ? 5.984 29.516 5.605 1 98.81 146 TRP B C 1
ATOM 5638 O O . TRP B 1 146 ? 6.191 29.328 6.809 1 98.81 146 TRP B O 1
ATOM 5648 N N . ASP B 1 147 ? 6.352 28.734 4.691 1 98.81 147 ASP B N 1
ATOM 5649 C CA . ASP B 1 147 ? 7.25 27.625 5.016 1 98.81 147 ASP B CA 1
ATOM 5650 C C . ASP B 1 147 ? 8.688 28.109 5.16 1 98.81 147 ASP B C 1
ATOM 5652 O O . ASP B 1 147 ? 9.383 28.328 4.164 1 98.81 147 ASP B O 1
ATOM 5656 N N . ALA B 1 148 ? 9.188 28.234 6.324 1 98.81 148 ALA B N 1
ATOM 5657 C CA . ALA B 1 148 ? 10.492 28.828 6.613 1 98.81 148 ALA B CA 1
ATOM 5658 C C . ALA B 1 148 ? 11.562 27.75 6.785 1 98.81 148 ALA B C 1
ATOM 5660 O O . ALA B 1 148 ? 11.469 26.906 7.684 1 98.81 148 ALA B O 1
ATOM 5661 N N . VAL B 1 149 ? 12.516 27.781 5.918 1 98.69 149 VAL B N 1
ATOM 5662 C CA . VAL B 1 149 ? 13.68 26.906 6 1 98.69 149 VAL B CA 1
ATOM 5663 C C . VAL B 1 149 ? 14.867 27.688 6.566 1 98.69 149 VAL B C 1
ATOM 5665 O O . VAL B 1 149 ? 15.516 28.453 5.852 1 98.69 149 VAL B O 1
ATOM 5668 N N . LEU B 1 150 ? 15.164 27.438 7.832 1 98.69 150 LEU B N 1
ATOM 5669 C CA . LEU B 1 150 ? 16.094 28.328 8.516 1 98.69 150 LEU B CA 1
ATOM 5670 C C . LEU B 1 150 ? 17.297 27.562 9.031 1 98.69 150 LEU B C 1
ATOM 5672 O O . LEU B 1 150 ? 18.172 28.141 9.68 1 98.69 150 LEU B O 1
ATOM 5676 N N . ASN B 1 151 ? 17.391 26.281 8.734 1 98.19 151 ASN B N 1
ATOM 5677 C CA . ASN B 1 151 ? 18.453 25.453 9.297 1 98.19 151 ASN B CA 1
ATOM 5678 C C . ASN B 1 151 ? 19.734 25.578 8.477 1 98.19 151 ASN B C 1
ATOM 5680 O O . ASN B 1 151 ? 20.828 25.531 9.031 1 98.19 151 ASN B O 1
ATOM 5684 N N . HIS B 1 152 ? 19.578 25.719 7.211 1 98.5 152 HIS B N 1
ATOM 5685 C CA . HIS B 1 152 ? 20.75 25.578 6.344 1 98.5 152 HIS B CA 1
ATOM 5686 C C . HIS B 1 152 ? 20.625 26.469 5.113 1 98.5 152 HIS B C 1
ATOM 5688 O O . HIS B 1 152 ? 19.578 27.078 4.887 1 98.5 152 HIS B O 1
ATOM 5694 N N . LYS B 1 153 ? 21.719 26.562 4.418 1 98.19 153 LYS B N 1
ATOM 5695 C CA . LYS B 1 153 ? 21.766 27.156 3.088 1 98.19 153 LYS B CA 1
ATOM 5696 C C . LYS B 1 153 ? 22.375 26.203 2.07 1 98.19 153 LYS B C 1
ATOM 5698 O O . LYS B 1 153 ? 23.266 25.422 2.402 1 98.19 153 LYS B O 1
ATOM 5703 N N . ALA B 1 154 ? 21.859 26.281 0.864 1 97.44 154 ALA B N 1
ATOM 5704 C CA . ALA B 1 154 ? 22.297 25.406 -0.217 1 97.44 154 ALA B CA 1
ATOM 5705 C C . ALA B 1 154 ? 22.75 26.203 -1.429 1 97.44 154 ALA B C 1
ATOM 5707 O O . ALA B 1 154 ? 22.5 27.406 -1.52 1 97.44 154 ALA B O 1
ATOM 5708 N N . SER B 1 155 ? 23.531 25.531 -2.32 1 95.44 155 SER B N 1
ATOM 5709 C CA . SER B 1 155 ? 23.984 26.078 -3.592 1 95.44 155 SER B CA 1
ATOM 5710 C C . SER B 1 155 ? 24.859 27.312 -3.377 1 95.44 155 SER B C 1
ATOM 5712 O O . SER B 1 155 ? 24.594 28.375 -3.938 1 95.44 155 SER B O 1
ATOM 5714 N N . PRO B 1 156 ? 25.938 27.156 -2.695 1 96.81 156 PRO B N 1
ATOM 5715 C CA . PRO B 1 156 ? 26.844 28.281 -2.426 1 96.81 156 PRO B CA 1
ATOM 5716 C C . PRO B 1 156 ? 27.422 28.891 -3.701 1 96.81 156 PRO B C 1
ATOM 5718 O O . PRO B 1 156 ? 27.438 28.234 -4.746 1 96.81 156 PRO B O 1
ATOM 5721 N N . ASP B 1 157 ? 27.938 30.141 -3.582 1 96.06 157 ASP B N 1
ATOM 5722 C CA . ASP B 1 157 ? 28.484 30.875 -4.715 1 96.06 157 ASP B CA 1
ATOM 5723 C C . ASP B 1 157 ? 29.969 30.562 -4.91 1 96.06 157 ASP B C 1
ATOM 5725 O O . ASP B 1 157 ? 30.547 30.859 -5.961 1 96.06 157 ASP B O 1
ATOM 5729 N N . GLY B 1 158 ? 30.562 29.922 -3.902 1 96.81 158 GLY B N 1
ATOM 5730 C CA . GLY B 1 158 ? 31.969 29.562 -4.031 1 96.81 158 GLY B CA 1
ATOM 5731 C C . GLY B 1 158 ? 32.5 28.766 -2.848 1 96.81 158 GLY B C 1
ATOM 5732 O O . GLY B 1 158 ? 31.781 28.578 -1.86 1 96.81 158 GLY B O 1
ATOM 5733 N N . LYS B 1 159 ? 33.781 28.359 -3.002 1 97.62 159 LYS B N 1
ATOM 5734 C CA . LYS B 1 159 ? 34.5 27.672 -1.941 1 97.62 159 LYS B CA 1
ATOM 5735 C C . LYS B 1 159 ? 35.438 28.625 -1.199 1 97.62 159 LYS B C 1
ATOM 5737 O O . LYS B 1 159 ? 35.781 29.688 -1.717 1 97.62 159 LYS B O 1
ATOM 5742 N N . GLU B 1 160 ? 35.844 28.203 -0.024 1 97.75 160 GLU B N 1
ATOM 5743 C CA . GLU B 1 160 ? 36.844 28.938 0.761 1 97.75 160 GLU B CA 1
ATOM 5744 C C . GLU B 1 160 ? 37.531 28.016 1.753 1 97.75 160 GLU B C 1
ATOM 5746 O O . GLU B 1 160 ? 37.062 26.922 2.033 1 97.75 160 GLU B O 1
ATOM 5751 N N . VAL B 1 161 ? 38.656 28.516 2.154 1 97.25 161 VAL B N 1
ATOM 5752 C CA . VAL B 1 161 ? 39.406 27.781 3.193 1 97.25 161 VAL B CA 1
ATOM 5753 C C . VAL B 1 161 ? 38.688 27.953 4.535 1 97.25 161 VAL B C 1
ATOM 5755 O O . VAL B 1 161 ? 38.281 29.062 4.895 1 97.25 161 VAL B O 1
ATOM 5758 N N . SER B 1 162 ? 38.469 26.844 5.211 1 96.06 162 SER B N 1
ATOM 5759 C CA . SER B 1 162 ? 37.844 26.781 6.523 1 96.06 162 SER B CA 1
ATOM 5760 C C . SER B 1 162 ? 38.594 25.828 7.457 1 96.06 162 SER B C 1
ATOM 5762 O O . SER B 1 162 ? 39.656 25.312 7.102 1 96.06 162 SER B O 1
ATOM 5764 N N . ARG B 1 163 ? 38.094 25.781 8.641 1 95.69 163 ARG B N 1
ATOM 5765 C CA . ARG B 1 163 ? 38.688 24.891 9.633 1 95.69 163 ARG B CA 1
ATOM 5766 C C . ARG B 1 163 ? 37.625 24.062 10.336 1 95.69 163 ARG B C 1
ATOM 5768 O O . ARG B 1 163 ? 36.562 24.578 10.703 1 95.69 163 ARG B O 1
ATOM 5775 N N . GLY B 1 164 ? 37.969 22.797 10.438 1 96 164 GLY B N 1
ATOM 5776 C CA . GLY B 1 164 ? 36.938 21.969 11.062 1 96 164 GLY B CA 1
ATOM 5777 C C . GLY B 1 164 ? 37.469 20.656 11.594 1 96 164 GLY B C 1
ATOM 5778 O O . GLY B 1 164 ? 38.688 20.422 11.586 1 96 164 GLY B O 1
ATOM 5779 N N . VAL B 1 165 ? 36.625 19.891 12.188 1 97 165 VAL B N 1
ATOM 5780 C CA . VAL B 1 165 ? 36.875 18.562 12.75 1 97 165 VAL B CA 1
ATOM 5781 C C . VAL B 1 165 ? 35.875 17.562 12.148 1 97 165 VAL B C 1
ATOM 5783 O O . VAL B 1 165 ? 34.656 17.812 12.125 1 97 165 VAL B O 1
ATOM 5786 N N . LYS B 1 166 ? 36.438 16.5 11.617 1 97.62 166 LYS B N 1
ATOM 5787 C CA . LYS B 1 166 ? 35.531 15.422 11.188 1 97.62 166 LYS B CA 1
ATOM 5788 C C . LYS B 1 166 ? 34.938 14.695 12.391 1 97.62 166 LYS B C 1
ATOM 5790 O O . LYS B 1 166 ? 35.656 14.383 13.352 1 97.62 166 LYS B O 1
ATOM 5795 N N . VAL B 1 167 ? 33.688 14.445 12.375 1 97.88 167 VAL B N 1
ATOM 5796 C CA . VAL B 1 167 ? 33.031 13.828 13.531 1 97.88 167 VAL B CA 1
ATOM 5797 C C . VAL B 1 167 ? 32.375 12.508 13.117 1 97.88 167 VAL B C 1
ATOM 5799 O O . VAL B 1 167 ? 32.188 12.25 11.922 1 97.88 167 VAL B O 1
ATOM 5802 N N . ASP B 1 168 ? 31.984 11.672 14.086 1 97.5 168 ASP B N 1
ATOM 5803 C CA . ASP B 1 168 ? 31.312 10.398 13.875 1 97.5 168 ASP B CA 1
ATOM 5804 C C . ASP B 1 168 ? 29.844 10.609 13.469 1 97.5 168 ASP B C 1
ATOM 5806 O O . ASP B 1 168 ? 29.078 11.211 14.211 1 97.5 168 ASP B O 1
ATOM 5810 N N . PRO B 1 169 ? 29.516 10.109 12.297 1 95.69 169 PRO B N 1
ATOM 5811 C CA . PRO B 1 169 ? 28.141 10.328 11.836 1 95.69 169 PRO B CA 1
ATOM 5812 C C . PRO B 1 169 ? 27.109 9.656 12.742 1 95.69 169 PRO B C 1
ATOM 5814 O O . PRO B 1 169 ? 25.922 10.039 12.727 1 95.69 169 PRO B O 1
ATOM 5817 N N . HIS B 1 170 ? 27.453 8.664 13.547 1 95.5 170 HIS B N 1
ATOM 5818 C CA . HIS B 1 170 ? 26.531 7.934 14.398 1 95.5 170 HIS B CA 1
ATOM 5819 C C . HIS B 1 170 ? 26.547 8.484 15.828 1 95.5 170 HIS B C 1
ATOM 5821 O O . HIS B 1 170 ? 25.703 8.102 16.656 1 95.5 170 HIS B O 1
ATOM 5827 N N . ASP B 1 171 ? 27.422 9.281 16.141 1 97.31 171 ASP B N 1
ATOM 5828 C CA . ASP B 1 171 ? 27.547 10.062 17.375 1 97.31 171 ASP B CA 1
ATOM 5829 C C . ASP B 1 171 ? 28.375 11.32 17.156 1 97.31 171 ASP B C 1
ATOM 5831 O O . ASP B 1 171 ? 29.578 11.32 17.406 1 97.31 171 ASP B O 1
ATOM 5835 N N . ARG B 1 172 ? 27.75 12.383 16.891 1 96.38 172 ARG B N 1
ATOM 5836 C CA . ARG B 1 172 ? 28.406 13.578 16.359 1 96.38 172 ARG B CA 1
ATOM 5837 C C . ARG B 1 172 ? 29.109 14.352 17.469 1 96.38 172 ARG B C 1
ATOM 5839 O O . ARG B 1 172 ? 29.766 15.359 17.203 1 96.38 172 ARG B O 1
ATOM 5846 N N . THR B 1 173 ? 29.062 13.875 18.672 1 95.88 173 THR B N 1
ATOM 5847 C CA . THR B 1 173 ? 29.828 14.461 19.766 1 95.88 173 THR B CA 1
ATOM 5848 C C . THR B 1 173 ? 31.266 13.93 19.766 1 95.88 173 THR B C 1
ATOM 5850 O O . THR B 1 173 ? 32.125 14.477 20.453 1 95.88 173 THR B O 1
ATOM 5853 N N . LYS B 1 174 ? 31.438 12.875 18.984 1 97.12 174 LYS B N 1
ATOM 5854 C CA . LYS B 1 174 ? 32.75 12.234 18.953 1 97.12 174 LYS B CA 1
ATOM 5855 C C . LYS B 1 174 ? 33.562 12.711 17.75 1 97.12 174 LYS B C 1
ATOM 5857 O O . LYS B 1 174 ? 33.188 12.492 16.609 1 97.12 174 LYS B O 1
ATOM 5862 N N . ALA B 1 175 ? 34.75 13.211 18.109 1 96.31 175 ALA B N 1
ATOM 5863 C CA . ALA B 1 175 ? 35.688 13.672 17.062 1 96.31 175 ALA B CA 1
ATOM 5864 C C . ALA B 1 175 ? 36.5 12.516 16.516 1 96.31 175 ALA B C 1
ATOM 5866 O O . ALA B 1 175 ? 36.969 11.664 17.281 1 96.31 175 ALA B O 1
ATOM 5867 N N . LEU B 1 176 ? 36.625 12.539 15.242 1 97.25 176 LEU B N 1
ATOM 5868 C CA . LEU B 1 176 ? 37.438 11.516 14.594 1 97.25 176 LEU B CA 1
ATOM 5869 C C . LEU B 1 176 ? 38.812 12.062 14.242 1 97.25 176 LEU B C 1
ATOM 5871 O O . LEU B 1 176 ? 39.75 11.297 13.992 1 97.25 176 LEU B O 1
ATOM 5875 N N . THR B 1 177 ? 38.938 13.398 14.164 1 96.81 177 THR B N 1
ATOM 5876 C CA . THR B 1 177 ? 40.188 14.062 13.836 1 96.81 177 THR B CA 1
ATOM 5877 C C . THR B 1 177 ? 40.438 15.25 14.766 1 96.81 177 THR B C 1
ATOM 5879 O O . THR B 1 177 ? 39.531 15.68 15.484 1 96.81 177 THR B O 1
ATOM 5882 N N . LYS B 1 178 ? 41.688 15.727 14.766 1 95.56 178 LYS B N 1
ATOM 5883 C CA . LYS B 1 178 ? 41.969 17.062 15.273 1 95.56 178 LYS B CA 1
ATOM 5884 C C . LYS B 1 178 ? 41.531 18.141 14.281 1 95.56 178 LYS B C 1
ATOM 5886 O O . LYS B 1 178 ? 41.25 17.828 13.117 1 95.56 178 LYS B O 1
ATOM 5891 N N . PRO B 1 179 ? 41.406 19.359 14.82 1 95.56 179 PRO B N 1
ATOM 5892 C CA . PRO B 1 179 ? 41.094 20.422 13.867 1 95.56 179 PRO B CA 1
ATOM 5893 C C . PRO B 1 179 ? 42.125 20.531 12.742 1 95.56 179 PRO B C 1
ATOM 5895 O O . PRO B 1 179 ? 43.312 20.391 12.977 1 95.56 179 PRO B O 1
ATOM 5898 N N . TYR B 1 180 ? 41.594 20.672 11.523 1 96.31 180 TYR B N 1
ATOM 5899 C CA . TYR B 1 180 ? 42.469 20.844 10.375 1 96.31 180 TYR B CA 1
ATOM 5900 C C . TYR B 1 180 ? 41.812 21.703 9.305 1 96.31 180 TYR B C 1
ATOM 5902 O O . TYR B 1 180 ? 40.656 22.094 9.445 1 96.31 180 TYR B O 1
ATOM 5910 N N . GLU B 1 181 ? 42.656 22.094 8.32 1 96.75 181 GLU B N 1
ATOM 5911 C CA . GLU B 1 181 ? 42.188 22.984 7.262 1 96.75 181 GLU B CA 1
ATOM 5912 C C . GLU B 1 181 ? 41.375 22.219 6.227 1 96.75 181 GLU B C 1
ATOM 5914 O O . GLU B 1 181 ? 41.781 21.141 5.777 1 96.75 181 GLU B O 1
ATOM 5919 N N . LEU B 1 182 ? 40.219 22.812 5.969 1 97.19 182 LEU B N 1
ATOM 5920 C CA . LEU B 1 182 ? 39.312 22.297 4.961 1 97.19 182 LEU B CA 1
ATOM 5921 C C . LEU B 1 182 ? 39.156 23.281 3.809 1 97.19 182 LEU B C 1
ATOM 5923 O O . LEU B 1 182 ? 39.656 24.406 3.881 1 97.19 182 LEU B O 1
ATOM 5927 N N . GLU B 1 183 ? 38.562 22.781 2.771 1 98.19 183 GLU B N 1
ATOM 5928 C CA . GLU B 1 183 ? 37.969 23.625 1.746 1 98.19 183 GLU B CA 1
ATOM 5929 C C . GLU B 1 183 ? 36.5 23.328 1.585 1 98.19 183 GLU B C 1
ATOM 5931 O O . GLU B 1 183 ? 36.094 22.203 1.236 1 98.19 183 GLU B O 1
ATOM 5936 N N . THR B 1 184 ? 35.719 24.359 1.92 1 97.94 184 THR B N 1
ATOM 5937 C CA . THR B 1 184 ? 34.281 24.078 2.018 1 97.94 184 THR B CA 1
ATOM 5938 C C . THR B 1 184 ? 33.469 25.031 1.133 1 97.94 184 THR B C 1
ATOM 5940 O O . THR B 1 184 ? 33.906 26.141 0.864 1 97.94 184 THR B O 1
ATOM 5943 N N . TRP B 1 185 ? 32.375 24.531 0.623 1 97.44 185 TRP B N 1
ATOM 5944 C CA . TRP B 1 185 ? 31.406 25.328 -0.13 1 97.44 185 TRP B CA 1
ATOM 5945 C C . TRP B 1 185 ? 30.516 26.141 0.808 1 97.44 185 TRP B C 1
ATOM 5947 O O . TRP B 1 185 ? 29.375 25.734 1.089 1 97.44 185 TRP B O 1
ATOM 5957 N N . THR B 1 186 ? 30.984 27.281 1.331 1 98 186 THR B N 1
ATOM 5958 C CA . THR B 1 186 ? 30.297 28.031 2.379 1 98 186 THR B CA 1
ATOM 5959 C C . THR B 1 186 ? 30.266 29.516 2.059 1 98 186 THR B C 1
ATOM 5961 O O . THR B 1 186 ? 29.922 30.344 2.91 1 98 186 THR B O 1
ATOM 5964 N N . LYS B 1 187 ? 30.641 29.859 0.825 1 98.06 187 LYS B N 1
ATOM 5965 C CA . LYS B 1 187 ? 30.625 31.266 0.429 1 98.06 187 LYS B CA 1
ATOM 5966 C C . LYS B 1 187 ? 29.328 31.641 -0.259 1 98.06 187 LYS B C 1
ATOM 5968 O O . LYS B 1 187 ? 28.984 31.094 -1.31 1 98.06 187 LYS B O 1
ATOM 5973 N N . PHE B 1 188 ? 28.562 32.594 0.329 1 98.06 188 PHE B N 1
ATOM 5974 C CA . PHE B 1 188 ? 27.344 33.125 -0.238 1 98.06 188 PHE B CA 1
ATOM 5975 C C . PHE B 1 188 ? 27.438 34.656 -0.405 1 98.06 188 PHE B C 1
ATOM 5977 O O . PHE B 1 188 ? 27.469 35.375 0.582 1 98.06 188 PHE B O 1
ATOM 5984 N N . THR B 1 189 ? 27.438 35.062 -1.702 1 97.12 189 THR B N 1
ATOM 5985 C CA . THR B 1 189 ? 27.641 36.469 -1.999 1 97.12 189 THR B CA 1
ATOM 5986 C C . THR B 1 189 ? 26.391 37.062 -2.664 1 97.12 189 THR B C 1
ATOM 5988 O O . THR B 1 189 ? 26.297 38.281 -2.822 1 97.12 189 THR B O 1
ATOM 5991 N N . PHE B 1 190 ? 25.516 36.312 -3.096 1 96.06 190 PHE B N 1
ATOM 5992 C CA . PHE B 1 190 ? 24.234 36.688 -3.672 1 96.06 190 PHE B CA 1
ATOM 5993 C C . PHE B 1 190 ? 24.422 37.719 -4.785 1 96.06 190 PHE B C 1
ATOM 5995 O O . PHE B 1 190 ? 23.828 38.812 -4.754 1 96.06 190 PHE B O 1
ATOM 6002 N N . PRO B 1 191 ? 25.094 37.312 -5.832 1 93.25 191 PRO B N 1
ATOM 6003 C CA . PRO B 1 191 ? 25.406 38.312 -6.875 1 93.25 191 PRO B CA 1
ATOM 6004 C C . PRO B 1 191 ? 24.156 38.812 -7.586 1 93.25 191 PRO B C 1
ATOM 6006 O O . PRO B 1 191 ? 24.156 39.938 -8.094 1 93.25 191 PRO B O 1
ATOM 6009 N N . GLY B 1 192 ? 23.141 38.125 -7.684 1 90.19 192 GLY B N 1
ATOM 6010 C CA . GLY B 1 192 ? 21.906 38.531 -8.336 1 90.19 192 GLY B CA 1
ATOM 6011 C C . GLY B 1 192 ? 21.219 39.688 -7.621 1 90.19 192 GLY B C 1
ATOM 6012 O O . GLY B 1 192 ? 20.953 40.719 -8.227 1 90.19 192 GLY B O 1
ATOM 6013 N N . ARG B 1 193 ? 21.078 39.562 -6.363 1 92.94 193 ARG B N 1
ATOM 6014 C CA . ARG B 1 193 ? 20.344 40.531 -5.578 1 92.94 193 ARG B CA 1
ATOM 6015 C C . ARG B 1 193 ? 21.25 41.656 -5.109 1 92.94 193 ARG B C 1
ATOM 6017 O O . ARG B 1 193 ? 20.797 42.781 -4.84 1 92.94 193 ARG B O 1
ATOM 6024 N N . GLY B 1 194 ? 22.516 41.344 -5.047 1 93.81 194 GLY B N 1
ATOM 6025 C CA . GLY B 1 194 ? 23.422 42.312 -4.469 1 93.81 194 GLY B CA 1
ATOM 6026 C C . GLY B 1 194 ? 23.141 42.594 -3.008 1 93.81 194 GLY B C 1
ATOM 6027 O O . GLY B 1 194 ? 23.234 41.719 -2.158 1 93.81 194 GLY B O 1
ATOM 6028 N N . THR B 1 195 ? 22.734 43.844 -2.682 1 96.06 195 THR B N 1
ATOM 6029 C CA . THR B 1 195 ? 22.484 44.219 -1.299 1 96.06 195 THR B CA 1
ATOM 6030 C C . THR B 1 195 ? 21.016 44.562 -1.103 1 96.06 195 THR B C 1
ATOM 6032 O O . THR B 1 195 ? 20.641 45.125 -0.074 1 96.06 195 THR B O 1
ATOM 6035 N N . LYS B 1 196 ? 20.344 44.312 -2.158 1 96.06 196 LYS B N 1
ATOM 6036 C CA . LYS B 1 196 ? 18.906 44.594 -2.033 1 96.06 196 LYS B CA 1
ATOM 6037 C C . LYS B 1 196 ? 18.281 43.812 -0.878 1 96.06 196 LYS B C 1
ATOM 6039 O O . LYS B 1 196 ? 18.547 42.625 -0.718 1 96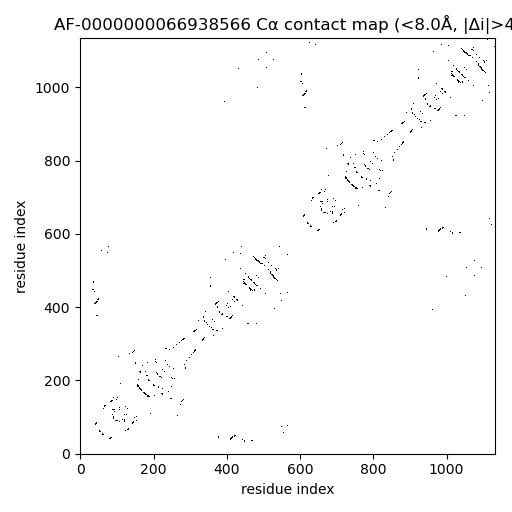.06 196 LYS B O 1
ATOM 6044 N N . TYR B 1 197 ? 17.484 44.406 0.011 1 97.12 197 TYR B N 1
ATOM 6045 C CA . TYR B 1 197 ? 16.734 43.938 1.166 1 97.12 197 TYR B CA 1
ATOM 6046 C C . TYR B 1 197 ? 17.656 43.594 2.328 1 97.12 197 TYR B C 1
ATOM 6048 O O . TYR B 1 197 ? 17.297 43.781 3.492 1 97.12 197 TYR B O 1
ATOM 6056 N N . SER B 1 198 ? 18.875 43.062 1.984 1 97.81 198 SER B N 1
ATOM 6057 C CA . SER B 1 198 ? 19.859 42.719 3 1 97.81 198 SER B CA 1
ATOM 6058 C C . SER B 1 198 ? 21.281 42.812 2.447 1 97.81 198 SER B C 1
ATOM 6060 O O . SER B 1 198 ? 21.547 42.344 1.338 1 97.81 198 SER B O 1
ATOM 6062 N N . ASP B 1 199 ? 22.188 43.281 3.271 1 97.12 199 ASP B N 1
ATOM 6063 C CA . ASP B 1 199 ? 23.594 43.375 2.877 1 97.12 199 ASP B CA 1
ATOM 6064 C C . ASP B 1 199 ? 24.375 42.188 3.371 1 97.12 199 ASP B C 1
ATOM 6066 O O . ASP B 1 199 ? 25.578 42.062 3.135 1 97.12 199 ASP B O 1
ATOM 6070 N N . MET B 1 200 ? 23.719 41.25 4.004 1 97.88 200 MET B N 1
ATOM 6071 C CA . MET B 1 200 ? 24.375 40.125 4.617 1 97.88 200 MET B CA 1
ATOM 6072 C C . MET B 1 200 ? 25.031 39.219 3.561 1 97.88 200 MET B C 1
ATOM 6074 O O . MET B 1 200 ? 24.422 38.938 2.523 1 97.88 200 MET B O 1
ATOM 6078 N N . LYS B 1 201 ? 26.281 38.906 3.764 1 97.94 201 LYS B N 1
ATOM 6079 C CA . LYS B 1 201 ? 27 37.844 3.08 1 97.94 201 LYS B CA 1
ATOM 6080 C C . LYS B 1 201 ? 27.422 36.75 4.062 1 97.94 201 LYS B C 1
ATOM 6082 O O . LYS B 1 201 ? 27.562 37 5.258 1 97.94 201 LYS B O 1
ATOM 6087 N N . TYR B 1 202 ? 27.531 35.531 3.555 1 98 202 TYR B N 1
ATOM 6088 C CA . TYR B 1 202 ? 27.906 34.438 4.445 1 98 202 TYR B CA 1
ATOM 6089 C C . TYR B 1 202 ? 29.25 33.875 4.066 1 98 202 TYR B C 1
ATOM 6091 O O . TYR B 1 202 ? 29.594 33.812 2.885 1 98 202 TYR B O 1
ATOM 6099 N N . ASN B 1 203 ? 29.969 33.5 5.039 1 96.81 203 ASN B N 1
ATOM 6100 C CA . ASN B 1 203 ? 31.203 32.719 4.93 1 96.81 203 ASN B CA 1
ATOM 6101 C C . ASN B 1 203 ? 31.25 31.594 5.949 1 96.81 203 ASN B C 1
ATOM 6103 O O . ASN B 1 203 ? 30.312 31.406 6.711 1 96.81 203 ASN B O 1
ATOM 6107 N N . TRP B 1 204 ? 32.344 30.875 5.992 1 96.12 204 TRP B N 1
ATOM 6108 C CA . TRP B 1 204 ? 32.375 29.625 6.734 1 96.12 204 TRP B CA 1
ATOM 6109 C C . TRP B 1 204 ? 32.156 29.859 8.227 1 96.12 204 TRP B C 1
ATOM 6111 O O . TRP B 1 204 ? 31.641 28.984 8.93 1 96.12 204 TRP B O 1
ATOM 6121 N N . LYS B 1 205 ? 32.375 31.047 8.695 1 96 205 LYS B N 1
ATOM 6122 C CA . LYS B 1 205 ? 32.219 31.344 10.117 1 96 205 LYS B CA 1
ATOM 6123 C C . LYS B 1 205 ? 30.766 31.391 10.523 1 96 205 LYS B C 1
ATOM 6125 O O . LYS B 1 205 ? 30.438 31.344 11.711 1 96 205 LYS B O 1
ATOM 6130 N N . HIS B 1 206 ? 29.953 31.516 9.562 1 97.25 206 HIS B N 1
ATOM 6131 C CA . HIS B 1 206 ? 28.516 31.656 9.828 1 97.25 206 HIS B CA 1
ATOM 6132 C C . HIS B 1 206 ? 27.844 30.281 9.883 1 97.25 206 HIS B C 1
ATOM 6134 O O . HIS B 1 206 ? 26.625 30.203 10.039 1 97.25 206 HIS B O 1
ATOM 6140 N N . PHE B 1 207 ? 28.594 29.219 9.734 1 97.5 207 PHE B N 1
ATOM 6141 C CA . PHE B 1 207 ? 28.031 27.875 9.648 1 97.5 207 PHE B CA 1
ATOM 6142 C C . PHE B 1 207 ? 28.594 26.984 10.742 1 97.5 207 PHE B C 1
ATOM 6144 O O . PHE B 1 207 ? 29.734 27.172 11.18 1 97.5 207 PHE B O 1
ATOM 6151 N N . SER B 1 208 ? 27.766 25.984 11.188 1 96.88 208 SER B N 1
ATOM 6152 C CA . SER B 1 208 ? 28.188 25.047 12.227 1 96.88 208 SER B CA 1
ATOM 6153 C C . SER B 1 208 ? 28.859 23.812 11.625 1 96.88 208 SER B C 1
ATOM 6155 O O . SER B 1 208 ? 29.75 23.234 12.242 1 96.88 208 SER B O 1
ATOM 6157 N N . GLY B 1 209 ? 28.375 23.484 10.43 1 96.94 209 GLY B N 1
ATOM 6158 C CA . GLY B 1 209 ? 28.953 22.266 9.852 1 96.94 209 GLY B CA 1
ATOM 6159 C C . GLY B 1 209 ? 28.641 22.109 8.375 1 96.94 209 GLY B C 1
ATOM 6160 O O . GLY B 1 209 ? 27.781 22.812 7.836 1 96.94 209 GLY B O 1
ATOM 6161 N N . VAL B 1 210 ? 29.422 21.203 7.746 1 97.88 210 VAL B N 1
ATOM 6162 C CA . VAL B 1 210 ? 29.25 20.828 6.344 1 97.88 210 VAL B CA 1
ATOM 6163 C C . VAL B 1 210 ? 29.438 19.312 6.188 1 97.88 210 VAL B C 1
ATOM 6165 O O . VAL B 1 210 ? 29.797 18.625 7.145 1 97.88 210 VAL B O 1
ATOM 6168 N N . ASP B 1 211 ? 29.234 18.781 4.887 1 97.62 211 ASP B N 1
ATOM 6169 C CA . ASP B 1 211 ? 29.297 17.344 4.711 1 97.62 211 ASP B CA 1
ATOM 6170 C C . ASP B 1 211 ? 30.328 16.953 3.654 1 97.62 211 ASP B C 1
ATOM 6172 O O . ASP B 1 211 ? 30.359 15.812 3.191 1 97.62 211 ASP B O 1
ATOM 6176 N N . TYR B 1 212 ? 31.094 17.938 3.273 1 97.44 212 TYR B N 1
ATOM 6177 C CA . TYR B 1 212 ? 32.062 17.656 2.219 1 97.44 212 TYR B CA 1
ATOM 6178 C C . TYR B 1 212 ? 33.281 18.531 2.346 1 97.44 212 TYR B C 1
ATOM 6180 O O . TYR B 1 212 ? 33.188 19.734 2.576 1 97.44 212 TYR B O 1
ATOM 6188 N N . ASP B 1 213 ? 34.406 17.922 2.25 1 97.62 213 ASP B N 1
ATOM 6189 C CA . ASP B 1 213 ? 35.719 18.594 2.137 1 97.62 213 ASP B CA 1
ATOM 6190 C C . ASP B 1 213 ? 36.25 18.5 0.714 1 97.62 213 ASP B C 1
ATOM 6192 O O . ASP B 1 213 ? 36.75 17.438 0.303 1 97.62 213 ASP B O 1
ATOM 6196 N N . SER B 1 214 ? 36.188 19.578 0.114 1 96.75 214 SER B N 1
ATOM 6197 C CA . SER B 1 214 ? 36.625 19.609 -1.288 1 96.75 214 SER B CA 1
ATOM 6198 C C . SER B 1 214 ? 38.125 19.391 -1.432 1 96.75 214 SER B C 1
ATOM 6200 O O . SER B 1 214 ? 38.594 18.938 -2.48 1 96.75 214 SER B O 1
ATOM 6202 N N . ARG B 1 215 ? 38.844 19.766 -0.474 1 95.38 215 ARG B N 1
ATOM 6203 C CA . ARG B 1 215 ? 40.312 19.625 -0.508 1 95.38 215 ARG B CA 1
ATOM 6204 C C . ARG B 1 215 ? 40.719 18.156 -0.607 1 95.38 215 ARG B C 1
ATOM 6206 O O . ARG B 1 215 ? 41.562 17.797 -1.43 1 95.38 215 ARG B O 1
ATOM 6213 N N . THR B 1 216 ? 40.156 17.375 0.181 1 95.38 216 THR B N 1
ATOM 6214 C CA . THR B 1 216 ? 40.5 15.953 0.225 1 95.38 216 THR B CA 1
ATOM 6215 C C . THR B 1 216 ? 39.438 15.109 -0.485 1 95.38 216 THR B C 1
ATOM 6217 O O . THR B 1 216 ? 39.531 13.883 -0.512 1 95.38 216 THR B O 1
ATOM 6220 N N . LYS B 1 217 ? 38.438 15.82 -1.029 1 95.62 217 LYS B N 1
ATOM 6221 C CA . LYS B 1 217 ? 37.312 15.141 -1.688 1 95.62 217 LYS B CA 1
ATOM 6222 C C . LYS B 1 217 ? 36.688 14.086 -0.778 1 95.62 217 LYS B C 1
ATOM 6224 O O . LYS B 1 217 ? 36.469 12.953 -1.201 1 95.62 217 LYS B O 1
ATOM 6229 N N . ASP B 1 218 ? 36.531 14.445 0.407 1 95.31 218 ASP B N 1
ATOM 6230 C CA . ASP B 1 218 ? 36.062 13.547 1.459 1 95.31 218 ASP B CA 1
ATOM 6231 C C . ASP B 1 218 ? 34.625 13.883 1.867 1 95.31 218 ASP B C 1
ATOM 6233 O O . ASP B 1 218 ? 34.312 15.023 2.213 1 95.31 218 ASP B O 1
ATOM 6237 N N . HIS B 1 219 ? 33.812 12.82 1.766 1 96.12 219 HIS B N 1
ATOM 6238 C CA . HIS B 1 219 ? 32.469 12.953 2.316 1 96.12 219 HIS B CA 1
ATOM 6239 C C . HIS B 1 219 ? 32.438 12.617 3.803 1 96.12 219 HIS B C 1
ATOM 6241 O O . HIS B 1 219 ? 33.156 11.719 4.25 1 96.12 219 HIS B O 1
ATOM 6247 N N . GLY B 1 220 ? 31.609 13.281 4.555 1 96.69 220 GLY B N 1
ATOM 6248 C CA . GLY B 1 220 ? 31.469 13.125 5.992 1 96.69 220 GLY B CA 1
ATOM 6249 C C . GLY B 1 220 ? 30.766 14.297 6.656 1 96.69 220 GLY B C 1
ATOM 6250 O O . GLY B 1 220 ? 30.203 15.156 5.977 1 96.69 220 GLY B O 1
ATOM 6251 N N . ILE B 1 221 ? 30.75 14.297 8.008 1 97.81 221 ILE B N 1
ATOM 6252 C CA . ILE B 1 221 ? 30.25 15.43 8.766 1 97.81 221 ILE B CA 1
ATOM 6253 C C . ILE B 1 221 ? 31.406 16.188 9.398 1 97.81 221 ILE B C 1
ATOM 6255 O O . ILE B 1 221 ? 32.188 15.617 10.156 1 97.81 221 ILE B O 1
ATOM 6259 N N . PHE B 1 222 ? 31.516 17.438 9.023 1 98 222 PHE B N 1
ATOM 6260 C CA . PHE B 1 222 ? 32.594 18.281 9.5 1 98 222 PHE B CA 1
ATOM 6261 C C . PHE B 1 222 ? 32.062 19.438 10.344 1 98 222 PHE B C 1
ATOM 6263 O O . PHE B 1 222 ? 31.328 20.297 9.836 1 98 222 PHE B O 1
ATOM 6270 N N . LYS B 1 223 ? 32.406 19.438 11.633 1 97.75 223 LYS B N 1
ATOM 6271 C CA . LYS B 1 223 ? 32.094 20.578 12.5 1 97.75 223 LYS B CA 1
ATOM 6272 C C . LYS B 1 223 ? 33.094 21.703 12.305 1 97.75 223 LYS B C 1
ATOM 6274 O O . LYS B 1 223 ? 34.312 21.5 12.469 1 97.75 223 LYS B O 1
ATOM 6279 N N . LEU B 1 224 ? 32.625 22.828 11.953 1 97 224 LEU B N 1
ATOM 6280 C CA . LEU B 1 224 ? 33.531 23.969 11.711 1 97 224 LEU B CA 1
ATOM 6281 C C . LEU B 1 224 ? 33.938 24.625 13.031 1 97 224 LEU B C 1
ATOM 6283 O O . LEU B 1 224 ? 33.094 24.812 13.914 1 97 224 LEU B O 1
ATOM 6287 N N . VAL B 1 225 ? 35.219 24.859 13.141 1 94.94 225 VAL B N 1
ATOM 6288 C CA . VAL B 1 225 ? 35.75 25.422 14.383 1 94.94 225 VAL B CA 1
ATOM 6289 C C . VAL B 1 225 ? 36.719 26.547 14.062 1 94.94 225 VAL B C 1
ATOM 6291 O O . VAL B 1 225 ? 37.281 26.609 12.953 1 94.94 225 VAL B O 1
ATOM 6294 N N . GLY B 1 226 ? 36.875 27.438 15.062 1 88.38 226 GLY B N 1
ATOM 6295 C CA . GLY B 1 226 ? 37.844 28.516 14.883 1 88.38 226 GLY B CA 1
ATOM 6296 C C . GLY B 1 226 ? 37.438 29.797 15.562 1 88.38 226 GLY B C 1
ATOM 6297 O O . GLY B 1 226 ? 36.406 29.844 16.266 1 88.38 226 GLY B O 1
ATOM 6298 N N . GLU B 1 227 ? 38.281 30.781 15.289 1 80.69 227 GLU B N 1
ATOM 6299 C CA . GLU B 1 227 ? 38.062 32.062 15.93 1 80.69 227 GLU B CA 1
ATOM 6300 C C . GLU B 1 227 ? 36.781 32.719 15.438 1 80.69 227 GLU B C 1
ATOM 6302 O O . GLU B 1 227 ? 36.469 32.656 14.242 1 80.69 227 GLU B O 1
ATOM 6307 N N . GLY B 1 228 ? 36.062 33.188 16.344 1 76.56 228 GLY B N 1
ATOM 6308 C CA . GLY B 1 228 ? 34.812 33.875 15.984 1 76.56 228 GLY B CA 1
ATOM 6309 C C . GLY B 1 228 ? 33.625 32.938 15.938 1 76.56 228 GLY B C 1
ATOM 6310 O O . GLY B 1 228 ? 32.5 33.375 15.602 1 76.56 228 GLY B O 1
ATOM 6311 N N . LYS B 1 229 ? 33.938 31.719 16.266 1 82.5 229 LYS B N 1
ATOM 6312 C CA . LYS B 1 229 ? 32.844 30.75 16.234 1 82.5 229 LYS B CA 1
ATOM 6313 C C . LYS B 1 229 ? 32.594 30.156 17.625 1 82.5 229 LYS B C 1
ATOM 6315 O O . LYS B 1 229 ? 33.438 30.281 18.516 1 82.5 229 LYS B O 1
ATOM 6320 N N . ARG B 1 230 ? 31.422 29.547 17.656 1 76.62 230 ARG B N 1
ATOM 6321 C CA . ARG B 1 230 ? 31.172 28.734 18.828 1 76.62 230 ARG B CA 1
ATOM 6322 C C . ARG B 1 230 ? 32.094 27.531 18.875 1 76.62 230 ARG B C 1
ATOM 6324 O O . ARG B 1 230 ? 32.531 27.031 17.844 1 76.62 230 ARG B O 1
ATOM 6331 N N . SER B 1 231 ? 32.281 27.141 20.047 1 71.69 231 SER B N 1
ATOM 6332 C CA . SER B 1 231 ? 33.281 26.078 20.234 1 71.69 231 SER B CA 1
ATOM 6333 C C . SER B 1 231 ? 32.719 24.719 19.859 1 71.69 231 SER B C 1
ATOM 6335 O O . SER B 1 231 ? 33.469 23.812 19.484 1 71.69 231 SER B O 1
ATOM 6337 N N . ASP B 1 232 ? 31.359 24.641 19.984 1 88.81 232 ASP B N 1
ATOM 6338 C CA . ASP B 1 232 ? 30.781 23.312 19.797 1 88.81 232 ASP B CA 1
ATOM 6339 C C . ASP B 1 232 ? 29.391 23.406 19.188 1 88.81 232 ASP B C 1
ATOM 6341 O O . ASP B 1 232 ? 28.891 24.5 18.922 1 88.81 232 ASP B O 1
ATOM 6345 N N . TRP B 1 233 ? 28.844 22.156 18.891 1 94.88 233 TRP B N 1
ATOM 6346 C CA . TRP B 1 233 ? 27.453 22.062 18.453 1 94.88 233 TRP B CA 1
ATOM 6347 C C . TRP B 1 233 ? 26.531 22.797 19.406 1 94.88 233 TRP B C 1
ATOM 6349 O O . TRP B 1 233 ? 26.828 22.922 20.594 1 94.88 233 TRP B O 1
ATOM 6359 N N . ALA B 1 234 ? 25.438 23.312 18.859 1 95.88 234 ALA B N 1
ATOM 6360 C CA . ALA B 1 234 ? 24.391 23.781 19.766 1 95.88 234 ALA B CA 1
ATOM 6361 C C . ALA B 1 234 ? 23.938 22.672 20.703 1 95.88 234 ALA B C 1
ATOM 6363 O O . ALA B 1 234 ? 23.797 21.516 20.297 1 95.88 234 ALA B O 1
ATOM 6364 N N . HIS B 1 235 ? 23.656 23.016 21.969 1 94.62 235 HIS B N 1
ATOM 6365 C CA . HIS B 1 235 ? 23.344 21.984 22.953 1 94.62 235 HIS B CA 1
ATOM 6366 C C . HIS B 1 235 ? 21.844 21.75 23.062 1 94.62 235 HIS B C 1
ATOM 6368 O O . HIS B 1 235 ? 21.406 20.734 23.609 1 94.62 235 HIS B O 1
ATOM 6374 N N . ASP B 1 236 ? 21.031 22.672 22.609 1 96.44 236 ASP B N 1
ATOM 6375 C CA . ASP B 1 236 ? 19.594 22.594 22.766 1 96.44 236 ASP B CA 1
ATOM 6376 C C . ASP B 1 236 ? 18.922 22.172 21.438 1 96.44 236 ASP B C 1
ATOM 6378 O O . ASP B 1 236 ? 17.953 22.797 21.016 1 96.44 236 ASP B O 1
ATOM 6382 N N . VAL B 1 237 ? 19.516 21.172 20.812 1 97.25 237 VAL B N 1
ATOM 6383 C CA . VAL B 1 237 ? 18.953 20.484 19.656 1 97.25 237 VAL B CA 1
ATOM 6384 C C . VAL B 1 237 ? 18.609 19.047 20.016 1 97.25 237 VAL B C 1
ATOM 6386 O O . VAL B 1 237 ? 18.766 18.641 21.172 1 97.25 237 VAL B O 1
ATOM 6389 N N . SER B 1 238 ? 18.062 18.281 19.094 1 97.12 238 SER B N 1
ATOM 6390 C CA . SER B 1 238 ? 17.781 16.859 19.328 1 97.12 238 SER B CA 1
ATOM 6391 C C . SER B 1 238 ? 19.047 16.094 19.656 1 97.12 238 SER B C 1
ATOM 6393 O O . SER B 1 238 ? 20.109 16.344 19.078 1 97.12 238 SER B O 1
ATOM 6395 N N . LYS B 1 239 ? 18.922 15.086 20.5 1 95.75 239 LYS B N 1
ATOM 6396 C CA . LYS B 1 239 ? 20.062 14.289 20.938 1 95.75 239 LYS B CA 1
ATOM 6397 C C . LYS B 1 239 ? 20.266 13.086 20.016 1 95.75 239 LYS B C 1
ATOM 6399 O O . LYS B 1 239 ? 21.188 12.297 20.219 1 95.75 239 LYS B O 1
ATOM 6404 N N . GLU B 1 240 ? 19.422 12.898 19.047 1 94.69 240 GLU B N 1
ATOM 6405 C CA . GLU B 1 240 ? 19.641 11.844 18.062 1 94.69 240 GLU B CA 1
ATOM 6406 C C . GLU B 1 240 ? 21.047 11.93 17.484 1 94.69 240 GLU B C 1
ATOM 6408 O O . GLU B 1 240 ? 21.547 13.023 17.219 1 94.69 240 GLU B O 1
ATOM 6413 N N . LEU B 1 241 ? 21.688 10.719 17.328 1 95.12 241 LEU B N 1
ATOM 6414 C CA . LEU B 1 241 ? 23.047 10.609 16.812 1 95.12 241 LEU B CA 1
ATOM 6415 C C . LEU B 1 241 ? 24.016 11.375 17.703 1 95.12 241 LEU B C 1
ATOM 6417 O O . LEU B 1 241 ? 24.984 11.945 17.203 1 95.12 241 LEU B O 1
ATOM 6421 N N . GLY B 1 242 ? 23.625 11.484 18.969 1 96.06 242 GLY B N 1
ATOM 6422 C CA . GLY B 1 242 ? 24.391 12.258 19.922 1 96.06 242 GLY B CA 1
ATOM 6423 C C . GLY B 1 242 ? 24 13.727 19.953 1 96.06 242 GLY B C 1
ATOM 6424 O O . GLY B 1 242 ? 23.594 14.234 21 1 96.06 242 GLY B O 1
ATOM 6425 N N . ASN B 1 243 ? 24.125 14.398 18.875 1 96.94 243 ASN B N 1
ATOM 6426 C CA . ASN B 1 243 ? 23.734 15.781 18.625 1 96.94 243 ASN B CA 1
ATOM 6427 C C . ASN B 1 243 ? 23.312 15.992 17.172 1 96.94 243 ASN B C 1
ATOM 6429 O O . ASN B 1 243 ? 24.062 15.648 16.25 1 96.94 243 ASN B O 1
ATOM 6433 N N . TYR B 1 244 ? 22.203 16.609 16.984 1 97.44 244 TYR B N 1
ATOM 6434 C CA . TYR B 1 244 ? 21.703 16.688 15.617 1 97.44 244 TYR B CA 1
ATOM 6435 C C . TYR B 1 244 ? 21.719 18.109 15.102 1 97.44 244 TYR B C 1
ATOM 6437 O O . TYR B 1 244 ? 20.828 18.531 14.367 1 97.44 244 TYR B O 1
ATOM 6445 N N . ASP B 1 245 ? 22.703 18.922 15.438 1 97.19 245 ASP B N 1
ATOM 6446 C CA . ASP B 1 245 ? 22.875 20.312 15.016 1 97.19 245 ASP B CA 1
ATOM 6447 C C . ASP B 1 245 ? 23.281 20.391 13.547 1 97.19 245 ASP B C 1
ATOM 6449 O O . ASP B 1 245 ? 23.375 21.484 12.984 1 97.19 245 ASP B O 1
ATOM 6453 N N . TYR B 1 246 ? 23.578 19.297 12.945 1 97.19 246 TYR B N 1
ATOM 6454 C CA . TYR B 1 246 ? 23.844 19.25 11.516 1 97.19 246 TYR B CA 1
ATOM 6455 C C . TYR B 1 246 ? 22.859 18.344 10.805 1 97.19 246 TYR B C 1
ATOM 6457 O O . TYR B 1 246 ? 22.734 17.156 11.148 1 97.19 246 TYR B O 1
ATOM 6465 N N . LEU B 1 247 ? 22.297 18.844 9.75 1 96.31 247 LEU B N 1
ATOM 6466 C CA . LEU B 1 247 ? 21.359 18.062 8.953 1 96.31 247 LEU B CA 1
ATOM 6467 C C . LEU B 1 247 ? 21.891 17.828 7.547 1 96.31 247 LEU B C 1
ATOM 6469 O O . LEU B 1 247 ? 22.125 16.688 7.145 1 96.31 247 LEU B O 1
ATOM 6473 N N . MET B 1 248 ? 22.141 18.969 6.801 1 96.44 248 MET B N 1
ATOM 6474 C CA . MET B 1 248 ? 22.578 18.844 5.41 1 96.44 248 MET B CA 1
ATOM 6475 C C . MET B 1 248 ? 23.125 20.156 4.895 1 96.44 248 MET B C 1
ATOM 6477 O O . MET B 1 248 ? 22.938 21.203 5.523 1 96.44 248 MET B O 1
ATOM 6481 N N . PHE B 1 249 ? 23.797 20.125 3.812 1 97.25 249 PHE B N 1
ATOM 6482 C CA . PHE B 1 249 ? 24.344 21.297 3.15 1 97.25 249 PHE B CA 1
ATOM 6483 C C . PHE B 1 249 ? 25.266 22.078 4.094 1 97.25 249 PHE B C 1
ATOM 6485 O O . PHE B 1 249 ? 26.156 21.5 4.723 1 97.25 249 PHE B O 1
ATOM 6492 N N . ALA B 1 250 ? 25.156 23.422 4.051 1 98.06 250 ALA B N 1
ATOM 6493 C CA . ALA B 1 250 ? 25.859 24.234 5.039 1 98.06 250 ALA B CA 1
ATOM 6494 C C . ALA B 1 250 ? 24.906 24.672 6.156 1 98.06 250 ALA B C 1
ATOM 6496 O O . ALA B 1 250 ? 24.016 25.484 5.941 1 98.06 250 ALA B O 1
ATOM 6497 N N . ASP B 1 251 ? 25.125 24.094 7.309 1 98 251 ASP B N 1
ATOM 6498 C CA . ASP B 1 251 ? 24.234 24.375 8.438 1 98 251 ASP B CA 1
ATOM 6499 C C . ASP B 1 251 ? 24.609 25.688 9.117 1 98 251 ASP B C 1
ATOM 6501 O O . ASP B 1 251 ? 25.781 25.922 9.422 1 98 251 ASP B O 1
ATOM 6505 N N . LEU B 1 252 ? 23.656 26.422 9.414 1 97.88 252 LEU B N 1
ATOM 6506 C CA . LEU B 1 252 ? 23.859 27.75 9.992 1 97.88 252 LEU B CA 1
ATOM 6507 C C . LEU B 1 252 ? 24.234 27.656 11.461 1 97.88 252 LEU B C 1
ATOM 6509 O O . LEU B 1 252 ? 23.734 26.781 12.18 1 97.88 252 LEU B O 1
ATOM 6513 N N . ASP B 1 253 ? 25.125 28.531 11.859 1 97.12 253 ASP B N 1
ATOM 6514 C CA . ASP B 1 253 ? 25.422 28.734 13.273 1 97.12 253 ASP B CA 1
ATOM 6515 C C . ASP B 1 253 ? 24.5 29.812 13.867 1 97.12 253 ASP B C 1
ATOM 6517 O O . ASP B 1 253 ? 24.812 31 13.797 1 97.12 253 ASP B O 1
ATOM 6521 N N . HIS B 1 254 ? 23.516 29.422 14.594 1 97.06 254 HIS B N 1
ATOM 6522 C CA . HIS B 1 254 ? 22.484 30.328 15.086 1 97.06 254 HIS B CA 1
ATOM 6523 C C . HIS B 1 254 ? 22.953 31.078 16.328 1 97.06 254 HIS B C 1
ATOM 6525 O O . HIS B 1 254 ? 22.234 31.922 16.859 1 97.06 254 HIS B O 1
ATOM 6531 N N . SER B 1 255 ? 24.094 30.734 16.766 1 95.75 255 SER B N 1
ATOM 6532 C CA . SER B 1 255 ? 24.656 31.516 17.859 1 95.75 255 SER B CA 1
ATOM 6533 C C . SER B 1 255 ? 25.359 32.781 17.344 1 95.75 255 SER B C 1
ATOM 6535 O O . SER B 1 255 ? 25.656 33.688 18.125 1 95.75 255 SER B O 1
ATOM 6537 N N . HIS B 1 256 ? 25.719 32.781 16.078 1 95.88 256 HIS B N 1
ATOM 6538 C CA . HIS B 1 256 ? 26.406 33.938 15.5 1 95.88 256 HIS B CA 1
ATOM 6539 C C . HIS B 1 256 ? 25.484 35.125 15.414 1 95.88 256 HIS B C 1
ATOM 6541 O O . HIS B 1 256 ? 24.391 35.062 14.836 1 95.88 256 HIS B O 1
ATOM 6547 N N . ALA B 1 257 ? 25.922 36.25 15.82 1 96.5 257 ALA B N 1
ATOM 6548 C CA . ALA B 1 257 ? 25.078 37.438 15.938 1 96.5 257 ALA B CA 1
ATOM 6549 C C . ALA B 1 257 ? 24.578 37.906 14.57 1 96.5 257 ALA B C 1
ATOM 6551 O O . ALA B 1 257 ? 23.422 38.25 14.414 1 96.5 257 ALA B O 1
ATOM 6552 N N . ALA B 1 258 ? 25.438 37.906 13.609 1 97.12 258 ALA B N 1
ATOM 6553 C CA . ALA B 1 258 ? 25.062 38.375 12.273 1 97.12 258 ALA B CA 1
ATOM 6554 C C . ALA B 1 258 ? 24.016 37.469 11.648 1 97.12 258 ALA B C 1
ATOM 6556 O O . ALA B 1 258 ? 23.109 37.938 10.953 1 97.12 258 ALA B O 1
ATOM 6557 N N . VAL B 1 259 ? 24.188 36.156 11.891 1 97.69 259 VAL B N 1
ATOM 6558 C CA . VAL B 1 259 ? 23.219 35.188 11.383 1 97.69 259 VAL B CA 1
ATOM 6559 C C . VAL B 1 259 ? 21.859 35.438 12.016 1 97.69 259 VAL B C 1
ATOM 6561 O O . VAL B 1 259 ? 20.844 35.5 11.32 1 97.69 259 VAL B O 1
ATOM 6564 N N . ARG B 1 260 ? 21.797 35.594 13.289 1 97.88 260 ARG B N 1
ATOM 6565 C CA . ARG B 1 260 ? 20.562 35.844 14.016 1 97.88 260 ARG B CA 1
ATOM 6566 C C . ARG B 1 260 ? 19.875 37.125 13.5 1 97.88 260 ARG B C 1
ATOM 6568 O O . ARG B 1 260 ? 18.688 37.094 13.195 1 97.88 260 ARG B O 1
ATOM 6575 N N . GLU B 1 261 ? 20.641 38.125 13.398 1 98.31 261 GLU B N 1
ATOM 6576 C CA . GLU B 1 261 ? 20.094 39.438 12.969 1 98.31 261 GLU B CA 1
ATOM 6577 C C . GLU B 1 261 ? 19.5 39.312 11.57 1 98.31 261 GLU B C 1
ATOM 6579 O O . GLU B 1 261 ? 18.406 39.844 11.312 1 98.31 261 GLU B O 1
ATOM 6584 N N . ASP B 1 262 ? 20.203 38.719 10.719 1 98.62 262 ASP B N 1
ATOM 6585 C CA . ASP B 1 262 ? 19.734 38.562 9.344 1 98.62 262 ASP B CA 1
ATOM 6586 C C . ASP B 1 262 ? 18.406 37.812 9.289 1 98.62 262 ASP B C 1
ATOM 6588 O O . ASP B 1 262 ? 17.469 38.25 8.609 1 98.62 262 ASP B O 1
ATOM 6592 N N . ILE B 1 263 ? 18.328 36.688 10.008 1 98.75 263 ILE B N 1
ATOM 6593 C CA . ILE B 1 263 ? 17.125 35.875 10 1 98.75 263 ILE B CA 1
ATOM 6594 C C . ILE B 1 263 ? 15.969 36.625 10.648 1 98.75 263 ILE B C 1
ATOM 6596 O O . ILE B 1 263 ? 14.844 36.594 10.156 1 98.75 263 ILE B O 1
ATOM 6600 N N . PHE B 1 264 ? 16.219 37.344 11.773 1 98.75 264 PHE B N 1
ATOM 6601 C CA . PHE B 1 264 ? 15.164 38.094 12.445 1 98.75 264 PHE B CA 1
ATOM 6602 C C . PHE B 1 264 ? 14.625 39.188 11.539 1 98.75 264 PHE B C 1
ATOM 6604 O O . PHE B 1 264 ? 13.406 39.344 11.398 1 98.75 264 PHE B O 1
ATOM 6611 N N . ASN B 1 265 ? 15.555 39.875 10.883 1 98.69 265 ASN B N 1
ATOM 6612 C CA . ASN B 1 265 ? 15.141 40.906 9.953 1 98.69 265 ASN B CA 1
ATOM 6613 C C . ASN B 1 265 ? 14.344 40.312 8.781 1 98.69 265 ASN B C 1
ATOM 6615 O O . ASN B 1 265 ? 13.352 40.906 8.352 1 98.69 265 ASN B O 1
ATOM 6619 N N . TRP B 1 266 ? 14.82 39.25 8.273 1 98.75 266 TRP B N 1
ATOM 6620 C CA . TRP B 1 266 ? 14.102 38.594 7.188 1 98.75 266 TRP B CA 1
ATOM 6621 C C . TRP B 1 266 ? 12.672 38.25 7.605 1 98.75 266 TRP B C 1
ATOM 6623 O O . TRP B 1 266 ? 11.727 38.5 6.855 1 98.75 266 TRP B O 1
ATOM 6633 N N . GLY B 1 267 ? 12.492 37.688 8.781 1 98.75 267 GLY B N 1
ATOM 6634 C CA . GLY B 1 267 ? 11.172 37.312 9.266 1 98.75 267 GLY B CA 1
ATOM 6635 C C . GLY B 1 267 ? 10.219 38.5 9.312 1 98.75 267 GLY B C 1
ATOM 6636 O O . GLY B 1 267 ? 9.055 38.375 8.906 1 98.75 267 GLY B O 1
ATOM 6637 N N . THR B 1 268 ? 10.703 39.594 9.828 1 98.56 268 THR B N 1
ATOM 6638 C CA . THR B 1 268 ? 9.898 40.781 9.891 1 98.56 268 THR B CA 1
ATOM 6639 C C . THR B 1 268 ? 9.555 41.281 8.492 1 98.56 268 THR B C 1
ATOM 6641 O O . THR B 1 268 ? 8.406 41.656 8.219 1 98.56 268 THR B O 1
ATOM 6644 N N . TRP B 1 269 ? 10.57 41.281 7.641 1 98.44 269 TRP B N 1
ATOM 6645 C CA . TRP B 1 269 ? 10.414 41.781 6.273 1 98.44 269 TRP B CA 1
ATOM 6646 C C . TRP B 1 269 ? 9.359 40.969 5.527 1 98.44 269 TRP B C 1
ATOM 6648 O O . TRP B 1 269 ? 8.406 41.531 4.973 1 98.44 269 TRP B O 1
ATOM 6658 N N . ILE B 1 270 ? 9.453 39.656 5.531 1 98.62 270 ILE B N 1
ATOM 6659 C CA . ILE B 1 270 ? 8.578 38.812 4.711 1 98.62 270 ILE B CA 1
ATOM 6660 C C . ILE B 1 270 ? 7.16 38.844 5.27 1 98.62 270 ILE B C 1
ATOM 6662 O O . ILE B 1 270 ? 6.188 38.812 4.512 1 98.62 270 ILE B O 1
ATOM 6666 N N . THR B 1 271 ? 7.031 38.844 6.594 1 98.56 271 THR B N 1
ATOM 6667 C CA . THR B 1 271 ? 5.719 38.938 7.227 1 98.56 271 THR B CA 1
ATOM 6668 C C . THR B 1 271 ? 4.996 40.219 6.824 1 98.56 271 THR B C 1
ATOM 6670 O O . THR B 1 271 ? 3.809 40.188 6.496 1 98.56 271 THR B O 1
ATOM 6673 N N . SER B 1 272 ? 5.711 41.219 6.82 1 97.75 272 SER B N 1
ATOM 6674 C CA . SER B 1 272 ? 5.129 42.5 6.469 1 97.75 272 SER B CA 1
ATOM 6675 C C . SER B 1 272 ? 4.82 42.594 4.977 1 97.75 272 SER B C 1
ATOM 6677 O O . SER B 1 272 ? 3.748 43.062 4.582 1 97.75 272 SER B O 1
ATOM 6679 N N . LEU B 1 273 ? 5.773 42.219 4.18 1 97.69 273 LEU B N 1
ATOM 6680 C CA . LEU B 1 273 ? 5.633 42.281 2.729 1 97.69 273 LEU B CA 1
ATOM 6681 C C . LEU B 1 273 ? 4.402 41.531 2.256 1 97.69 273 LEU B C 1
ATOM 6683 O O . LEU B 1 273 ? 3.658 42 1.397 1 97.69 273 LEU B O 1
ATOM 6687 N N . LEU B 1 274 ? 4.141 40.344 2.801 1 98.25 274 LEU B N 1
ATOM 6688 C CA . LEU B 1 274 ? 3.123 39.438 2.273 1 98.25 274 LEU B CA 1
ATOM 6689 C C . LEU B 1 274 ? 1.918 39.375 3.207 1 98.25 274 LEU B C 1
ATOM 6691 O O . LEU B 1 274 ? 0.963 38.625 2.945 1 98.25 274 LEU B O 1
ATOM 6695 N N . ASN B 1 275 ? 1.97 40.094 4.316 1 97.19 275 ASN B N 1
ATOM 6696 C CA . ASN B 1 275 ? 0.921 40.062 5.332 1 97.19 275 ASN B CA 1
ATOM 6697 C C . ASN B 1 275 ? 0.654 38.625 5.793 1 97.19 275 ASN B C 1
ATOM 6699 O O . ASN B 1 275 ? -0.49 38.156 5.781 1 97.19 275 ASN B O 1
ATOM 6703 N N . LEU B 1 276 ? 1.657 38 6.215 1 98.5 276 LEU B N 1
ATOM 6704 C CA . LEU B 1 276 ? 1.575 36.562 6.586 1 98.5 276 LEU B CA 1
ATOM 6705 C C . LEU B 1 276 ? 0.774 36.406 7.871 1 98.5 276 LEU B C 1
ATOM 6707 O O . LEU B 1 276 ? 0.749 37.281 8.719 1 98.5 276 LEU B O 1
ATOM 6711 N N . GLY B 1 277 ? 0.128 35.188 7.98 1 98.44 277 GLY B N 1
ATOM 6712 C CA . GLY B 1 277 ? -0.576 34.812 9.195 1 98.44 277 GLY B CA 1
ATOM 6713 C C . GLY B 1 277 ? 0.249 33.906 10.117 1 98.44 277 GLY B C 1
ATOM 6714 O O . GLY B 1 277 ? -0.184 33.594 11.227 1 98.44 277 GLY B O 1
ATOM 6715 N N . GLY B 1 278 ? 1.412 33.562 9.672 1 98.56 278 GLY B N 1
ATOM 6716 C CA . GLY B 1 278 ? 2.271 32.719 10.492 1 98.56 278 GLY B CA 1
ATOM 6717 C C . GLY B 1 278 ? 3.314 31.969 9.688 1 98.56 278 GLY B C 1
ATOM 6718 O O . GLY B 1 278 ? 3.643 32.344 8.57 1 98.56 278 GLY B O 1
ATOM 6719 N N . PHE B 1 279 ? 3.895 30.875 10.375 1 98.81 279 PHE B N 1
ATOM 6720 C CA . PHE B 1 279 ? 4.996 30.141 9.758 1 98.81 279 PHE B CA 1
ATOM 6721 C C . PHE B 1 279 ? 4.883 28.656 10.055 1 98.81 279 PHE B C 1
ATOM 6723 O O . PHE B 1 279 ? 4.496 28.266 11.156 1 98.81 279 PHE B O 1
ATOM 6730 N N . ARG B 1 280 ? 5.094 27.875 9.039 1 98.88 280 ARG B N 1
ATOM 6731 C CA . ARG B 1 280 ? 5.602 26.516 9.258 1 98.88 280 ARG B CA 1
ATOM 6732 C C . ARG B 1 280 ? 7.125 26.5 9.312 1 98.88 280 ARG B C 1
ATOM 6734 O O . ARG B 1 280 ? 7.789 26.984 8.391 1 98.88 280 ARG B O 1
ATOM 6741 N N . LEU B 1 281 ? 7.691 26.047 10.43 1 98.81 281 LEU B N 1
ATOM 6742 C CA . LEU B 1 281 ? 9.125 26.078 10.664 1 98.81 281 LEU B CA 1
ATOM 6743 C C . LEU B 1 281 ? 9.758 24.719 10.414 1 98.81 281 LEU B C 1
ATOM 6745 O O . LEU B 1 281 ? 9.508 23.766 11.156 1 98.81 281 LEU B O 1
ATOM 6749 N N . ASP B 1 282 ? 10.539 24.641 9.391 1 98.19 282 ASP B N 1
ATOM 6750 C CA . ASP B 1 282 ? 11.117 23.406 8.883 1 98.19 282 ASP B CA 1
ATOM 6751 C C . ASP B 1 282 ? 12.266 22.938 9.773 1 98.19 282 ASP B C 1
ATOM 6753 O O . ASP B 1 282 ? 13.047 23.75 10.281 1 98.19 282 ASP B O 1
ATOM 6757 N N . ALA B 1 283 ? 12.398 21.688 10.07 1 97.56 283 ALA B N 1
ATOM 6758 C CA . ALA B 1 283 ? 13.555 20.969 10.625 1 97.56 283 ALA B CA 1
ATOM 6759 C C . ALA B 1 283 ? 14 21.594 11.938 1 97.56 283 ALA B C 1
ATOM 6761 O O . ALA B 1 283 ? 15.195 21.828 12.156 1 97.56 283 ALA B O 1
ATOM 6762 N N . ILE B 1 284 ? 13.125 21.828 12.844 1 98.31 284 ILE B N 1
ATOM 6763 C CA . ILE B 1 284 ? 13.461 22.625 14.016 1 98.31 284 ILE B CA 1
ATOM 6764 C C . ILE B 1 284 ? 14.188 21.766 15.039 1 98.31 284 ILE B C 1
ATOM 6766 O O . ILE B 1 284 ? 14.742 22.281 16.016 1 98.31 284 ILE B O 1
ATOM 6770 N N . LYS B 1 285 ? 14.188 20.469 14.82 1 97.38 285 LYS B N 1
ATOM 6771 C CA . LYS B 1 285 ? 14.922 19.656 15.797 1 97.38 285 LYS B CA 1
ATOM 6772 C C . LYS B 1 285 ? 16.422 19.734 15.555 1 97.38 285 LYS B C 1
ATOM 6774 O O . LYS B 1 285 ? 17.219 19.25 16.375 1 97.38 285 LYS B O 1
ATOM 6779 N N . HIS B 1 286 ? 16.844 20.453 14.477 1 97.38 286 HIS B N 1
ATOM 6780 C CA . HIS B 1 286 ? 18.234 20.469 14.062 1 97.38 286 HIS B CA 1
ATOM 6781 C C . HIS B 1 286 ? 18.891 21.812 14.367 1 97.38 286 HIS B C 1
ATOM 6783 O O . HIS B 1 286 ? 20.062 22.031 14.031 1 97.38 286 HIS B O 1
ATOM 6789 N N . TYR B 1 287 ? 18.219 22.797 14.93 1 95.94 287 TYR B N 1
ATOM 6790 C CA . TYR B 1 287 ? 18.891 24.031 15.336 1 95.94 287 TYR B CA 1
ATOM 6791 C C . TYR B 1 287 ? 18.391 24.5 16.703 1 95.94 287 TYR B C 1
ATOM 6793 O O . TYR B 1 287 ? 17.438 23.938 17.234 1 95.94 287 TYR B O 1
ATOM 6801 N N . SER B 1 288 ? 19.016 25.453 17.281 1 97.31 288 SER B N 1
ATOM 6802 C CA . SER B 1 288 ? 18.859 25.875 18.672 1 97.31 288 SER B CA 1
ATOM 6803 C C . SER B 1 288 ? 17.422 26.281 18.969 1 97.31 288 SER B C 1
ATOM 6805 O O . SER B 1 288 ? 16.891 27.188 18.328 1 97.31 288 SER B O 1
ATOM 6807 N N . LEU B 1 289 ? 16.844 25.609 20.016 1 97.94 289 LEU B N 1
ATOM 6808 C CA . LEU B 1 289 ? 15.484 25.953 20.438 1 97.94 289 LEU B CA 1
ATOM 6809 C C . LEU B 1 289 ? 15.438 27.328 21.078 1 97.94 289 LEU B C 1
ATOM 6811 O O . LEU B 1 289 ? 14.422 28.016 21.016 1 97.94 289 LEU B O 1
ATOM 6815 N N . SER B 1 290 ? 16.531 27.734 21.656 1 97.56 290 SER B N 1
ATOM 6816 C CA . SER B 1 290 ? 16.594 29.078 22.203 1 97.56 290 SER B CA 1
ATOM 6817 C C . SER B 1 290 ? 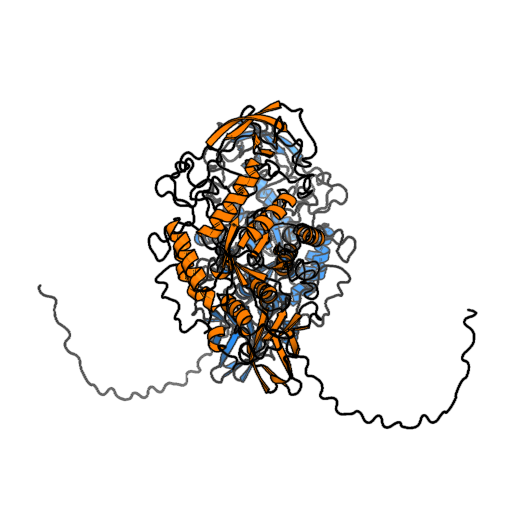16.547 30.125 21.094 1 97.56 290 SER B C 1
ATOM 6819 O O . SER B 1 290 ? 15.898 31.156 21.234 1 97.56 290 SER B O 1
ATOM 6821 N N . PHE B 1 291 ? 17.312 29.891 20.109 1 97.75 291 PHE B N 1
ATOM 6822 C CA . PHE B 1 291 ? 17.219 30.766 18.938 1 97.75 291 PHE B CA 1
ATOM 6823 C C . PHE B 1 291 ? 15.789 30.859 18.438 1 97.75 291 PHE B C 1
ATOM 6825 O O . PHE B 1 291 ? 15.297 31.953 18.156 1 97.75 291 PHE B O 1
ATOM 6832 N N . LEU B 1 292 ? 15.156 29.672 18.312 1 98.69 292 LEU B N 1
ATOM 6833 C CA . LEU B 1 292 ? 13.781 29.625 17.812 1 98.69 292 LEU B CA 1
ATOM 6834 C C . LEU B 1 292 ? 12.852 30.438 18.703 1 98.69 292 LEU B C 1
ATOM 6836 O O . LEU B 1 292 ? 12.039 31.219 18.203 1 98.69 292 LEU B O 1
ATOM 6840 N N . ALA B 1 293 ? 12.938 30.281 19.984 1 98.5 293 ALA B N 1
ATOM 6841 C CA . ALA B 1 293 ? 12.125 31.047 20.938 1 98.5 293 ALA B CA 1
ATOM 6842 C C . ALA B 1 293 ? 12.328 32.531 20.75 1 98.5 293 ALA B C 1
ATOM 6844 O O . ALA B 1 293 ? 11.359 33.312 20.766 1 98.5 293 ALA B O 1
ATOM 6845 N N . ASP B 1 294 ? 13.562 32.906 20.562 1 98.62 294 ASP B N 1
ATOM 6846 C CA . ASP B 1 294 ? 13.883 34.312 20.344 1 98.62 294 ASP B CA 1
ATOM 6847 C C . ASP B 1 294 ? 13.273 34.844 19.047 1 98.62 294 ASP B C 1
ATOM 6849 O O . ASP B 1 294 ? 12.773 35.969 19 1 98.62 294 ASP B O 1
ATOM 6853 N N . PHE B 1 295 ? 13.391 34.062 18.078 1 98.62 295 PHE B N 1
ATOM 6854 C CA . PHE B 1 295 ? 12.844 34.438 16.781 1 98.62 295 PHE B CA 1
ATOM 6855 C C . PHE B 1 295 ? 11.344 34.656 16.859 1 98.62 295 PHE B C 1
ATOM 6857 O O . PHE B 1 295 ? 10.828 35.656 16.359 1 98.62 295 PHE B O 1
ATOM 6864 N N . LEU B 1 296 ? 10.602 33.688 17.5 1 98.69 296 LEU B N 1
ATOM 6865 C CA . LEU B 1 296 ? 9.164 33.812 17.672 1 98.69 296 LEU B CA 1
ATOM 6866 C C . LEU B 1 296 ? 8.82 35.094 18.469 1 98.69 296 LEU B C 1
ATOM 6868 O O . LEU B 1 296 ? 7.91 35.844 18.094 1 98.69 296 LEU B O 1
ATOM 6872 N N . ALA B 1 297 ? 9.547 35.312 19.484 1 98.25 297 ALA B N 1
ATOM 6873 C CA . ALA B 1 297 ? 9.328 36.5 20.297 1 98.25 297 ALA B CA 1
ATOM 6874 C C . ALA B 1 297 ? 9.555 37.781 19.484 1 98.25 297 ALA B C 1
ATOM 6876 O O . ALA B 1 297 ? 8.82 38.75 19.641 1 98.25 297 ALA B O 1
ATOM 6877 N N . HIS B 1 298 ? 10.594 37.75 18.719 1 98.5 298 HIS B N 1
ATOM 6878 C CA . HIS B 1 298 ? 10.891 38.875 17.859 1 98.5 298 HIS B CA 1
ATOM 6879 C C . HIS B 1 298 ? 9.719 39.188 16.922 1 98.5 298 HIS B C 1
ATOM 6881 O O . HIS B 1 298 ? 9.312 40.344 16.797 1 98.5 298 HIS B O 1
ATOM 6887 N N . LEU B 1 299 ? 9.188 38.188 16.281 1 98.5 299 LEU B N 1
ATOM 6888 C CA . LEU B 1 299 ? 8.078 38.406 15.352 1 98.5 299 LEU B CA 1
ATOM 6889 C C . LEU B 1 299 ? 6.832 38.875 16.094 1 98.5 299 LEU B C 1
ATOM 6891 O O . LEU B 1 299 ? 6.086 39.719 15.586 1 98.5 299 LEU B O 1
ATOM 6895 N N . ASP B 1 300 ? 6.586 38.406 17.297 1 97.56 300 ASP B N 1
ATOM 6896 C CA . ASP B 1 300 ? 5.457 38.844 18.109 1 97.56 300 ASP B CA 1
ATOM 6897 C C . ASP B 1 300 ? 5.52 40.312 18.406 1 97.56 300 ASP B C 1
ATOM 6899 O O . ASP B 1 300 ? 4.48 40.969 18.547 1 97.56 300 ASP B O 1
ATOM 6903 N N . THR B 1 301 ? 6.668 40.812 18.406 1 97.62 301 THR B N 1
ATOM 6904 C CA . THR B 1 301 ? 6.844 42.188 18.844 1 97.62 301 THR B CA 1
ATOM 6905 C C . THR B 1 301 ? 7.008 43.125 17.641 1 97.62 301 THR B C 1
ATOM 6907 O O . THR B 1 301 ? 6.598 44.281 17.703 1 97.62 301 THR B O 1
ATOM 6910 N N . LYS B 1 302 ? 7.582 42.625 16.625 1 97.38 302 LYS B N 1
ATOM 6911 C CA . LYS B 1 302 ? 8.039 43.531 15.57 1 97.38 302 LYS B CA 1
ATOM 6912 C C . LYS B 1 302 ? 7.078 43.531 14.383 1 97.38 302 LYS B C 1
ATOM 6914 O O . LYS B 1 302 ? 7.195 44.344 13.477 1 97.38 302 LYS B O 1
ATOM 6919 N N . THR B 1 303 ? 6.156 42.625 14.398 1 96.69 303 THR B N 1
ATOM 6920 C CA . THR B 1 303 ? 5.215 42.594 13.289 1 96.69 303 THR B CA 1
ATOM 6921 C C . THR B 1 303 ? 3.844 43.094 13.711 1 96.69 303 THR B C 1
ATOM 6923 O O . THR B 1 303 ? 3.502 43.062 14.898 1 96.69 303 THR B O 1
ATOM 6926 N N . LEU B 1 304 ? 3.014 43.5 12.797 1 93.12 304 LEU B N 1
ATOM 6927 C CA . LEU B 1 304 ? 1.698 44.094 13.055 1 93.12 304 LEU B CA 1
ATOM 6928 C C . LEU B 1 304 ? 0.75 43.031 13.633 1 93.12 304 LEU B C 1
ATOM 6930 O O . LEU B 1 304 ? -0.068 43.344 14.5 1 93.12 304 LEU B O 1
ATOM 6934 N N . ARG B 1 305 ? 0.858 41.844 13.203 1 92.88 305 ARG B N 1
ATOM 6935 C CA . ARG B 1 305 ? -0.033 40.781 13.656 1 92.88 305 ARG B CA 1
ATOM 6936 C C . ARG B 1 305 ? 0.333 40.312 15.07 1 92.88 305 ARG B C 1
ATOM 6938 O O . ARG B 1 305 ? -0.51 39.781 15.789 1 92.88 305 ARG B O 1
ATOM 6945 N N . GLY B 1 306 ? 1.538 40.406 15.344 1 92.94 306 GLY B N 1
ATOM 6946 C CA . GLY B 1 306 ? 2.018 40.125 16.688 1 92.94 306 GLY B CA 1
ATOM 6947 C C . GLY B 1 306 ? 1.661 38.719 17.141 1 92.94 306 GLY B C 1
ATOM 6948 O O . GLY B 1 306 ? 1.924 37.719 16.438 1 92.94 306 GLY B O 1
ATOM 6949 N N . LYS B 1 307 ? 0.921 38.688 18.234 1 90.25 307 LYS B N 1
ATOM 6950 C CA . LYS B 1 307 ? 0.648 37.438 18.906 1 90.25 307 LYS B CA 1
ATOM 6951 C C . LYS B 1 307 ? -0.442 36.656 18.188 1 90.25 307 LYS B C 1
ATOM 6953 O O . LYS B 1 307 ? -0.757 35.5 18.562 1 90.25 307 LYS B O 1
ATOM 6958 N N . LYS B 1 308 ? -0.919 37.125 17.109 1 94 308 LYS B N 1
ATOM 6959 C CA . LYS B 1 308 ? -1.927 36.438 16.312 1 94 308 LYS B CA 1
ATOM 6960 C C . LYS B 1 308 ? -1.275 35.531 15.281 1 94 308 LYS B C 1
ATOM 6962 O O . LYS B 1 308 ? -1.946 34.688 14.68 1 94 308 LYS B O 1
ATOM 6967 N N . LEU B 1 309 ? 0.012 35.656 15.156 1 98 309 LEU B N 1
ATOM 6968 C CA . LEU B 1 309 ? 0.723 34.781 14.227 1 98 309 LEU B CA 1
ATOM 6969 C C . LEU B 1 309 ? 0.652 33.312 14.688 1 98 309 LEU B C 1
ATOM 6971 O O . LEU B 1 309 ? 0.779 33.031 15.875 1 98 309 LEU B O 1
ATOM 6975 N N . PHE B 1 310 ? 0.352 32.438 13.758 1 98.31 310 PHE B N 1
ATOM 6976 C CA . PHE B 1 310 ? 0.313 31 14 1 98.31 310 PHE B CA 1
ATOM 6977 C C . PHE B 1 310 ? 1.644 30.359 13.641 1 98.31 310 PHE B C 1
ATOM 6979 O O . PHE B 1 310 ? 2.129 30.516 12.516 1 98.31 310 PHE B O 1
ATOM 6986 N N . PHE B 1 311 ? 2.279 29.641 14.633 1 98.81 311 PHE B N 1
ATOM 6987 C CA . PHE B 1 311 ? 3.541 28.953 14.375 1 98.81 311 PHE B CA 1
ATOM 6988 C C . PHE B 1 311 ? 3.387 27.453 14.539 1 98.81 311 PHE B C 1
ATOM 6990 O O . PHE B 1 311 ? 2.838 26.984 15.539 1 98.81 311 PHE B O 1
ATOM 6997 N N . VAL B 1 312 ? 3.783 26.734 13.547 1 98.88 312 VAL B N 1
ATOM 6998 C CA . VAL B 1 312 ? 3.863 25.281 13.68 1 98.88 312 VAL B CA 1
ATOM 6999 C C . VAL B 1 312 ? 5.262 24.812 13.281 1 98.88 312 VAL B C 1
ATOM 7001 O O . VAL B 1 312 ? 5.793 25.203 12.25 1 98.88 312 VAL B O 1
ATOM 7004 N N . GLY B 1 313 ? 5.891 24.031 14.141 1 98.75 313 GLY B N 1
ATOM 7005 C CA . GLY B 1 313 ? 7.234 23.531 13.906 1 98.75 313 GLY B CA 1
ATOM 7006 C C . GLY B 1 313 ? 7.273 22.062 13.555 1 98.75 313 GLY B C 1
ATOM 7007 O O . GLY B 1 313 ? 6.488 21.266 14.086 1 98.75 313 GLY B O 1
ATOM 7008 N N . GLU B 1 314 ? 8.141 21.734 12.656 1 98.06 314 GLU B N 1
ATOM 7009 C CA . GLU B 1 314 ? 8.406 20.328 12.367 1 98.06 314 GLU B CA 1
ATOM 7010 C C . GLU B 1 314 ? 9.5 19.781 13.281 1 98.06 314 GLU B C 1
ATOM 7012 O O . GLU B 1 314 ? 10.688 19.828 12.938 1 98.06 314 GLU B O 1
ATOM 7017 N N . TYR B 1 315 ? 9.164 19.375 14.391 1 98.25 315 TYR B N 1
ATOM 7018 C CA . TYR B 1 315 ? 10.008 18.562 15.266 1 98.25 315 TYR B CA 1
ATOM 7019 C C . TYR B 1 315 ? 9.625 17.078 15.18 1 98.25 315 TYR B C 1
ATOM 7021 O O . TYR B 1 315 ? 8.797 16.609 15.953 1 98.25 315 TYR B O 1
ATOM 7029 N N . TRP B 1 316 ? 10.297 16.391 14.305 1 97.06 316 TRP B N 1
ATOM 7030 C CA . TRP B 1 316 ? 9.859 15.023 14.008 1 97.06 316 TRP B CA 1
ATOM 7031 C C . TRP B 1 316 ? 10.289 14.055 15.109 1 97.06 316 TRP B C 1
ATOM 7033 O O . TRP B 1 316 ? 11.422 13.57 15.117 1 97.06 316 TRP B O 1
ATOM 7043 N N . ASP B 1 317 ? 9.492 13.812 15.969 1 96.94 317 ASP B N 1
ATOM 7044 C CA . ASP B 1 317 ? 9.664 12.906 17.109 1 96.94 317 ASP B CA 1
ATOM 7045 C C . ASP B 1 317 ? 8.328 12.359 17.578 1 96.94 317 ASP B C 1
ATOM 7047 O O . ASP B 1 317 ? 7.359 13.109 17.734 1 96.94 317 ASP B O 1
ATOM 7051 N N . SER B 1 318 ? 8.227 11.062 17.75 1 96.56 318 SER B N 1
ATOM 7052 C CA . SER B 1 318 ? 6.969 10.438 18.141 1 96.56 318 SER B CA 1
ATOM 7053 C C . SER B 1 318 ? 6.789 10.469 19.656 1 96.56 318 SER B C 1
ATOM 7055 O O . SER B 1 318 ? 5.699 10.195 20.172 1 96.56 318 SER B O 1
ATOM 7057 N N . ASP B 1 319 ? 7.797 10.844 20.391 1 97.31 319 ASP B N 1
ATOM 7058 C CA . ASP B 1 319 ? 7.715 10.898 21.859 1 97.31 319 ASP B CA 1
ATOM 7059 C C . ASP B 1 319 ? 7.012 12.172 22.312 1 97.31 319 ASP B C 1
ATOM 7061 O O . ASP B 1 319 ? 7.562 13.266 22.203 1 97.31 319 ASP B O 1
ATOM 7065 N N . VAL B 1 320 ? 5.906 12.047 22.953 1 97.62 320 VAL B N 1
ATOM 7066 C CA . VAL B 1 320 ? 5.043 13.164 23.312 1 97.62 320 VAL B CA 1
ATOM 7067 C C . VAL B 1 320 ? 5.699 14 24.406 1 97.62 320 VAL B C 1
ATOM 7069 O O . VAL B 1 320 ? 5.535 15.227 24.453 1 97.62 320 VAL B O 1
ATOM 7072 N N . ASP B 1 321 ? 6.438 13.398 25.25 1 97.75 321 ASP B N 1
ATOM 7073 C CA . ASP B 1 321 ? 7.113 14.156 26.297 1 97.75 321 ASP B CA 1
ATOM 7074 C C . ASP B 1 321 ? 8.172 15.094 25.703 1 97.75 321 ASP B C 1
ATOM 7076 O O . ASP B 1 321 ? 8.336 16.219 26.172 1 97.75 321 ASP B O 1
ATOM 7080 N N . THR B 1 322 ? 8.859 14.578 24.719 1 97.94 322 THR B N 1
ATOM 7081 C CA . THR B 1 322 ? 9.812 15.422 24 1 97.94 322 THR B CA 1
ATOM 7082 C C . THR B 1 322 ? 9.102 16.609 23.375 1 97.94 322 THR B C 1
ATOM 7084 O O . THR B 1 322 ? 9.531 17.766 23.531 1 97.94 322 THR B O 1
ATOM 7087 N N . LEU B 1 323 ? 8.031 16.391 22.75 1 98.56 323 LEU B N 1
ATOM 7088 C CA . LEU B 1 323 ? 7.285 17.469 22.094 1 98.56 323 LEU B CA 1
ATOM 7089 C C . LEU B 1 323 ? 6.766 18.469 23.109 1 98.56 323 LEU B C 1
ATOM 7091 O O . LEU B 1 323 ? 6.836 19.688 22.891 1 98.56 323 LEU B O 1
ATOM 7095 N N . SER B 1 324 ? 6.285 17.969 24.203 1 98.06 324 SER B N 1
ATOM 7096 C CA . SER B 1 324 ? 5.801 18.844 25.266 1 98.06 324 SER B CA 1
ATOM 7097 C C . SER B 1 324 ? 6.914 19.75 25.797 1 98.06 324 SER B C 1
ATOM 7099 O O . SER B 1 324 ? 6.684 20.922 26.078 1 98.06 324 SER B O 1
ATOM 7101 N N . SER B 1 325 ? 8.047 19.156 25.891 1 98 325 SER B N 1
ATOM 7102 C CA . SER B 1 325 ? 9.195 19.938 26.359 1 98 325 SER B CA 1
ATOM 7103 C C . SER B 1 325 ? 9.531 21.047 25.375 1 98 325 SER B C 1
ATOM 7105 O O . SER B 1 325 ? 9.867 22.156 25.781 1 98 325 SER B O 1
ATOM 7107 N N . VAL B 1 326 ? 9.477 20.797 24.109 1 98.44 326 VAL B N 1
ATOM 7108 C CA . VAL B 1 326 ? 9.758 21.781 23.078 1 98.44 326 VAL B CA 1
ATOM 7109 C C . VAL B 1 326 ? 8.734 22.922 23.141 1 98.44 326 VAL B C 1
ATOM 7111 O O . VAL B 1 326 ? 9.094 24.094 23.062 1 98.44 326 VAL B O 1
ATOM 7114 N N . ILE B 1 327 ? 7.465 22.609 23.312 1 98.62 327 ILE B N 1
ATOM 7115 C CA . ILE B 1 327 ? 6.398 23.594 23.422 1 98.62 327 ILE B CA 1
ATOM 7116 C C . ILE B 1 327 ? 6.648 24.5 24.625 1 98.62 327 ILE B C 1
ATOM 7118 O O . ILE B 1 327 ? 6.539 25.719 24.531 1 98.62 327 ILE B O 1
ATOM 7122 N N . ARG B 1 328 ? 7.047 23.922 25.734 1 97.88 328 ARG B N 1
ATOM 7123 C CA . ARG B 1 328 ? 7.336 24.672 26.953 1 97.88 328 ARG B CA 1
ATOM 7124 C C . ARG B 1 328 ? 8.523 25.609 26.734 1 97.88 328 ARG B C 1
ATOM 7126 O O . ARG B 1 328 ? 8.516 26.75 27.188 1 97.88 328 ARG B O 1
ATOM 7133 N N . ARG B 1 329 ? 9.477 25.109 26.047 1 97.12 329 ARG B N 1
ATOM 7134 C CA . ARG B 1 329 ? 10.68 25.906 25.797 1 97.12 329 ARG B CA 1
ATOM 7135 C C . ARG B 1 329 ? 10.359 27.141 24.953 1 97.12 329 ARG B C 1
ATOM 7137 O O . ARG B 1 329 ? 11.023 28.172 25.094 1 97.12 329 ARG B O 1
ATOM 7144 N N . CYS B 1 330 ? 9.367 27.031 24.156 1 97.5 330 CYS B N 1
ATOM 7145 C CA . CYS B 1 330 ? 8.938 28.172 23.359 1 97.5 330 CYS B CA 1
ATOM 7146 C C . CYS B 1 330 ? 7.785 28.922 24.016 1 97.5 330 CYS B C 1
ATOM 7148 O O . CYS B 1 330 ? 7.023 29.609 23.344 1 97.5 330 CYS B O 1
ATOM 7150 N N . HIS B 1 331 ? 7.492 28.672 25.281 1 96.31 331 HIS B N 1
ATOM 7151 C CA . HIS B 1 331 ? 6.547 29.391 26.141 1 96.31 331 HIS B CA 1
ATOM 7152 C C . HIS B 1 331 ? 5.121 29.234 25.625 1 96.31 331 HIS B C 1
ATOM 7154 O O . HIS B 1 331 ? 4.336 30.188 25.672 1 96.31 331 HIS B O 1
ATOM 7160 N N . GLY B 1 332 ? 4.859 28.125 25 1 97.06 332 GLY B N 1
ATOM 7161 C CA . GLY B 1 332 ? 3.51 27.828 24.547 1 97.06 332 GLY B CA 1
ATOM 7162 C C . GLY B 1 332 ? 3.15 28.531 23.25 1 97.06 332 GLY B C 1
ATOM 7163 O O . GLY B 1 332 ? 1.987 28.531 22.844 1 97.06 332 GLY B O 1
ATOM 7164 N N . ARG B 1 333 ? 4.148 29.109 22.578 1 97.44 333 ARG B N 1
ATOM 7165 C CA . ARG B 1 333 ? 3.893 29.906 21.391 1 97.44 333 ARG B CA 1
ATOM 7166 C C . ARG B 1 333 ? 3.959 29.031 20.141 1 97.44 333 ARG B C 1
ATOM 7168 O O . ARG B 1 333 ? 3.447 29.422 19.078 1 97.44 333 ARG B O 1
ATOM 7175 N N . LEU B 1 334 ? 4.496 27.859 20.328 1 98.44 334 LEU B N 1
ATOM 7176 C CA . LEU B 1 334 ? 4.766 26.984 19.203 1 98.44 334 LEU B CA 1
ATOM 7177 C C . LEU B 1 334 ? 3.809 25.797 19.203 1 98.44 334 LEU B C 1
ATOM 7179 O O . LEU B 1 334 ? 3.592 25.156 20.234 1 98.44 334 LEU B O 1
ATOM 7183 N N . ASN B 1 335 ? 3.092 25.562 18.062 1 98.69 335 ASN B N 1
ATOM 7184 C CA . ASN B 1 335 ? 2.398 24.312 17.812 1 98.69 335 ASN B CA 1
ATOM 7185 C C . ASN B 1 335 ? 3.303 23.297 17.125 1 98.69 335 ASN B C 1
ATOM 7187 O O . ASN B 1 335 ? 4.305 23.656 16.516 1 98.69 335 ASN B O 1
ATOM 7191 N N . LEU B 1 336 ? 2.979 22.016 17.328 1 98.88 336 LEU B N 1
ATOM 7192 C CA . LEU B 1 336 ? 3.793 20.969 16.719 1 98.88 336 LEU B CA 1
ATOM 7193 C C . LEU B 1 336 ? 2.92 19.953 15.977 1 98.88 336 LEU B C 1
ATOM 7195 O O . LEU B 1 336 ? 1.778 19.719 16.375 1 98.88 336 LEU B O 1
ATOM 7199 N N . PHE B 1 337 ? 3.477 19.406 14.906 1 98.69 337 PHE B N 1
ATOM 7200 C CA . PHE B 1 337 ? 2.814 18.312 14.211 1 98.69 337 PHE B CA 1
ATOM 7201 C C . PHE B 1 337 ? 2.746 17.078 15.102 1 98.69 337 PHE B C 1
ATOM 7203 O O . PHE B 1 337 ? 3.711 16.75 15.797 1 98.69 337 PHE B O 1
ATOM 7210 N N . ASP B 1 338 ? 1.655 16.422 15.078 1 98.62 338 ASP B N 1
ATOM 7211 C CA . ASP B 1 338 ? 1.469 15.195 15.859 1 98.62 338 ASP B CA 1
ATOM 7212 C C . ASP B 1 338 ? 2.033 13.984 15.117 1 98.62 338 ASP B C 1
ATOM 7214 O O . ASP B 1 338 ? 1.297 13.266 14.438 1 98.62 338 ASP B O 1
ATOM 7218 N N . VAL B 1 339 ? 3.271 13.68 15.359 1 98.12 339 VAL B N 1
ATOM 7219 C CA . VAL B 1 339 ? 4.023 12.656 14.633 1 98.12 339 VAL B CA 1
ATOM 7220 C C . VAL B 1 339 ? 3.502 11.273 15 1 98.12 339 VAL B C 1
ATOM 7222 O O . VAL B 1 339 ? 3.24 10.445 14.117 1 98.12 339 VAL B O 1
ATOM 7225 N N . GLN B 1 340 ? 3.283 11.062 16.234 1 98.38 340 GLN B N 1
ATOM 7226 C CA . GLN B 1 340 ? 2.809 9.758 16.672 1 98.38 340 GLN B CA 1
ATOM 7227 C C . GLN B 1 340 ? 1.442 9.438 16.078 1 98.38 340 GLN B C 1
ATOM 7229 O O . GLN B 1 340 ? 1.159 8.281 15.734 1 98.38 340 GLN B O 1
ATOM 7234 N N . LEU B 1 341 ? 0.588 10.367 15.93 1 98.62 341 LEU B N 1
ATOM 7235 C CA . LEU B 1 341 ? -0.753 10.141 15.406 1 98.62 341 LEU B CA 1
ATOM 7236 C C . LEU B 1 341 ? -0.694 9.617 13.977 1 98.62 341 LEU B C 1
ATOM 7238 O O . LEU B 1 341 ? -1.396 8.664 13.625 1 98.62 341 LEU B O 1
ATOM 7242 N N . VAL B 1 342 ? 0.146 10.195 13.125 1 98 342 VAL B N 1
ATOM 7243 C CA . VAL B 1 342 ? 0.196 9.773 11.727 1 98 342 VAL B CA 1
ATOM 7244 C C . VAL B 1 342 ? 0.76 8.352 11.641 1 98 342 VAL B C 1
ATOM 7246 O O . VAL B 1 342 ? 0.312 7.551 10.82 1 98 342 VAL B O 1
ATOM 7249 N N . TYR B 1 343 ? 1.74 8.039 12.492 1 97.69 343 TYR B N 1
ATOM 7250 C CA . TYR B 1 343 ? 2.234 6.668 12.539 1 97.69 343 TYR B CA 1
ATOM 7251 C C . TYR B 1 343 ? 1.135 5.707 12.969 1 97.69 343 TYR B C 1
ATOM 7253 O O . TYR B 1 343 ? 1.023 4.602 12.438 1 97.69 343 TYR B O 1
ATOM 7261 N N . THR B 1 344 ? 0.376 6.156 13.914 1 98.38 344 THR B N 1
ATOM 7262 C CA . THR B 1 344 ? -0.734 5.34 14.391 1 98.38 344 THR B CA 1
ATOM 7263 C C . THR B 1 344 ? -1.742 5.094 13.273 1 98.38 344 THR B C 1
ATOM 7265 O O . THR B 1 344 ? -2.201 3.963 13.086 1 98.38 344 THR B O 1
ATOM 7268 N N . PHE B 1 345 ? -2.068 6.105 12.508 1 98.44 345 PHE B N 1
ATOM 7269 C CA . PHE B 1 345 ? -2.971 5.945 11.375 1 98.44 345 PHE B CA 1
ATOM 7270 C C . PHE B 1 345 ? -2.41 4.941 10.375 1 98.44 345 PHE B C 1
ATOM 7272 O O . PHE B 1 345 ? -3.131 4.066 9.891 1 98.44 345 PHE B O 1
ATOM 7279 N N . SER B 1 346 ? -1.124 5.109 10.094 1 96.75 346 SER B N 1
ATOM 7280 C CA . SER B 1 346 ? -0.469 4.176 9.188 1 96.75 346 SER B CA 1
ATOM 7281 C C . SER B 1 346 ? -0.561 2.744 9.703 1 96.75 346 SER B C 1
ATOM 7283 O O . SER B 1 346 ? -0.923 1.831 8.953 1 96.75 346 SER B O 1
ATOM 7285 N N . ASP B 1 347 ? -0.304 2.574 10.984 1 95.94 347 ASP B N 1
ATOM 7286 C CA . ASP B 1 347 ? -0.303 1.245 11.586 1 95.94 347 ASP B CA 1
ATOM 7287 C C . ASP B 1 347 ? -1.695 0.618 11.531 1 95.94 347 ASP B C 1
ATOM 7289 O O . ASP B 1 347 ? -1.837 -0.565 11.219 1 95.94 347 ASP B O 1
ATOM 7293 N N . PHE B 1 348 ? -2.682 1.359 11.844 1 96.75 348 PHE B N 1
ATOM 7294 C CA . PHE B 1 348 ? -4.043 0.84 11.781 1 96.75 348 PHE B CA 1
ATOM 7295 C C . PHE B 1 348 ? -4.422 0.492 10.344 1 96.75 348 PHE B C 1
ATOM 7297 O O . PHE B 1 348 ? -4.988 -0.572 10.086 1 96.75 348 PHE B O 1
ATOM 7304 N N . SER B 1 349 ? -4.074 1.335 9.438 1 95.62 349 SER B N 1
ATOM 7305 C CA . SER B 1 349 ? -4.465 1.139 8.047 1 95.62 349 SER B CA 1
ATOM 7306 C C . SER B 1 349 ? -3.811 -0.107 7.461 1 95.62 349 SER B C 1
ATOM 7308 O O . SER B 1 349 ? -4.379 -0.756 6.578 1 95.62 349 SER B O 1
ATOM 7310 N N . LYS B 1 350 ? -2.658 -0.481 7.984 1 90.81 350 LYS B N 1
ATOM 7311 C CA . LYS B 1 350 ? -1.895 -1.604 7.449 1 90.81 350 LYS B CA 1
ATOM 7312 C C . LYS B 1 350 ? -2.086 -2.854 8.305 1 90.81 350 LYS B C 1
ATOM 7314 O O . LYS B 1 350 ? -1.435 -3.875 8.07 1 90.81 350 LYS B O 1
ATOM 7319 N N . GLY B 1 351 ? -2.824 -2.723 9.367 1 89.25 351 GLY B N 1
ATOM 7320 C CA . GLY B 1 351 ? -3.174 -3.885 10.172 1 89.25 351 GLY B CA 1
ATOM 7321 C C . GLY B 1 351 ? -2.154 -4.188 11.25 1 89.25 351 GLY B C 1
ATOM 7322 O O . GLY B 1 351 ? -2.143 -5.289 11.812 1 89.25 351 GLY B O 1
ATOM 7323 N N . ARG B 1 352 ? -1.275 -3.33 11.5 1 91 352 ARG B N 1
ATOM 7324 C CA . ARG B 1 352 ? -0.29 -3.516 12.562 1 91 352 ARG B CA 1
ATOM 7325 C C . ARG B 1 352 ? -0.889 -3.201 13.93 1 91 352 ARG B C 1
ATOM 7327 O O . ARG B 1 352 ? -0.364 -3.633 14.961 1 91 352 ARG B O 1
ATOM 7334 N N . LYS B 1 353 ? -1.888 -2.35 13.977 1 93.94 353 LYS B N 1
ATOM 7335 C CA . LYS B 1 353 ? -2.744 -2.08 15.125 1 93.94 353 LYS B CA 1
ATOM 7336 C C . LYS B 1 353 ? -4.211 -2.328 14.789 1 93.94 353 LYS B C 1
ATOM 7338 O O . LYS B 1 353 ? -4.629 -2.156 13.641 1 93.94 353 LYS B O 1
ATOM 7343 N N . HIS B 1 354 ? -5 -2.719 15.844 1 93.75 354 HIS B N 1
ATOM 7344 C CA . HIS B 1 354 ? -6.363 -3.111 15.5 1 93.75 354 HIS B CA 1
ATOM 7345 C C . HIS B 1 354 ? -7.363 -2.549 16.5 1 93.75 354 HIS B C 1
ATOM 7347 O O . HIS B 1 354 ? -8.547 -2.408 16.203 1 93.75 354 HIS B O 1
ATOM 7353 N N . ASP B 1 355 ? -6.934 -2.291 17.734 1 98 355 ASP B N 1
ATOM 7354 C CA . ASP B 1 355 ? -7.852 -1.85 18.766 1 98 355 ASP B CA 1
ATOM 7355 C C . ASP B 1 355 ? -8.164 -0.36 18.641 1 98 355 ASP B C 1
ATOM 7357 O O . ASP B 1 355 ? -7.418 0.481 19.156 1 98 355 ASP B O 1
ATOM 7361 N N . LEU B 1 356 ? -9.281 -0.017 18.031 1 98.5 356 LEU B N 1
ATOM 7362 C CA . LEU B 1 356 ? -9.656 1.364 17.734 1 98.5 356 LEU B CA 1
ATOM 7363 C C . LEU B 1 356 ? -9.797 2.168 19.031 1 98.5 356 LEU B C 1
ATOM 7365 O O . LEU B 1 356 ? -9.719 3.398 19 1 98.5 356 LEU B O 1
ATOM 7369 N N . ARG B 1 357 ? -10.062 1.521 20.234 1 97.88 357 ARG B N 1
ATOM 7370 C CA . ARG B 1 357 ? -10.188 2.227 21.5 1 97.88 357 ARG B CA 1
ATOM 7371 C C . ARG B 1 357 ? -8.898 2.965 21.844 1 97.88 357 ARG B C 1
ATOM 7373 O O . ARG B 1 357 ? -8.914 3.934 22.609 1 97.88 357 ARG B O 1
ATOM 7380 N N . THR B 1 358 ? -7.777 2.584 21.188 1 98.19 358 THR B N 1
ATOM 7381 C CA . THR B 1 358 ? -6.457 3.096 21.547 1 98.19 358 THR B CA 1
ATOM 7382 C C . THR B 1 358 ? -5.914 4.008 20.453 1 98.19 358 THR B C 1
ATOM 7384 O O . THR B 1 358 ? -4.727 4.336 20.453 1 98.19 358 THR B O 1
ATOM 7387 N N . ILE B 1 359 ? -6.738 4.434 19.578 1 98 359 ILE B N 1
ATOM 7388 C CA . ILE B 1 359 ? -6.277 5.074 18.344 1 98 359 ILE B CA 1
ATOM 7389 C C . ILE B 1 359 ? -5.633 6.422 18.688 1 98 359 ILE B C 1
ATOM 7391 O O . ILE B 1 359 ? -4.785 6.91 17.938 1 98 359 ILE B O 1
ATOM 7395 N N . LEU B 1 360 ? -5.938 7.035 19.781 1 98.25 360 LEU B N 1
ATOM 7396 C CA . LEU B 1 360 ? -5.379 8.328 20.141 1 98.25 360 LEU B CA 1
ATOM 7397 C C . LEU B 1 360 ? -4.309 8.18 21.219 1 98.25 360 LEU B C 1
ATOM 7399 O O . LEU B 1 360 ? -3.662 9.164 21.609 1 98.25 360 LEU B O 1
ATOM 7403 N N . ASP B 1 361 ? -4.051 6.961 21.688 1 97.69 361 ASP B N 1
ATOM 7404 C CA . ASP B 1 361 ? -3.135 6.73 22.812 1 97.69 361 ASP B CA 1
ATOM 7405 C C . ASP B 1 361 ? -1.714 7.152 22.438 1 97.69 361 ASP B C 1
ATOM 7407 O O . ASP B 1 361 ? -1.208 6.797 21.375 1 97.69 361 ASP B O 1
ATOM 7411 N N . GLY B 1 362 ? -1.148 7.977 23.328 1 98 362 GLY B N 1
ATOM 7412 C CA . GLY B 1 362 ? 0.254 8.336 23.188 1 98 362 GLY B CA 1
ATOM 7413 C C . GLY B 1 362 ? 0.489 9.461 22.188 1 98 362 GLY B C 1
ATOM 7414 O O . GLY B 1 362 ? 1.635 9.797 21.891 1 98 362 GLY B O 1
ATOM 7415 N N . THR B 1 363 ? -0.488 10.078 21.719 1 98.5 363 THR B N 1
ATOM 7416 C CA . THR B 1 363 ? -0.34 11.133 20.719 1 98.5 363 THR B CA 1
ATOM 7417 C C . THR B 1 363 ? -0.286 12.508 21.391 1 98.5 363 THR B C 1
ATOM 7419 O O . THR B 1 363 ? -0.683 12.656 22.547 1 98.5 363 THR B O 1
ATOM 7422 N N . LEU B 1 364 ? 0.234 13.477 20.672 1 98.75 364 LEU B N 1
ATOM 7423 C CA . LEU B 1 364 ? 0.263 14.852 21.172 1 98.75 364 LEU B CA 1
ATOM 7424 C C . LEU B 1 364 ? -1.151 15.391 21.344 1 98.75 364 LEU B C 1
ATOM 7426 O O . LEU B 1 364 ? -1.435 16.078 22.328 1 98.75 364 LEU B O 1
ATOM 7430 N N . VAL B 1 365 ? -2.004 15.039 20.453 1 98.69 365 VAL B N 1
ATOM 7431 C CA . VAL B 1 365 ? -3.357 15.586 20.469 1 98.69 365 VAL B CA 1
ATOM 7432 C C . VAL B 1 365 ? -4.102 15.07 21.703 1 98.69 365 VAL B C 1
ATOM 7434 O O . VAL B 1 365 ? -4.922 15.781 22.281 1 98.69 365 VAL B O 1
ATOM 7437 N N . GLN B 1 366 ? -3.852 13.859 22.062 1 98 366 GLN B N 1
ATOM 7438 C CA . GLN B 1 366 ? -4.453 13.344 23.281 1 98 366 GLN B CA 1
ATOM 7439 C C . GLN B 1 366 ? -3.949 14.102 24.516 1 98 366 GLN B C 1
ATOM 7441 O O . GLN B 1 366 ? -4.734 14.477 25.391 1 98 366 GLN B O 1
ATOM 7446 N N . LYS B 1 367 ? -2.699 14.398 24.578 1 97.88 367 LYS B N 1
ATOM 7447 C CA . LYS B 1 367 ? -2.062 15.023 25.734 1 97.88 367 LYS B CA 1
ATOM 7448 C C . LYS B 1 367 ? -2.287 16.531 25.734 1 97.88 367 LYS B C 1
ATOM 7450 O O . LYS B 1 367 ? -2.52 17.125 26.797 1 97.88 367 LYS B O 1
ATOM 7455 N N . ASP B 1 368 ? -2.156 17.141 24.594 1 98 368 ASP B N 1
ATOM 7456 C CA . ASP B 1 368 ? -2.207 18.578 24.406 1 98 368 ASP B CA 1
ATOM 7457 C C . ASP B 1 368 ? -2.801 18.953 23.047 1 98 368 ASP B C 1
ATOM 7459 O O . ASP B 1 368 ? -2.078 19.375 22.156 1 98 368 ASP B O 1
ATOM 7463 N N . HIS B 1 369 ? -4.141 18.844 22.984 1 96.44 369 HIS B N 1
ATOM 7464 C CA . HIS B 1 369 ? -4.785 19.078 21.703 1 96.44 369 HIS B CA 1
ATOM 7465 C C . HIS B 1 369 ? -4.688 20.547 21.297 1 96.44 369 HIS B C 1
ATOM 7467 O O . HIS B 1 369 ? -4.773 20.875 20.109 1 96.44 369 HIS B O 1
ATOM 7473 N N . THR B 1 370 ? -4.398 21.484 22.203 1 96.5 370 THR B N 1
ATOM 7474 C CA . THR B 1 370 ? -4.344 22.922 21.922 1 96.5 370 THR B CA 1
ATOM 7475 C C . THR B 1 370 ? -3.113 23.266 21.094 1 96.5 370 THR B C 1
ATOM 7477 O O . THR B 1 370 ? -3.133 24.203 20.297 1 96.5 370 THR B O 1
ATOM 7480 N N . HIS B 1 371 ? -2.053 22.438 21.25 1 98.44 371 HIS B N 1
ATOM 7481 C CA . HIS B 1 371 ? -0.805 22.719 20.547 1 98.44 371 HIS B CA 1
ATOM 7482 C C . HIS B 1 371 ? -0.525 21.688 19.469 1 98.44 371 HIS B C 1
ATOM 7484 O O . HIS B 1 371 ? 0.54 21.703 18.844 1 98.44 371 HIS B O 1
ATOM 7490 N N . ALA B 1 372 ? -1.482 20.797 19.219 1 98.75 372 ALA B N 1
ATOM 7491 C CA . ALA B 1 372 ? -1.271 19.719 18.25 1 98.75 372 ALA B CA 1
ATOM 7492 C C . ALA B 1 372 ? -1.787 20.109 16.875 1 98.75 372 ALA B C 1
ATOM 7494 O O . ALA B 1 372 ? -2.957 20.469 16.719 1 98.75 372 ALA B O 1
ATOM 7495 N N . VAL B 1 373 ? -0.922 20.125 15.93 1 98.81 373 VAL B N 1
ATOM 7496 C CA . VAL B 1 373 ? -1.353 20.141 14.531 1 98.81 373 VAL B CA 1
ATOM 7497 C C . VAL B 1 373 ? -1.452 18.719 14.008 1 98.81 373 VAL B C 1
ATOM 7499 O O . VAL B 1 373 ? -0.446 18 13.922 1 98.81 373 VAL B O 1
ATOM 7502 N N . THR B 1 374 ? -2.682 18.281 13.688 1 98.81 374 THR B N 1
ATOM 7503 C CA . THR B 1 374 ? -2.941 16.922 13.266 1 98.81 374 THR B CA 1
ATOM 7504 C C . THR B 1 374 ? -3.039 16.828 11.75 1 98.81 374 THR B C 1
ATOM 7506 O O . THR B 1 374 ? -3.453 17.781 11.086 1 98.81 374 THR B O 1
ATOM 7509 N N . PHE B 1 375 ? -2.562 15.734 11.18 1 98.69 375 PHE B N 1
ATOM 7510 C CA . PHE B 1 375 ? -2.592 15.531 9.734 1 98.69 375 PHE B CA 1
ATOM 7511 C C . PHE B 1 375 ? -2.633 14.047 9.398 1 98.69 375 PHE B C 1
ATOM 7513 O O . PHE B 1 375 ? -2.352 13.203 10.258 1 98.69 375 PHE B O 1
ATOM 7520 N N . VAL B 1 376 ? -3.104 13.75 8.203 1 98.5 376 VAL B N 1
ATOM 7521 C CA . VAL B 1 376 ? -3.186 12.375 7.723 1 98.5 376 VAL B CA 1
ATOM 7522 C C . VAL B 1 376 ? -1.983 12.07 6.836 1 98.5 376 VAL B C 1
ATOM 7524 O O . VAL B 1 376 ? -1.467 10.945 6.848 1 98.5 376 VAL B O 1
ATOM 7527 N N . ALA B 1 377 ? -1.614 13.023 6.102 1 97.25 377 ALA B N 1
ATOM 7528 C CA . ALA B 1 377 ? -0.43 12.953 5.246 1 97.25 377 ALA B CA 1
ATOM 7529 C C . ALA B 1 377 ? 0.12 14.352 4.961 1 97.25 377 ALA B C 1
ATOM 7531 O O . ALA B 1 377 ? -0.589 15.344 5.113 1 97.25 377 ALA B O 1
ATOM 7532 N N . ASN B 1 378 ? 1.317 14.406 4.676 1 97.38 378 ASN B N 1
ATOM 7533 C CA . ASN B 1 378 ? 1.967 15.609 4.168 1 97.38 378 ASN B CA 1
ATOM 7534 C C . ASN B 1 378 ? 3.09 15.266 3.191 1 97.38 378 ASN B C 1
ATOM 7536 O O . ASN B 1 378 ? 3.277 14.102 2.836 1 97.38 378 ASN B O 1
ATOM 7540 N N . HIS B 1 379 ? 3.789 16.234 2.703 1 96.19 379 HIS B N 1
ATOM 7541 C CA . HIS B 1 379 ? 4.793 16.031 1.664 1 96.19 379 HIS B CA 1
ATOM 7542 C C . HIS B 1 379 ? 5.965 15.211 2.184 1 96.19 379 HIS B C 1
ATOM 7544 O O . HIS B 1 379 ? 6.656 14.539 1.407 1 96.19 379 HIS B O 1
ATOM 7550 N N . ASP B 1 380 ? 6.168 15.203 3.5 1 94.44 380 ASP B N 1
ATOM 7551 C CA . ASP B 1 380 ? 7.281 14.469 4.094 1 94.44 380 ASP B CA 1
ATOM 7552 C C . ASP B 1 380 ? 6.93 12.992 4.266 1 94.44 380 ASP B C 1
ATOM 7554 O O . ASP B 1 380 ? 7.82 12.141 4.324 1 94.44 380 ASP B O 1
ATOM 7558 N N . THR B 1 381 ? 5.672 12.711 4.375 1 95.25 381 THR B N 1
ATOM 7559 C CA . THR B 1 381 ? 5.258 11.367 4.762 1 95.25 381 THR B CA 1
ATOM 7560 C C . THR B 1 381 ? 4.781 10.57 3.547 1 95.25 381 THR B C 1
ATOM 7562 O O . THR B 1 381 ? 4.387 9.414 3.672 1 95.25 381 THR B O 1
ATOM 7565 N N . GLN B 1 382 ? 4.762 11.203 2.34 1 90.81 382 GLN B N 1
ATOM 7566 C CA . GLN B 1 382 ? 4.418 10.484 1.118 1 90.81 382 GLN B CA 1
ATOM 7567 C C . GLN B 1 382 ? 5.301 9.258 0.936 1 90.81 382 GLN B C 1
ATOM 7569 O O . GLN B 1 382 ? 6.426 9.211 1.442 1 90.81 382 GLN B O 1
ATOM 7574 N N . GLU B 1 383 ? 4.734 8.453 0.057 1 84.88 383 GLU B N 1
ATOM 7575 C CA . GLU B 1 383 ? 5.465 7.211 -0.18 1 84.88 383 GLU B CA 1
ATOM 7576 C C . GLU B 1 383 ? 6.82 7.48 -0.823 1 84.88 383 GLU B C 1
ATOM 7578 O O . GLU B 1 383 ? 6.953 8.383 -1.653 1 84.88 383 GLU B O 1
ATOM 7583 N N . THR B 1 384 ? 7.93 7.02 -0.516 1 80.38 384 THR B N 1
ATOM 7584 C CA . THR B 1 384 ? 9.289 7.07 -1.035 1 80.38 384 THR B CA 1
ATOM 7585 C C . THR B 1 384 ? 10.094 8.164 -0.334 1 80.38 384 THR B C 1
ATOM 7587 O O . THR B 1 384 ? 11.281 8.344 -0.614 1 80.38 384 THR B O 1
ATOM 7590 N N . GLN B 1 385 ? 9.344 8.953 0.489 1 84.75 385 GLN B N 1
ATOM 7591 C CA . GLN B 1 385 ? 10.055 9.992 1.218 1 84.75 385 GLN B CA 1
ATOM 7592 C C . GLN B 1 385 ? 10.742 9.43 2.459 1 84.75 385 GLN B C 1
ATOM 7594 O O . GLN B 1 385 ? 10.445 8.305 2.877 1 84.75 385 GLN B O 1
ATOM 7599 N N . SER B 1 386 ? 11.602 10.219 3.004 1 81.5 386 SER B N 1
ATOM 7600 C CA . SER B 1 386 ? 12.445 9.766 4.105 1 81.5 386 SER B CA 1
ATOM 7601 C C . SER B 1 386 ? 11.625 9.484 5.355 1 81.5 386 SER B C 1
ATOM 7603 O O . SER B 1 386 ? 11.953 8.594 6.137 1 81.5 386 SER B O 1
ATOM 7605 N N . LEU B 1 387 ? 10.516 10.242 5.539 1 88.5 387 LEU B N 1
ATOM 7606 C CA . LEU B 1 387 ? 9.664 10.07 6.707 1 88.5 387 LEU B CA 1
ATOM 7607 C C . LEU B 1 387 ? 8.344 9.398 6.328 1 88.5 387 LEU B C 1
ATOM 7609 O O . LEU B 1 387 ? 7.301 9.711 6.902 1 88.5 387 LEU B O 1
ATOM 7613 N N . ALA B 1 388 ? 8.461 8.5 5.402 1 88.88 388 ALA B N 1
ATOM 7614 C CA . ALA B 1 388 ? 7.277 7.855 4.828 1 88.88 388 ALA B CA 1
ATOM 7615 C C . ALA B 1 388 ? 6.434 7.191 5.914 1 88.88 388 ALA B C 1
ATOM 7617 O O . ALA B 1 388 ? 6.953 6.438 6.738 1 88.88 388 ALA B O 1
ATOM 7618 N N . ALA B 1 389 ? 5.164 7.473 5.938 1 93.88 389 ALA B N 1
ATOM 7619 C CA . ALA B 1 389 ? 4.125 6.871 6.77 1 93.88 389 ALA B CA 1
ATOM 7620 C C . ALA B 1 389 ? 2.791 6.816 6.023 1 93.88 389 ALA B C 1
ATOM 7622 O O . ALA B 1 389 ? 1.785 7.348 6.5 1 93.88 389 ALA B O 1
ATOM 7623 N N . PRO B 1 390 ? 2.824 6.145 4.949 1 92.19 390 PRO B N 1
ATOM 7624 C CA . PRO B 1 390 ? 1.616 6.148 4.121 1 92.19 390 PRO B CA 1
ATOM 7625 C C . PRO B 1 390 ? 0.41 5.539 4.832 1 92.19 390 PRO B C 1
ATOM 7627 O O . PRO B 1 390 ? 0.552 4.562 5.57 1 92.19 390 PRO B O 1
ATOM 7630 N N . VAL B 1 391 ? -0.722 6.16 4.672 1 96 391 VAL B N 1
ATOM 7631 C CA . VAL B 1 391 ? -2.008 5.668 5.156 1 96 391 VAL B CA 1
ATOM 7632 C C . VAL B 1 391 ? -2.799 5.062 3.998 1 96 391 VAL B C 1
ATOM 7634 O O . VAL B 1 391 ? -2.982 5.707 2.961 1 96 391 VAL B O 1
ATOM 7637 N N . GLU B 1 392 ? -3.232 3.812 4.199 1 93.12 392 GLU B N 1
ATOM 7638 C CA . GLU B 1 392 ? -3.971 3.139 3.137 1 93.12 392 GLU B CA 1
ATOM 7639 C C . GLU B 1 392 ? -5.285 3.855 2.836 1 93.12 392 GLU B C 1
ATOM 7641 O O . GLU B 1 392 ? -5.922 4.402 3.74 1 93.12 392 GLU B O 1
ATOM 7646 N N . GLU B 1 393 ? -5.715 3.768 1.623 1 92.69 393 GLU B N 1
ATOM 7647 C CA . GLU B 1 393 ? -6.824 4.551 1.092 1 92.69 393 GLU B CA 1
ATOM 7648 C C . GLU B 1 393 ? -8.086 4.352 1.923 1 92.69 393 GLU B C 1
ATOM 7650 O O . GLU B 1 393 ? -8.82 5.305 2.195 1 92.69 393 GLU B O 1
ATOM 7655 N N . TRP B 1 394 ? -8.367 3.131 2.297 1 92.88 394 TRP B N 1
ATOM 7656 C CA . TRP B 1 394 ? -9.617 2.832 2.984 1 92.88 394 TRP B CA 1
ATOM 7657 C C . TRP B 1 394 ? -9.68 3.543 4.332 1 92.88 394 TRP B C 1
ATOM 7659 O O . TRP B 1 394 ? -10.773 3.803 4.852 1 92.88 394 TRP B O 1
ATOM 7669 N N . PHE B 1 395 ? -8.562 3.875 4.926 1 97.31 395 PHE B N 1
ATOM 7670 C CA . PHE B 1 395 ? -8.508 4.43 6.273 1 97.31 395 PHE B CA 1
ATOM 7671 C C . PHE B 1 395 ? -8.43 5.949 6.234 1 97.31 395 PHE B C 1
ATOM 7673 O O . PHE B 1 395 ? -8.617 6.613 7.254 1 97.31 395 PHE B O 1
ATOM 7680 N N . VAL B 1 396 ? -8.148 6.547 5.113 1 97.88 396 VAL B N 1
ATOM 7681 C CA . VAL B 1 396 ? -7.949 7.984 4.977 1 97.88 396 VAL B CA 1
ATOM 7682 C C . VAL B 1 396 ? -9.195 8.727 5.461 1 97.88 396 VAL B C 1
ATOM 7684 O O . VAL B 1 396 ? -9.102 9.633 6.289 1 97.88 396 VAL B O 1
ATOM 7687 N N . PRO B 1 397 ? -10.406 8.328 5.047 1 98 397 PRO B N 1
ATOM 7688 C CA . PRO B 1 397 ? -11.57 9.062 5.551 1 98 397 PRO B CA 1
ATOM 7689 C C . PRO B 1 397 ? -11.789 8.875 7.051 1 98 397 PRO B C 1
ATOM 7691 O O . PRO B 1 397 ? -12.281 9.773 7.723 1 98 397 PRO B O 1
ATOM 7694 N N . LEU B 1 398 ? -11.422 7.715 7.582 1 98.69 398 LEU B N 1
ATOM 7695 C CA . LEU B 1 398 ? -11.5 7.504 9.023 1 98.69 398 LEU B CA 1
ATOM 7696 C C . LEU B 1 398 ? -10.547 8.445 9.758 1 98.69 398 LEU B C 1
ATOM 7698 O O . LEU B 1 398 ? -10.945 9.102 10.727 1 98.69 398 LEU B O 1
ATOM 7702 N N . ALA B 1 399 ? -9.367 8.492 9.227 1 98.88 399 ALA B N 1
ATOM 7703 C CA . ALA B 1 399 ? -8.352 9.359 9.82 1 98.88 399 ALA B CA 1
ATOM 7704 C C . ALA B 1 399 ? -8.797 10.82 9.797 1 98.88 399 ALA B C 1
ATOM 7706 O O . ALA B 1 399 ? -8.688 11.531 10.797 1 98.88 399 ALA B O 1
ATOM 7707 N N . TYR B 1 400 ? -9.312 11.258 8.68 1 98.81 400 TYR B N 1
ATOM 7708 C CA . TYR B 1 400 ? -9.75 12.641 8.562 1 98.81 400 TYR B CA 1
ATOM 7709 C C . TYR B 1 400 ? -10.93 12.922 9.484 1 98.81 400 TYR B C 1
ATOM 7711 O O . TYR B 1 400 ? -11.055 14.016 10.031 1 98.81 400 TYR B O 1
ATOM 7719 N N . ALA B 1 401 ? -11.836 11.961 9.625 1 98.81 401 ALA B N 1
ATOM 7720 C CA . ALA B 1 401 ? -12.938 12.164 10.57 1 98.81 401 ALA B CA 1
ATOM 7721 C C . ALA B 1 401 ? -12.414 12.406 11.984 1 98.81 401 ALA B C 1
ATOM 7723 O O . ALA B 1 401 ? -12.938 13.25 12.703 1 98.81 401 ALA B O 1
ATOM 7724 N N . LEU B 1 402 ? -11.391 11.719 12.344 1 98.81 402 LEU B N 1
ATOM 7725 C CA . LEU B 1 402 ? -10.812 11.812 13.672 1 98.81 402 LEU B CA 1
ATOM 7726 C C . LEU B 1 402 ? -10.211 13.195 13.906 1 98.81 402 LEU B C 1
ATOM 7728 O O . LEU B 1 402 ? -10.312 13.75 15 1 98.81 402 LEU B O 1
ATOM 7732 N N . ILE B 1 403 ? -9.633 13.773 12.883 1 98.81 403 ILE B N 1
ATOM 7733 C CA . ILE B 1 403 ? -8.906 15.008 13.141 1 98.81 403 ILE B CA 1
ATOM 7734 C C . ILE B 1 403 ? -9.797 16.203 12.836 1 98.81 403 ILE B C 1
ATOM 7736 O O . ILE B 1 403 ? -9.641 17.281 13.43 1 98.81 403 ILE B O 1
ATOM 7740 N N . LEU B 1 404 ? -10.797 16.078 12.07 1 98.69 404 LEU B N 1
ATOM 7741 C CA . LEU B 1 404 ? -11.609 17.203 11.633 1 98.69 404 LEU B CA 1
ATOM 7742 C C . LEU B 1 404 ? -12.852 17.359 12.516 1 98.69 404 LEU B C 1
ATOM 7744 O O . LEU B 1 404 ? -13.344 18.469 12.719 1 98.69 404 LEU B O 1
ATOM 7748 N N . LEU B 1 405 ? -13.375 16.234 13.062 1 98.62 405 LEU B N 1
ATOM 7749 C CA . LEU B 1 405 ? -14.758 16.328 13.516 1 98.62 405 LEU B CA 1
ATOM 7750 C C . LEU B 1 405 ? -14.844 16.156 15.031 1 98.62 405 LEU B C 1
ATOM 7752 O O . LEU B 1 405 ? -15.938 16.125 15.594 1 98.62 405 LEU B O 1
ATOM 7756 N N . ARG B 1 406 ? -13.742 16.047 15.68 1 98 406 ARG B N 1
ATOM 7757 C CA . ARG B 1 406 ? -13.711 15.992 17.141 1 98 406 ARG B CA 1
ATOM 7758 C C . ARG B 1 406 ? -13.438 17.359 17.734 1 98 406 ARG B C 1
ATOM 7760 O O . ARG B 1 406 ? -12.797 18.203 17.109 1 98 406 ARG B O 1
ATOM 7767 N N . HIS B 1 407 ? -13.914 17.562 18.969 1 95.38 407 HIS B N 1
ATOM 7768 C CA . HIS B 1 407 ? -13.648 18.797 19.703 1 95.38 407 HIS B CA 1
ATOM 7769 C C . HIS B 1 407 ? -12.172 18.891 20.078 1 95.38 407 HIS B C 1
ATOM 7771 O O . HIS B 1 407 ? -11.586 19.984 20.016 1 95.38 407 HIS B O 1
ATOM 7777 N N . ASN B 1 408 ? -11.594 17.828 20.422 1 94.62 408 ASN B N 1
ATOM 7778 C CA . ASN B 1 408 ? -10.195 17.75 20.828 1 94.62 408 ASN B CA 1
ATOM 7779 C C . ASN B 1 408 ? -9.328 17.141 19.734 1 94.62 408 ASN B C 1
ATOM 7781 O O . ASN B 1 408 ? -8.414 16.359 20 1 94.62 408 ASN B O 1
ATOM 7785 N N . GLY B 1 409 ? -9.672 17.531 18.484 1 95.25 409 GLY B N 1
ATOM 7786 C CA . GLY B 1 409 ? -8.93 16.984 17.344 1 95.25 409 GLY B CA 1
ATOM 7787 C C . GLY B 1 409 ? -7.719 17.828 16.984 1 95.25 409 GLY B C 1
ATOM 7788 O O . GLY B 1 409 ? -7.059 17.547 15.969 1 95.25 409 GLY B O 1
ATOM 7789 N N . GLY B 1 410 ? -7.379 18.812 17.812 1 97.62 410 GLY B N 1
ATOM 7790 C CA . GLY B 1 410 ? -6.273 19.703 17.484 1 97.62 410 GLY B CA 1
ATOM 7791 C C . GLY B 1 410 ? -6.582 20.656 16.344 1 97.62 410 GLY B C 1
ATOM 7792 O O . GLY B 1 410 ? -7.727 21.078 16.188 1 97.62 410 GLY B O 1
ATOM 7793 N N . THR B 1 411 ? -5.527 21.125 15.688 1 98.38 411 THR B N 1
ATOM 7794 C CA . THR B 1 411 ? -5.652 21.906 14.461 1 98.38 411 THR B CA 1
ATOM 7795 C C . THR B 1 411 ? -5.336 21.047 13.234 1 98.38 411 THR B C 1
ATOM 7797 O O . THR B 1 411 ? -4.168 20.844 12.898 1 98.38 411 THR B O 1
ATOM 7800 N N . PRO B 1 412 ? -6.406 20.594 12.594 1 98.75 412 PRO B N 1
ATOM 7801 C CA . PRO B 1 412 ? -6.188 19.672 11.484 1 98.75 412 PRO B CA 1
ATOM 7802 C C . PRO B 1 412 ? -5.609 20.359 10.242 1 98.75 412 PRO B C 1
ATOM 7804 O O . PRO B 1 412 ? -5.957 21.5 9.953 1 98.75 412 PRO B O 1
ATOM 7807 N N . CYS B 1 413 ? -4.742 19.656 9.594 1 98.88 413 CYS B N 1
ATOM 7808 C CA . CYS B 1 413 ? -4.16 20.094 8.328 1 98.88 413 CYS B CA 1
ATOM 7809 C C . CYS B 1 413 ? -4.543 19.156 7.199 1 98.88 413 CYS B C 1
ATOM 7811 O O . CYS B 1 413 ? -4.145 17.984 7.203 1 98.88 413 CYS B O 1
ATOM 7813 N N . VAL B 1 414 ? -5.348 19.672 6.254 1 98.56 414 VAL B N 1
ATOM 7814 C CA . VAL B 1 414 ? -5.738 18.906 5.074 1 98.56 414 VAL B CA 1
ATOM 7815 C C . VAL B 1 414 ? -4.621 18.953 4.035 1 98.56 414 VAL B C 1
ATOM 7817 O O . VAL B 1 414 ? -4.051 20.016 3.775 1 98.56 414 VAL B O 1
ATOM 7820 N N . PHE B 1 415 ? -4.383 17.859 3.447 1 98.38 415 PHE B N 1
ATOM 7821 C CA . PHE B 1 415 ? -3.219 17.703 2.584 1 98.38 415 PHE B CA 1
ATOM 7822 C C . PHE B 1 415 ? -3.611 17.828 1.116 1 98.38 415 PHE B C 1
ATOM 7824 O O . PHE B 1 415 ? -4.555 17.172 0.665 1 98.38 415 PHE B O 1
ATOM 7831 N N . TRP B 1 416 ? -2.871 18.578 0.366 1 97.25 416 TRP B N 1
ATOM 7832 C CA . TRP B 1 416 ? -3.084 18.766 -1.063 1 97.25 416 TRP B CA 1
ATOM 7833 C C . TRP B 1 416 ? -3.254 17.438 -1.78 1 97.25 416 TRP B C 1
ATOM 7835 O O . TRP B 1 416 ? -4.188 17.266 -2.566 1 97.25 416 TRP B O 1
ATOM 7845 N N . GLY B 1 417 ? -2.34 16.531 -1.486 1 95.69 417 GLY B N 1
ATOM 7846 C CA . GLY B 1 417 ? -2.338 15.242 -2.168 1 95.69 417 GLY B CA 1
ATOM 7847 C C . GLY B 1 417 ? -3.615 14.453 -1.953 1 95.69 417 GLY B C 1
ATOM 7848 O O . GLY B 1 417 ? -4.055 13.719 -2.84 1 95.69 417 GLY B O 1
ATOM 7849 N N . ASP B 1 418 ? -4.215 14.57 -0.819 1 96.62 418 ASP B N 1
ATOM 7850 C CA . ASP B 1 418 ? -5.469 13.875 -0.537 1 96.62 418 ASP B CA 1
ATOM 7851 C C . ASP B 1 418 ? -6.645 14.562 -1.224 1 96.62 418 ASP B C 1
ATOM 7853 O O . ASP B 1 418 ? -7.66 13.922 -1.512 1 96.62 418 ASP B O 1
ATOM 7857 N N . VAL B 1 419 ? -6.5 15.82 -1.485 1 95.94 419 VAL B N 1
ATOM 7858 C CA . VAL B 1 419 ? -7.578 16.594 -2.088 1 95.94 419 VAL B CA 1
ATOM 7859 C C . VAL B 1 419 ? -7.512 16.484 -3.609 1 95.94 419 VAL B C 1
ATOM 7861 O O . VAL B 1 419 ? -8.531 16.266 -4.266 1 95.94 419 VAL B O 1
ATOM 7864 N N . PHE B 1 420 ? -6.297 16.562 -4.172 1 93.62 420 PHE B N 1
ATOM 7865 C CA . PHE B 1 420 ? -6.168 16.688 -5.621 1 93.62 420 PHE B CA 1
ATOM 7866 C C . PHE B 1 420 ? -5.391 15.516 -6.199 1 93.62 420 PHE B C 1
ATOM 7868 O O . PHE B 1 420 ? -5.238 15.398 -7.414 1 93.62 420 PHE B O 1
ATOM 7875 N N . GLY B 1 421 ? -4.93 14.672 -5.363 1 91.94 421 GLY B N 1
ATOM 7876 C CA . GLY B 1 421 ? -4.121 13.547 -5.809 1 91.94 421 GLY B CA 1
ATOM 7877 C C . GLY B 1 421 ? -2.629 13.789 -5.656 1 91.94 421 GLY B C 1
ATOM 7878 O O . GLY B 1 421 ? -2.195 14.922 -5.449 1 91.94 421 GLY B O 1
ATOM 7879 N N . ASN B 1 422 ? -1.877 12.734 -5.609 1 91.5 422 ASN B N 1
ATOM 7880 C CA . ASN B 1 422 ? -0.419 12.758 -5.566 1 91.5 422 ASN B CA 1
ATOM 7881 C C . ASN B 1 422 ? 0.186 12.398 -6.922 1 91.5 422 ASN B C 1
ATOM 7883 O O . ASN B 1 422 ? -0.31 11.508 -7.613 1 91.5 422 ASN B O 1
ATOM 7887 N N . HIS B 1 423 ? 1.233 13.094 -7.277 1 88.56 423 HIS B N 1
ATOM 7888 C CA . HIS B 1 423 ? 2.025 12.758 -8.453 1 88.56 423 HIS B CA 1
ATOM 7889 C C . HIS B 1 423 ? 3.23 11.898 -8.078 1 88.56 423 HIS B C 1
ATOM 7891 O O . HIS B 1 423 ? 3.318 11.406 -6.957 1 88.56 423 HIS B O 1
ATOM 7897 N N . GLY B 1 424 ? 4.043 11.562 -9.125 1 84.06 424 GLY B N 1
ATOM 7898 C CA . GLY B 1 424 ? 5.289 10.859 -8.844 1 84.06 424 GLY B CA 1
ATOM 7899 C C . GLY B 1 424 ? 5.195 9.367 -9.062 1 84.06 424 GLY B C 1
ATOM 7900 O O . GLY B 1 424 ? 4.301 8.891 -9.758 1 84.06 424 GLY B O 1
ATOM 7901 N N . PRO B 1 425 ? 6.145 8.617 -8.469 1 81.94 425 PRO B N 1
ATOM 7902 C CA . PRO B 1 425 ? 6.27 7.18 -8.75 1 81.94 425 PRO B CA 1
ATOM 7903 C C . PRO B 1 425 ? 5.121 6.363 -8.164 1 81.94 425 PRO B C 1
ATOM 7905 O O . PRO B 1 425 ? 4.824 5.27 -8.656 1 81.94 425 PRO B O 1
ATOM 7908 N N . ARG B 1 426 ? 4.543 6.898 -7.203 1 82.56 426 ARG B N 1
ATOM 7909 C CA . ARG B 1 426 ? 3.395 6.246 -6.582 1 82.56 426 ARG B CA 1
ATOM 7910 C C . ARG B 1 426 ? 2.182 7.172 -6.566 1 82.56 426 ARG B C 1
ATOM 7912 O O . ARG B 1 426 ? 1.698 7.559 -5.5 1 82.56 426 ARG B O 1
ATOM 7919 N N . ALA B 1 427 ? 1.717 7.426 -7.703 1 86.62 427 ALA B N 1
ATOM 7920 C CA . ALA B 1 427 ? 0.605 8.359 -7.883 1 86.62 427 ALA B CA 1
ATOM 7921 C C . ALA B 1 427 ? -0.675 7.809 -7.258 1 86.62 427 ALA B C 1
ATOM 7923 O O . ALA B 1 427 ? -0.935 6.605 -7.316 1 86.62 427 ALA B O 1
ATOM 7924 N N . ARG B 1 428 ? -1.434 8.641 -6.648 1 87.75 428 ARG B N 1
ATOM 7925 C CA . ARG B 1 428 ? -2.717 8.312 -6.035 1 87.75 428 ARG B CA 1
ATOM 7926 C C . ARG B 1 428 ? -3.791 9.312 -6.449 1 87.75 428 ARG B C 1
ATOM 7928 O O . ARG B 1 428 ? -3.521 10.516 -6.562 1 87.75 428 ARG B O 1
ATOM 7935 N N . PRO B 1 429 ? -4.953 8.844 -6.625 1 87.31 429 PRO B N 1
ATOM 7936 C CA . PRO B 1 429 ? -6.07 9.758 -6.871 1 87.31 429 PRO B CA 1
ATOM 7937 C C . PRO B 1 429 ? -6.535 10.484 -5.609 1 87.31 429 PRO B C 1
ATOM 7939 O O . PRO B 1 429 ? -6.09 10.156 -4.508 1 87.31 429 PRO B O 1
ATOM 7942 N N . PRO B 1 430 ? -7.406 11.5 -5.789 1 92.06 430 PRO B N 1
ATOM 7943 C CA . PRO B 1 430 ? -7.969 12.18 -4.621 1 92.06 430 PRO B CA 1
ATOM 7944 C C . PRO B 1 430 ? -8.641 11.211 -3.648 1 92.06 430 PRO B C 1
ATOM 7946 O O . PRO B 1 430 ? -9.266 10.234 -4.078 1 92.06 430 PRO B O 1
ATOM 7949 N N . ALA B 1 431 ? -8.523 11.516 -2.445 1 92.69 431 ALA B N 1
ATOM 7950 C CA . ALA B 1 431 ? -9.016 10.625 -1.395 1 92.69 431 ALA B CA 1
ATOM 7951 C C . ALA B 1 431 ? -10.539 10.523 -1.425 1 92.69 431 ALA B C 1
ATOM 7953 O O . ALA B 1 431 ? -11.227 11.516 -1.695 1 92.69 431 ALA B O 1
ATOM 7954 N N . CYS B 1 432 ? -11.031 9.32 -1.151 1 92.69 432 CYS B N 1
ATOM 7955 C CA . CYS B 1 432 ? -12.43 8.961 -0.971 1 92.69 432 CYS B CA 1
ATOM 7956 C C . CYS B 1 432 ? -13.297 9.555 -2.076 1 92.69 432 CYS B C 1
ATOM 7958 O O . CYS B 1 432 ? -14.367 10.094 -1.808 1 92.69 432 CYS B O 1
ATOM 7960 N N . GLY B 1 433 ? -12.766 9.625 -3.244 1 89.31 433 GLY B N 1
ATOM 7961 C CA . GLY B 1 433 ? -13.516 10.039 -4.418 1 89.31 433 GLY B CA 1
ATOM 7962 C C . GLY B 1 433 ? -13.852 11.516 -4.422 1 89.31 433 GLY B C 1
ATOM 7963 O O . GLY B 1 433 ? -14.891 11.922 -4.949 1 89.31 433 GLY B O 1
ATOM 7964 N N . GLY B 1 434 ? -13.117 12.297 -3.701 1 92.19 434 GLY B N 1
ATOM 7965 C CA . GLY B 1 434 ? -13.359 13.734 -3.643 1 92.19 434 GLY B CA 1
ATOM 7966 C C . GLY B 1 434 ? -14.25 14.141 -2.486 1 92.19 434 GLY B C 1
ATOM 7967 O O . GLY B 1 434 ? -14.492 15.328 -2.266 1 92.19 434 GLY B O 1
ATOM 7968 N N . LYS B 1 435 ? -14.672 13.266 -1.7 1 94.19 435 LYS B N 1
ATOM 7969 C CA . LYS B 1 435 ? -15.656 13.531 -0.66 1 94.19 435 LYS B CA 1
ATOM 7970 C C . LYS B 1 435 ? -15 14.117 0.585 1 94.19 435 LYS B C 1
ATOM 7972 O O . LYS B 1 435 ? -15.688 14.469 1.548 1 94.19 435 LYS B O 1
ATOM 7977 N N . LEU B 1 436 ? -13.695 14.219 0.585 1 96.19 436 LEU B N 1
ATOM 7978 C CA . LEU B 1 436 ? -13.008 14.867 1.692 1 96.19 436 LEU B CA 1
ATOM 7979 C C . LEU B 1 436 ? -13.562 16.266 1.936 1 96.19 436 LEU B C 1
ATOM 7981 O O . LEU B 1 436 ? -13.625 16.719 3.078 1 96.19 436 LEU B O 1
ATOM 7985 N N . ALA B 1 437 ? -14.039 16.922 0.882 1 95.62 437 ALA B N 1
ATOM 7986 C CA . ALA B 1 437 ? -14.641 18.25 0.98 1 95.62 437 ALA B CA 1
ATOM 7987 C C . ALA B 1 437 ? -15.836 18.234 1.929 1 95.62 437 ALA B C 1
ATOM 7989 O O . ALA B 1 437 ? -16.062 19.203 2.66 1 95.62 437 ALA B O 1
ATOM 7990 N N . ARG B 1 438 ? -16.562 17.156 1.941 1 96.69 438 ARG B N 1
ATOM 7991 C CA . ARG B 1 438 ? -17.75 17.047 2.789 1 96.69 438 ARG B CA 1
ATOM 7992 C C . ARG B 1 438 ? -17.359 17 4.266 1 96.69 438 ARG B C 1
ATOM 7994 O O . ARG B 1 438 ? -18.062 17.562 5.109 1 96.69 438 ARG B O 1
ATOM 8001 N N . LEU B 1 439 ? -16.266 16.359 4.551 1 97.88 439 LEU B N 1
ATOM 8002 C CA . LEU B 1 439 ? -15.781 16.297 5.922 1 97.88 439 LEU B CA 1
ATOM 8003 C C . LEU B 1 439 ? -15.289 17.656 6.391 1 97.88 439 LEU B C 1
ATOM 8005 O O . LEU B 1 439 ? -15.547 18.062 7.523 1 97.88 439 LEU B O 1
ATOM 8009 N N . VAL B 1 440 ? -14.602 18.344 5.5 1 97.44 440 VAL B N 1
ATOM 8010 C CA . VAL B 1 440 ? -14.109 19.672 5.832 1 97.44 440 VAL B CA 1
ATOM 8011 C C . VAL B 1 440 ? -15.289 20.609 6.07 1 97.44 440 VAL B C 1
ATOM 8013 O O . VAL B 1 440 ? -15.305 21.359 7.051 1 97.44 440 VAL B O 1
ATOM 8016 N N . ALA B 1 441 ? -16.266 20.547 5.238 1 95.69 441 ALA B N 1
ATOM 8017 C CA . ALA B 1 441 ? -17.469 21.375 5.395 1 95.69 441 ALA B CA 1
ATOM 8018 C C . ALA B 1 441 ? -18.203 21.031 6.691 1 95.69 441 ALA B C 1
ATOM 8020 O O . ALA B 1 441 ? -18.703 21.922 7.379 1 95.69 441 ALA B O 1
ATOM 8021 N N . ALA B 1 442 ? -18.297 19.766 6.953 1 97.12 442 ALA B N 1
ATOM 8022 C CA . ALA B 1 442 ? -18.969 19.328 8.172 1 97.12 442 ALA B CA 1
ATOM 8023 C C . ALA B 1 442 ? -18.297 19.906 9.414 1 97.12 442 ALA B C 1
ATOM 8025 O O . ALA B 1 442 ? -18.953 20.203 10.406 1 97.12 442 ALA B O 1
ATOM 8026 N N . ARG B 1 443 ? -16.969 19.984 9.422 1 97.25 443 ARG B N 1
ATOM 8027 C CA . ARG B 1 443 ? -16.266 20.594 10.531 1 97.25 443 ARG B CA 1
ATOM 8028 C C . ARG B 1 443 ? -16.719 22.047 10.742 1 97.25 443 ARG B C 1
ATOM 8030 O O . ARG B 1 443 ? -16.969 22.469 11.867 1 97.25 443 ARG B O 1
ATOM 8037 N N . LYS B 1 444 ? -16.781 22.797 9.656 1 95.06 444 LYS B N 1
ATOM 8038 C CA . LYS B 1 444 ? -17.172 24.203 9.703 1 95.06 444 LYS B CA 1
ATOM 8039 C C . LYS B 1 444 ? -18.594 24.359 10.219 1 95.06 444 LYS B C 1
ATOM 8041 O O . LYS B 1 444 ? -18.859 25.234 11.047 1 95.06 444 LYS B O 1
ATOM 8046 N N . LEU B 1 445 ? -19.469 23.5 9.875 1 95.06 445 LEU B N 1
ATOM 8047 C CA . LEU B 1 445 ? -20.906 23.734 10.055 1 95.06 445 LEU B CA 1
ATOM 8048 C C . LEU B 1 445 ? -21.422 23.016 11.297 1 95.06 445 LEU B C 1
ATOM 8050 O O . LEU B 1 445 ? -22.219 23.562 12.055 1 95.06 445 LEU B O 1
ATOM 8054 N N . TYR B 1 446 ? -20.969 21.766 11.477 1 96.38 446 TYR B N 1
ATOM 8055 C CA . TYR B 1 446 ? -21.75 20.922 12.367 1 96.38 446 TYR B CA 1
ATOM 8056 C C . TYR B 1 446 ? -20.906 20.453 13.547 1 96.38 446 TYR B C 1
ATOM 8058 O O . TYR B 1 446 ? -21.438 19.984 14.562 1 96.38 446 TYR B O 1
ATOM 8066 N N . ALA B 1 447 ? -19.578 20.453 13.484 1 97 447 ALA B N 1
ATOM 8067 C CA . ALA B 1 447 ? -18.719 19.922 14.539 1 97 447 ALA B CA 1
ATOM 8068 C C . ALA B 1 447 ? -18.578 20.922 15.68 1 97 447 ALA B C 1
ATOM 8070 O O . ALA B 1 447 ? -17.484 21.375 15.984 1 97 447 ALA B O 1
ATOM 8071 N N . HIS B 1 448 ? -19.688 21.219 16.344 1 96.06 448 HIS B N 1
ATOM 8072 C CA . HIS B 1 448 ? -19.75 22.188 17.422 1 96.06 448 HIS B CA 1
ATOM 8073 C C . HIS B 1 448 ? -20.516 21.625 18.625 1 96.06 448 HIS B C 1
ATOM 8075 O O . HIS B 1 448 ? -21.219 20.609 18.5 1 96.06 448 HIS B O 1
ATOM 8081 N N . GLY B 1 449 ? -20.266 22.25 19.844 1 94.94 449 GLY B N 1
ATOM 8082 C CA . GLY B 1 449 ? -20.984 21.859 21.062 1 94.94 449 GLY B CA 1
ATOM 8083 C C . GLY B 1 449 ? -20.312 20.734 21.812 1 94.94 449 GLY B C 1
ATOM 8084 O O . GLY B 1 449 ? -19.203 20.344 21.484 1 94.94 449 GLY B O 1
ATOM 8085 N N . LEU B 1 450 ? -20.984 20.25 22.781 1 95.56 450 LEU B N 1
ATOM 8086 C CA . LEU B 1 450 ? -20.438 19.219 23.656 1 95.56 450 LEU B CA 1
ATOM 8087 C C . LEU B 1 450 ? -20.188 17.922 22.875 1 95.56 450 LEU B C 1
ATOM 8089 O O . LEU B 1 450 ? -20.984 17.531 22.047 1 95.56 450 LEU B O 1
ATOM 8093 N N . GLN B 1 451 ? -19.062 17.328 23.172 1 97.12 451 GLN B N 1
ATOM 8094 C CA . GLN B 1 451 ? -18.688 16.047 22.578 1 97.12 451 GLN B CA 1
ATOM 8095 C C . GLN B 1 451 ? -18.984 14.891 23.531 1 97.12 451 GLN B C 1
ATOM 8097 O O . GLN B 1 451 ? -18.75 15 24.734 1 97.12 451 GLN B O 1
ATOM 8102 N N . ARG B 1 452 ? -19.516 13.828 23.016 1 98.12 452 ARG B N 1
ATOM 8103 C CA . ARG B 1 452 ? -19.641 12.562 23.734 1 98.12 452 ARG B CA 1
ATOM 8104 C C . ARG B 1 452 ? -18.906 11.445 23 1 98.12 452 ARG B C 1
ATOM 8106 O O . ARG B 1 452 ? -19.141 11.211 21.812 1 98.12 452 ARG B O 1
ATOM 8113 N N . ASP B 1 453 ? -18.062 10.75 23.781 1 98.12 453 ASP B N 1
ATOM 8114 C CA . ASP B 1 453 ? -17.219 9.719 23.172 1 98.12 453 ASP B CA 1
ATOM 8115 C C . ASP B 1 453 ? -17.797 8.328 23.422 1 98.12 453 ASP B C 1
ATOM 8117 O O . ASP B 1 453 ? -18.328 8.055 24.5 1 98.12 453 ASP B O 1
ATOM 8121 N N . TYR B 1 454 ? -17.781 7.562 22.453 1 98.5 454 TYR B N 1
ATOM 8122 C CA . TYR B 1 454 ? -18.125 6.145 22.5 1 98.5 454 TYR B CA 1
ATOM 8123 C C . TYR B 1 454 ? -16.969 5.285 22 1 98.5 454 TYR B C 1
ATOM 8125 O O . TYR B 1 454 ? -17.078 4.617 20.969 1 98.5 454 TYR B O 1
ATOM 8133 N N . LEU B 1 455 ? -15.852 5.258 22.719 1 97.12 455 LEU B N 1
ATOM 8134 C CA . LEU B 1 455 ? -14.672 4.457 22.422 1 97.12 455 LEU B CA 1
ATOM 8135 C C . LEU B 1 455 ? -14.672 3.162 23.234 1 97.12 455 LEU B C 1
ATOM 8137 O O . LEU B 1 455 ? -13.75 2.908 24.016 1 97.12 455 LEU B O 1
ATOM 8141 N N . ASP B 1 456 ? -15.641 2.268 22.969 1 95.69 456 ASP B N 1
ATOM 8142 C CA . ASP B 1 456 ? -15.961 1.206 23.922 1 95.69 456 ASP B CA 1
ATOM 8143 C C . ASP B 1 456 ? -15.742 -0.171 23.297 1 95.69 456 ASP B C 1
ATOM 8145 O O . ASP B 1 456 ? -15.68 -1.177 24 1 95.69 456 ASP B O 1
ATOM 8149 N N . LEU B 1 457 ? -15.695 -0.241 21.938 1 96.62 457 LEU B N 1
ATOM 8150 C CA . LEU B 1 457 ? -15.445 -1.515 21.266 1 96.62 457 LEU B CA 1
ATOM 8151 C C . LEU B 1 457 ? -14.117 -1.478 20.516 1 96.62 457 LEU B C 1
ATOM 8153 O O . LEU B 1 457 ? -13.766 -0.453 19.922 1 96.62 457 LEU B O 1
ATOM 8157 N N . GLU B 1 458 ? -13.492 -2.609 20.453 1 97.19 458 GLU B N 1
ATOM 8158 C CA . GLU B 1 458 ? -12.188 -2.713 19.812 1 97.19 458 GLU B CA 1
ATOM 8159 C C . GLU B 1 458 ? -12.273 -2.406 18.328 1 97.19 458 GLU B C 1
ATOM 8161 O O . GLU B 1 458 ? -11.352 -1.823 17.75 1 97.19 458 GLU B O 1
ATOM 8166 N N . ASP B 1 459 ? -13.367 -2.768 17.703 1 97.31 459 ASP B N 1
ATOM 8167 C CA . ASP B 1 459 ? -13.406 -2.664 16.25 1 97.31 459 ASP B CA 1
ATOM 8168 C C . ASP B 1 459 ? -14.453 -1.646 15.797 1 97.31 459 ASP B C 1
ATOM 8170 O O . ASP B 1 459 ? -14.82 -1.596 14.625 1 97.31 459 ASP B O 1
ATOM 8174 N N . CYS B 1 460 ? -15 -0.877 16.734 1 98.5 460 CYS B N 1
ATOM 8175 C CA . CYS B 1 460 ? -16.016 0.107 16.375 1 98.5 460 CYS B CA 1
ATOM 8176 C C . CYS B 1 460 ? -16.094 1.218 17.406 1 98.5 460 CYS B C 1
ATOM 8178 O O . CYS B 1 460 ? -16.438 0.968 18.562 1 98.5 460 CYS B O 1
ATOM 8180 N N . ILE B 1 461 ? -15.797 2.385 17.016 1 98.81 461 ILE B N 1
ATOM 8181 C CA . ILE B 1 461 ? -15.867 3.531 17.906 1 98.81 461 ILE B CA 1
ATOM 8182 C C . ILE B 1 461 ? -16.719 4.633 17.281 1 98.81 461 ILE B C 1
ATOM 8184 O O . ILE B 1 461 ? -17.109 4.531 16.109 1 98.81 461 ILE B O 1
ATOM 8188 N N . GLY B 1 462 ? -17.125 5.629 18.094 1 98.75 462 GLY B N 1
ATOM 8189 C CA . GLY B 1 462 ? -17.859 6.789 17.625 1 98.75 462 GLY B CA 1
ATOM 8190 C C . GLY B 1 462 ? -17.828 7.953 18.609 1 98.75 462 GLY B C 1
ATOM 8191 O O . GLY B 1 462 ? -17.203 7.863 19.656 1 98.75 462 GLY B O 1
ATOM 8192 N N . TRP B 1 463 ? -18.359 9.031 18.203 1 98.88 463 TRP B N 1
ATOM 8193 C CA . TRP B 1 463 ? -18.562 10.211 19.031 1 98.88 463 TRP B CA 1
ATOM 8194 C C . TRP B 1 463 ? -19.641 11.117 18.438 1 98.88 463 TRP B C 1
ATOM 8196 O O . TRP B 1 463 ? -20.031 10.953 17.281 1 98.88 463 TRP B O 1
ATOM 8206 N N . THR B 1 464 ? -20.156 11.945 19.281 1 98.75 464 THR B N 1
ATOM 8207 C CA . THR B 1 464 ? -21.141 12.914 18.828 1 98.75 464 THR B CA 1
ATOM 8208 C C . THR B 1 464 ? -20.734 14.328 19.234 1 98.75 464 THR B C 1
ATOM 8210 O O . THR B 1 464 ? -19.969 14.523 20.172 1 98.75 464 THR B O 1
ATOM 8213 N N . ARG B 1 465 ? -21.062 15.289 18.375 1 98 465 ARG B N 1
ATOM 8214 C CA . ARG B 1 465 ? -21.109 16.719 18.688 1 98 465 ARG B CA 1
ATOM 8215 C C . ARG B 1 465 ? -22.547 17.219 18.766 1 98 465 ARG B C 1
ATOM 8217 O O . ARG B 1 465 ? -23.281 17.141 17.781 1 98 465 ARG B O 1
ATOM 8224 N N . LEU B 1 466 ? -22.953 17.812 19.859 1 97 466 LEU B N 1
ATOM 8225 C CA . LEU B 1 466 ? -24.375 18.031 20.141 1 97 466 LEU B CA 1
ATOM 8226 C C . LEU B 1 466 ? -24.875 19.281 19.438 1 97 466 LEU B C 1
ATOM 8228 O O . LEU B 1 466 ? -26.094 19.5 19.328 1 97 466 LEU B O 1
ATOM 8232 N N . GLY B 1 467 ? -24.031 20.109 18.875 1 95.12 467 GLY B N 1
ATOM 8233 C CA . GLY B 1 467 ? -24.406 21.344 18.219 1 95.12 467 GLY B CA 1
ATOM 8234 C C . GLY B 1 467 ? -24.359 22.547 19.141 1 95.12 467 GLY B C 1
ATOM 8235 O O . GLY B 1 467 ? -24.344 22.406 20.359 1 95.12 467 GLY B O 1
ATOM 8236 N N . HIS B 1 468 ? -24.188 23.641 18.516 1 92.81 468 HIS B N 1
ATOM 8237 C CA . HIS B 1 468 ? -24.25 24.922 19.203 1 92.81 468 HIS B CA 1
ATOM 8238 C C . HIS B 1 468 ? -25.25 25.859 18.547 1 92.81 468 HIS B C 1
ATOM 8240 O O . HIS B 1 468 ? -25.297 25.969 17.312 1 92.81 468 HIS B O 1
ATOM 8246 N N . LYS B 1 469 ? -25.953 26.547 19.266 1 89.62 469 LYS B N 1
ATOM 8247 C CA . LYS B 1 469 ? -27.062 27.375 18.781 1 89.62 469 LYS B CA 1
ATOM 8248 C C . LYS B 1 469 ? -26.578 28.438 17.797 1 89.62 469 LYS B C 1
ATOM 8250 O O . LYS B 1 469 ? -27.297 28.797 16.875 1 89.62 469 LYS B O 1
ATOM 8255 N N . SER B 1 470 ? -25.391 28.875 17.969 1 90.5 470 SER B N 1
ATOM 8256 C CA . SER B 1 470 ? -24.875 29.953 17.125 1 90.5 470 SER B CA 1
ATOM 8257 C C . SER B 1 470 ? -24.297 29.406 15.82 1 90.5 470 SER B C 1
ATOM 8259 O O . SER B 1 470 ? -23.891 30.172 14.945 1 90.5 470 SER B O 1
ATOM 8261 N N . ARG B 1 471 ? -24.281 28.109 15.727 1 91.56 471 ARG B N 1
ATOM 8262 C CA . ARG B 1 471 ? -23.703 27.484 14.539 1 91.56 471 ARG B CA 1
ATOM 8263 C C . ARG B 1 471 ? -24.703 26.578 13.852 1 91.56 471 ARG B C 1
ATOM 8265 O O . ARG B 1 471 ? -25.219 25.641 14.461 1 91.56 471 ARG B O 1
ATOM 8272 N N . ALA B 1 472 ? -24.984 26.891 12.656 1 93.06 472 ALA B N 1
ATOM 8273 C CA . ALA B 1 472 ? -25.828 26.062 11.789 1 93.06 472 ALA B CA 1
ATOM 8274 C C . ALA B 1 472 ? -27.141 25.719 12.484 1 93.06 472 ALA B C 1
ATOM 8276 O O . ALA B 1 472 ? -27.531 24.547 12.516 1 93.06 472 ALA B O 1
ATOM 8277 N N . ASN B 1 473 ? -27.688 26.609 13.102 1 93.25 473 ASN B N 1
ATOM 8278 C CA . ASN B 1 473 ? -28.969 26.469 13.766 1 93.25 473 ASN B CA 1
ATOM 8279 C C . ASN B 1 473 ? -28.969 25.344 14.789 1 93.25 473 ASN B C 1
ATOM 8281 O O . ASN B 1 473 ? -29.953 24.609 14.922 1 93.25 473 ASN B O 1
ATOM 8285 N N . GLY B 1 474 ? -27.797 25.078 15.32 1 94.06 474 GLY B N 1
ATOM 8286 C CA . GLY B 1 474 ? -27.688 24.094 16.375 1 94.06 474 GLY B CA 1
ATOM 8287 C C . GLY B 1 474 ? -27.531 22.672 15.859 1 94.06 474 GLY B C 1
ATOM 8288 O O . GLY B 1 474 ? -27.625 21.719 16.625 1 94.06 474 GLY B O 1
ATOM 8289 N N . ALA B 1 475 ? -27.281 22.531 14.594 1 96.19 475 ALA B N 1
ATOM 8290 C CA . ALA B 1 475 ? -27.062 21.188 14.031 1 96.19 475 ALA B CA 1
ATOM 8291 C C . ALA B 1 475 ? -25.844 20.531 14.656 1 96.19 475 ALA B C 1
ATOM 8293 O O . ALA B 1 475 ? -24.844 21.203 14.953 1 96.19 475 ALA B O 1
ATOM 8294 N N . GLY B 1 476 ? -25.969 19.266 14.938 1 96.62 476 GLY B N 1
ATOM 8295 C CA . GLY B 1 476 ? -24.859 18.438 15.406 1 96.62 476 GLY B CA 1
ATOM 8296 C C . GLY B 1 476 ? -24.469 17.344 14.438 1 96.62 476 GLY B C 1
ATOM 8297 O O . GLY B 1 476 ? -24.906 17.344 13.281 1 96.62 476 GLY B O 1
ATOM 8298 N N . LEU B 1 477 ? -23.562 16.469 14.898 1 97.81 477 LEU B N 1
ATOM 8299 C CA . LEU B 1 477 ? -23.219 15.336 14.047 1 97.81 477 LEU B CA 1
ATOM 8300 C C . LEU B 1 477 ? -22.859 14.117 14.891 1 97.81 477 LEU B C 1
ATOM 8302 O O . LEU B 1 477 ? -22.641 14.227 16.094 1 97.81 477 LEU B O 1
ATOM 8306 N N . ALA B 1 478 ? -23.016 13.008 14.328 1 98.88 478 ALA B N 1
ATOM 8307 C CA . ALA B 1 478 ? -22.625 11.703 14.867 1 98.88 478 ALA B CA 1
ATOM 8308 C C . ALA B 1 478 ? -21.656 10.992 13.922 1 98.88 478 ALA B C 1
ATOM 8310 O O . ALA B 1 478 ? -21.906 10.906 12.719 1 98.88 478 ALA B O 1
ATOM 8311 N N . VAL B 1 479 ? -20.547 10.555 14.469 1 98.94 479 VAL B N 1
ATOM 8312 C CA . VAL B 1 479 ? -19.547 9.828 13.68 1 98.94 479 VAL B CA 1
ATOM 8313 C C . VAL B 1 479 ? -19.422 8.406 14.219 1 98.94 479 VAL B C 1
ATOM 8315 O O . VAL B 1 479 ? -19.359 8.195 15.438 1 98.94 479 VAL B O 1
ATOM 8318 N N . ILE B 1 480 ? -19.453 7.465 13.383 1 98.88 480 ILE B N 1
ATOM 8319 C CA . ILE B 1 480 ? -19.172 6.062 13.695 1 98.88 480 ILE B CA 1
ATOM 8320 C C . ILE B 1 480 ? -18.172 5.492 12.695 1 98.88 480 ILE B C 1
ATOM 8322 O O . ILE B 1 480 ? -18.234 5.805 11.5 1 98.88 480 ILE B O 1
ATOM 8326 N N . MET B 1 481 ? -17.219 4.691 13.156 1 98.69 481 MET B N 1
ATOM 8327 C CA . MET B 1 481 ? -16.25 4.082 12.25 1 98.69 481 MET B CA 1
ATOM 8328 C C . MET B 1 481 ? -15.883 2.676 12.711 1 98.69 481 MET B C 1
ATOM 8330 O O . MET B 1 481 ? -16 2.352 13.891 1 98.69 481 MET B O 1
ATOM 8334 N N . THR B 1 482 ? -15.484 1.858 11.828 1 98.31 482 THR B N 1
ATOM 8335 C CA . THR B 1 482 ? -15.086 0.489 12.133 1 98.31 482 THR B CA 1
ATOM 8336 C C . THR B 1 482 ? -13.938 0.046 11.227 1 98.31 482 THR B C 1
ATOM 8338 O O . THR B 1 482 ? -13.875 0.443 10.062 1 98.31 482 THR B O 1
ATOM 8341 N N . ASN B 1 483 ? -12.984 -0.681 11.781 1 96.69 483 ASN B N 1
ATOM 8342 C CA . ASN B 1 483 ? -11.961 -1.34 10.977 1 96.69 483 ASN B CA 1
ATOM 8343 C C . ASN B 1 483 ? -12.281 -2.816 10.766 1 96.69 483 ASN B C 1
ATOM 8345 O O . ASN B 1 483 ? -11.438 -3.576 10.281 1 96.69 483 ASN B O 1
ATOM 8349 N N . SER B 1 484 ? -13.523 -3.176 11.125 1 95.12 484 SER B N 1
ATOM 8350 C CA . SER B 1 484 ? -13.992 -4.547 10.93 1 95.12 484 SER B CA 1
ATOM 8351 C C . SER B 1 484 ? -14.422 -4.785 9.484 1 95.12 484 SER B C 1
ATOM 8353 O O . SER B 1 484 ? -14.875 -3.859 8.812 1 95.12 484 SER B O 1
ATOM 8355 N N . TRP B 1 485 ? -14.289 -6.039 9.062 1 93.69 485 TRP B N 1
ATOM 8356 C CA . TRP B 1 485 ? -14.828 -6.441 7.766 1 93.69 485 TRP B CA 1
ATOM 8357 C C . TRP B 1 485 ? -16.328 -6.699 7.859 1 93.69 485 TRP B C 1
ATOM 8359 O O . TRP B 1 485 ? -16.969 -7.004 6.855 1 93.69 485 TRP B O 1
ATOM 8369 N N . ASP B 1 486 ? -16.859 -6.484 9.016 1 93.69 486 ASP B N 1
ATOM 8370 C CA . ASP B 1 486 ? -18.297 -6.609 9.211 1 93.69 486 ASP B CA 1
ATOM 8371 C C . ASP B 1 486 ? -18.938 -5.242 9.438 1 93.69 486 ASP B C 1
ATOM 8373 O O . ASP B 1 486 ? -18.297 -4.328 9.953 1 93.69 486 ASP B O 1
ATOM 8377 N N . ARG B 1 487 ? -20.156 -5.137 9.031 1 95 487 ARG B N 1
ATOM 8378 C CA . ARG B 1 487 ? -20.938 -3.957 9.391 1 95 487 ARG B CA 1
ATOM 8379 C C . ARG B 1 487 ? -21.078 -3.842 10.906 1 95 487 ARG B C 1
ATOM 8381 O O . ARG B 1 487 ? -21.094 -4.852 11.609 1 95 487 ARG B O 1
ATOM 8388 N N . ARG B 1 488 ? -21.141 -2.639 11.344 1 96.94 488 ARG B N 1
ATOM 8389 C CA . ARG B 1 488 ? -21.344 -2.357 12.766 1 96.94 488 ARG B CA 1
ATOM 8390 C C . ARG B 1 488 ? -22.406 -1.275 12.953 1 96.94 488 ARG B C 1
ATOM 8392 O O . ARG B 1 488 ? -22.906 -0.709 11.984 1 96.94 488 ARG B O 1
ATOM 8399 N N . SER B 1 489 ? -22.875 -1.122 14.125 1 97.81 489 SER B N 1
ATOM 8400 C CA . SER B 1 489 ? -23.766 -0.036 14.523 1 97.81 489 SER B CA 1
ATOM 8401 C C . SER B 1 489 ? -23.516 0.382 15.969 1 97.81 489 SER B C 1
ATOM 8403 O O . SER B 1 489 ? -22.969 -0.387 16.75 1 97.81 489 SER B O 1
ATOM 8405 N N . LYS B 1 490 ? -23.844 1.574 16.297 1 98.19 490 LYS B N 1
ATOM 8406 C CA . LYS B 1 490 ? -23.734 2.09 17.656 1 98.19 490 LYS B CA 1
ATOM 8407 C C . LYS B 1 490 ? -24.891 3.014 18 1 98.19 490 LYS B C 1
ATOM 8409 O O . LYS B 1 490 ? -25.297 3.848 17.188 1 98.19 490 LYS B O 1
ATOM 8414 N N . ARG B 1 491 ? -25.438 2.775 19.156 1 98.62 491 ARG B N 1
ATOM 8415 C CA . ARG B 1 491 ? -26.406 3.715 19.719 1 98.62 491 ARG B CA 1
ATOM 8416 C C . ARG B 1 491 ? -25.688 4.871 20.422 1 98.62 491 ARG B C 1
ATOM 8418 O O . ARG B 1 491 ? -24.922 4.66 21.359 1 98.62 491 ARG B O 1
ATOM 8425 N N . MET B 1 492 ? -25.953 6.098 19.953 1 98.88 492 MET B N 1
ATOM 8426 C CA . MET B 1 492 ? -25.25 7.258 20.5 1 98.88 492 MET B CA 1
ATOM 8427 C C . MET B 1 492 ? -26.219 8.406 20.75 1 98.88 492 MET B C 1
ATOM 8429 O O . MET B 1 492 ? -27.219 8.555 20.047 1 98.88 492 MET B O 1
ATOM 8433 N N . PHE B 1 493 ? -25.906 9.172 21.766 1 98.75 493 PHE B N 1
ATOM 8434 C CA . PHE B 1 493 ? -26.719 10.32 22.172 1 98.75 493 PHE B CA 1
ATOM 8435 C C . PHE B 1 493 ? -26.344 11.547 21.328 1 98.75 493 PHE B C 1
ATOM 8437 O O . PHE B 1 493 ? -25.172 11.922 21.25 1 98.75 493 PHE B O 1
ATOM 8444 N N . VAL B 1 494 ? -27.359 12.195 20.75 1 98.56 494 VAL B N 1
ATOM 8445 C CA . VAL B 1 494 ? -27.078 13.352 19.906 1 98.56 494 VAL B CA 1
ATOM 8446 C C . VAL B 1 494 ? -27.734 14.594 20.5 1 98.56 494 VAL B C 1
ATOM 8448 O O . VAL B 1 494 ? -27.625 15.688 19.938 1 98.56 494 VAL B O 1
ATOM 8451 N N . GLY B 1 495 ? -28.438 14.5 21.594 1 97.06 495 GLY B N 1
ATOM 8452 C CA . GLY B 1 495 ? -29.078 15.625 22.266 1 97.06 495 GLY B CA 1
ATOM 8453 C C . GLY B 1 495 ? -30.594 15.57 22.203 1 97.06 495 GLY B C 1
ATOM 8454 O O . GLY B 1 495 ? -31.172 15.156 21.188 1 97.06 495 GLY B O 1
ATOM 8455 N N . HIS B 1 496 ? -31.25 16.094 23.188 1 96.62 496 HIS B N 1
ATOM 8456 C CA . HIS B 1 496 ? -32.719 16.062 23.281 1 96.62 496 HIS B CA 1
ATOM 8457 C C . HIS B 1 496 ? -33.344 17.016 22.25 1 96.62 496 HIS B C 1
ATOM 8459 O O . HIS B 1 496 ? -34.469 16.797 21.797 1 96.62 496 HIS B O 1
ATOM 8465 N N . ARG B 1 497 ? -32.625 17.938 21.875 1 95.12 497 ARG B N 1
ATOM 8466 C CA . ARG B 1 497 ? -33.125 18.922 20.922 1 95.12 497 ARG B CA 1
ATOM 8467 C C . ARG B 1 497 ? -33.375 18.281 19.562 1 95.12 497 ARG B C 1
ATOM 8469 O O . ARG B 1 497 ? -34.094 18.844 18.719 1 95.12 497 ARG B O 1
ATOM 8476 N N . HIS B 1 498 ? -32.781 17.172 19.375 1 97.56 498 HIS B N 1
ATOM 8477 C CA . HIS B 1 498 ? -32.844 16.547 18.062 1 97.56 498 HIS B CA 1
ATOM 8478 C C . HIS B 1 498 ? -33.875 15.445 18 1 97.56 498 HIS B C 1
ATOM 8480 O O . HIS B 1 498 ? -33.969 14.734 17 1 97.56 498 HIS B O 1
ATOM 8486 N N . ILE B 1 499 ? -34.625 15.273 19.047 1 97.94 499 ILE B N 1
ATOM 8487 C CA . ILE B 1 499 ? -35.656 14.234 19.125 1 97.94 499 ILE B CA 1
ATOM 8488 C C . ILE B 1 499 ? -36.594 14.328 17.938 1 97.94 499 ILE B C 1
ATOM 8490 O O . ILE B 1 499 ? -37.062 15.414 17.594 1 97.94 499 ILE B O 1
ATOM 8494 N N . GLY B 1 500 ? -36.719 13.188 17.219 1 98.19 500 GLY B N 1
ATOM 8495 C CA . GLY B 1 500 ? -37.656 13.102 16.109 1 98.19 500 GLY B CA 1
ATOM 8496 C C . GLY B 1 500 ? -37.062 13.445 14.773 1 98.19 500 GLY B C 1
ATOM 8497 O O . GLY B 1 500 ? -37.625 13.172 13.727 1 98.19 500 GLY B O 1
ATOM 8498 N N . GLU B 1 501 ? -35.875 13.984 14.789 1 98.12 501 GLU B N 1
ATOM 8499 C CA . GLU B 1 501 ? -35.188 14.328 13.547 1 98.12 501 GLU B CA 1
ATOM 8500 C C . GLU B 1 501 ? -34.781 13.078 12.781 1 98.12 501 GLU B C 1
ATOM 8502 O O . GLU B 1 501 ? -34.562 12.023 13.383 1 98.12 501 GLU B O 1
ATOM 8507 N N . ARG B 1 502 ? -34.688 13.242 11.469 1 98.44 502 ARG B N 1
ATOM 8508 C CA . ARG B 1 502 ? -34.125 12.219 10.594 1 98.44 502 ARG B CA 1
ATOM 8509 C C . ARG B 1 502 ? -32.688 12.547 10.219 1 98.44 502 ARG B C 1
ATOM 8511 O O . ARG B 1 502 ? -32.406 13.617 9.672 1 98.44 502 ARG B O 1
ATOM 8518 N N . TRP B 1 503 ? -31.875 11.656 10.523 1 98.62 503 TRP B N 1
ATOM 8519 C CA . TRP B 1 503 ? -30.453 11.859 10.266 1 98.62 503 TRP B CA 1
ATOM 8520 C C . TRP B 1 503 ? -29.984 11.023 9.078 1 98.62 503 TRP B C 1
ATOM 8522 O O . TRP B 1 503 ? -30.438 9.891 8.898 1 98.62 503 TRP B O 1
ATOM 8532 N N . ARG B 1 504 ? -29.094 11.586 8.258 1 98 504 ARG B N 1
ATOM 8533 C CA . ARG B 1 504 ? -28.531 10.93 7.078 1 98 504 ARG B CA 1
ATOM 8534 C C . ARG B 1 504 ? -27 11.07 7.055 1 98 504 ARG B C 1
ATOM 8536 O O . ARG B 1 504 ? -26.453 11.969 7.684 1 98 504 ARG B O 1
ATOM 8543 N N . ASP B 1 505 ? -26.406 10.156 6.367 1 97.5 505 ASP B N 1
ATOM 8544 C CA . ASP B 1 505 ? -24.953 10.141 6.223 1 97.5 505 ASP B CA 1
ATOM 8545 C C . ASP B 1 505 ? -24.484 11.172 5.191 1 97.5 505 ASP B C 1
ATOM 8547 O O . ASP B 1 505 ? -24.844 11.078 4.016 1 97.5 505 ASP B O 1
ATOM 8551 N N . ILE B 1 506 ? -23.625 12.062 5.605 1 96.25 506 ILE B N 1
ATOM 8552 C CA . ILE B 1 506 ? -23.172 13.148 4.742 1 96.25 506 ILE B CA 1
ATOM 8553 C C . ILE B 1 506 ? -22.328 12.578 3.605 1 96.25 506 ILE B C 1
ATOM 8555 O O . ILE B 1 506 ? -22.266 13.148 2.516 1 96.25 506 ILE B O 1
ATOM 8559 N N . LEU B 1 507 ? -21.703 11.445 3.822 1 96.12 507 LEU B N 1
ATOM 8560 C CA . LEU B 1 507 ? -20.844 10.836 2.811 1 96.12 507 LEU B CA 1
ATOM 8561 C C . LEU B 1 507 ? -21.656 10.023 1.815 1 96.12 507 LEU B C 1
ATOM 8563 O O . LEU B 1 507 ? -21.172 9.672 0.742 1 96.12 507 LEU B O 1
ATOM 8567 N N . GLY B 1 508 ? -22.844 9.672 2.148 1 94.69 508 GLY B N 1
ATOM 8568 C CA . GLY B 1 508 ? -23.734 8.906 1.275 1 94.69 508 GLY B CA 1
ATOM 8569 C C . GLY B 1 508 ? -23.359 7.438 1.196 1 94.69 508 GLY B C 1
ATOM 8570 O O . GLY B 1 508 ? -23.797 6.734 0.278 1 94.69 508 GLY B O 1
ATOM 8571 N N . TRP B 1 509 ? -22.562 6.957 2.062 1 95.5 509 TRP B N 1
ATOM 8572 C CA . TRP B 1 509 ? -22.125 5.566 2.027 1 95.5 509 TRP B CA 1
ATOM 8573 C C . TRP B 1 509 ? -23.141 4.652 2.693 1 95.5 509 TRP B C 1
ATOM 8575 O O . TRP B 1 509 ? -23.203 3.455 2.402 1 95.5 509 TRP B O 1
ATOM 8585 N N . GLU B 1 510 ? -23.875 5.195 3.625 1 94.81 510 GLU B N 1
ATOM 8586 C CA . GLU B 1 510 ? -25.109 4.594 4.121 1 94.81 510 GLU B CA 1
ATOM 8587 C C . GLU B 1 510 ? -26.328 5.34 3.602 1 94.81 510 GLU B C 1
ATOM 8589 O O . GLU B 1 510 ? -26.469 6.543 3.814 1 94.81 510 GLU B O 1
ATOM 8594 N N . ASP B 1 511 ? -27.188 4.656 2.918 1 92.81 511 ASP B N 1
ATOM 8595 C CA . ASP B 1 511 ? -28.328 5.34 2.293 1 92.81 511 ASP B CA 1
ATOM 8596 C C . ASP B 1 511 ? -29.562 5.273 3.182 1 92.81 511 ASP B C 1
ATOM 8598 O O . ASP B 1 511 ? -30.609 5.809 2.826 1 92.81 511 ASP B O 1
ATOM 8602 N N . ARG B 1 512 ? -29.531 4.777 4.359 1 92.94 512 ARG B N 1
ATOM 8603 C CA . ARG B 1 512 ? -30.641 4.73 5.305 1 92.94 512 ARG B CA 1
ATOM 8604 C C . ARG B 1 512 ? -30.734 6.027 6.105 1 92.94 512 ARG B C 1
ATOM 8606 O O . ARG B 1 512 ? -29.766 6.793 6.168 1 92.94 512 ARG B O 1
ATOM 8613 N N . GLU B 1 513 ? -31.922 6.148 6.652 1 97.06 513 GLU B N 1
ATOM 8614 C CA . GLU B 1 513 ? -32.125 7.238 7.602 1 97.06 513 GLU B CA 1
ATOM 8615 C C . GLU B 1 513 ? -32.219 6.715 9.031 1 97.06 513 GLU B C 1
ATOM 8617 O O . GLU B 1 513 ? -32.688 5.598 9.258 1 97.06 513 GLU B O 1
ATOM 8622 N N . VAL B 1 514 ? -31.734 7.48 9.922 1 98.44 514 VAL B N 1
ATOM 8623 C CA . VAL B 1 514 ? -31.828 7.164 11.344 1 98.44 514 VAL B CA 1
ATOM 8624 C C . VAL B 1 514 ? -32.719 8.188 12.047 1 98.44 514 VAL B C 1
ATOM 8626 O O . VAL B 1 514 ? -32.469 9.391 11.984 1 98.44 514 VAL B O 1
ATOM 8629 N N . VAL B 1 515 ? -33.75 7.73 12.688 1 98.69 515 VAL B N 1
ATOM 8630 C CA . VAL B 1 515 ? -34.625 8.617 13.445 1 98.69 515 VAL B CA 1
ATOM 8631 C C . VAL B 1 515 ? -34.156 8.664 14.898 1 98.69 515 VAL B C 1
ATOM 8633 O O . VAL B 1 515 ? -33.938 7.625 15.523 1 98.69 515 VAL B O 1
ATOM 8636 N N . ILE B 1 516 ? -34.062 9.836 15.391 1 98.75 516 ILE B N 1
ATOM 8637 C CA . ILE B 1 516 ? -33.656 10.016 16.781 1 98.75 516 ILE B CA 1
ATOM 8638 C C . ILE B 1 516 ? -34.844 9.727 17.703 1 98.75 516 ILE B C 1
ATOM 8640 O O . ILE B 1 516 ? -35.938 10.273 17.516 1 98.75 516 ILE B O 1
ATOM 8644 N N . ASP B 1 517 ? -34.594 9.008 18.719 1 98.5 517 ASP B N 1
ATOM 8645 C CA . ASP B 1 517 ? -35.688 8.539 19.547 1 98.5 517 ASP B CA 1
ATOM 8646 C C . ASP B 1 517 ? -36.031 9.555 20.641 1 98.5 517 ASP B C 1
ATOM 8648 O O . ASP B 1 517 ? -35.438 10.641 20.688 1 98.5 517 ASP B O 1
ATOM 8652 N N . SER B 1 518 ? -37 9.203 21.484 1 98.25 518 SER B N 1
ATOM 8653 C CA . SER B 1 518 ? -37.562 10.133 22.469 1 98.25 518 SER B CA 1
ATOM 8654 C C . SER B 1 518 ? -36.562 10.445 23.562 1 98.25 518 SER B C 1
ATOM 8656 O O . SER B 1 518 ? -36.75 11.375 24.344 1 98.25 518 SER B O 1
ATOM 8658 N N . LYS B 1 519 ? -35.469 9.695 23.625 1 98.12 519 LYS B N 1
ATOM 8659 C CA . LYS B 1 519 ? -34.438 9.922 24.625 1 98.12 519 LYS B CA 1
ATOM 8660 C C . LYS B 1 519 ? -33.25 10.656 24.031 1 98.12 519 LYS B C 1
ATOM 8662 O O . LYS B 1 519 ? -32.25 10.867 24.719 1 98.12 519 LYS B O 1
ATOM 8667 N N . GLY B 1 520 ? -33.281 11.023 22.75 1 98.38 520 GLY B N 1
ATOM 8668 C CA . GLY B 1 520 ? -32.219 11.773 22.109 1 98.38 520 GLY B CA 1
ATOM 8669 C C . GLY B 1 520 ? -31.141 10.883 21.531 1 98.38 520 GLY B C 1
ATOM 8670 O O . GLY B 1 520 ? -30.031 11.344 21.281 1 98.38 520 GLY B O 1
ATOM 8671 N N . PHE B 1 521 ? -31.422 9.578 21.422 1 98.75 521 PHE B N 1
ATOM 8672 C CA . PHE B 1 521 ? -30.453 8.625 20.922 1 98.75 521 PHE B CA 1
ATOM 8673 C C . PHE B 1 521 ? -30.797 8.188 19.5 1 98.75 521 PHE B C 1
ATOM 8675 O O . PHE B 1 521 ? -31.984 8.109 19.141 1 98.75 521 PHE B O 1
ATOM 8682 N N . GLY B 1 522 ? -29.781 7.934 18.656 1 98.69 522 GLY B N 1
ATOM 8683 C CA . GLY B 1 522 ? -29.875 7.219 17.391 1 98.69 522 GLY B CA 1
ATOM 8684 C C . GLY B 1 522 ? -28.969 6 17.312 1 98.69 522 GLY B C 1
ATOM 8685 O O . GLY B 1 522 ? -27.922 5.961 17.969 1 98.69 522 GLY B O 1
ATOM 8686 N N . THR B 1 523 ? -29.438 5.004 16.609 1 98.75 523 THR B N 1
ATOM 8687 C CA . THR B 1 523 ? -28.578 3.869 16.281 1 98.75 523 THR B CA 1
ATOM 8688 C C . THR B 1 523 ? -28.016 4.008 14.867 1 98.75 523 THR B C 1
ATOM 8690 O O . THR B 1 523 ? -28.734 3.854 13.883 1 98.75 523 THR B O 1
ATOM 8693 N N . PHE B 1 524 ? -26.781 4.273 14.789 1 98.75 524 PHE B N 1
ATOM 8694 C CA . PHE B 1 524 ? -26.141 4.637 13.531 1 98.75 524 PHE B CA 1
ATOM 8695 C C . PHE B 1 524 ? -25.359 3.459 12.961 1 98.75 524 PHE B C 1
ATOM 8697 O O . PHE B 1 524 ? -24.453 2.939 13.617 1 98.75 524 PHE B O 1
ATOM 8704 N N . PRO B 1 525 ? -25.688 3.021 11.742 1 97.94 525 PRO B N 1
ATOM 8705 C CA . PRO B 1 525 ? -24.938 1.933 11.102 1 97.94 525 PRO B CA 1
ATOM 8706 C C . PRO B 1 525 ? -23.719 2.424 10.328 1 97.94 525 PRO B C 1
ATOM 8708 O O . PRO B 1 525 ? -23.641 3.604 9.977 1 97.94 525 PRO B O 1
ATOM 8711 N N . VAL B 1 526 ? -22.781 1.556 10.086 1 97.88 526 VAL B N 1
ATOM 8712 C CA . VAL B 1 526 ? -21.609 1.82 9.258 1 97.88 526 VAL B CA 1
ATOM 8713 C C . VAL B 1 526 ? -21.188 0.541 8.539 1 97.88 526 VAL B C 1
ATOM 8715 O O . VAL B 1 526 ? -21.25 -0.549 9.117 1 97.88 526 VAL B O 1
ATOM 8718 N N . GLY B 1 527 ? -20.938 0.642 7.25 1 95.81 527 GLY B N 1
ATOM 8719 C CA . GLY B 1 527 ? -20.422 -0.489 6.488 1 95.81 527 GLY B CA 1
ATOM 8720 C C . GLY B 1 527 ? -19.047 -0.94 6.934 1 95.81 527 GLY B C 1
ATOM 8721 O O . GLY B 1 527 ? -18.438 -0.31 7.797 1 95.81 527 GLY B O 1
ATOM 8722 N N . HIS B 1 528 ? -18.578 -2.068 6.359 1 95.25 528 HIS B N 1
ATOM 8723 C CA . HIS B 1 528 ? -17.281 -2.625 6.746 1 95.25 528 HIS B CA 1
ATOM 8724 C C . HIS B 1 528 ? -16.141 -1.688 6.359 1 95.25 528 HIS B C 1
ATOM 8726 O O . HIS B 1 528 ? -16.188 -1.047 5.305 1 95.25 528 HIS B O 1
ATOM 8732 N N . ARG B 1 529 ? -15.109 -1.606 7.266 1 95.44 529 ARG B N 1
ATOM 8733 C CA . ARG B 1 529 ? -13.906 -0.81 7.043 1 95.44 529 ARG B CA 1
ATOM 8734 C C . ARG B 1 529 ? -14.258 0.583 6.531 1 95.44 529 ARG B C 1
ATOM 8736 O O . ARG B 1 529 ? -13.727 1.028 5.512 1 95.44 529 ARG B O 1
ATOM 8743 N N . SER B 1 530 ? -15.117 1.231 7.301 1 97.06 530 SER B N 1
ATOM 8744 C CA . SER B 1 530 ? -15.688 2.48 6.809 1 97.06 530 SER B CA 1
ATOM 8745 C C . SER B 1 530 ? -16 3.436 7.953 1 97.06 530 SER B C 1
ATOM 8747 O O . SER B 1 530 ? -15.742 3.123 9.117 1 97.06 530 SER B O 1
ATOM 8749 N N . VAL B 1 531 ? -16.438 4.609 7.562 1 98.5 531 VAL B N 1
ATOM 8750 C CA . VAL B 1 531 ? -16.859 5.637 8.508 1 98.5 531 VAL B CA 1
ATOM 8751 C C . VAL B 1 531 ? -18.203 6.219 8.078 1 98.5 531 VAL B C 1
ATOM 8753 O O . VAL B 1 531 ? -18.484 6.328 6.883 1 98.5 531 VAL B O 1
ATOM 8756 N N . GLY B 1 532 ? -19.078 6.418 9 1 98.5 532 GLY B N 1
ATOM 8757 C CA . GLY B 1 532 ? -20.312 7.164 8.812 1 98.5 532 GLY B CA 1
ATOM 8758 C C . GLY B 1 532 ? -20.328 8.5 9.531 1 98.5 532 GLY B C 1
ATOM 8759 O O . GLY B 1 532 ? -19.891 8.594 10.688 1 98.5 532 GLY B O 1
ATOM 8760 N N . VAL B 1 533 ? -20.688 9.531 8.844 1 98.75 533 VAL B N 1
ATOM 8761 C CA . VAL B 1 533 ? -20.828 10.867 9.406 1 98.75 533 VAL B CA 1
ATOM 8762 C C . VAL B 1 533 ? -22.266 11.359 9.219 1 98.75 533 VAL B C 1
ATOM 8764 O O . VAL B 1 533 ? -22.672 11.672 8.094 1 98.75 533 VAL B O 1
ATOM 8767 N N . TRP B 1 534 ? -22.984 11.5 10.312 1 98.69 534 TRP B N 1
ATOM 8768 C CA . TRP B 1 534 ? -24.422 11.703 10.273 1 98.69 534 TRP B CA 1
ATOM 8769 C C . TRP B 1 534 ? -24.797 13.078 10.805 1 98.69 534 TRP B C 1
ATOM 8771 O O . TRP B 1 534 ? -24.219 13.562 11.773 1 98.69 534 TRP B O 1
ATOM 8781 N N . THR B 1 535 ? -25.734 13.703 10.211 1 98.31 535 THR B N 1
ATOM 8782 C CA . THR B 1 535 ? -26.406 14.891 10.711 1 98.31 535 THR B CA 1
ATOM 8783 C C . THR B 1 535 ? -27.859 14.914 10.25 1 98.31 535 THR B C 1
ATOM 8785 O O . THR B 1 535 ? -28.297 14.039 9.492 1 98.31 535 THR B O 1
ATOM 8788 N N . HIS B 1 536 ? -28.656 15.773 10.883 1 97.12 536 HIS B N 1
ATOM 8789 C CA . HIS B 1 536 ? -30.062 15.773 10.508 1 97.12 536 HIS B CA 1
ATOM 8790 C C . HIS B 1 536 ? -30.266 16.312 9.094 1 97.12 536 HIS B C 1
ATOM 8792 O O . HIS B 1 536 ? -29.531 17.219 8.664 1 97.12 536 HIS B O 1
ATOM 8798 N N . ASP B 1 537 ? -31.203 15.812 8.289 1 94.81 537 ASP B N 1
ATOM 8799 C CA . ASP B 1 537 ? -31.375 16.031 6.855 1 94.81 537 ASP B CA 1
ATOM 8800 C C . ASP B 1 537 ? -31.844 17.453 6.57 1 94.81 537 ASP B C 1
ATOM 8802 O O . ASP B 1 537 ? -31.812 17.906 5.422 1 94.81 537 ASP B O 1
ATOM 8806 N N . LYS B 1 538 ? -32.25 18.219 7.59 1 94.75 538 LYS B N 1
ATOM 8807 C CA . LYS B 1 538 ? -32.656 19.594 7.406 1 94.75 538 LYS B CA 1
ATOM 8808 C C . LYS B 1 538 ? -31.641 20.578 7.949 1 94.75 538 LYS B C 1
ATOM 8810 O O . LYS B 1 538 ? -31.922 21.766 8.094 1 94.75 538 LYS B O 1
ATOM 8815 N N . ALA B 1 539 ? -30.516 20.078 8.297 1 95.56 539 ALA B N 1
ATOM 8816 C CA . ALA B 1 539 ? -29.453 20.953 8.75 1 95.56 539 ALA B CA 1
ATOM 8817 C C . ALA B 1 539 ? -29.094 21.984 7.68 1 95.56 539 ALA B C 1
ATOM 8819 O O . ALA B 1 539 ? -29.141 21.688 6.484 1 95.56 539 ALA B O 1
ATOM 8820 N N . PRO B 1 540 ? -28.766 23.156 8.133 1 93.31 540 PRO B N 1
ATOM 8821 C CA . PRO B 1 540 ? -28.359 24.156 7.156 1 93.31 540 PRO B CA 1
ATOM 8822 C C . PRO B 1 540 ? -27.25 23.672 6.23 1 93.31 540 PRO B C 1
ATOM 8824 O O . PRO B 1 540 ? -26.25 23.125 6.699 1 93.31 540 PRO B O 1
ATOM 8827 N N . ASP B 1 541 ? -27.453 23.781 4.883 1 91.25 541 ASP B N 1
ATOM 8828 C CA . ASP B 1 541 ? -26.484 23.5 3.826 1 91.25 541 ASP B CA 1
ATOM 8829 C C . ASP B 1 541 ? -26.234 22 3.686 1 91.25 541 ASP B C 1
ATOM 8831 O O . ASP B 1 541 ? -25.219 21.578 3.135 1 91.25 541 ASP B O 1
ATOM 8835 N N . PHE B 1 542 ? -27.156 21.219 4.266 1 91.38 542 PHE B N 1
ATOM 8836 C CA . PHE B 1 542 ? -26.984 19.766 4.184 1 91.38 542 PHE B CA 1
ATOM 8837 C C . PHE B 1 542 ? -26.844 19.328 2.732 1 91.38 542 PHE B C 1
ATOM 8839 O O . PHE B 1 542 ? -25.906 18.609 2.381 1 91.38 542 PHE B O 1
ATOM 8846 N N . ASP B 1 543 ? -27.703 19.734 1.895 1 87.62 543 ASP B N 1
ATOM 8847 C CA . ASP B 1 543 ? -27.688 19.312 0.495 1 87.62 543 ASP B CA 1
ATOM 8848 C C . ASP B 1 543 ? -26.406 19.766 -0.203 1 87.62 543 ASP B C 1
ATOM 8850 O O . ASP B 1 543 ? -25.828 19.016 -0.982 1 87.62 543 ASP B O 1
ATOM 8854 N N . ARG B 1 544 ? -26.031 20.891 0.062 1 84.12 544 ARG B N 1
ATOM 8855 C CA . ARG B 1 544 ? -24.781 21.391 -0.517 1 84.12 544 ARG B CA 1
ATOM 8856 C C . ARG B 1 544 ? -23.578 20.609 -0.009 1 84.12 544 ARG B C 1
ATOM 8858 O O . ARG B 1 544 ? -22.672 20.297 -0.78 1 84.12 544 ARG B O 1
ATOM 8865 N N . THR B 1 545 ? -23.656 20.328 1.217 1 83.62 545 THR B N 1
ATOM 8866 C CA . THR B 1 545 ? -22.562 19.578 1.835 1 83.62 545 THR B CA 1
ATOM 8867 C C . THR B 1 545 ? -22.438 18.188 1.22 1 83.62 545 THR B C 1
ATOM 8869 O O . THR B 1 545 ? -21.328 17.734 0.929 1 83.62 545 THR B O 1
ATOM 8872 N N . THR B 1 546 ? -23.516 17.547 0.932 1 83.81 546 THR B N 1
ATOM 8873 C CA . THR B 1 546 ? -23.516 16.172 0.43 1 83.81 546 THR B CA 1
ATOM 8874 C C . THR B 1 546 ? -23.109 16.141 -1.043 1 83.81 546 THR B C 1
ATOM 8876 O O . THR B 1 546 ? -22.859 15.07 -1.598 1 83.81 546 THR B O 1
ATOM 8879 N N . ARG B 1 547 ? -22.969 17.281 -1.66 1 80.81 547 ARG B N 1
ATOM 8880 C CA . ARG B 1 547 ? -22.562 17.359 -3.062 1 80.81 547 ARG B CA 1
ATOM 8881 C C . ARG B 1 547 ? -21.219 18.047 -3.213 1 80.81 547 ARG B C 1
ATOM 8883 O O . ARG B 1 547 ? -20.703 18.172 -4.324 1 80.81 547 ARG B O 1
ATOM 8890 N N . SER B 1 548 ? -20.672 18.391 -2.146 1 80.38 548 SER B N 1
ATOM 8891 C CA . SER B 1 548 ? -19.438 19.156 -2.17 1 80.38 548 SER B CA 1
ATOM 8892 C C . SER B 1 548 ? -18.266 18.312 -2.623 1 80.38 548 SER B C 1
ATOM 8894 O O . SER B 1 548 ? -18.094 17.172 -2.17 1 80.38 548 SER B O 1
ATOM 8896 N N . THR B 1 549 ? -17.531 18.797 -3.555 1 79.31 549 THR B N 1
ATOM 8897 C CA . THR B 1 549 ? -16.25 18.266 -4.012 1 79.31 549 THR B CA 1
ATOM 8898 C C . THR B 1 549 ? -15.242 19.391 -4.238 1 79.31 549 THR B C 1
ATOM 8900 O O . THR B 1 549 ? -15.617 20.547 -4.363 1 79.31 549 THR B O 1
ATOM 8903 N N . PHE B 1 550 ? -13.961 19.062 -4.117 1 76.75 550 PHE B N 1
ATOM 8904 C CA . PHE B 1 550 ? -12.961 20.031 -4.551 1 76.75 550 PHE B CA 1
ATOM 8905 C C . PHE B 1 550 ? -12.961 20.156 -6.07 1 76.75 550 PHE B C 1
ATOM 8907 O O . PHE B 1 550 ? -13.344 19.234 -6.777 1 76.75 550 PHE B O 1
ATOM 8914 N N . PRO B 1 551 ? -12.547 21.281 -6.555 1 72.38 551 PRO B N 1
ATOM 8915 C CA . PRO B 1 551 ? -12.492 21.438 -8.016 1 72.38 551 PRO B CA 1
ATOM 8916 C C . PRO B 1 551 ? -11.453 20.516 -8.656 1 72.38 551 PRO B C 1
ATOM 8918 O O . PRO B 1 551 ? -10.492 20.109 -8.008 1 72.38 551 PRO B O 1
ATOM 8921 N N . ARG B 1 552 ? -11.672 19.969 -9.828 1 67.12 552 ARG B N 1
ATOM 8922 C CA . ARG B 1 552 ? -10.695 19.188 -10.578 1 67.12 552 ARG B CA 1
ATOM 8923 C C . ARG B 1 552 ? -9.609 20.078 -11.156 1 67.12 552 ARG B C 1
ATOM 8925 O O . ARG B 1 552 ? -9.898 21.156 -11.695 1 67.12 552 ARG B O 1
ATOM 8932 N N . LEU B 1 553 ? -8.242 19.703 -10.742 1 58.28 553 LEU B N 1
ATOM 8933 C CA . LEU B 1 553 ? -7.086 20.438 -11.258 1 58.28 553 LEU B CA 1
ATOM 8934 C C . LEU B 1 553 ? -6.723 19.953 -12.664 1 58.28 553 LEU B C 1
ATOM 8936 O O . LEU B 1 553 ? -6.785 18.75 -12.945 1 58.28 553 LEU B O 1
ATOM 8940 N N . GLY B 1 554 ? -6.922 20.656 -13.938 1 46.81 554 GLY B N 1
ATOM 8941 C CA . GLY B 1 554 ? -6.621 20.438 -15.344 1 46.81 554 GLY B CA 1
ATOM 8942 C C . GLY B 1 554 ? -7.5 21.25 -16.281 1 46.81 554 GLY B C 1
ATOM 8943 O O . GLY B 1 554 ? -7.637 22.469 -16.109 1 46.81 554 GLY B O 1
ATOM 8944 N N . HIS B 1 555 ? -8.406 20.422 -17.25 1 38.25 555 HIS B N 1
ATOM 8945 C CA . HIS B 1 555 ? -9.055 21.141 -18.344 1 38.25 555 HIS B CA 1
ATOM 8946 C C . HIS B 1 555 ? -9.797 22.359 -17.828 1 38.25 555 HIS B C 1
ATOM 8948 O O . HIS B 1 555 ? -9.906 22.562 -16.609 1 38.25 555 HIS B O 1
ATOM 8954 N N . SER B 1 556 ? -11.016 22.859 -18.734 1 30.31 556 SER B N 1
ATOM 8955 C CA . SER B 1 556 ? -11.875 24.016 -18.516 1 30.31 556 SER B CA 1
ATOM 8956 C C . SER B 1 556 ? -12.43 24.031 -17.094 1 30.31 556 SER B C 1
ATOM 8958 O O . SER B 1 556 ? -13.336 23.25 -16.766 1 30.31 556 SER B O 1
ATOM 8960 N N . ALA B 1 557 ? -11.617 24.062 -16.188 1 33.69 557 ALA B N 1
ATOM 8961 C CA . ALA B 1 557 ? -12.188 24.219 -14.859 1 33.69 557 ALA B CA 1
ATOM 8962 C C . ALA B 1 557 ? -13.297 25.266 -14.844 1 33.69 557 ALA B C 1
ATOM 8964 O O . ALA B 1 557 ? -13.023 26.453 -14.969 1 33.69 557 ALA B O 1
ATOM 8965 N N . ALA B 1 558 ? -14.336 24.906 -15.148 1 34.44 558 ALA B N 1
ATOM 8966 C CA . ALA B 1 558 ? -15.453 25.812 -14.914 1 34.44 558 ALA B CA 1
ATOM 8967 C C . ALA B 1 558 ? -15.508 26.234 -13.445 1 34.44 558 ALA B C 1
ATOM 8969 O O . ALA B 1 558 ? -15.227 25.438 -12.555 1 34.44 558 ALA B O 1
ATOM 8970 N N . ALA B 1 559 ? -15.25 27.547 -13.164 1 35.53 559 ALA B N 1
ATOM 8971 C CA . ALA B 1 559 ? -15.547 28.125 -11.852 1 35.53 559 ALA B CA 1
ATOM 8972 C C . ALA B 1 559 ? -16.547 27.266 -11.086 1 35.53 559 ALA B C 1
ATOM 8974 O O . ALA B 1 559 ? -17.516 26.766 -11.656 1 35.53 559 ALA B O 1
ATOM 8975 N N . PRO B 1 560 ? -16.016 26.672 -9.914 1 38.97 560 PRO B N 1
ATOM 8976 C CA . PRO B 1 560 ? -17.062 25.922 -9.203 1 38.97 560 PRO B CA 1
ATOM 8977 C C . PRO B 1 560 ? -18.438 26.594 -9.297 1 38.97 560 PRO B C 1
ATOM 8979 O O . PRO B 1 560 ? -18.516 27.828 -9.422 1 38.97 560 PRO B O 1
ATOM 8982 N N . ASP B 1 561 ? -19.359 25.828 -9.664 1 40 561 ASP B N 1
ATOM 8983 C CA . ASP B 1 561 ? -20.734 26.312 -9.562 1 40 561 ASP B CA 1
ATOM 8984 C C . ASP B 1 561 ? -21.031 26.859 -8.164 1 40 561 ASP B C 1
ATOM 8986 O O . ASP B 1 561 ? -21.016 26.109 -7.188 1 40 561 ASP B O 1
ATOM 8990 N N . PRO B 1 562 ? -20.781 28.125 -8.047 1 39.62 562 PRO B N 1
ATOM 8991 C CA . PRO B 1 562 ? -21.094 28.703 -6.738 1 39.62 562 PRO B CA 1
ATOM 8992 C C . PRO B 1 562 ? -22.266 28.016 -6.047 1 39.62 562 PRO B C 1
ATOM 8994 O O . PRO B 1 562 ? -22.469 28.188 -4.84 1 39.62 562 PRO B O 1
ATOM 8997 N N . ARG B 1 563 ? -22.953 27.391 -6.875 1 45.16 563 ARG B N 1
ATOM 8998 C CA . ARG B 1 563 ? -24.188 26.797 -6.367 1 45.16 563 ARG B CA 1
ATOM 8999 C C . ARG B 1 563 ? -23.891 25.562 -5.531 1 45.16 563 ARG B C 1
ATOM 9001 O O . ARG B 1 563 ? -24.797 25.031 -4.863 1 45.16 563 ARG B O 1
ATOM 9008 N N . VAL B 1 564 ? -22.75 25.094 -5.5 1 43.12 564 VAL B N 1
ATOM 9009 C CA . VAL B 1 564 ? -22.438 23.844 -4.801 1 43.12 564 VAL B CA 1
ATOM 9010 C C . VAL B 1 564 ? -21.516 24.141 -3.613 1 43.12 564 VAL B C 1
ATOM 9012 O O . VAL B 1 564 ? -21.016 23.219 -2.961 1 43.12 564 VAL B O 1
ATOM 9015 N N . LEU B 1 565 ? -21.062 25.281 -3.395 1 41.94 565 LEU B N 1
ATOM 9016 C CA . LEU B 1 565 ? -20.266 25.672 -2.244 1 41.94 565 LEU B CA 1
ATOM 9017 C C . LEU B 1 565 ? -21.141 25.953 -1.031 1 41.94 565 LEU B C 1
ATOM 9019 O O . LEU B 1 565 ? -22.203 26.547 -1.158 1 41.94 565 LEU B O 1
ATOM 9023 N N . PRO B 1 566 ? -20.875 25.484 0.076 1 38.16 566 PRO B N 1
ATOM 9024 C CA . PRO B 1 566 ? -21.688 25.875 1.229 1 38.16 566 PRO B CA 1
ATOM 9025 C C . PRO B 1 566 ? -21.688 27.391 1.463 1 38.16 566 PRO B C 1
ATOM 9027 O O . PRO B 1 566 ? -20.719 28.062 1.127 1 38.16 566 PRO B O 1
ATOM 9030 N N . ALA B 1 567 ? -22.875 28.125 1.731 1 38.41 567 ALA B N 1
ATOM 9031 C CA . ALA B 1 567 ? -22.984 29.547 2.035 1 38.41 567 ALA B CA 1
ATOM 9032 C C . ALA B 1 567 ? -22.234 29.891 3.326 1 38.41 567 ALA B C 1
ATOM 9034 O O . ALA B 1 567 ? -22.234 29.109 4.273 1 38.41 567 ALA B O 1
#

pLDDT: mean 88.37, std 20.4, range [14.8, 98.94]

Sequence (1134 aa):
MQRLSSLVRTISGGGSITGLEVILSGSTSLQPKDPKPEDNRTLFQAFEWYLPPSSSDSALPNASHYDTLTVLLPHLSALGISHIWIPPGCKATSMHDNGYGIYDLWDLGEFDAKKNGKPSRTKWGHKEDLEAFCAKAKDMGIDVLWDAVLNHKASPDGKEVSRGVKVDPHDRTKALTKPYELETWTKFTFPGRGTKYSDMKYNWKHFSGVDYDSRTKDHGIFKLVGEGKRSDWAHDVSKELGNYDYLMFADLDHSHAAVREDIFNWGTWITSLLNLGGFRLDAIKHYSLSFLADFLAHLDTKTLRGKKLFFVGEYWDSDVDTLSSVIRRCHGRLNLFDVQLVYTFSDFSKGRKHDLRTILDGTLVQKDHTHAVTFVANHDTQETQSLAAPVEEWFVPLAYALILLRHNGGTPCVFWGDVFGNHGPRARPPACGGKLARLVAARKLYAHGLQRDYLDLEDCIGWTRLGHKSRANGAGLAVIMTNSWDRRSKRMFVGHRHIGERWRDILGWEDREVVIDSKGFGTFPVGHRSVGVWTHDKAPDFDRTTRSTFPRLGHSAAAPDPRVLPAMQRLSSLVRTISGGGSITGLEVILSGSTSLQPKDPKPEDNRTLFQAFEWYLPPSSSDSALPNASHYDTLTVLLPHLSALGISHIWIPPGCKATSMHDNGYGIYDLWDLGEFDAKKNGKPSRTKWGHKEDLEAFCAKAKDMGIDVLWDAVLNHKASPDGKEVSRGVKVDPHDRTKALTKPYELETWTKFTFPGRGTKYSDMKYNWKHFSGVDYDSRTKDHGIFKLVGEGKRSDWAHDVSKELGNYDYLMFADLDHSHAAVREDIFNWGTWITSLLNLGGFRLDAIKHYSLSFLADFLAHLDTKTLRGKKLFFVGEYWDSDVDTLSSVIRRCHGRLNLFDVQLVYTFSDFSKGRKHDLRTILDGTLVQKDHTHAVTFVANHDTQETQSLAAPVEEWFVPLAYALILLRHNGGTPCVFWGDVFGNHGPRARPPACGGKLARLVAARKLYAHGLQRDYLDLEDCIGWTRLGHKSRANGAGLAVIMTNSWDRRSKRMFVGHRHIGERWRDILGWEDREVVIDSKGFGTFPVGHRSVGVWTHDKAPDFDRTTRSTFPRLGHSAAAPDPRVLPA

Organism: NCBI:txid1442368

Secondary structure (DSSP, 8-state):
------------------------------------------EEE---TTPPPTTSSSSSTT--HHHHHHHHHHHHHHHT--EEEPPP-SB-SSTTS-S-S-SBTT-SS-S--TT--S---BTTB-HHHHHHHHHHHHHTTPEEEEEE--SEE-S-SEEEEEEEEEEETTEEEEESS--EEEEEEEEB--TTTTTSS----B-GGGEEEEEEETTTTEEEEEEE-STTS-SS--SSS--TTS--S--SSEEE-TTSHHHHHHHHHHHHHHHHHHT--EEEETTGGGS-HHHHHHHHHHHHHHSSSGGG-EEEE------HHHHHHHHHHTTT--EEE-HHHHHHHHHHHTTS---GGGTTTT-HHHHHGGGEEEES--TTTSTTSTT--PPPGGGHHHHHHHHHSSTT--EEEEEHHHHH-B-STT-BPPGGGGTHHHHHHHHHHT--S-EEEEEEETTEEEEEE---TTSGGG--EEEEEE-SSS-EEEEEE--GGGTT-EEEETTSS----EE--TTSEEEEEE-TTEEEEEEETTSTTHHHHHH--PPPSSS------GGGS--/------------------------------------------EEE---TTPPPTTSSSSSTT--HHHHHHHHHHHHHHHT--EEEPPP-SB-SSTTS-S-S-SBTT-SS-S--TT--S---BTTB-HHHHHHHHHHHHHTTPEEEEEE--SEE-S-SEEEEEEEEEEETTEEEEESS--EEEEEEEEB--TTTTTSS----B-GGGEEEEEEETTTTEEEEEEE-STTS-SS--SSS--TTS--S--SSEEE-TTSHHHHHHHHHHHHHHHHHHT--EEEETTGGGS-HHHHHHHHHHHHHHSSSGGG-EEEE------HHHHHHHHHHTTT--EEE-HHHHHHHHHHHTTS---GGGTTTT-HHHHHGGGEEEES--TTTSTTSTT--PPPGGGHHHHHHHHHSSTT--EEEEEHHHHH-B-STT-BPPGGGGTHHHHHHHHHHT--S-EEEEEEETTEEEEEE---TTSGGG--EEEEEE-SSS-EEEEEE--GGGTT-EEEETTSS----EE--TTSEEEEEE-TTEEEEEEETTSTTHHHHHH--PPPSSS------GGGS--

Nearest PDB structures (foldseek):
  1e43-assembly1_A  TM=9.723E-01  e=2.785E-60  Bacillus amyloliquefaciens
  3bh4-assembly2_B  TM=9.680E-01  e=2.048E-58  Bacillus amyloliquefaciens
  1ud5-assembly1_A  TM=9.707E-01  e=2.273E-55  Bacillus sp. KSM-K38
  1vjs-assembly1_A  TM=9.626E-01  e=4.002E-55  Bacillus licheniformis
  6gya-assembly4_D  TM=9.691E-01  e=1.672E-53  Alicyclobacillus sp.

Solvent-accessible surface area (backbone atoms only — not comparable to full-atom values): 59458 Å² total; per-residue (Å²): 137,78,74,89,81,77,85,70,76,74,92,70,80,75,73,78,74,73,80,71,75,72,73,72,71,82,68,75,72,72,65,77,74,77,71,77,82,78,82,72,57,25,36,32,35,69,54,43,75,52,59,69,60,31,59,79,64,44,58,44,78,74,34,33,46,32,49,52,48,48,69,42,45,66,60,41,45,45,38,40,40,35,32,38,37,42,63,32,57,31,26,30,60,39,54,84,36,74,18,80,43,25,47,36,88,88,29,42,14,76,39,70,54,81,77,62,52,93,69,34,33,29,38,48,29,42,45,68,42,44,48,51,28,37,51,51,32,51,75,62,64,27,31,38,23,45,36,43,70,75,46,39,40,27,73,54,75,35,69,43,83,39,35,26,24,42,30,35,83,74,31,48,78,39,70,74,48,69,77,42,83,40,26,30,65,38,26,37,66,52,77,51,58,51,54,64,101,43,76,80,66,44,42,59,72,48,28,40,27,36,46,53,28,65,73,77,69,40,79,52,43,31,41,39,45,54,88,89,41,60,90,63,75,63,84,57,31,37,55,60,43,57,43,25,45,60,85,56,58,33,10,48,26,69,82,39,65,68,54,41,51,51,54,49,50,47,53,43,49,54,35,62,75,46,61,48,31,30,31,36,37,46,57,47,40,31,37,44,45,66,52,49,34,49,47,55,52,48,40,36,69,70,35,92,63,21,84,67,45,45,40,36,34,42,52,90,51,53,51,41,67,60,53,51,50,54,24,54,68,35,71,65,59,42,24,33,54,27,45,32,43,28,48,44,48,18,31,41,47,56,62,77,40,72,53,56,57,51,64,55,66,71,18,33,30,69,78,40,22,91,40,13,32,26,49,67,53,49,54,55,22,34,82,90,36,95,58,48,39,58,52,40,73,71,38,47,65,47,52,48,47,54,29,48,50,42,89,67,18,34,38,22,34,47,32,29,29,48,59,72,24,38,52,64,97,72,45,36,67,34,36,73,72,29,41,57,42,27,53,46,33,40,29,63,45,19,49,31,54,62,70,48,80,42,61,81,34,48,49,39,35,36,37,20,19,39,18,30,72,92,34,46,80,27,30,28,32,38,38,37,37,28,77,29,67,48,55,49,69,48,78,45,67,47,39,67,88,44,44,70,38,48,26,32,34,50,77,47,68,49,86,62,74,35,60,22,34,95,83,9,34,32,65,48,65,28,51,42,44,28,61,29,45,28,29,48,70,81,32,74,56,38,71,29,37,54,62,26,55,64,81,72,92,36,66,88,57,64,72,75,58,75,82,42,50,46,133,138,77,74,88,69,83,85,77,80,78,94,74,84,75,78,77,78,74,80,72,74,73,76,76,70,82,68,75,72,72,67,76,74,77,72,78,82,77,82,74,56,25,35,31,36,68,54,43,76,51,60,70,60,30,60,78,63,44,62,44,80,74,34,34,47,33,50,52,48,47,70,42,44,68,59,41,43,47,36,40,40,36,32,37,36,42,65,33,58,31,26,31,60,39,53,83,36,74,18,80,44,25,48,36,88,88,30,42,15,76,40,70,54,83,80,61,51,94,69,34,34,30,39,48,30,42,45,66,42,44,49,51,29,37,52,52,32,52,75,63,65,28,32,37,23,45,37,42,70,74,46,41,41,26,76,52,75,36,67,43,82,40,36,25,24,41,30,33,83,75,31,47,79,40,70,73,49,68,78,43,84,40,26,29,67,38,26,37,67,52,78,50,56,52,53,63,102,44,75,80,66,45,43,59,71,49,28,40,26,35,45,52,28,64,72,77,68,40,78,52,44,30,42,40,45,53,90,89,42,60,88,63,75,62,83,57,32,38,56,58,41,58,42,25,44,61,85,55,58,34,10,48,27,70,81,38,64,68,53,41,50,52,52,50,50,46,54,42,50,52,35,61,75,46,62,46,32,29,33,36,35,46,56,46,39,30,36,46,45,65,53,49,35,49,46,54,51,46,42,35,69,71,34,92,65,20,83,66,45,45,39,35,32,43,50,92,50,54,51,40,67,60,53,51,50,53,24,55,67,34,72,66,60,42,26,33,55,27,45,33,43,27,47,44,48,17,30,41,46,56,63,77,40,71,53,55,56,51,64,56,68,70,18,34,32,68,77,40,22,91,39,12,32,28,49,66,56,49,54,55,21,34,82,90,37,95,58,47,39,59,52,40,74,71,38,45,66,48,50,48,47,54,29,46,52,41,88,65,20,34,38,21,33,47,33,31,29,47,59,71,23,38,51,64,99,72,47,37,67,33,36,73,73,30,42,58,41,27,52,45,33,39,28,64,45,19,48,31,53,61,70,47,81,42,64,80,34,48,50,41,35,35,37,20,19,37,19,30,71,92,33,46,81,29,30,27,31,40,37,37,36,27,78,29,67,48,56,49,67,48,76,45,66,47,39,67,89,44,44,69,37,48,25,34,33,52,77,49,68,50,86,60,73,34,60,23,35,96,82,8,33,31,64,47,66,28,52,43,45,29,61,28,44,29,28,46,69,78,33,72,54,38,70,28,37,55,64,27,55,62,80,73,93,31,66,90,58,64,71,73,59,73,82,40,49,46,132